Protein 9IOL (pdb70)

Foldseek 3Di:
DAEEEEEEEEQAVQQVDDDVVDHGVLVLSLVLVLLVLLQQVPDPDQHWYWYKYAFAPAADAPVDDPPPRGRIDRPGATHGDDVVVSVCSVPVDDGHHGGGEVLSVVVSVVVSCVPVPVVHDHPAYEYEDRDQQPDDDDCPCVVVSLVSCVVVVYYYAYEHQDDPVPRDPSNVVVVVVQQVSLCSVPNVVSVVSYDHSVVSCVVSVFHDFDDDDWDKQWDWEDEPPPDIFTKIKGWDDFPDDDPDDDADADPPPRDRPPDDDDDWDFDPDPPGHGDDPVPDFDWDDDDPDIGTDHPVRCVVPPDWDPWFDKYWPDKDAPVVCDCVQFDDGTKMWMGGPPPDPVNNVVQVVVLVVCVVVRMWIKIKGDRTRVGDIFIWIWHWDDDPPDITIMITTGDDPVPDDDDPDDDPPPDPPRDDDPLLVVLVVLQVVLLDQWDAPPVVRDIDGQQPPVPDHDVVVRQVSQQVVVCVVPVPDDGDDDDPVNVVNVDGDVSSVVSNPPSVVVNVVPDDDDDD/DAEEEEEAEQAPQQCDAVFHRVRLLVLVLVLVVLVVCVLVVDFYWYWYKYALWQAEDADVPFPRIHTPGATGRRDLVVSVVSCCLHDPNSVVVCCVVINGRHDGQVLVVVVRLVVSVVPDPDDHPAAEYEYDDQDFPPVPVPVPSVVSSLVSLVVVVVVVYFYDYQHADDVVAGDPVRDPVSRGDDDPCVDDFGHHRDSVVSSLRCVLVPDDDDFPDWAWEDADPPDIFIKTKAAVDDDRDDDDDFDADDPPRHGDDDDDFDADPPPRDTADLVNDWDWDADDHDIDTHHPVRVLVVLFDDFAHKYWPFKDAPVPPDPPQADDGKMFMGGDCPPPHPRNVVQVVVLVVCVVVRMKIKIWHDHHGRHHIFIKIWAFDDWDADPRRRTPDDGGTIIGTGDDPVVDDDDDDDDDDDDDVVLVVLVVVLVVLVDDDDDPVQADDQVSVVVVQCVSCVSVVVRDGDRDDHPVDDPPVVSCVSCDCSVVVSCPPPPDPPD/DVDDPPDDDDVRD

Organism: Homo sapiens (NCBI:txid9606)

B-factor: mean 216.8, std 56.07, range [16.84, 500.65]

Solvent-accessible surface area: 51551 Å² total; per-residue (Å²): 145,88,17,1,16,3,2,0,19,5,10,0,90,42,8,23,94,61,113,133,75,90,63,7,17,28,61,18,5,41,97,16,8,18,48,7,5,21,25,21,17,14,23,127,57,137,32,25,4,2,16,4,12,6,0,11,94,42,42,81,18,76,55,35,24,75,113,105,56,66,32,0,28,21,41,40,88,12,62,63,16,28,1,70,5,4,72,44,13,87,72,119,29,121,65,16,59,74,46,23,29,24,11,41,0,12,45,0,0,17,20,6,10,81,120,43,19,147,75,95,182,34,108,72,33,19,1,2,2,5,14,16,14,41,35,167,7,38,85,102,35,25,101,96,10,29,108,20,8,117,130,36,60,10,15,24,1,22,13,14,22,73,85,90,109,130,49,60,134,49,14,88,52,2,26,91,32,14,50,77,19,10,86,38,34,74,26,124,97,2,39,98,19,24,31,9,11,66,52,8,54,190,105,12,58,41,24,69,100,31,117,84,164,25,152,100,29,64,17,125,2,39,8,14,68,82,5,21,5,93,1,5,2,22,78,1,5,38,89,18,172,31,139,77,101,75,54,60,4,19,27,192,74,65,127,114,108,41,38,88,151,54,70,5,38,0,28,78,78,131,147,72,76,107,18,104,154,112,29,22,47,17,1,4,113,3,26,69,49,70,8,77,17,51,149,119,67,30,95,120,65,79,53,127,20,181,11,109,24,3,19,4,27,1,2,2,113,30,91,76,14,80,60,35,32,3,7,12,107,24,1,10,28,1,10,21,13,111,131,40,131,15,4,21,21,0,5,1,0,10,1,48,0,0,82,92,69,92,7,6,2,1,1,15,15,0,124,42,145,189,36,91,6,42,3,0,3,0,10,27,31,80,77,71,70,43,20,0,2,0,1,0,15,4,3,9,47,32,6,28,106,59,19,85,4,65,22,23,131,97,17,178,155,62,62,24,75,124,51,22,34,78,9,2,46,44,5,8,87,21,8,46,0,17,123,133,83,61,183,91,111,66,36,91,45,82,16,60,8,40,150,17,24,11,1,84,16,10,21,26,15,28,0,0,20,47,28,19,41,81,70,193,76,109,28,20,110,44,64,128,66,8,58,100,58,1,69,28,44,76,136,15,69,96,144,11,105,115,18,19,60,101,2,114,110,71,9,104,52,121,131,102,131,31,1,14,1,2,4,2,1,0,31,117,48,1,27,110,118,192,73,66,25,15,1,14,6,5,4,43,2,8,26,33,15,3,73,43,22,14,58,64,91,69,41,20,6,4,2,1,8,2,13,1,0,104,141,57,145,16,68,56,127,38,153,31,2,30,20,30,8,120,24,64,37,3,10,3,173,45,25,88,89,3,47,78,15,85,26,137,130,0,28,122,116,2,33,96,90,6,8,44,30,36,96,28,12,19,12,59,8,25,134,4,4,16,31,13,11,90,96,37,63,128,92,8,76,62,71,28,5,1,35,7,0,12,71,20,50,27,11,56,138,39,92,50,39,14,58,123,7,85,103,54,2,20,75,8,91,124,90,47,8,93,16,16,8,9,10,2,114,56,110,88,36,23,58,70,70,96,4,15,142,58,14,37,27,146,84,156,81,112,104,54,9,88,47,6,37,118,49,128,24,1,52,73,3,3,67,9,57,29,58,106,98,176,16,102,35,110,11,104,13,56,12,39,165,81,11,32,2,2,0,0,1,15,21,26,13,80,98,21,130,76,42,95,59,71,76,4,26,102,124,83,99,47,40,13,100,67,79,88,86,41,35,23,74,96,107,32,38,115,42,114,94,87,56,15,61,44,0,7,102,6,48,80,73,73,6,42,2,56,94,123,43,14,67,94,16,73,136,5,41,92,54,2,0,59,28,10,0,10,11,29,45,120,55,37,109,86,26,12,2,7,94,31,14,16,7,0,30,16,28,39,70,73,15,85,13,0,13,22,0,3,4,0,18,5,49,40,3,57,126,81,118,20,1,8,1,0,11,12,3,44,172,173,45,52,6,3,40,3,0,0,6,28,14,24,118,48,93,74,37,122,36,95,12,30,68,6,12,5,0,15,18,0,5,12,16,2,4,16,8,6,89,30,186,26,62,190,55,140,95,54,88,10,55,108,110,20,15,33,71,6,63,42,5,0,85,109,5,92,69,104,11,122,24,66,51,22,68,16,10,19,12,39,15,16,23,60,9,1,37,6,63,32,64,127,109,149,126,8,108,123,29,123,17,113,2,90,38,149,44,130,52,15,39,169,120,6,54,64,28,11,81,53,0,71,140,72,17,48,65,152,102,188,143,122,133,122,113,154,165,75,76,20,20,22,70

GO terms:
  GO:0002218 activation of innate immune response (P, IDA)
  GO:0003723 RNA binding (F, IDA)
  GO:0043564 Ku70:Ku80 complex (C, IDA)
  GO:0070419 nonhomologous end joining complex (C, IDA)
  GO:1990904 ribonucleoprotein complex (C, IDA)
  GO:0006303 double-strand break repair via nonhomologous end joining (P, IDA)
  GO:0071480 cellular response to gamma radiation (P, IDA)
  GO:0005634 nucleus (C, EXP)
  GO:0005694 chromosome (C, EXP)
  GO:0016887 ATP hydrolysis activity (F, EXP)
  GO:0140078 class I DNA-(apurinic or apyrimidinic site) endonuclease activity (F, EXP)
  GO:0051575 5'-deoxyribose-5-phosphate lyase activity (F, IMP)
  GO:0045892 negative regulation of DNA-templated transcription (P, IMP)
  GO:0048660 regulation of smooth muscle cell proliferation (P, IMP)
  GO:0006303 double-strand break repair via nonhomologous end joining (P, IMP)
  GO:0005515 protein binding (F, IPI)
  GO:0031625 ubiquitin protein ligase binding (F, IPI)
  GO:0005634 nucleus (C, TAS)
  GO:0003678 DNA helicase activity (F, TAS)
  GO:0003690 double-stranded DNA binding (F, TAS)

Nearest PDB structures (foldseek):
  7z6o-assembly1_A  TM=9.869E-01  e=6.931E-90  Homo sapiens
  6erh-assembly1_A  TM=9.895E-01  e=7.151E-88  Homo sapiens
  8asc-assembly1_A  TM=9.825E-01  e=2.378E-88  Homo sapiens
  8asc-assembly1_K  TM=9.819E-01  e=1.137E-87  Homo sapiens
  7axz-assembly1_A  TM=9.777E-01  e=4.995E-85  Homo sapiens

Sequence (1019 aa):
NKAAVVLCMDVGFTMSNSIPGIESPFEQAKKVITMFVQRQVFAENKDEIALVLFGTDGTDNPLSGGDQYQNITVHRHLMLPDFDLLEDIESKIQPGSQQADFLDALIVSMDVIQHETIGKKFEKRHIEIFTDLSSRFSKSQLDIIIHSLKKCDISLQFFLPFSLGGITEQQKEGLEIVKMVMISLEGEDGLDEIYSFSESLRKLCVFKKIERHSIHWPCRLTIGSNLSIRIAAYKSILQERVKKTWTVVDAKTLKKEDIQKETVYCLNDDDETEVLKEDIIQGFRYGSDIVPFSKVDEEQMKYKSEGKCFSVLGFCKSSQVQRRFFMGNQVLKVFAARDDEAAAVALSSLIHALDDLDMVAIVRYAYDKRANPQVGVAFPHIKHNYECLVYVQLPFMEDLRQYMFSSLKNSKKYAPTEAQLNAVDALIDSMSLAKKDEKTDTLEDLFPTTKIPNPRFQRLFQCLLHRALHPREPLPPIQQHIWNMLNPPAEVTTKSQIPLSKIKTLFPLIEARDSLIFLVDASKAMFESDELTPFDMSIQCIQSVYISKIISSDRDLLAVVFYGTEKDKNSVNFKNIYVLQELDNPGAKRILELDQFKGQQGQKRFQDMMGHGSDYSLSEVLWVCANLFSDVQFKMSHKRIMLFTNEDNPHGNDSAKASRARTKAGDLRDTGIFLDLMHLKKPGGFDISLFYRDIISIAEDRVHFEESSKLEDLLRKVRAKETRKRALSRLKLKLNKDIVISVGIYNLVQKALKPPPIKLYRETNEPVKTKTRTFNTSTGGLLLPSDTKRSQIYGSRQIILEKEETEELKRFDDPGLMLMGFKPLVLLKKHHYLRPSLFVYPEESLVIGSSTLFSALLIKCLEKEVAALCRYTPRRNIPPYFVALVPQEEELDDQKIQVTPPGFQLVFLPFADDKRKMPFTEKIMATPEQVGKMKAIVEKLRFTYRSDSFENPVLQQHFRNLEALALDLMEPEQAVDLTLPKVEAMNKRLGSLVDEFKELVYPPDYSKVKRKKPRGLFS

Structure (mmCIF, N/CA/C/O backbone):
data_9IOL
#
_entry.id   9IOL
#
loop_
_entity.id
_entity.type
_entity.pdbx_description
1 polymer 'X-ray repair cross-complementing protein 5'
2 polymer 'X-ray repair cross-complementing protein 6'
3 polymer "DNA (5'-D(P*CP*GP*CP*TP*GP*CP*CP*GP*AP*TP*TP*CP*GP*TP*CP*GP*AP*CP*CP*T)-3')"
4 polymer "DNA (5'-D(P*AP*GP*GP*TP*CP*GP*AP*CP*GP*AP*AP*TP*CP*GP*GP*CP*AP*GP*CP*G)-3')"
5 polymer 'Peptide from Non-homologous end-joining factor 1'
6 non-polymer 'INOSITOL HEXAKISPHOSPHATE'
7 non-polymer '(2S)-2-HYDROXYPROPANOIC ACID'
#
loop_
_atom_site.group_PDB
_atom_site.id
_atom_site.type_symbol
_atom_site.label_atom_id
_atom_site.label_alt_id
_atom_site.label_comp_id
_atom_site.label_asym_id
_atom_site.label_entity_id
_atom_site.label_seq_id
_atom_site.pdbx_PDB_ins_code
_atom_site.Cartn_x
_atom_site.Cartn_y
_atom_site.Cartn_z
_atom_site.occupancy
_atom_site.B_iso_or_equiv
_atom_site.auth_seq_id
_atom_site.auth_comp_id
_atom_site.auth_asym_id
_atom_site.auth_atom_id
_atom_site.pdbx_PDB_model_num
ATOM 1 N N . ASN A 1 6 ? 110.338 102.774 84.764 1.00 273.45 6 ASN A N 1
ATOM 2 C CA . ASN A 1 6 ? 110.047 104.001 84.034 1.00 273.45 6 ASN A CA 1
ATOM 3 C C . ASN A 1 6 ? 111.214 104.420 83.150 1.00 273.45 6 ASN A C 1
ATOM 4 O O . ASN A 1 6 ? 111.573 105.596 83.101 1.00 273.45 6 ASN A O 1
ATOM 9 N N . LYS A 1 7 ? 111.931 103.495 82.494 1.00 264.17 7 LYS A N 1
ATOM 10 C CA . LYS A 1 7 ? 113.110 103.888 81.705 1.00 264.17 7 LYS A CA 1
ATOM 11 C C . LYS A 1 7 ? 112.658 104.700 80.489 1.00 264.17 7 LYS A C 1
ATOM 12 O O . LYS A 1 7 ? 111.792 104.236 79.747 1.00 264.17 7 LYS A O 1
ATOM 18 N N . ALA A 1 8 ? 113.260 105.865 80.260 1.00 261.14 8 ALA A N 1
ATOM 19 C CA . ALA A 1 8 ? 113.038 106.656 79.059 1.00 261.14 8 ALA A CA 1
ATOM 20 C C . ALA A 1 8 ? 114.268 106.586 78.151 1.00 261.14 8 ALA A C 1
ATOM 21 O O . ALA A 1 8 ? 115.374 106.917 78.572 1.00 261.14 8 ALA A O 1
ATOM 23 N N . ALA A 1 9 ? 114.076 106.163 76.903 1.00 259.55 9 ALA A N 1
ATOM 24 C CA . ALA A 1 9 ? 115.094 106.305 75.876 1.00 259.55 9 ALA A CA 1
ATOM 25 C C . ALA A 1 9 ? 114.908 107.684 75.246 1.00 259.55 9 ALA A C 1
ATOM 26 O O . ALA A 1 9 ? 113.833 107.966 74.707 1.00 259.55 9 ALA A O 1
ATOM 28 N N . VAL A 1 10 ? 115.915 108.557 75.316 1.00 244.89 10 VAL A N 1
ATOM 29 C CA . VAL A 1 10 ? 115.776 109.916 74.780 1.00 244.89 10 VAL A CA 1
ATOM 30 C C . VAL A 1 10 ? 116.939 110.328 73.899 1.00 244.89 10 VAL A C 1
ATOM 31 O O . VAL A 1 10 ? 118.101 110.053 74.196 1.00 244.89 10 VAL A O 1
ATOM 35 N N . VAL A 1 11 ? 116.605 110.969 72.781 1.00 253.98 11 VAL A N 1
ATOM 36 C CA . VAL A 1 11 ? 117.564 111.303 71.729 1.00 253.98 11 VAL A CA 1
ATOM 37 C C . VAL A 1 11 ? 117.696 112.804 71.579 1.00 253.98 11 VAL A C 1
ATOM 38 O O . VAL A 1 11 ? 116.712 113.489 71.305 1.00 253.98 11 VAL A O 1
ATOM 42 N N . LEU A 1 12 ? 118.919 113.311 71.699 1.00 250.76 12 LEU A N 1
ATOM 43 C CA . LEU A 1 12 ? 119.218 114.707 71.413 1.00 250.76 12 LEU A CA 1
ATOM 44 C C . LEU A 1 12 ? 119.536 114.843 69.927 1.00 250.76 12 LEU A C 1
ATOM 45 O O . LEU A 1 12 ? 120.450 114.185 69.429 1.00 250.76 12 LEU A O 1
ATOM 50 N N . CYS A 1 13 ? 118.765 115.644 69.201 1.00 268.36 13 CYS A N 1
ATOM 51 C CA . CYS A 1 13 ? 118.891 115.764 67.758 1.00 268.36 13 CYS A CA 1
ATOM 52 C C . CYS A 1 13 ? 119.322 117.180 67.377 1.00 268.36 13 CYS A C 1
ATOM 53 O O . CYS A 1 13 ? 118.589 118.149 67.580 1.00 268.36 13 CYS A O 1
ATOM 56 N N . MET A 1 14 ? 120.517 117.296 66.806 1.00 275.08 14 MET A N 1
ATOM 57 C CA . MET A 1 14 ? 121.207 118.566 66.693 1.00 275.08 14 MET A CA 1
ATOM 58 C C . MET A 1 14 ? 121.403 119.031 65.262 1.00 275.08 14 MET A C 1
ATOM 59 O O . MET A 1 14 ? 122.122 118.408 64.483 1.00 275.08 14 MET A O 1
ATOM 64 N N . ASP A 1 15 ? 120.855 120.197 64.968 1.00 280.49 15 ASP A N 1
ATOM 65 C CA . ASP A 1 15 ? 121.282 120.975 63.824 1.00 280.49 15 ASP A CA 1
ATOM 66 C C . ASP A 1 15 ? 122.725 121.452 64.051 1.00 280.49 15 ASP A C 1
ATOM 67 O O . ASP A 1 15 ? 123.003 122.140 65.026 1.00 280.49 15 ASP A O 1
ATOM 72 N N . VAL A 1 16 ? 123.637 121.050 63.170 1.00 289.55 16 VAL A N 1
ATOM 73 C CA . VAL A 1 16 ? 125.054 121.376 63.146 1.00 289.55 16 VAL A CA 1
ATOM 74 C C . VAL A 1 16 ? 125.405 122.203 61.913 1.00 289.55 16 VAL A C 1
ATOM 75 O O . VAL A 1 16 ? 126.545 122.208 61.469 1.00 289.55 16 VAL A O 1
ATOM 79 N N . GLY A 1 17 ? 124.429 122.914 61.364 1.00 291.25 17 GLY A N 1
ATOM 80 C CA . GLY A 1 17 ? 124.656 123.700 60.177 1.00 291.25 17 GLY A CA 1
ATOM 81 C C . GLY A 1 17 ? 125.447 124.959 60.476 1.00 291.25 17 GLY A C 1
ATOM 82 O O . GLY A 1 17 ? 126.133 125.096 61.490 1.00 291.25 17 GLY A O 1
ATOM 83 N N . PHE A 1 18 ? 125.358 125.893 59.536 1.00 288.00 18 PHE A N 1
ATOM 84 C CA . PHE A 1 18 ? 125.982 127.193 59.727 1.00 288.00 18 PHE A CA 1
ATOM 85 C C . PHE A 1 18 ? 125.051 128.169 60.430 1.00 288.00 18 PHE A C 1
ATOM 86 O O . PHE A 1 18 ? 125.523 129.082 61.111 1.00 288.00 18 PHE A O 1
ATOM 94 N N . THR A 1 19 ? 123.724 128.094 60.265 1.00 291.34 19 THR A N 1
ATOM 95 C CA . THR A 1 19 ? 122.863 129.208 60.708 1.00 291.34 19 THR A CA 1
ATOM 96 C C . THR A 1 19 ? 122.773 129.302 62.228 1.00 291.34 19 THR A C 1
ATOM 97 O O . THR A 1 19 ? 122.895 130.393 62.774 1.00 291.34 19 THR A O 1
ATOM 101 N N . MET A 1 20 ? 122.659 128.170 62.926 1.00 287.74 20 MET A N 1
ATOM 102 C CA . MET A 1 20 ? 122.774 128.105 64.388 1.00 287.74 20 MET A CA 1
ATOM 103 C C . MET A 1 20 ? 124.226 128.191 64.882 1.00 287.74 20 MET A C 1
ATOM 104 O O . MET A 1 20 ? 124.451 128.607 66.013 1.00 287.74 20 MET A O 1
ATOM 109 N N . SER A 1 21 ? 125.222 127.845 64.063 1.00 288.09 21 SER A N 1
ATOM 110 C CA . SER A 1 21 ? 126.610 128.127 64.389 1.00 288.09 21 SER A CA 1
ATOM 111 C C . SER A 1 21 ? 126.869 129.623 64.450 1.00 288.09 21 SER A C 1
ATOM 112 O O . SER A 1 21 ? 127.641 130.082 65.300 1.00 288.09 21 SER A O 1
ATOM 115 N N . ASN A 1 22 ? 126.236 130.388 63.566 1.00 293.12 22 ASN A N 1
ATOM 116 C CA . ASN A 1 22 ? 126.402 131.834 63.552 1.00 293.12 22 ASN A CA 1
ATOM 117 C C . ASN A 1 22 ? 125.781 132.445 64.797 1.00 293.12 22 ASN A C 1
ATOM 118 O O . ASN A 1 22 ? 124.751 131.973 65.285 1.00 293.12 22 ASN A O 1
ATOM 123 N N . SER A 1 23 ? 126.406 133.501 65.308 1.00 308.99 23 SER A N 1
ATOM 124 C CA . SER A 1 23 ? 125.989 134.131 66.550 1.00 308.99 23 SER A CA 1
ATOM 125 C C . SER A 1 23 ? 125.619 135.585 66.308 1.00 308.99 23 SER A C 1
ATOM 126 O O . SER A 1 23 ? 126.317 136.300 65.584 1.00 308.99 23 SER A O 1
ATOM 129 N N . ILE A 1 24 ? 124.521 136.013 66.915 1.00 326.03 24 ILE A N 1
ATOM 130 C CA . ILE A 1 24 ? 124.287 137.451 67.084 1.00 326.03 24 ILE A CA 1
ATOM 131 C C . ILE A 1 24 ? 125.243 137.972 68.150 1.00 326.03 24 ILE A C 1
ATOM 132 O O . ILE A 1 24 ? 125.225 137.468 69.285 1.00 326.03 24 ILE A O 1
ATOM 137 N N . PRO A 1 25 ? 126.074 138.973 67.849 1.00 332.51 25 PRO A N 1
ATOM 138 C CA . PRO A 1 25 ? 127.203 139.292 68.744 1.00 332.51 25 PRO A CA 1
ATOM 139 C C . PRO A 1 25 ? 126.802 139.575 70.182 1.00 332.51 25 PRO A C 1
ATOM 140 O O . PRO A 1 25 ? 127.607 139.346 71.093 1.00 332.51 25 PRO A O 1
ATOM 144 N N . GLY A 1 26 ? 125.582 140.057 70.420 1.00 327.27 26 GLY A N 1
ATOM 145 C CA . GLY A 1 26 ? 125.140 140.289 71.783 1.00 327.27 26 GLY A CA 1
ATOM 146 C C . GLY A 1 26 ? 124.930 139.024 72.588 1.00 327.27 26 GLY A C 1
ATOM 147 O O . GLY A 1 26 ? 124.868 139.088 73.820 1.00 327.27 26 GLY A O 1
ATOM 148 N N . ILE A 1 27 ? 124.815 137.874 71.921 1.00 316.89 27 ILE A N 1
ATOM 149 C CA . ILE A 1 27 ? 124.537 136.608 72.581 1.00 316.89 27 ILE A CA 1
ATOM 150 C C . ILE A 1 27 ? 125.477 135.536 72.047 1.00 316.89 27 ILE A C 1
ATOM 151 O O . ILE A 1 27 ? 126.067 135.664 70.972 1.00 316.89 27 ILE A O 1
ATOM 156 N N . GLU A 1 28 ? 125.620 134.470 72.825 1.00 288.15 28 GLU A N 1
ATOM 157 C CA . GLU A 1 28 ? 126.324 133.299 72.334 1.00 288.15 28 GLU A CA 1
ATOM 158 C C . GLU A 1 28 ? 125.517 132.633 71.222 1.00 288.15 28 GLU A C 1
ATOM 159 O O . GLU A 1 28 ? 124.292 132.757 71.149 1.00 288.15 28 GLU A O 1
ATOM 165 N N . SER A 1 29 ? 126.228 131.933 70.343 1.00 280.30 29 SER A N 1
ATOM 166 C CA . SER A 1 29 ? 125.598 131.335 69.179 1.00 280.30 29 SER A CA 1
ATOM 167 C C . SER A 1 29 ? 124.528 130.340 69.605 1.00 280.30 29 SER A C 1
ATOM 168 O O . SER A 1 29 ? 124.608 129.766 70.690 1.00 280.30 29 SER A O 1
ATOM 171 N N . PRO A 1 30 ? 123.505 130.135 68.777 1.00 272.64 30 PRO A N 1
ATOM 172 C CA . PRO A 1 30 ? 122.559 129.047 69.055 1.00 272.64 30 PRO A CA 1
ATOM 173 C C . PRO A 1 30 ? 123.258 127.720 69.238 1.00 272.64 30 PRO A C 1
ATOM 174 O O . PRO A 1 30 ? 122.814 126.891 70.038 1.00 272.64 30 PRO A O 1
ATOM 178 N N . PHE A 1 31 ? 124.363 127.513 68.525 1.00 267.83 31 PHE A N 1
ATOM 179 C CA . PHE A 1 31 ? 125.213 126.359 68.774 1.00 267.83 31 PHE A CA 1
ATOM 180 C C . PHE A 1 31 ? 125.721 126.368 70.211 1.00 267.83 31 PHE A C 1
ATOM 181 O O . PHE A 1 31 ? 125.685 125.340 70.900 1.00 267.83 31 PHE A O 1
ATOM 189 N N . GLU A 1 32 ? 126.146 127.533 70.701 1.00 270.47 32 GLU A N 1
ATOM 190 C CA . GLU A 1 32 ? 126.638 127.621 72.072 1.00 270.47 32 GLU A CA 1
ATOM 191 C C . GLU A 1 32 ? 125.521 127.392 73.084 1.00 270.47 32 GLU A C 1
ATOM 192 O O . GLU A 1 32 ? 125.734 126.744 74.115 1.00 270.47 32 GLU A O 1
ATOM 198 N N . GLN A 1 33 ? 124.335 127.933 72.820 1.00 266.04 33 GLN A N 1
ATOM 199 C CA . GLN A 1 33 ? 123.211 127.738 73.726 1.00 266.04 33 GLN A CA 1
ATOM 200 C C . GLN A 1 33 ? 122.786 126.282 73.760 1.00 266.04 33 GLN A C 1
ATOM 201 O O . GLN A 1 33 ? 122.448 125.752 74.826 1.00 266.04 33 GLN A O 1
ATOM 207 N N . ALA A 1 34 ? 122.789 125.622 72.606 1.00 249.06 34 ALA A N 1
ATOM 208 C CA . ALA A 1 34 ? 122.548 124.201 72.536 1.00 249.06 34 ALA A CA 1
ATOM 209 C C . ALA A 1 34 ? 123.591 123.455 73.371 1.00 249.06 34 ALA A C 1
ATOM 210 O O . ALA A 1 34 ? 123.238 122.603 74.187 1.00 249.06 34 ALA A O 1
ATOM 212 N N . LYS A 1 35 ? 124.870 123.841 73.271 1.00 252.77 35 LYS A N 1
ATOM 213 C CA . LYS A 1 35 ? 125.911 123.233 74.090 1.00 252.77 35 LYS A CA 1
ATOM 214 C C . LYS A 1 35 ? 125.601 123.391 75.567 1.00 252.77 35 LYS A C 1
ATOM 215 O O . LYS A 1 35 ? 125.662 122.424 76.328 1.00 252.77 35 LYS A O 1
ATOM 221 N N . LYS A 1 36 ? 125.254 124.605 75.987 1.00 242.56 36 LYS A N 1
ATOM 222 C CA . LYS A 1 36 ? 125.034 124.858 77.405 1.00 242.56 36 LYS A CA 1
ATOM 223 C C . LYS A 1 36 ? 123.840 124.070 77.926 1.00 242.56 36 LYS A C 1
ATOM 224 O O . LYS A 1 36 ? 123.903 123.470 79.006 1.00 242.56 36 LYS A O 1
ATOM 230 N N . VAL A 1 37 ? 122.712 124.103 77.224 1.00 233.59 37 VAL A N 1
ATOM 231 C CA . VAL A 1 37 ? 121.506 123.463 77.760 1.00 233.59 37 VAL A CA 1
ATOM 232 C C . VAL A 1 37 ? 121.695 121.960 77.788 1.00 233.59 37 VAL A C 1
ATOM 233 O O . VAL A 1 37 ? 121.366 121.313 78.779 1.00 233.59 37 VAL A O 1
ATOM 237 N N . ILE A 1 38 ? 122.331 121.406 76.763 1.00 222.22 38 ILE A N 1
ATOM 238 C CA . ILE A 1 38 ? 122.657 119.993 76.760 1.00 222.22 38 ILE A CA 1
ATOM 239 C C . ILE A 1 38 ? 123.629 119.687 77.890 1.00 222.22 38 ILE A C 1
ATOM 240 O O . ILE A 1 38 ? 123.458 118.690 78.572 1.00 222.22 38 ILE A O 1
ATOM 245 N N . THR A 1 39 ? 124.586 120.565 78.166 1.00 222.91 39 THR A N 1
ATOM 246 C CA . THR A 1 39 ? 125.539 120.370 79.247 1.00 222.91 39 THR A CA 1
ATOM 247 C C . THR A 1 39 ? 124.824 120.277 80.584 1.00 222.91 39 THR A C 1
ATOM 248 O O . THR A 1 39 ? 125.113 119.393 81.398 1.00 222.91 39 THR A O 1
ATOM 252 N N . MET A 1 40 ? 123.876 121.182 80.826 1.00 219.69 40 MET A N 1
ATOM 253 C CA . MET A 1 40 ? 123.084 121.081 82.046 1.00 219.69 40 MET A CA 1
ATOM 254 C C . MET A 1 40 ? 122.330 119.763 82.082 1.00 219.69 40 MET A C 1
ATOM 255 O O . MET A 1 40 ? 122.269 119.099 83.125 1.00 219.69 40 MET A O 1
ATOM 260 N N . PHE A 1 41 ? 121.750 119.366 80.952 1.00 206.65 41 PHE A N 1
ATOM 261 C CA . PHE A 1 41 ? 121.001 118.132 80.894 1.00 206.65 41 PHE A CA 1
ATOM 262 C C . PHE A 1 41 ? 121.884 116.950 81.274 1.00 206.65 41 PHE A C 1
ATOM 263 O O . PHE A 1 41 ? 121.560 116.220 82.205 1.00 206.65 41 PHE A O 1
ATOM 271 N N . VAL A 1 42 ? 123.048 116.799 80.654 1.00 205.96 42 VAL A N 1
ATOM 272 C CA . VAL A 1 42 ? 123.896 115.646 80.916 1.00 205.96 42 VAL A CA 1
ATOM 273 C C . VAL A 1 42 ? 124.464 115.705 82.323 1.00 205.96 42 VAL A C 1
ATOM 274 O O . VAL A 1 42 ? 124.649 114.665 82.960 1.00 205.96 42 VAL A O 1
ATOM 278 N N . GLN A 1 43 ? 124.753 116.900 82.836 1.00 200.14 43 GLN A N 1
ATOM 279 C CA . GLN A 1 43 ? 125.191 117.009 84.220 1.00 200.14 43 GLN A CA 1
ATOM 280 C C . GLN A 1 43 ? 124.125 116.469 85.155 1.00 200.14 43 GLN A C 1
ATOM 281 O O . GLN A 1 43 ? 124.412 115.676 86.062 1.00 200.14 43 GLN A O 1
ATOM 287 N N . ARG A 1 44 ? 122.873 116.872 84.937 1.00 198.50 44 ARG A N 1
ATOM 288 C CA . ARG A 1 44 ? 121.759 116.347 85.712 1.00 198.50 44 ARG A CA 1
ATOM 289 C C . ARG A 1 44 ? 121.717 114.839 85.613 1.00 198.50 44 ARG A C 1
ATOM 290 O O . ARG A 1 44 ? 121.732 114.175 86.637 1.00 198.50 44 ARG A O 1
ATOM 298 N N . GLN A 1 45 ? 121.726 114.281 84.409 1.00 200.21 45 GLN A N 1
ATOM 299 C CA . GLN A 1 45 ? 121.596 112.838 84.282 1.00 200.21 45 GLN A CA 1
ATOM 300 C C . GLN A 1 45 ? 122.755 112.094 84.925 1.00 200.21 45 GLN A C 1
ATOM 301 O O . GLN A 1 45 ? 122.533 111.067 85.554 1.00 200.21 45 GLN A O 1
ATOM 307 N N . VAL A 1 46 ? 123.985 112.586 84.815 1.00 198.55 46 VAL A N 1
ATOM 308 C CA . VAL A 1 46 ? 125.118 111.844 85.350 1.00 198.55 46 VAL A CA 1
ATOM 309 C C . VAL A 1 46 ? 125.148 111.931 86.867 1.00 198.55 46 VAL A C 1
ATOM 310 O O . VAL A 1 46 ? 125.475 110.954 87.549 1.00 198.55 46 VAL A O 1
ATOM 314 N N . PHE A 1 47 ? 124.800 113.083 87.426 1.00 193.95 47 PHE A N 1
ATOM 315 C CA . PHE A 1 47 ? 124.753 113.157 88.874 1.00 193.95 47 PHE A CA 1
ATOM 316 C C . PHE A 1 47 ? 123.440 112.642 89.427 1.00 193.95 47 PHE A C 1
ATOM 317 O O . PHE A 1 47 ? 123.275 112.577 90.648 1.00 193.95 47 PHE A O 1
ATOM 325 N N . ALA A 1 48 ? 122.464 112.300 88.593 1.00 205.29 48 ALA A N 1
ATOM 326 C CA . ALA A 1 48 ? 121.285 111.575 89.032 1.00 205.29 48 ALA A CA 1
ATOM 327 C C . ALA A 1 48 ? 121.616 110.089 89.224 1.00 205.29 48 ALA A C 1
ATOM 328 O O . ALA A 1 48 ? 122.484 109.523 88.565 1.00 205.29 48 ALA A O 1
ATOM 330 N N . GLU A 1 49 ? 120.901 109.430 90.129 1.00 230.65 49 GLU A N 1
ATOM 331 C CA . GLU A 1 49 ? 121.059 107.994 90.366 1.00 230.65 49 GLU A CA 1
ATOM 332 C C . GLU A 1 49 ? 120.426 107.143 89.259 1.00 230.65 49 GLU A C 1
ATOM 333 O O . GLU A 1 49 ? 120.753 105.963 89.133 1.00 230.65 49 GLU A O 1
ATOM 339 N N . ASN A 1 50 ? 119.500 107.709 88.476 1.00 229.35 50 ASN A N 1
ATOM 340 C CA . ASN A 1 50 ? 118.773 106.961 87.458 1.00 229.35 50 ASN A CA 1
ATOM 341 C C . ASN A 1 50 ? 119.723 106.343 86.428 1.00 229.35 50 ASN A C 1
ATOM 342 O O . ASN A 1 50 ? 120.795 106.890 86.154 1.00 229.35 50 ASN A O 1
ATOM 347 N N . LYS A 1 51 ? 119.325 105.212 85.843 1.00 241.39 51 LYS A N 1
ATOM 348 C CA . LYS A 1 51 ? 120.136 104.524 84.854 1.00 241.39 51 LYS A CA 1
ATOM 349 C C . LYS A 1 51 ? 119.635 104.745 83.432 1.00 241.39 51 LYS A C 1
ATOM 350 O O . LYS A 1 51 ? 119.832 103.878 82.574 1.00 241.39 51 LYS A O 1
ATOM 356 N N . ASP A 1 52 ? 118.990 105.877 83.168 1.00 244.93 52 ASP A N 1
ATOM 357 C CA . ASP A 1 52 ? 118.501 106.166 81.828 1.00 244.93 52 ASP A CA 1
ATOM 358 C C . ASP A 1 52 ? 119.663 106.482 80.894 1.00 244.93 52 ASP A C 1
ATOM 359 O O . ASP A 1 52 ? 120.650 107.102 81.295 1.00 244.93 52 ASP A O 1
ATOM 364 N N . GLU A 1 53 ? 119.543 106.055 79.640 1.00 241.91 53 GLU A N 1
ATOM 365 C CA . GLU A 1 53 ? 120.610 106.198 78.662 1.00 241.91 53 GLU A CA 1
ATOM 366 C C . GLU A 1 53 ? 120.258 107.239 77.608 1.00 241.91 53 GLU A C 1
ATOM 367 O O . GLU A 1 53 ? 119.089 107.447 77.274 1.00 241.91 53 GLU A O 1
ATOM 373 N N . ILE A 1 54 ? 121.298 107.886 77.086 1.00 239.85 54 ILE A N 1
ATOM 374 C CA . ILE A 1 54 ? 121.172 109.029 76.195 1.00 239.85 54 ILE A CA 1
ATOM 375 C C . ILE A 1 54 ? 121.906 108.704 74.902 1.00 239.85 54 ILE A C 1
ATOM 376 O O . ILE A 1 54 ? 123.003 108.134 74.937 1.00 239.85 54 ILE A O 1
ATOM 381 N N . ALA A 1 55 ? 121.306 109.046 73.769 1.00 247.71 55 ALA A N 1
ATOM 382 C CA . ALA A 1 55 ? 121.948 108.972 72.466 1.00 247.71 55 ALA A CA 1
ATOM 383 C C . ALA A 1 55 ? 121.923 110.352 71.825 1.00 247.71 55 ALA A C 1
ATOM 384 O O . ALA A 1 55 ? 120.936 111.080 71.948 1.00 247.71 55 ALA A O 1
ATOM 386 N N . LEU A 1 56 ? 123.007 110.717 71.150 1.00 255.28 56 LEU A N 1
ATOM 387 C CA . LEU A 1 56 ? 123.120 112.026 70.523 1.00 255.28 56 LEU A CA 1
ATOM 388 C C . LEU A 1 56 ? 123.337 111.841 69.030 1.00 255.28 56 LEU A C 1
ATOM 389 O O . LEU A 1 56 ? 124.211 111.073 68.616 1.00 255.28 56 LEU A O 1
ATOM 394 N N . VAL A 1 57 ? 122.508 112.478 68.192 1.00 266.38 57 VAL A N 1
ATOM 395 C CA . VAL A 1 57 ? 122.603 112.486 66.725 1.00 266.38 57 VAL A CA 1
ATOM 396 C C . VAL A 1 57 ? 122.652 113.913 66.191 1.00 266.38 57 VAL A C 1
ATOM 397 O O . VAL A 1 57 ? 122.062 114.832 66.754 1.00 266.38 57 VAL A O 1
ATOM 401 N N . LEU A 1 58 ? 123.355 114.096 65.080 1.00 273.32 58 LEU A N 1
ATOM 402 C CA . LEU A 1 58 ? 123.546 115.389 64.446 1.00 273.32 58 LEU A CA 1
ATOM 403 C C . LEU A 1 58 ? 123.002 115.343 63.028 1.00 273.32 58 LEU A C 1
ATOM 404 O O . LEU A 1 58 ? 123.124 114.326 62.340 1.00 273.32 58 LEU A O 1
ATOM 409 N N . PHE A 1 59 ? 122.453 116.447 62.566 1.00 282.07 59 PHE A N 1
ATOM 410 C CA . PHE A 1 59 ? 121.936 116.577 61.221 1.00 282.07 59 PHE A CA 1
ATOM 411 C C . PHE A 1 59 ? 122.430 117.904 60.650 1.00 282.07 59 PHE A C 1
ATOM 412 O O . PHE A 1 59 ? 122.514 118.915 61.346 1.00 282.07 59 PHE A O 1
ATOM 420 N N . GLY A 1 60 ? 122.824 117.887 59.380 1.00 290.43 60 GLY A N 1
ATOM 421 C CA . GLY A 1 60 ? 123.546 118.981 58.777 1.00 290.43 60 GLY A CA 1
ATOM 422 C C . GLY A 1 60 ? 125.041 118.799 58.781 1.00 290.43 60 GLY A C 1
ATOM 423 O O . GLY A 1 60 ? 125.771 119.767 58.538 1.00 290.43 60 GLY A O 1
ATOM 424 N N . THR A 1 61 ? 125.521 117.594 59.070 1.00 294.32 61 THR A N 1
ATOM 425 C CA . THR A 1 61 ? 126.946 117.343 59.146 1.00 294.32 61 THR A CA 1
ATOM 426 C C . THR A 1 61 ? 127.579 117.416 57.762 1.00 294.32 61 THR A C 1
ATOM 427 O O . THR A 1 61 ? 126.935 117.172 56.739 1.00 294.32 61 THR A O 1
ATOM 431 N N . ASP A 1 62 ? 128.863 117.768 57.738 1.00 297.05 62 ASP A N 1
ATOM 432 C CA . ASP A 1 62 ? 129.613 117.677 56.492 1.00 297.05 62 ASP A CA 1
ATOM 433 C C . ASP A 1 62 ? 129.726 116.230 56.038 1.00 297.05 62 ASP A C 1
ATOM 434 O O . ASP A 1 62 ? 129.640 115.937 54.839 1.00 297.05 62 ASP A O 1
ATOM 439 N N . GLY A 1 63 ? 129.910 115.308 56.982 1.00 298.20 63 GLY A N 1
ATOM 440 C CA . GLY A 1 63 ? 129.856 113.895 56.684 1.00 298.20 63 GLY A CA 1
ATOM 441 C C . GLY A 1 63 ? 128.430 113.382 56.630 1.00 298.20 63 GLY A C 1
ATOM 442 O O . GLY A 1 63 ? 127.463 114.100 56.884 1.00 298.20 63 GLY A O 1
ATOM 443 N N . THR A 1 64 ? 128.307 112.105 56.283 1.00 297.80 64 THR A N 1
ATOM 444 C CA . THR A 1 64 ? 127.011 111.445 56.167 1.00 297.80 64 THR A CA 1
ATOM 445 C C . THR A 1 64 ? 127.174 109.990 56.575 1.00 297.80 64 THR A C 1
ATOM 446 O O . THR A 1 64 ? 127.724 109.187 55.814 1.00 297.80 64 THR A O 1
ATOM 450 N N . ASP A 1 65 ? 126.698 109.650 57.770 1.00 294.64 65 ASP A N 1
ATOM 451 C CA . ASP A 1 65 ? 126.831 108.286 58.271 1.00 294.64 65 ASP A CA 1
ATOM 452 C C . ASP A 1 65 ? 125.733 108.061 59.308 1.00 294.64 65 ASP A C 1
ATOM 453 O O . ASP A 1 65 ? 125.851 108.516 60.447 1.00 294.64 65 ASP A O 1
ATOM 458 N N . ASN A 1 66 ? 124.730 107.269 58.967 1.00 296.35 66 ASN A N 1
ATOM 459 C CA . ASN A 1 66 ? 123.682 106.878 59.896 1.00 296.35 66 ASN A CA 1
ATOM 460 C C . ASN A 1 66 ? 123.032 105.564 59.433 1.00 296.35 66 ASN A C 1
ATOM 461 O O . ASN A 1 66 ? 123.136 105.242 58.249 1.00 296.35 66 ASN A O 1
ATOM 466 N N . PRO A 1 67 ? 122.356 104.807 60.315 1.00 294.20 67 PRO A N 1
ATOM 467 C CA . PRO A 1 67 ? 121.779 103.502 59.989 1.00 294.20 67 PRO A CA 1
ATOM 468 C C . PRO A 1 67 ? 120.889 103.464 58.742 1.00 294.20 67 PRO A C 1
ATOM 469 O O . PRO A 1 67 ? 120.946 102.502 57.978 1.00 294.20 67 PRO A O 1
ATOM 473 N N . LEU A 1 68 ? 120.089 104.507 58.504 1.00 297.85 68 LEU A N 1
ATOM 474 C CA . LEU A 1 68 ? 119.238 104.598 57.314 1.00 297.85 68 LEU A CA 1
ATOM 475 C C . LEU A 1 68 ? 119.984 105.088 56.070 1.00 297.85 68 LEU A C 1
ATOM 476 O O . LEU A 1 68 ? 119.471 104.949 54.962 1.00 297.85 68 LEU A O 1
ATOM 481 N N . SER A 1 69 ? 121.167 105.684 56.228 1.00 306.34 69 SER A N 1
ATOM 482 C CA . SER A 1 69 ? 121.752 106.532 55.201 1.00 306.34 69 SER A CA 1
ATOM 483 C C . SER A 1 69 ? 121.980 105.825 53.892 1.00 306.34 69 SER A C 1
ATOM 484 O O . SER A 1 69 ? 122.573 104.746 53.848 1.00 306.34 69 SER A O 1
ATOM 487 N N . GLY A 1 70 ? 121.520 106.462 52.825 1.00 324.72 70 GLY A N 1
ATOM 488 C CA . GLY A 1 70 ? 121.773 105.987 51.486 1.00 324.72 70 GLY A CA 1
ATOM 489 C C . GLY A 1 70 ? 122.840 106.829 50.810 1.00 324.72 70 GLY A C 1
ATOM 490 O O . GLY A 1 70 ? 123.462 107.704 51.411 1.00 324.72 70 GLY A O 1
ATOM 491 N N . GLY A 1 71 ? 123.050 106.539 49.526 1.00 334.11 71 GLY A N 1
ATOM 492 C CA . GLY A 1 71 ? 123.996 107.328 48.755 1.00 334.11 71 GLY A CA 1
ATOM 493 C C . GLY A 1 71 ? 123.593 108.784 48.654 1.00 334.11 71 GLY A C 1
ATOM 494 O O . GLY A 1 71 ? 124.426 109.679 48.823 1.00 334.11 71 GLY A O 1
ATOM 495 N N . ASP A 1 72 ? 122.313 109.042 48.391 1.00 339.42 72 ASP A N 1
ATOM 496 C CA . ASP A 1 72 ? 121.764 110.387 48.384 1.00 339.42 72 ASP A CA 1
ATOM 497 C C . ASP A 1 72 ? 120.776 110.632 49.511 1.00 339.42 72 ASP A C 1
ATOM 498 O O . ASP A 1 72 ? 120.611 111.784 49.927 1.00 339.42 72 ASP A O 1
ATOM 503 N N . GLN A 1 73 ? 120.128 109.593 50.018 1.00 329.75 73 GLN A N 1
ATOM 504 C CA . GLN A 1 73 ? 119.134 109.745 51.065 1.00 329.75 73 GLN A CA 1
ATOM 505 C C . GLN A 1 73 ? 119.806 109.826 52.430 1.00 329.75 73 GLN A C 1
ATOM 506 O O . GLN A 1 73 ? 120.861 109.229 52.665 1.00 329.75 73 GLN A O 1
ATOM 512 N N . TYR A 1 74 ? 119.147 110.530 53.359 1.00 308.24 74 TYR A N 1
ATOM 513 C CA . TYR A 1 74 ? 119.601 110.807 54.730 1.00 308.24 74 TYR A CA 1
ATOM 514 C C . TYR A 1 74 ? 121.028 111.376 54.772 1.00 308.24 74 TYR A C 1
ATOM 515 O O . TYR A 1 74 ? 121.856 110.968 55.595 1.00 308.24 74 TYR A O 1
ATOM 524 N N . GLN A 1 75 ? 121.329 112.275 53.829 1.00 304.36 75 GLN A N 1
ATOM 525 C CA . GLN A 1 75 ? 122.647 112.877 53.751 1.00 304.36 75 GLN A CA 1
ATOM 526 C C . GLN A 1 75 ? 122.848 113.883 54.880 1.00 304.36 75 GLN A C 1
ATOM 527 O O . GLN A 1 75 ? 121.895 114.369 55.496 1.00 304.36 75 GLN A O 1
ATOM 533 N N . ASN A 1 76 ? 124.119 114.185 55.151 1.00 293.93 76 ASN A N 1
ATOM 534 C CA . ASN A 1 76 ? 124.508 115.165 56.166 1.00 293.93 76 ASN A CA 1
ATOM 535 C C . ASN A 1 76 ? 123.999 114.791 57.555 1.00 293.93 76 ASN A C 1
ATOM 536 O O . ASN A 1 76 ? 123.627 115.660 58.346 1.00 293.93 76 ASN A O 1
ATOM 541 N N . ILE A 1 77 ? 123.909 113.509 57.905 1.00 288.94 77 ILE A N 1
ATOM 542 C CA . ILE A 1 77 ? 123.495 113.092 59.244 1.00 288.94 77 ILE A CA 1
ATOM 543 C C . ILE A 1 77 ? 124.532 112.122 59.763 1.00 288.94 77 ILE A C 1
ATOM 544 O O . ILE A 1 77 ? 124.816 111.138 59.087 1.00 288.94 77 ILE A O 1
ATOM 549 N N . THR A 1 78 ? 124.979 112.354 60.994 1.00 278.95 78 THR A N 1
ATOM 550 C CA . THR A 1 78 ? 126.019 111.603 61.679 1.00 278.95 78 THR A CA 1
ATOM 551 C C . THR A 1 78 ? 125.512 111.158 63.037 1.00 278.95 78 THR A C 1
ATOM 552 O O . THR A 1 78 ? 124.950 111.962 63.786 1.00 278.95 78 THR A O 1
ATOM 556 N N . VAL A 1 79 ? 125.596 109.869 63.341 1.00 258.98 79 VAL A N 1
ATOM 557 C CA . VAL A 1 79 ? 125.298 109.388 64.691 1.00 258.98 79 VAL A CA 1
ATOM 558 C C . VAL A 1 79 ? 126.553 109.573 65.527 1.00 258.98 79 VAL A C 1
ATOM 559 O O . VAL A 1 79 ? 127.429 108.714 65.558 1.00 258.98 79 VAL A O 1
ATOM 563 N N . HIS A 1 80 ? 126.676 110.738 66.162 1.00 245.83 80 HIS A N 1
ATOM 564 C CA . HIS A 1 80 ? 127.825 111.058 66.998 1.00 245.83 80 HIS A CA 1
ATOM 565 C C . HIS A 1 80 ? 127.928 110.110 68.183 1.00 245.83 80 HIS A C 1
ATOM 566 O O . HIS A 1 80 ? 129.023 109.667 68.542 1.00 245.83 80 HIS A O 1
ATOM 573 N N . ARG A 1 81 ? 126.799 109.793 68.806 1.00 241.05 81 ARG A N 1
ATOM 574 C CA . ARG A 1 81 ? 126.785 108.949 69.989 1.00 241.05 81 ARG A CA 1
ATOM 575 C C . ARG A 1 81 ? 125.586 108.019 69.943 1.00 241.05 81 ARG A C 1
ATOM 576 O O . ARG A 1 81 ? 124.475 108.452 69.628 1.00 241.05 81 ARG A O 1
ATOM 584 N N . HIS A 1 82 ? 125.837 106.724 70.106 1.00 244.13 82 HIS A N 1
ATOM 585 C CA . HIS A 1 82 ? 124.809 105.688 70.235 1.00 244.13 82 HIS A CA 1
ATOM 586 C C . HIS A 1 82 ? 124.169 105.740 71.633 1.00 244.13 82 HIS A C 1
ATOM 587 O O . HIS A 1 82 ? 124.439 106.658 72.399 1.00 244.13 82 HIS A O 1
ATOM 594 N N . LEU A 1 83 ? 123.313 104.790 71.996 1.00 238.24 83 LEU A N 1
ATOM 595 C CA . LEU A 1 83 ? 122.654 104.763 73.300 1.00 238.24 83 LEU A CA 1
ATOM 596 C C . LEU A 1 83 ? 123.511 104.012 74.344 1.00 238.24 83 LEU A C 1
ATOM 597 O O . LEU A 1 83 ? 123.562 102.780 74.304 1.00 238.24 83 LEU A O 1
ATOM 602 N N . MET A 1 84 ? 124.231 104.718 75.236 1.00 235.30 84 MET A N 1
ATOM 603 C CA . MET A 1 84 ? 124.829 104.124 76.421 1.00 235.30 84 MET A CA 1
ATOM 604 C C . MET A 1 84 ? 124.629 105.091 77.579 1.00 235.30 84 MET A C 1
ATOM 605 O O . MET A 1 84 ? 124.109 106.196 77.409 1.00 235.30 84 MET A O 1
ATOM 610 N N . LEU A 1 85 ? 125.036 104.667 78.767 1.00 224.56 85 LEU A N 1
ATOM 611 C CA . LEU A 1 85 ? 124.928 105.538 79.922 1.00 224.56 85 LEU A CA 1
ATOM 612 C C . LEU A 1 85 ? 125.847 106.743 79.753 1.00 224.56 85 LEU A C 1
ATOM 613 O O . LEU A 1 85 ? 126.955 106.611 79.225 1.00 224.56 85 LEU A O 1
ATOM 618 N N . PRO A 1 86 ? 125.412 107.924 80.170 1.00 214.90 86 PRO A N 1
ATOM 619 C CA . PRO A 1 86 ? 126.261 109.110 80.034 1.00 214.90 86 PRO A CA 1
ATOM 620 C C . PRO A 1 86 ? 127.504 108.994 80.896 1.00 214.90 86 PRO A C 1
ATOM 621 O O . PRO A 1 86 ? 127.505 108.336 81.937 1.00 214.90 86 PRO A O 1
ATOM 625 N N . ASP A 1 87 ? 128.575 109.640 80.446 1.00 221.37 87 ASP A N 1
ATOM 626 C CA . ASP A 1 87 ? 129.822 109.611 81.192 1.00 221.37 87 ASP A CA 1
ATOM 627 C C . ASP A 1 87 ? 130.633 110.862 80.886 1.00 221.37 87 ASP A C 1
ATOM 628 O O . ASP A 1 87 ? 130.302 111.650 79.995 1.00 221.37 87 ASP A O 1
ATOM 633 N N . PHE A 1 88 ? 131.716 111.023 81.645 1.00 213.90 88 PHE A N 1
ATOM 634 C CA . PHE A 1 88 ? 132.546 112.212 81.516 1.00 213.90 88 PHE A CA 1
ATOM 635 C C . PHE A 1 88 ? 133.257 112.259 80.173 1.00 213.90 88 PHE A C 1
ATOM 636 O O . PHE A 1 88 ? 133.575 113.344 79.683 1.00 213.90 88 PHE A O 1
ATOM 644 N N . ASP A 1 89 ? 133.517 111.103 79.564 1.00 229.75 89 ASP A N 1
ATOM 645 C CA . ASP A 1 89 ? 134.109 111.101 78.232 1.00 229.75 89 ASP A CA 1
ATOM 646 C C . ASP A 1 89 ? 133.177 111.763 77.230 1.00 229.75 89 ASP A C 1
ATOM 647 O O . ASP A 1 89 ? 133.576 112.667 76.488 1.00 229.75 89 ASP A O 1
ATOM 652 N N . LEU A 1 90 ? 131.917 111.330 77.215 1.00 228.16 90 LEU A N 1
ATOM 653 C CA . LEU A 1 90 ? 130.923 111.974 76.370 1.00 228.16 90 LEU A CA 1
ATOM 654 C C . LEU A 1 90 ? 130.774 113.442 76.732 1.00 228.16 90 LEU A C 1
ATOM 655 O O . LEU A 1 90 ? 130.633 114.297 75.850 1.00 228.16 90 LEU A O 1
ATOM 660 N N . LEU A 1 91 ? 130.810 113.746 78.028 1.00 226.49 91 LEU A N 1
ATOM 661 C CA . LEU A 1 91 ? 130.664 115.128 78.468 1.00 226.49 91 LEU A CA 1
ATOM 662 C C . LEU A 1 91 ? 131.768 116.002 77.888 1.00 226.49 91 LEU A C 1
ATOM 663 O O . LEU A 1 91 ? 131.498 117.082 77.352 1.00 226.49 91 LEU A O 1
ATOM 668 N N . GLU A 1 92 ? 133.013 115.540 77.968 1.00 236.49 92 GLU A N 1
ATOM 669 C CA . GLU A 1 92 ? 134.123 116.278 77.381 1.00 236.49 92 GLU A CA 1
ATOM 670 C C . GLU A 1 92 ? 133.994 116.362 75.871 1.00 236.49 92 GLU A C 1
ATOM 671 O O . GLU A 1 92 ? 134.360 117.382 75.274 1.00 236.49 92 GLU A O 1
ATOM 677 N N . ASP A 1 93 ? 133.495 115.298 75.241 1.00 243.16 93 ASP A N 1
ATOM 678 C CA . ASP A 1 93 ? 133.262 115.337 73.804 1.00 243.16 93 ASP A CA 1
ATOM 679 C C . ASP A 1 93 ? 132.355 116.499 73.443 1.00 243.16 93 ASP A C 1
ATOM 680 O O . ASP A 1 93 ? 132.654 117.272 72.525 1.00 243.16 93 ASP A O 1
ATOM 685 N N . ILE A 1 94 ? 131.252 116.648 74.170 1.00 245.51 94 ILE A N 1
ATOM 686 C CA . ILE A 1 94 ? 130.362 117.774 73.912 1.00 245.51 94 ILE A CA 1
ATOM 687 C C . ILE A 1 94 ? 131.053 119.083 74.259 1.00 245.51 94 ILE A C 1
ATOM 688 O O . ILE A 1 94 ? 130.892 120.090 73.561 1.00 245.51 94 ILE A O 1
ATOM 693 N N . GLU A 1 95 ? 131.833 119.091 75.338 1.00 249.56 95 GLU A N 1
ATOM 694 C CA . GLU A 1 95 ? 132.408 120.337 75.825 1.00 249.56 95 GLU A CA 1
ATOM 695 C C . GLU A 1 95 ? 133.394 120.924 74.826 1.00 249.56 95 GLU A C 1
ATOM 696 O O . GLU A 1 95 ? 133.361 122.127 74.548 1.00 249.56 95 GLU A O 1
ATOM 702 N N . SER A 1 96 ? 134.255 120.102 74.271 1.00 251.15 96 SER A N 1
ATOM 703 C CA . SER A 1 96 ? 135.324 120.637 73.441 1.00 251.15 96 SER A CA 1
ATOM 704 C C . SER A 1 96 ? 135.442 119.965 72.086 1.00 251.15 96 SER A C 1
ATOM 705 O O . SER A 1 96 ? 135.776 120.635 71.106 1.00 251.15 96 SER A O 1
ATOM 708 N N . LYS A 1 97 ? 135.182 118.659 72.000 1.00 253.99 97 LYS A N 1
ATOM 709 C CA . LYS A 1 97 ? 135.434 117.941 70.756 1.00 253.99 97 LYS A CA 1
ATOM 710 C C . LYS A 1 97 ? 134.552 118.452 69.623 1.00 253.99 97 LYS A C 1
ATOM 711 O O . LYS A 1 97 ? 135.030 118.649 68.500 1.00 253.99 97 LYS A O 1
ATOM 717 N N . ILE A 1 98 ? 133.266 118.671 69.895 1.00 254.07 98 ILE A N 1
ATOM 718 C CA . ILE A 1 98 ? 132.342 119.018 68.825 1.00 254.07 98 ILE A CA 1
ATOM 719 C C . ILE A 1 98 ? 132.680 120.402 68.285 1.00 254.07 98 ILE A C 1
ATOM 720 O O . ILE A 1 98 ? 133.121 121.297 69.019 1.00 254.07 98 ILE A O 1
ATOM 725 N N . GLN A 1 99 ? 132.499 120.571 66.981 1.00 262.16 99 GLN A N 1
ATOM 726 C CA . GLN A 1 99 ? 132.765 121.832 66.315 1.00 262.16 99 GLN A CA 1
ATOM 727 C C . GLN A 1 99 ? 131.649 122.107 65.321 1.00 262.16 99 GLN A C 1
ATOM 728 O O . GLN A 1 99 ? 131.002 121.170 64.838 1.00 262.16 99 GLN A O 1
ATOM 734 N N . PRO A 1 100 ? 131.393 123.376 65.006 1.00 270.48 100 PRO A N 1
ATOM 735 C CA . PRO A 1 100 ? 130.312 123.692 64.068 1.00 270.48 100 PRO A CA 1
ATOM 736 C C . PRO A 1 100 ? 130.574 123.100 62.693 1.00 270.48 100 PRO A C 1
ATOM 737 O O . PRO A 1 100 ? 131.718 122.976 62.255 1.00 270.48 100 PRO A O 1
ATOM 741 N N . GLY A 1 101 ? 129.492 122.728 62.016 1.00 282.18 101 GLY A N 1
ATOM 742 C CA . GLY A 1 101 ? 129.553 122.193 60.677 1.00 282.18 101 GLY A CA 1
ATOM 743 C C . GLY A 1 101 ? 129.201 123.228 59.629 1.00 282.18 101 GLY A C 1
ATOM 744 O O . GLY A 1 101 ? 129.182 124.437 59.886 1.00 282.18 101 GLY A O 1
ATOM 745 N N . SER A 1 102 ? 128.921 122.744 58.418 1.00 284.66 102 SER A N 1
ATOM 746 C CA . SER A 1 102 ? 128.628 123.637 57.307 1.00 284.66 102 SER A CA 1
ATOM 747 C C . SER A 1 102 ? 127.550 123.133 56.357 1.00 284.66 102 SER A C 1
ATOM 748 O O . SER A 1 102 ? 127.420 123.691 55.263 1.00 284.66 102 SER A O 1
ATOM 751 N N . GLN A 1 103 ? 126.787 122.109 56.715 1.00 293.01 103 GLN A N 1
ATOM 752 C CA . GLN A 1 103 ? 125.801 121.534 55.809 1.00 293.01 103 GLN A CA 1
ATOM 753 C C . GLN A 1 103 ? 124.428 121.514 56.475 1.00 293.01 103 GLN A C 1
ATOM 754 O O . GLN A 1 103 ? 124.256 121.949 57.614 1.00 293.01 103 GLN A O 1
ATOM 760 N N . GLN A 1 104 ? 123.441 121.006 55.740 1.00 296.03 104 GLN A N 1
ATOM 761 C CA . GLN A 1 104 ? 122.068 120.958 56.218 1.00 296.03 104 GLN A CA 1
ATOM 762 C C . GLN A 1 104 ? 121.476 119.589 55.916 1.00 296.03 104 GLN A C 1
ATOM 763 O O . GLN A 1 104 ? 121.890 118.914 54.971 1.00 296.03 104 GLN A O 1
ATOM 769 N N . ALA A 1 105 ? 120.501 119.188 56.728 1.00 294.97 105 ALA A N 1
ATOM 770 C CA . ALA A 1 105 ? 119.831 117.906 56.559 1.00 294.97 105 ALA A CA 1
ATOM 771 C C . ALA A 1 105 ? 118.366 118.086 56.940 1.00 294.97 105 ALA A C 1
ATOM 772 O O . ALA A 1 105 ? 117.891 119.208 57.136 1.00 294.97 105 ALA A O 1
ATOM 774 N N . ASP A 1 106 ? 117.642 116.976 57.049 1.00 297.92 106 ASP A N 1
ATOM 775 C CA . ASP A 1 106 ? 116.219 117.016 57.352 1.00 297.92 106 ASP A CA 1
ATOM 776 C C . ASP A 1 106 ? 115.941 116.356 58.695 1.00 297.92 106 ASP A C 1
ATOM 777 O O . ASP A 1 106 ? 116.341 115.210 58.935 1.00 297.92 106 ASP A O 1
ATOM 782 N N . PHE A 1 107 ? 115.363 117.143 59.592 1.00 286.92 107 PHE A N 1
ATOM 783 C CA . PHE A 1 107 ? 115.106 116.758 60.968 1.00 286.92 107 PHE A CA 1
ATOM 784 C C . PHE A 1 107 ? 114.065 115.647 61.030 1.00 286.92 107 PHE A C 1
ATOM 785 O O . PHE A 1 107 ? 114.163 114.772 61.885 1.00 286.92 107 PHE A O 1
ATOM 793 N N . LEU A 1 108 ? 113.117 115.615 60.094 1.00 296.96 108 LEU A N 1
ATOM 794 C CA . LEU A 1 108 ? 112.183 114.501 60.021 1.00 296.96 108 LEU A CA 1
ATOM 795 C C . LEU A 1 108 ? 112.765 113.260 59.337 1.00 296.96 108 LEU A C 1
ATOM 796 O O . LEU A 1 108 ? 112.247 112.169 59.547 1.00 296.96 108 LEU A O 1
ATOM 801 N N . ASP A 1 109 ? 113.906 113.378 58.655 1.00 297.13 109 ASP A N 1
ATOM 802 C CA . ASP A 1 109 ? 114.767 112.220 58.419 1.00 297.13 109 ASP A CA 1
ATOM 803 C C . ASP A 1 109 ? 115.526 111.849 59.700 1.00 297.13 109 ASP A C 1
ATOM 804 O O . ASP A 1 109 ? 115.565 110.689 60.094 1.00 297.13 109 ASP A O 1
ATOM 809 N N . ALA A 1 110 ? 116.099 112.820 60.406 1.00 289.02 110 ALA A N 1
ATOM 810 C CA . ALA A 1 110 ? 116.899 112.555 61.595 1.00 289.02 110 ALA A CA 1
ATOM 811 C C . ALA A 1 110 ? 116.081 111.897 62.717 1.00 289.02 110 ALA A C 1
ATOM 812 O O . ALA A 1 110 ? 116.573 111.020 63.422 1.00 289.02 110 ALA A O 1
ATOM 814 N N . LEU A 1 111 ? 114.804 112.232 62.875 1.00 286.88 111 LEU A N 1
ATOM 815 C CA . LEU A 1 111 ? 113.972 111.557 63.863 1.00 286.88 111 LEU A CA 1
ATOM 816 C C . LEU A 1 111 ? 113.560 110.151 63.419 1.00 286.88 111 LEU A C 1
ATOM 817 O O . LEU A 1 111 ? 113.397 109.294 64.276 1.00 286.88 111 LEU A O 1
ATOM 822 N N . ILE A 1 112 ? 113.455 109.844 62.125 1.00 291.82 112 ILE A N 1
ATOM 823 C CA . ILE A 1 112 ? 113.265 108.443 61.716 1.00 291.82 112 ILE A CA 1
ATOM 824 C C . ILE A 1 112 ? 114.586 107.664 61.738 1.00 291.82 112 ILE A C 1
ATOM 825 O O . ILE A 1 112 ? 114.596 106.480 62.059 1.00 291.82 112 ILE A O 1
ATOM 830 N N . VAL A 1 113 ? 115.732 108.320 61.566 1.00 290.48 113 VAL A N 1
ATOM 831 C CA . VAL A 1 113 ? 117.023 107.749 61.972 1.00 290.48 113 VAL A CA 1
ATOM 832 C C . VAL A 1 113 ? 116.992 107.441 63.470 1.00 290.48 113 VAL A C 1
ATOM 833 O O . VAL A 1 113 ? 117.395 106.368 63.898 1.00 290.48 113 VAL A O 1
ATOM 837 N N . SER A 1 114 ? 116.435 108.344 64.274 1.00 276.33 114 SER A N 1
ATOM 838 C CA . SER A 1 114 ? 116.251 108.125 65.704 1.00 276.33 114 SER A CA 1
ATOM 839 C C . SER A 1 114 ? 115.249 107.008 65.990 1.00 276.33 114 SER A C 1
ATOM 840 O O . SER A 1 114 ? 115.443 106.262 66.936 1.00 276.33 114 SER A O 1
ATOM 843 N N . MET A 1 115 ? 114.211 106.830 65.171 1.00 285.98 115 MET A N 1
ATOM 844 C CA . MET A 1 115 ? 113.334 105.669 65.248 1.00 285.98 115 MET A CA 1
ATOM 845 C C . MET A 1 115 ? 114.136 104.398 65.004 1.00 285.98 115 MET A C 1
ATOM 846 O O . MET A 1 115 ? 113.995 103.441 65.749 1.00 285.98 115 MET A O 1
ATOM 851 N N . ASP A 1 116 ? 114.990 104.376 63.988 1.00 288.53 116 ASP A N 1
ATOM 852 C CA . ASP A 1 116 ? 115.819 103.210 63.723 1.00 288.53 116 ASP A CA 1
ATOM 853 C C . ASP A 1 116 ? 116.778 102.930 64.891 1.00 288.53 116 ASP A C 1
ATOM 854 O O . ASP A 1 116 ? 116.878 101.792 65.348 1.00 288.53 116 ASP A O 1
ATOM 859 N N . VAL A 1 117 ? 117.401 103.972 65.448 1.00 282.32 117 VAL A N 1
ATOM 860 C CA . VAL A 1 117 ? 118.195 103.878 66.680 1.00 282.32 117 VAL A CA 1
ATOM 861 C C . VAL A 1 117 ? 117.357 103.299 67.817 1.00 282.32 117 VAL A C 1
ATOM 862 O O . VAL A 1 117 ? 117.771 102.330 68.448 1.00 282.32 117 VAL A O 1
ATOM 866 N N . ILE A 1 118 ? 116.150 103.817 68.044 1.00 278.98 118 ILE A N 1
ATOM 867 C CA . ILE A 1 118 ? 115.233 103.285 69.048 1.00 278.98 118 ILE A CA 1
ATOM 868 C C . ILE A 1 118 ? 114.980 101.807 68.771 1.00 278.98 118 ILE A C 1
ATOM 869 O O . ILE A 1 118 ? 115.251 100.977 69.631 1.00 278.98 118 ILE A O 1
ATOM 874 N N . GLN A 1 119 ? 114.531 101.450 67.572 1.00 286.00 119 GLN A N 1
ATOM 875 C CA . GLN A 1 119 ? 114.221 100.078 67.209 1.00 286.00 119 GLN A CA 1
ATOM 876 C C . GLN A 1 119 ? 115.397 99.144 67.494 1.00 286.00 119 GLN A C 1
ATOM 877 O O . GLN A 1 119 ? 115.250 98.161 68.215 1.00 286.00 119 GLN A O 1
ATOM 883 N N . HIS A 1 120 ? 116.572 99.450 66.957 1.00 288.45 120 HIS A N 1
ATOM 884 C CA . HIS A 1 120 ? 117.685 98.510 66.963 1.00 288.45 120 HIS A CA 1
ATOM 885 C C . HIS A 1 120 ? 118.493 98.533 68.263 1.00 288.45 120 HIS A C 1
ATOM 886 O O . HIS A 1 120 ? 119.090 97.520 68.622 1.00 288.45 120 HIS A O 1
ATOM 893 N N . GLU A 1 121 ? 118.504 99.643 68.999 1.00 277.70 121 GLU A N 1
ATOM 894 C CA . GLU A 1 121 ? 119.286 99.760 70.234 1.00 277.70 121 GLU A CA 1
ATOM 895 C C . GLU A 1 121 ? 118.441 99.530 71.492 1.00 277.70 121 GLU A C 1
ATOM 896 O O . GLU A 1 121 ? 118.976 99.087 72.507 1.00 277.70 121 GLU A O 1
ATOM 902 N N . THR A 1 122 ? 117.120 99.759 71.456 1.00 273.55 122 THR A N 1
ATOM 903 C CA . THR A 1 122 ? 116.253 99.505 72.622 1.00 273.55 122 THR A CA 1
ATOM 904 C C . THR A 1 122 ? 115.671 98.097 72.672 1.00 273.55 122 THR A C 1
ATOM 905 O O . THR A 1 122 ? 115.234 97.677 73.737 1.00 273.55 122 THR A O 1
ATOM 909 N N . ILE A 1 123 ? 115.658 97.339 71.572 1.00 267.99 123 ILE A N 1
ATOM 910 C CA . ILE A 1 123 ? 115.053 95.995 71.552 1.00 267.99 123 ILE A CA 1
ATOM 911 C C . ILE A 1 123 ? 115.757 95.006 72.496 1.00 267.99 123 ILE A C 1
ATOM 912 O O . ILE A 1 123 ? 115.104 94.158 73.098 1.00 267.99 123 ILE A O 1
ATOM 917 N N . GLY A 1 124 ? 117.066 95.158 72.705 1.00 263.69 124 GLY A N 1
ATOM 918 C CA . GLY A 1 124 ? 117.832 94.407 73.711 1.00 263.69 124 GLY A CA 1
ATOM 919 C C . GLY A 1 124 ? 117.662 94.907 75.156 1.00 263.69 124 GLY A C 1
ATOM 920 O O . GLY A 1 124 ? 118.352 94.428 76.056 1.00 263.69 124 GLY A O 1
ATOM 921 N N . LYS A 1 125 ? 116.784 95.890 75.375 1.00 261.96 125 LYS A N 1
ATOM 922 C CA . LYS A 1 125 ? 116.563 96.636 76.624 1.00 261.96 125 LYS A CA 1
ATOM 923 C C . LYS A 1 125 ? 115.044 96.783 76.868 1.00 261.96 125 LYS A C 1
ATOM 924 O O . LYS A 1 125 ? 114.237 96.132 76.201 1.00 261.96 125 LYS A O 1
ATOM 930 N N . LYS A 1 126 ? 114.646 97.628 77.821 1.00 263.55 126 LYS A N 1
ATOM 931 C CA . LYS A 1 126 ? 113.243 97.914 78.170 1.00 263.55 126 LYS A CA 1
ATOM 932 C C . LYS A 1 126 ? 113.034 99.405 78.448 1.00 263.55 126 LYS A C 1
ATOM 933 O O . LYS A 1 126 ? 113.807 99.982 79.207 1.00 263.55 126 LYS A O 1
ATOM 939 N N . PHE A 1 127 ? 111.976 100.006 77.894 1.00 263.79 127 PHE A N 1
ATOM 940 C CA . PHE A 1 127 ? 111.646 101.423 78.088 1.00 263.79 127 PHE A CA 1
ATOM 941 C C . PHE A 1 127 ? 110.137 101.693 78.139 1.00 263.79 127 PHE A C 1
ATOM 942 O O . PHE A 1 127 ? 109.390 101.331 77.229 1.00 263.79 127 PHE A O 1
ATOM 950 N N . GLU A 1 128 ? 109.708 102.351 79.210 1.00 270.76 128 GLU A N 1
ATOM 951 C CA . GLU A 1 128 ? 108.328 102.791 79.383 1.00 270.76 128 GLU A CA 1
ATOM 952 C C . GLU A 1 128 ? 107.996 103.927 78.419 1.00 270.76 128 GLU A C 1
ATOM 953 O O . GLU A 1 128 ? 106.878 103.984 77.917 1.00 270.76 128 GLU A O 1
ATOM 959 N N . LYS A 1 129 ? 108.976 104.782 78.099 1.00 270.73 129 LYS A N 1
ATOM 960 C CA . LYS A 1 129 ? 108.775 106.004 77.314 1.00 270.73 129 LYS A CA 1
ATOM 961 C C . LYS A 1 129 ? 109.905 106.289 76.325 1.00 270.73 129 LYS A C 1
ATOM 962 O O . LYS A 1 129 ? 111.031 105.831 76.505 1.00 270.73 129 LYS A O 1
ATOM 968 N N . ARG A 1 130 ? 109.594 107.082 75.297 1.00 268.04 130 ARG A N 1
ATOM 969 C CA . ARG A 1 130 ? 110.543 107.614 74.313 1.00 268.04 130 ARG A CA 1
ATOM 970 C C . ARG A 1 130 ? 110.328 109.113 74.115 1.00 268.04 130 ARG A C 1
ATOM 971 O O . ARG A 1 130 ? 109.183 109.562 74.000 1.00 268.04 130 ARG A O 1
ATOM 979 N N . HIS A 1 131 ? 111.411 109.874 74.001 1.00 260.29 131 HIS A N 1
ATOM 980 C CA . HIS A 1 131 ? 111.371 111.319 73.760 1.00 260.29 131 HIS A CA 1
ATOM 981 C C . HIS A 1 131 ? 112.443 111.748 72.759 1.00 260.29 131 HIS A C 1
ATOM 982 O O . HIS A 1 131 ? 113.575 111.270 72.817 1.00 260.29 131 HIS A O 1
ATOM 989 N N . ILE A 1 132 ? 112.106 112.641 71.830 1.00 260.30 132 ILE A N 1
ATOM 990 C CA . ILE A 1 132 ? 113.076 113.277 70.935 1.00 260.30 132 ILE A CA 1
ATOM 991 C C . ILE A 1 132 ? 113.164 114.765 71.239 1.00 260.30 132 ILE A C 1
ATOM 992 O O . ILE A 1 132 ? 112.150 115.458 71.295 1.00 260.30 132 ILE A O 1
ATOM 997 N N . GLU A 1 133 ? 114.385 115.266 71.370 1.00 257.96 133 GLU A N 1
ATOM 998 C CA . GLU A 1 133 ? 114.664 116.665 71.646 1.00 257.96 133 GLU A CA 1
ATOM 999 C C . GLU A 1 133 ? 115.287 117.311 70.411 1.00 257.96 133 GLU A C 1
ATOM 1000 O O . GLU A 1 133 ? 116.375 116.925 69.988 1.00 257.96 133 GLU A O 1
ATOM 1006 N N . ILE A 1 134 ? 114.622 118.307 69.827 1.00 266.16 134 ILE A N 1
ATOM 1007 C CA . ILE A 1 134 ? 115.043 118.907 68.557 1.00 266.16 134 ILE A CA 1
ATOM 1008 C C . ILE A 1 134 ? 115.533 120.336 68.746 1.00 266.16 134 ILE A C 1
ATOM 1009 O O . ILE A 1 134 ? 114.813 121.179 69.280 1.00 266.16 134 ILE A O 1
ATOM 1014 N N . PHE A 1 135 ? 116.731 120.618 68.231 1.00 268.15 135 PHE A N 1
ATOM 1015 C CA . PHE A 1 135 ? 117.359 121.935 68.237 1.00 268.15 135 PHE A CA 1
ATOM 1016 C C . PHE A 1 135 ? 117.628 122.418 66.807 1.00 268.15 135 PHE A C 1
ATOM 1017 O O . PHE A 1 135 ? 118.397 121.786 66.086 1.00 268.15 135 PHE A O 1
ATOM 1025 N N . THR A 1 136 ? 117.036 123.544 66.397 1.00 288.11 136 THR A N 1
ATOM 1026 C CA . THR A 1 136 ? 117.292 124.212 65.106 1.00 288.11 136 THR A CA 1
ATOM 1027 C C . THR A 1 136 ? 116.695 125.623 65.085 1.00 288.11 136 THR A C 1
ATOM 1028 O O . THR A 1 136 ? 115.839 125.948 65.901 1.00 288.11 136 THR A O 1
ATOM 1032 N N . ASP A 1 137 ? 117.105 126.466 64.137 1.00 298.83 137 ASP A N 1
ATOM 1033 C CA . ASP A 1 137 ? 116.451 127.749 63.858 1.00 298.83 137 ASP A CA 1
ATOM 1034 C C . ASP A 1 137 ? 115.326 127.661 62.811 1.00 298.83 137 ASP A C 1
ATOM 1035 O O . ASP A 1 137 ? 114.677 128.673 62.559 1.00 298.83 137 ASP A O 1
ATOM 1040 N N . LEU A 1 138 ? 115.096 126.496 62.188 1.00 311.03 138 LEU A N 1
ATOM 1041 C CA . LEU A 1 138 ? 114.097 126.290 61.129 1.00 311.03 138 LEU A CA 1
ATOM 1042 C C . LEU A 1 138 ? 114.314 127.138 59.854 1.00 311.03 138 LEU A C 1
ATOM 1043 O O . LEU A 1 138 ? 113.364 127.508 59.166 1.00 311.03 138 LEU A O 1
ATOM 1048 N N . SER A 1 139 ? 115.556 127.462 59.504 1.00 308.44 139 SER A N 1
ATOM 1049 C CA . SER A 1 139 ? 115.882 128.245 58.300 1.00 308.44 139 SER A CA 1
ATOM 1050 C C . SER A 1 139 ? 116.022 127.456 56.975 1.00 308.44 139 SER A C 1
ATOM 1051 O O . SER A 1 139 ? 116.419 128.064 55.980 1.00 308.44 139 SER A O 1
ATOM 1054 N N . SER A 1 140 ? 115.696 126.153 56.902 1.00 309.09 140 SER A N 1
ATOM 1055 C CA . SER A 1 140 ? 115.958 125.319 55.740 1.00 309.09 140 SER A CA 1
ATOM 1056 C C . SER A 1 140 ? 114.657 124.786 55.153 1.00 309.09 140 SER A C 1
ATOM 1057 O O . SER A 1 140 ? 113.669 124.581 55.863 1.00 309.09 140 SER A O 1
ATOM 1060 N N . ARG A 1 141 ? 114.673 124.562 53.842 1.00 319.61 141 ARG A N 1
ATOM 1061 C CA . ARG A 1 141 ? 113.534 123.981 53.144 1.00 319.61 141 ARG A CA 1
ATOM 1062 C C . ARG A 1 141 ? 113.428 122.495 53.465 1.00 319.61 141 ARG A C 1
ATOM 1063 O O . ARG A 1 141 ? 114.414 121.756 53.371 1.00 319.61 141 ARG A O 1
ATOM 1071 N N . PHE A 1 142 ? 112.230 122.061 53.848 1.00 317.04 142 PHE A N 1
ATOM 1072 C CA . PHE A 1 142 ? 111.951 120.669 54.160 1.00 317.04 142 PHE A CA 1
ATOM 1073 C C . PHE A 1 142 ? 110.641 120.257 53.505 1.00 317.04 142 PHE A C 1
ATOM 1074 O O . PHE A 1 142 ? 109.814 121.096 53.139 1.00 317.04 142 PHE A O 1
ATOM 1082 N N . SER A 1 143 ? 110.457 118.948 53.363 1.00 318.58 143 SER A N 1
ATOM 1083 C CA . SER A 1 143 ? 109.272 118.386 52.733 1.00 318.58 143 SER A CA 1
ATOM 1084 C C . SER A 1 143 ? 108.289 117.885 53.782 1.00 318.58 143 SER A C 1
ATOM 1085 O O . SER A 1 143 ? 108.662 117.573 54.914 1.00 318.58 143 SER A O 1
ATOM 1088 N N . LYS A 1 144 ? 107.018 117.817 53.387 1.00 315.89 144 LYS A N 1
ATOM 1089 C CA . LYS A 1 144 ? 105.942 117.352 54.253 1.00 315.89 144 LYS A CA 1
ATOM 1090 C C . LYS A 1 144 ? 105.220 116.146 53.668 1.00 315.89 144 LYS A C 1
ATOM 1091 O O . LYS A 1 144 ? 104.137 115.789 54.142 1.00 315.89 144 LYS A O 1
ATOM 1097 N N . SER A 1 145 ? 105.803 115.513 52.648 1.00 324.28 145 SER A N 1
ATOM 1098 C CA . SER A 1 145 ? 105.103 114.458 51.923 1.00 324.28 145 SER A CA 1
ATOM 1099 C C . SER A 1 145 ? 104.750 113.293 52.836 1.00 324.28 145 SER A C 1
ATOM 1100 O O . SER A 1 145 ? 103.645 112.745 52.763 1.00 324.28 145 SER A O 1
ATOM 1103 N N . GLN A 1 146 ? 105.689 112.936 53.699 1.00 319.82 146 GLN A N 1
ATOM 1104 C CA . GLN A 1 146 ? 105.670 111.828 54.637 1.00 319.82 146 GLN A CA 1
ATOM 1105 C C . GLN A 1 146 ? 104.863 112.122 55.903 1.00 319.82 146 GLN A C 1
ATOM 1106 O O . GLN A 1 146 ? 104.915 111.316 56.828 1.00 319.82 146 GLN A O 1
ATOM 1112 N N . LEU A 1 147 ? 104.202 113.284 56.054 1.00 314.60 147 LEU A N 1
ATOM 1113 C CA . LEU A 1 147 ? 103.663 113.723 57.356 1.00 314.60 147 LEU A CA 1
ATOM 1114 C C . LEU A 1 147 ? 102.689 112.727 58.001 1.00 314.60 147 LEU A C 1
ATOM 1115 O O . LEU A 1 147 ? 102.674 112.565 59.217 1.00 314.60 147 LEU A O 1
ATOM 1120 N N . ASP A 1 148 ? 101.897 112.034 57.196 1.00 323.25 148 ASP A N 1
ATOM 1121 C CA . ASP A 1 148 ? 101.002 110.990 57.675 1.00 323.25 148 ASP A CA 1
ATOM 1122 C C . ASP A 1 148 ? 101.775 109.826 58.306 1.00 323.25 148 ASP A C 1
ATOM 1123 O O . ASP A 1 148 ? 101.499 109.446 59.445 1.00 323.25 148 ASP A O 1
ATOM 1128 N N . ILE A 1 149 ? 102.756 109.266 57.601 1.00 318.19 149 ILE A N 1
ATOM 1129 C CA . ILE A 1 149 ? 103.466 108.083 58.080 1.00 318.19 149 ILE A CA 1
ATOM 1130 C C . ILE A 1 149 ? 104.408 108.405 59.233 1.00 318.19 149 ILE A C 1
ATOM 1131 O O . ILE A 1 149 ? 104.608 107.541 60.085 1.00 318.19 149 ILE A O 1
ATOM 1136 N N . ILE A 1 150 ? 104.926 109.631 59.346 1.00 313.28 150 ILE A N 1
ATOM 1137 C CA . ILE A 1 150 ? 105.648 110.032 60.559 1.00 313.28 150 ILE A CA 1
ATOM 1138 C C . ILE A 1 150 ? 104.680 110.122 61.735 1.00 313.28 150 ILE A C 1
ATOM 1139 O O . ILE A 1 150 ? 104.942 109.490 62.752 1.00 313.28 150 ILE A O 1
ATOM 1144 N N . ILE A 1 151 ? 103.553 110.832 61.619 1.00 312.25 151 ILE A N 1
ATOM 1145 C CA . ILE A 1 151 ? 102.605 110.952 62.732 1.00 312.25 151 ILE A CA 1
ATOM 1146 C C . ILE A 1 151 ? 102.124 109.564 63.165 1.00 312.25 151 ILE A C 1
ATOM 1147 O O . ILE A 1 151 ? 102.146 109.248 64.355 1.00 312.25 151 ILE A O 1
ATOM 1152 N N . HIS A 1 152 ? 101.804 108.687 62.211 1.00 318.55 152 HIS A N 1
ATOM 1153 C CA . HIS A 1 152 ? 101.484 107.289 62.489 1.00 318.55 152 HIS A CA 1
ATOM 1154 C C . HIS A 1 152 ? 102.621 106.554 63.208 1.00 318.55 152 HIS A C 1
ATOM 1155 O O . HIS A 1 152 ? 102.381 105.891 64.211 1.00 318.55 152 HIS A O 1
ATOM 1162 N N . SER A 1 153 ? 103.867 106.707 62.754 1.00 311.48 153 SER A N 1
ATOM 1163 C CA . SER A 1 153 ? 105.034 106.107 63.415 1.00 311.48 153 SER A CA 1
ATOM 1164 C C . SER A 1 153 ? 105.183 106.588 64.860 1.00 311.48 153 SER A C 1
ATOM 1165 O O . SER A 1 153 ? 105.385 105.791 65.774 1.00 311.48 153 SER A O 1
ATOM 1168 N N . LEU A 1 154 ? 105.041 107.891 65.081 1.00 301.24 154 LEU A N 1
ATOM 1169 C CA . LEU A 1 154 ? 105.131 108.494 66.401 1.00 301.24 154 LEU A CA 1
ATOM 1170 C C . LEU A 1 154 ? 104.020 107.986 67.320 1.00 301.24 154 LEU A C 1
ATOM 1171 O O . LEU A 1 154 ? 104.285 107.625 68.467 1.00 301.24 154 LEU A O 1
ATOM 1176 N N . LYS A 1 155 ? 102.788 107.898 66.802 1.00 307.73 155 LYS A N 1
ATOM 1177 C CA . LYS A 1 155 ? 101.650 107.317 67.516 1.00 307.73 155 LYS A CA 1
ATOM 1178 C C . LYS A 1 155 ? 101.912 105.857 67.870 1.00 307.73 155 LYS A C 1
ATOM 1179 O O . LYS A 1 155 ? 101.866 105.500 69.045 1.00 307.73 155 LYS A O 1
ATOM 1185 N N . LYS A 1 156 ? 102.201 105.008 66.877 1.00 305.24 156 LYS A N 1
ATOM 1186 C CA . LYS A 1 156 ? 102.241 103.551 67.060 1.00 305.24 156 LYS A CA 1
ATOM 1187 C C . LYS A 1 156 ? 103.389 103.082 67.957 1.00 305.24 156 LYS A C 1
ATOM 1188 O O . LYS A 1 156 ? 103.215 102.140 68.726 1.00 305.24 156 LYS A O 1
ATOM 1194 N N . CYS A 1 157 ? 104.540 103.752 67.897 1.00 296.69 157 CYS A N 1
ATOM 1195 C CA . CYS A 1 157 ? 105.704 103.440 68.731 1.00 296.69 157 CYS A CA 1
ATOM 1196 C C . CYS A 1 157 ? 105.744 104.233 70.052 1.00 296.69 157 CYS A C 1
ATOM 1197 O O . CYS A 1 157 ? 106.699 104.097 70.814 1.00 296.69 157 CYS A O 1
ATOM 1200 N N . ASP A 1 158 ? 104.734 105.063 70.332 1.00 285.42 158 ASP A N 1
ATOM 1201 C CA . ASP A 1 158 ? 104.680 105.952 71.496 1.00 285.42 158 ASP A CA 1
ATOM 1202 C C . ASP A 1 158 ? 105.949 106.804 71.660 1.00 285.42 158 ASP A C 1
ATOM 1203 O O . ASP A 1 158 ? 106.695 106.682 72.634 1.00 285.42 158 ASP A O 1
ATOM 1208 N N . ILE A 1 159 ? 106.199 107.683 70.697 1.00 279.88 159 ILE A N 1
ATOM 1209 C CA . ILE A 1 159 ? 107.311 108.630 70.759 1.00 279.88 159 ILE A CA 1
ATOM 1210 C C . ILE A 1 159 ? 106.760 110.019 71.054 1.00 279.88 159 ILE A C 1
ATOM 1211 O O . ILE A 1 159 ? 105.913 110.529 70.325 1.00 279.88 159 ILE A O 1
ATOM 1216 N N . SER A 1 160 ? 107.241 110.628 72.129 1.00 263.98 160 SER A N 1
ATOM 1217 C CA . SER A 1 160 ? 106.936 112.017 72.468 1.00 263.98 160 SER A CA 1
ATOM 1218 C C . SER A 1 160 ? 107.992 112.963 71.895 1.00 263.98 160 SER A C 1
ATOM 1219 O O . SER A 1 160 ? 109.129 112.563 71.639 1.00 263.98 160 SER A O 1
ATOM 1222 N N . LEU A 1 161 ? 107.619 114.222 71.689 1.00 259.43 161 LEU A N 1
ATOM 1223 C CA . LEU A 1 161 ? 108.480 115.249 71.109 1.00 259.43 161 LEU A CA 1
ATOM 1224 C C . LEU A 1 161 ? 108.539 116.460 72.027 1.00 259.43 161 LEU A C 1
ATOM 1225 O O . LEU A 1 161 ? 107.536 116.828 72.633 1.00 259.43 161 LEU A O 1
ATOM 1230 N N . GLN A 1 162 ? 109.679 117.135 72.056 1.00 262.10 162 GLN A N 1
ATOM 1231 C CA . GLN A 1 162 ? 109.769 118.506 72.536 1.00 262.10 162 GLN A CA 1
ATOM 1232 C C . GLN A 1 162 ? 110.624 119.284 71.538 1.00 262.10 162 GLN A C 1
ATOM 1233 O O . GLN A 1 162 ? 111.694 118.828 71.133 1.00 262.10 162 GLN A O 1
ATOM 1239 N N . PHE A 1 163 ? 110.151 120.448 71.118 1.00 260.62 163 PHE A N 1
ATOM 1240 C CA . PHE A 1 163 ? 110.871 121.285 70.163 1.00 260.62 163 PHE A CA 1
ATOM 1241 C C . PHE A 1 163 ? 111.428 122.481 70.904 1.00 260.62 163 PHE A C 1
ATOM 1242 O O . PHE A 1 163 ? 110.692 123.204 71.569 1.00 260.62 163 PHE A O 1
ATOM 1250 N N . PHE A 1 164 ? 112.729 122.709 70.799 1.00 261.14 164 PHE A N 1
ATOM 1251 C CA . PHE A 1 164 ? 113.343 123.833 71.476 1.00 261.14 164 PHE A CA 1
ATOM 1252 C C . PHE A 1 164 ? 113.705 124.874 70.431 1.00 261.14 164 PHE A C 1
ATOM 1253 O O . PHE A 1 164 ? 114.441 124.593 69.487 1.00 261.14 164 PHE A O 1
ATOM 1261 N N . LEU A 1 165 ? 113.177 126.083 70.593 1.00 266.46 165 LEU A N 1
ATOM 1262 C CA . LEU A 1 165 ? 113.383 127.183 69.663 1.00 266.46 165 LEU A CA 1
ATOM 1263 C C . LEU A 1 165 ? 114.357 128.197 70.273 1.00 266.46 165 LEU A C 1
ATOM 1264 O O . LEU A 1 165 ? 114.184 128.588 71.430 1.00 266.46 165 LEU A O 1
ATOM 1269 N N . PRO A 1 166 ? 115.352 128.684 69.520 1.00 263.00 166 PRO A N 1
ATOM 1270 C CA . PRO A 1 166 ? 116.261 129.706 70.016 1.00 263.00 166 PRO A CA 1
ATOM 1271 C C . PRO A 1 166 ? 115.572 131.042 70.319 1.00 263.00 166 PRO A C 1
ATOM 1272 O O . PRO A 1 166 ? 116.222 131.909 70.900 1.00 263.00 166 PRO A O 1
ATOM 1276 N N . PHE A 1 167 ? 114.289 131.227 69.972 1.00 266.18 167 PHE A N 1
ATOM 1277 C CA . PHE A 1 167 ? 113.596 132.478 70.229 1.00 266.18 167 PHE A CA 1
ATOM 1278 C C . PHE A 1 167 ? 112.345 132.207 71.050 1.00 266.18 167 PHE A C 1
ATOM 1279 O O . PHE A 1 167 ? 111.834 131.088 71.097 1.00 266.18 167 PHE A O 1
ATOM 1287 N N . SER A 1 168 ? 111.873 133.252 71.721 1.00 267.21 168 SER A N 1
ATOM 1288 C CA . SER A 1 168 ? 110.650 133.145 72.499 1.00 267.21 168 SER A CA 1
ATOM 1289 C C . SER A 1 168 ? 109.456 132.879 71.589 1.00 267.21 168 SER A C 1
ATOM 1290 O O . SER A 1 168 ? 109.391 133.360 70.454 1.00 267.21 168 SER A O 1
ATOM 1293 N N . LEU A 1 169 ? 108.502 132.098 72.102 1.00 266.46 169 LEU A N 1
ATOM 1294 C CA . LEU A 1 169 ? 107.314 131.774 71.319 1.00 266.46 169 LEU A CA 1
ATOM 1295 C C . LEU A 1 169 ? 106.520 133.026 70.973 1.00 266.46 169 LEU A C 1
ATOM 1296 O O . LEU A 1 169 ? 106.038 133.173 69.845 1.00 266.46 169 LEU A O 1
ATOM 1301 N N . GLY A 1 170 ? 106.368 133.934 71.930 1.00 263.84 170 GLY A N 1
ATOM 1302 C CA . GLY A 1 170 ? 105.606 135.147 71.709 1.00 263.84 170 GLY A CA 1
ATOM 1303 C C . GLY A 1 170 ? 104.108 134.916 71.721 1.00 263.84 170 GLY A C 1
ATOM 1304 O O . GLY A 1 170 ? 103.621 133.889 71.246 1.00 263.84 170 GLY A O 1
ATOM 1305 N N . GLY A 1 196 ? 110.964 138.583 63.108 1.00 298.46 196 GLY A N 1
ATOM 1306 C CA . GLY A 1 196 ? 112.129 138.619 62.245 1.00 298.46 196 GLY A CA 1
ATOM 1307 C C . GLY A 1 196 ? 112.422 137.286 61.587 1.00 298.46 196 GLY A C 1
ATOM 1308 O O . GLY A 1 196 ? 113.337 137.171 60.772 1.00 298.46 196 GLY A O 1
ATOM 1309 N N . ILE A 1 197 ? 111.636 136.271 61.946 1.00 303.67 197 ILE A N 1
ATOM 1310 C CA . ILE A 1 197 ? 111.830 134.944 61.381 1.00 303.67 197 ILE A CA 1
ATOM 1311 C C . ILE A 1 197 ? 111.461 134.949 59.903 1.00 303.67 197 ILE A C 1
ATOM 1312 O O . ILE A 1 197 ? 110.569 135.683 59.459 1.00 303.67 197 ILE A O 1
ATOM 1317 N N . THR A 1 198 ? 112.161 134.123 59.129 1.00 311.63 198 THR A N 1
ATOM 1318 C CA . THR A 1 198 ? 111.900 134.049 57.703 1.00 311.63 198 THR A CA 1
ATOM 1319 C C . THR A 1 198 ? 110.548 133.394 57.444 1.00 311.63 198 THR A C 1
ATOM 1320 O O . THR A 1 198 ? 109.904 132.845 58.342 1.00 311.63 198 THR A O 1
ATOM 1324 N N . GLU A 1 199 ? 110.112 133.476 56.187 1.00 315.63 199 GLU A N 1
ATOM 1325 C CA . GLU A 1 199 ? 108.866 132.830 55.791 1.00 315.63 199 GLU A CA 1
ATOM 1326 C C . GLU A 1 199 ? 108.954 131.323 55.985 1.00 315.63 199 GLU A C 1
ATOM 1327 O O . GLU A 1 199 ? 108.017 130.698 56.499 1.00 315.63 199 GLU A O 1
ATOM 1333 N N . GLN A 1 200 ? 110.083 130.726 55.591 1.00 317.34 200 GLN A N 1
ATOM 1334 C CA . GLN A 1 200 ? 110.329 129.322 55.897 1.00 317.34 200 GLN A CA 1
ATOM 1335 C C . GLN A 1 200 ? 110.266 129.083 57.396 1.00 317.34 200 GLN A C 1
ATOM 1336 O O . GLN A 1 200 ? 109.733 128.065 57.850 1.00 317.34 200 GLN A O 1
ATOM 1342 N N . GLN A 1 201 ? 110.783 130.027 58.182 1.00 309.73 201 GLN A N 1
ATOM 1343 C CA . GLN A 1 201 ? 110.822 129.850 59.626 1.00 309.73 201 GLN A CA 1
ATOM 1344 C C . GLN A 1 201 ? 109.418 129.802 60.213 1.00 309.73 201 GLN A C 1
ATOM 1345 O O . GLN A 1 201 ? 109.082 128.886 60.969 1.00 309.73 201 GLN A O 1
ATOM 1351 N N . LYS A 1 202 ? 108.574 130.771 59.859 1.00 306.08 202 LYS A N 1
ATOM 1352 C CA . LYS A 1 202 ? 107.218 130.784 60.400 1.00 306.08 202 LYS A CA 1
ATOM 1353 C C . LYS A 1 202 ? 106.397 129.617 59.865 1.00 306.08 202 LYS A C 1
ATOM 1354 O O . LYS A 1 202 ? 105.574 129.045 60.591 1.00 306.08 202 LYS A O 1
ATOM 1360 N N . GLU A 1 203 ? 106.603 129.246 58.598 1.00 308.64 203 GLU A N 1
ATOM 1361 C CA . GLU A 1 203 ? 105.925 128.071 58.065 1.00 308.64 203 GLU A CA 1
ATOM 1362 C C . GLU A 1 203 ? 106.306 126.827 58.851 1.00 308.64 203 GLU A C 1
ATOM 1363 O O . GLU A 1 203 ? 105.444 126.008 59.188 1.00 308.64 203 GLU A O 1
ATOM 1369 N N . GLY A 1 204 ? 107.594 126.669 59.152 1.00 300.53 204 GLY A N 1
ATOM 1370 C CA . GLY A 1 204 ? 108.011 125.558 59.982 1.00 300.53 204 GLY A CA 1
ATOM 1371 C C . GLY A 1 204 ? 107.415 125.633 61.371 1.00 300.53 204 GLY A C 1
ATOM 1372 O O . GLY A 1 204 ? 107.056 124.614 61.956 1.00 300.53 204 GLY A O 1
ATOM 1373 N N . LEU A 1 205 ? 107.305 126.845 61.915 1.00 295.20 205 LEU A N 1
ATOM 1374 C CA . LEU A 1 205 ? 106.633 127.024 63.195 1.00 295.20 205 LEU A CA 1
ATOM 1375 C C . LEU A 1 205 ? 105.228 126.442 63.150 1.00 295.20 205 LEU A C 1
ATOM 1376 O O . LEU A 1 205 ? 104.833 125.666 64.025 1.00 295.20 205 LEU A O 1
ATOM 1381 N N . GLU A 1 206 ? 104.464 126.798 62.117 1.00 302.82 206 GLU A N 1
ATOM 1382 C CA . GLU A 1 206 ? 103.098 126.295 62.008 1.00 302.82 206 GLU A CA 1
ATOM 1383 C C . GLU A 1 206 ? 103.083 124.796 61.760 1.00 302.82 206 GLU A C 1
ATOM 1384 O O . GLU A 1 206 ? 102.157 124.096 62.196 1.00 302.82 206 GLU A O 1
ATOM 1390 N N . ILE A 1 207 ? 104.059 124.243 61.040 1.00 296.31 207 ILE A N 1
ATOM 1391 C CA . ILE A 1 207 ? 104.110 122.794 60.880 1.00 296.31 207 ILE A CA 1
ATOM 1392 C C . ILE A 1 207 ? 104.446 122.134 62.214 1.00 296.31 207 ILE A C 1
ATOM 1393 O O . ILE A 1 207 ? 103.848 121.120 62.558 1.00 296.31 207 ILE A O 1
ATOM 1398 N N . VAL A 1 208 ? 105.311 122.744 63.022 1.00 296.69 208 VAL A N 1
ATOM 1399 C CA . VAL A 1 208 ? 105.548 122.315 64.395 1.00 296.69 208 VAL A CA 1
ATOM 1400 C C . VAL A 1 208 ? 104.239 122.347 65.178 1.00 296.69 208 VAL A C 1
ATOM 1401 O O . VAL A 1 208 ? 103.877 121.326 65.765 1.00 296.69 208 VAL A O 1
ATOM 1405 N N . LYS A 1 209 ? 103.458 123.437 65.091 1.00 296.96 209 LYS A N 1
ATOM 1406 C CA . LYS A 1 209 ? 102.118 123.473 65.688 1.00 296.96 209 LYS A CA 1
ATOM 1407 C C . LYS A 1 209 ? 101.291 122.301 65.183 1.00 296.96 209 LYS A C 1
ATOM 1408 O O . LYS A 1 209 ? 100.740 121.558 65.982 1.00 296.96 209 LYS A O 1
ATOM 1414 N N . MET A 1 210 ? 101.189 122.113 63.869 1.00 301.33 210 MET A N 1
ATOM 1415 C CA . MET A 1 210 ? 100.266 121.135 63.317 1.00 301.33 210 MET A CA 1
ATOM 1416 C C . MET A 1 210 ? 100.649 119.720 63.729 1.00 301.33 210 MET A C 1
ATOM 1417 O O . MET A 1 210 ? 99.774 118.966 64.153 1.00 301.33 210 MET A O 1
ATOM 1422 N N . VAL A 1 211 ? 101.927 119.343 63.687 1.00 297.86 211 VAL A N 1
ATOM 1423 C CA . VAL A 1 211 ? 102.301 117.988 64.089 1.00 297.86 211 VAL A CA 1
ATOM 1424 C C . VAL A 1 211 ? 102.099 117.825 65.585 1.00 297.86 211 VAL A C 1
ATOM 1425 O O . VAL A 1 211 ? 101.508 116.840 66.011 1.00 297.86 211 VAL A O 1
ATOM 1429 N N . MET A 1 212 ? 102.490 118.795 66.405 1.00 304.62 212 MET A N 1
ATOM 1430 C CA . MET A 1 212 ? 102.355 118.632 67.848 1.00 304.62 212 MET A CA 1
ATOM 1431 C C . MET A 1 212 ? 100.890 118.704 68.296 1.00 304.62 212 MET A C 1
ATOM 1432 O O . MET A 1 212 ? 100.521 118.040 69.257 1.00 304.62 212 MET A O 1
ATOM 1437 N N . ILE A 1 213 ? 100.020 119.382 67.544 1.00 303.51 213 ILE A N 1
ATOM 1438 C CA . ILE A 1 213 ? 98.567 119.245 67.657 1.00 303.51 213 ILE A CA 1
ATOM 1439 C C . ILE A 1 213 ? 98.148 117.825 67.283 1.00 303.51 213 ILE A C 1
ATOM 1440 O O . ILE A 1 213 ? 97.396 117.187 68.013 1.00 303.51 213 ILE A O 1
ATOM 1445 N N . SER A 1 214 ? 98.646 117.304 66.162 1.00 303.25 214 SER A N 1
ATOM 1446 C CA . SER A 1 214 ? 98.293 115.972 65.668 1.00 303.25 214 SER A CA 1
ATOM 1447 C C . SER A 1 214 ? 98.679 114.849 66.629 1.00 303.25 214 SER A C 1
ATOM 1448 O O . SER A 1 214 ? 98.044 113.798 66.624 1.00 303.25 214 SER A O 1
ATOM 1451 N N . LEU A 1 215 ? 99.680 115.069 67.484 1.00 306.26 215 LEU A N 1
ATOM 1452 C CA . LEU A 1 215 ? 100.006 114.170 68.588 1.00 306.26 215 LEU A CA 1
ATOM 1453 C C . LEU A 1 215 ? 99.281 114.528 69.897 1.00 306.26 215 LEU A C 1
ATOM 1454 O O . LEU A 1 215 ? 98.801 113.626 70.578 1.00 306.26 215 LEU A O 1
ATOM 1459 N N . GLU A 1 216 ? 99.207 115.806 70.274 1.00 313.49 216 GLU A N 1
ATOM 1460 C CA . GLU A 1 216 ? 98.965 116.242 71.664 1.00 313.49 216 GLU A CA 1
ATOM 1461 C C . GLU A 1 216 ? 98.075 117.492 71.817 1.00 313.49 216 GLU A C 1
ATOM 1462 O O . GLU A 1 216 ? 97.884 117.991 72.927 1.00 313.49 216 GLU A O 1
ATOM 1468 N N . GLY A 1 217 ? 97.508 118.018 70.732 1.00 314.81 217 GLY A N 1
ATOM 1469 C CA . GLY A 1 217 ? 96.608 119.176 70.772 1.00 314.81 217 GLY A CA 1
ATOM 1470 C C . GLY A 1 217 ? 97.238 120.432 71.391 1.00 314.81 217 GLY A C 1
ATOM 1471 O O . GLY A 1 217 ? 98.420 120.727 71.205 1.00 314.81 217 GLY A O 1
ATOM 1472 N N . GLU A 1 218 ? 96.438 121.173 72.155 1.00 320.93 218 GLU A N 1
ATOM 1473 C CA . GLU A 1 218 ? 96.863 122.384 72.866 1.00 320.93 218 GLU A CA 1
ATOM 1474 C C . GLU A 1 218 ? 97.981 122.112 73.887 1.00 320.93 218 GLU A C 1
ATOM 1475 O O . GLU A 1 218 ? 98.898 122.915 74.039 1.00 320.93 218 GLU A O 1
ATOM 1481 N N . ASP A 1 219 ? 97.952 120.957 74.561 1.00 318.76 219 ASP A N 1
ATOM 1482 C CA . ASP A 1 219 ? 99.047 120.548 75.445 1.00 318.76 219 ASP A CA 1
ATOM 1483 C C . ASP A 1 219 ? 100.338 120.390 74.644 1.00 318.76 219 ASP A C 1
ATOM 1484 O O . ASP A 1 219 ? 101.404 120.808 75.086 1.00 318.76 219 ASP A O 1
ATOM 1489 N N . GLY A 1 220 ? 100.229 119.859 73.426 1.00 311.42 220 GLY A N 1
ATOM 1490 C CA . GLY A 1 220 ? 101.317 119.834 72.467 1.00 311.42 220 GLY A CA 1
ATOM 1491 C C . GLY A 1 220 ? 101.881 121.234 72.228 1.00 311.42 220 GLY A C 1
ATOM 1492 O O . GLY A 1 220 ? 103.094 121.415 72.289 1.00 311.42 220 GLY A O 1
ATOM 1493 N N . LEU A 1 221 ? 101.029 122.242 72.029 1.00 301.81 221 LEU A N 1
ATOM 1494 C CA . LEU A 1 221 ? 101.481 123.613 71.801 1.00 301.81 221 LEU A CA 1
ATOM 1495 C C . LEU A 1 221 ? 102.244 124.224 72.985 1.00 301.81 221 LEU A C 1
ATOM 1496 O O . LEU A 1 221 ? 102.943 125.219 72.811 1.00 301.81 221 LEU A O 1
ATOM 1501 N N . ASP A 1 222 ? 102.145 123.645 74.177 1.00 305.68 222 ASP A N 1
ATOM 1502 C CA . ASP A 1 222 ? 102.926 124.063 75.341 1.00 305.68 222 ASP A CA 1
ATOM 1503 C C . ASP A 1 222 ? 104.305 123.389 75.432 1.00 305.68 222 ASP A C 1
ATOM 1504 O O . ASP A 1 222 ? 105.142 123.828 76.219 1.00 305.68 222 ASP A O 1
ATOM 1509 N N . GLU A 1 223 ? 104.606 122.374 74.621 1.00 287.96 223 GLU A N 1
ATOM 1510 C CA . GLU A 1 223 ? 105.929 121.731 74.585 1.00 287.96 223 GLU A CA 1
ATOM 1511 C C . GLU A 1 223 ? 106.965 122.510 73.758 1.00 287.96 223 GLU A C 1
ATOM 1512 O O . GLU A 1 223 ? 107.715 121.935 72.968 1.00 287.96 223 GLU A O 1
ATOM 1518 N N . ILE A 1 224 ? 107.005 123.832 73.943 1.00 284.47 224 ILE A N 1
ATOM 1519 C CA . ILE A 1 224 ? 107.983 124.738 73.342 1.00 284.47 224 ILE A CA 1
ATOM 1520 C C . ILE A 1 224 ? 108.549 125.654 74.430 1.00 284.47 224 ILE A C 1
ATOM 1521 O O . ILE A 1 224 ? 107.812 126.232 75.226 1.00 284.47 224 ILE A O 1
ATOM 1526 N N . TYR A 1 225 ? 109.868 125.803 74.430 1.00 273.72 225 TYR A N 1
ATOM 1527 C CA . TYR A 1 225 ? 110.658 126.437 75.479 1.00 273.72 225 TYR A CA 1
ATOM 1528 C C . TYR A 1 225 ? 111.761 127.323 74.881 1.00 273.72 225 TYR A C 1
ATOM 1529 O O . TYR A 1 225 ? 112.452 126.902 73.949 1.00 273.72 225 TYR A O 1
ATOM 1538 N N . SER A 1 226 ? 111.971 128.529 75.414 1.00 261.71 226 SER A N 1
ATOM 1539 C CA . SER A 1 226 ? 113.106 129.353 75.033 1.00 261.71 226 SER A CA 1
ATOM 1540 C C . SER A 1 226 ? 114.327 128.947 75.845 1.00 261.71 226 SER A C 1
ATOM 1541 O O . SER A 1 226 ? 114.220 128.499 76.987 1.00 261.71 226 SER A O 1
ATOM 1544 N N . PHE A 1 227 ? 115.488 129.129 75.231 1.00 262.49 227 PHE A N 1
ATOM 1545 C CA . PHE A 1 227 ? 116.736 128.718 75.840 1.00 262.49 227 PHE A CA 1
ATOM 1546 C C . PHE A 1 227 ? 117.015 129.557 77.097 1.00 262.49 227 PHE A C 1
ATOM 1547 O O . PHE A 1 227 ? 117.539 129.027 78.068 1.00 262.49 227 PHE A O 1
ATOM 1555 N N . SER A 1 228 ? 116.525 130.804 77.162 1.00 255.44 228 SER A N 1
ATOM 1556 C CA . SER A 1 228 ? 116.680 131.631 78.355 1.00 255.44 228 SER A CA 1
ATOM 1557 C C . SER A 1 228 ? 115.925 131.031 79.533 1.00 255.44 228 SER A C 1
ATOM 1558 O O . SER A 1 228 ? 116.498 130.788 80.605 1.00 255.44 228 SER A O 1
ATOM 1561 N N . GLU A 1 229 ? 114.635 130.754 79.341 1.00 254.43 229 GLU A N 1
ATOM 1562 C CA . GLU A 1 229 ? 113.869 130.114 80.398 1.00 254.43 229 GLU A CA 1
ATOM 1563 C C . GLU A 1 229 ? 114.368 128.702 80.654 1.00 254.43 229 GLU A C 1
ATOM 1564 O O . GLU A 1 229 ? 114.259 128.203 81.776 1.00 254.43 229 GLU A O 1
ATOM 1570 N N . SER A 1 230 ? 114.928 128.050 79.635 1.00 248.08 230 SER A N 1
ATOM 1571 C CA . SER A 1 230 ? 115.494 126.724 79.839 1.00 248.08 230 SER A CA 1
ATOM 1572 C C . SER A 1 230 ? 116.669 126.779 80.802 1.00 248.08 230 SER A C 1
ATOM 1573 O O . SER A 1 230 ? 116.777 125.955 81.718 1.00 248.08 230 SER A O 1
ATOM 1576 N N . LEU A 1 231 ? 117.565 127.744 80.607 1.00 243.34 231 LEU A N 1
ATOM 1577 C CA . LEU A 1 231 ? 118.672 127.917 81.535 1.00 243.34 231 LEU A CA 1
ATOM 1578 C C . LEU A 1 231 ? 118.160 128.283 82.916 1.00 243.34 231 LEU A C 1
ATOM 1579 O O . LEU A 1 231 ? 118.669 127.789 83.927 1.00 243.34 231 LEU A O 1
ATOM 1584 N N . ARG A 1 232 ? 117.136 129.134 82.975 1.00 243.32 232 ARG A N 1
ATOM 1585 C CA . ARG A 1 232 ? 116.569 129.501 84.266 1.00 243.32 232 ARG A CA 1
ATOM 1586 C C . ARG A 1 232 ? 116.029 128.281 84.998 1.00 243.32 232 ARG A C 1
ATOM 1587 O O . ARG A 1 232 ? 116.193 128.154 86.216 1.00 243.32 232 ARG A O 1
ATOM 1595 N N . LYS A 1 233 ? 115.361 127.387 84.260 1.00 238.96 233 LYS A N 1
ATOM 1596 C CA . LYS A 1 233 ? 114.671 126.194 84.771 1.00 238.96 233 LYS A CA 1
ATOM 1597 C C . LYS A 1 233 ? 115.630 125.082 85.190 1.00 238.96 233 LYS A C 1
ATOM 1598 O O . LYS A 1 233 ? 115.413 124.487 86.240 1.00 238.96 233 LYS A O 1
ATOM 1604 N N . LEU A 1 234 ? 116.685 124.811 84.414 1.00 227.33 234 LEU A N 1
ATOM 1605 C CA . LEU A 1 234 ? 117.643 123.755 84.702 1.00 227.33 234 LEU A CA 1
ATOM 1606 C C . LEU A 1 234 ? 119.047 124.284 84.959 1.00 227.33 234 LEU A C 1
ATOM 1607 O O . LEU A 1 234 ? 120.027 123.627 84.601 1.00 227.33 234 LEU A O 1
ATOM 1612 N N . CYS A 1 235 ? 119.162 125.462 85.569 1.00 211.04 235 CYS A N 1
ATOM 1613 C CA . CYS A 1 235 ? 120.452 125.875 86.101 1.00 211.04 235 CYS A CA 1
ATOM 1614 C C . CYS A 1 235 ? 120.804 125.091 87.358 1.00 211.04 235 CYS A C 1
ATOM 1615 O O . CYS A 1 235 ? 121.986 124.903 87.661 1.00 211.04 235 CYS A O 1
ATOM 1618 N N . VAL A 1 236 ? 119.825 124.582 88.111 1.00 186.99 236 VAL A N 1
ATOM 1619 C CA . VAL A 1 236 ? 120.036 123.869 89.384 1.00 186.99 236 VAL A CA 1
ATOM 1620 C C . VAL A 1 236 ? 120.231 122.359 89.205 1.00 186.99 236 VAL A C 1
ATOM 1621 O O . VAL A 1 236 ? 119.567 121.744 88.367 1.00 186.99 236 VAL A O 1
ATOM 1625 N N . PHE A 1 237 ? 121.091 121.729 90.008 1.00 172.45 237 PHE A N 1
ATOM 1626 C CA . PHE A 1 237 ? 121.194 120.264 90.034 1.00 172.45 237 PHE A CA 1
ATOM 1627 C C . PHE A 1 237 ? 119.921 119.647 90.610 1.00 172.45 237 PHE A C 1
ATOM 1628 O O . PHE A 1 237 ? 119.258 120.231 91.463 1.00 172.45 237 PHE A O 1
ATOM 1636 N N . LYS A 1 238 ? 119.572 118.455 90.135 1.00 176.91 238 LYS A N 1
ATOM 1637 C CA . LYS A 1 238 ? 118.268 117.836 90.374 1.00 176.91 238 LYS A CA 1
ATOM 1638 C C . LYS A 1 238 ? 118.062 117.434 91.832 1.00 176.91 238 LYS A C 1
ATOM 1639 O O . LYS A 1 238 ? 118.959 116.899 92.479 1.00 176.91 238 LYS A O 1
ATOM 1645 N N . LYS A 1 239 ? 116.847 117.665 92.319 1.00 184.09 239 LYS A N 1
ATOM 1646 C CA . LYS A 1 239 ? 116.314 117.253 93.623 1.00 184.09 239 LYS A CA 1
ATOM 1647 C C . LYS A 1 239 ? 116.545 115.761 93.885 1.00 184.09 239 LYS A C 1
ATOM 1648 O O . LYS A 1 239 ? 116.488 114.967 92.951 1.00 184.09 239 LYS A O 1
ATOM 1654 N N . ILE A 1 240 ? 116.773 115.361 95.132 1.00 182.69 240 ILE A N 1
ATOM 1655 C CA . ILE A 1 240 ? 116.810 113.941 95.529 1.00 182.69 240 ILE A CA 1
ATOM 1656 C C . ILE A 1 240 ? 115.383 113.412 95.718 1.00 182.69 240 ILE A C 1
ATOM 1657 O O . ILE A 1 240 ? 114.531 114.110 96.250 1.00 182.69 240 ILE A O 1
ATOM 1662 N N . GLU A 1 241 ? 115.114 112.156 95.375 1.00 193.18 241 GLU A N 1
ATOM 1663 C CA . GLU A 1 241 ? 113.855 111.492 95.728 1.00 193.18 241 GLU A CA 1
ATOM 1664 C C . GLU A 1 241 ? 114.041 109.997 96.007 1.00 193.18 241 GLU A C 1
ATOM 1665 O O . GLU A 1 241 ? 115.030 109.402 95.585 1.00 193.18 241 GLU A O 1
ATOM 1671 N N . ARG A 1 242 ? 113.068 109.387 96.682 1.00 184.89 242 ARG A N 1
ATOM 1672 C CA . ARG A 1 242 ? 113.025 107.959 97.014 1.00 184.89 242 ARG A CA 1
ATOM 1673 C C . ARG A 1 242 ? 111.604 107.436 96.958 1.00 184.89 242 ARG A C 1
ATOM 1674 O O . ARG A 1 242 ? 110.659 108.204 97.098 1.00 184.89 242 ARG A O 1
ATOM 1682 N N . HIS A 1 243 ? 111.448 106.128 96.821 1.00 182.44 243 HIS A N 1
ATOM 1683 C CA . HIS A 1 243 ? 110.147 105.476 96.940 1.00 182.44 243 HIS A CA 1
ATOM 1684 C C . HIS A 1 243 ? 109.958 104.929 98.348 1.00 182.44 243 HIS A C 1
ATOM 1685 O O . HIS A 1 243 ? 110.467 103.864 98.684 1.00 182.44 243 HIS A O 1
ATOM 1692 N N . SER A 1 244 ? 109.221 105.653 99.191 1.00 164.82 244 SER A N 1
ATOM 1693 C CA . SER A 1 244 ? 108.903 105.205 100.546 1.00 164.82 244 SER A CA 1
ATOM 1694 C C . SER A 1 244 ? 108.165 103.867 100.508 1.00 164.82 244 SER A C 1
ATOM 1695 O O . SER A 1 244 ? 107.133 103.746 99.850 1.00 164.82 244 SER A O 1
ATOM 1698 N N . ILE A 1 245 ? 108.680 102.856 101.201 1.00 173.63 245 ILE A N 1
ATOM 1699 C CA . ILE A 1 245 ? 108.081 101.518 101.229 1.00 173.63 245 ILE A CA 1
ATOM 1700 C C . ILE A 1 245 ? 106.760 101.569 101.979 1.00 173.63 245 ILE A C 1
ATOM 1701 O O . ILE A 1 245 ? 106.703 102.111 103.080 1.00 173.63 245 ILE A O 1
ATOM 1706 N N . HIS A 1 246 ? 105.686 101.001 101.429 1.00 166.02 246 HIS A N 1
ATOM 1707 C CA . HIS A 1 246 ? 104.426 100.956 102.163 1.00 166.02 246 HIS A CA 1
ATOM 1708 C C . HIS A 1 246 ? 104.537 100.008 103.355 1.00 166.02 246 HIS A C 1
ATOM 1709 O O . HIS A 1 246 ? 105.079 98.912 103.252 1.00 166.02 246 HIS A O 1
ATOM 1716 N N . TRP A 1 247 ? 103.994 100.422 104.491 1.00 160.64 247 TRP A N 1
ATOM 1717 C CA . TRP A 1 247 ? 103.960 99.638 105.721 1.00 160.64 247 TRP A CA 1
ATOM 1718 C C . TRP A 1 247 ? 102.511 99.246 106.022 1.00 160.64 247 TRP A C 1
ATOM 1719 O O . TRP A 1 247 ? 101.744 100.091 106.480 1.00 160.64 247 TRP A O 1
ATOM 1730 N N . PRO A 1 248 ? 102.083 98.020 105.693 1.00 159.66 248 PRO A N 1
ATOM 1731 C CA . PRO A 1 248 ? 100.721 97.559 105.927 1.00 159.66 248 PRO A CA 1
ATOM 1732 C C . PRO A 1 248 ? 100.526 97.140 107.380 1.00 159.66 248 PRO A C 1
ATOM 1733 O O . PRO A 1 248 ? 101.402 96.507 107.968 1.00 159.66 248 PRO A O 1
ATOM 1737 N N . CYS A 1 249 ? 99.368 97.455 107.961 1.00 167.37 249 CYS A N 1
ATOM 1738 C CA . CYS A 1 249 ? 99.061 97.151 109.355 1.00 167.37 249 CYS A CA 1
ATOM 1739 C C . CYS A 1 249 ? 97.557 97.125 109.656 1.00 167.37 249 CYS A C 1
ATOM 1740 O O . CYS A 1 249 ? 96.730 97.579 108.868 1.00 167.37 249 CYS A O 1
ATOM 1743 N N . ARG A 1 250 ? 97.190 96.590 110.819 1.00 164.95 250 ARG A N 1
ATOM 1744 C CA . ARG A 1 250 ? 95.846 96.623 111.381 1.00 164.95 250 ARG A CA 1
ATOM 1745 C C . ARG A 1 250 ? 95.807 97.675 112.487 1.00 164.95 250 ARG A C 1
ATOM 1746 O O . ARG A 1 250 ? 96.447 97.510 113.519 1.00 164.95 250 ARG A O 1
ATOM 1754 N N . LEU A 1 251 ? 95.064 98.757 112.286 1.00 163.05 251 LEU A N 1
ATOM 1755 C CA . LEU A 1 251 ? 94.721 99.733 113.318 1.00 163.05 251 LEU A CA 1
ATOM 1756 C C . LEU A 1 251 ? 93.642 99.144 114.216 1.00 163.05 251 LEU A C 1
ATOM 1757 O O . LEU A 1 251 ? 92.600 98.733 113.732 1.00 163.05 251 LEU A O 1
ATOM 1762 N N . THR A 1 252 ? 93.862 99.114 115.518 1.00 171.12 252 THR A N 1
ATOM 1763 C CA . THR A 1 252 ? 93.030 98.411 116.483 1.00 171.12 252 THR A CA 1
ATOM 1764 C C . THR A 1 252 ? 92.388 99.390 117.454 1.00 171.12 252 THR A C 1
ATOM 1765 O O . THR A 1 252 ? 93.079 100.200 118.079 1.00 171.12 252 THR A O 1
ATOM 1769 N N . ILE A 1 253 ? 91.076 99.327 117.599 1.00 162.40 253 ILE A N 1
ATOM 1770 C CA . ILE A 1 253 ? 90.339 100.021 118.642 1.00 162.40 253 ILE A CA 1
ATOM 1771 C C . ILE A 1 253 ? 89.827 98.938 119.559 1.00 162.40 253 ILE A C 1
ATOM 1772 O O . ILE A 1 253 ? 89.104 98.036 119.135 1.00 162.40 253 ILE A O 1
ATOM 1777 N N . GLY A 1 254 ? 90.187 98.961 120.843 1.00 174.52 254 GLY A N 1
ATOM 1778 C CA . GLY A 1 254 ? 89.843 97.858 121.758 1.00 174.52 254 GLY A CA 1
ATOM 1779 C C . GLY A 1 254 ? 90.374 96.504 121.268 1.00 174.52 254 GLY A C 1
ATOM 1780 O O . GLY A 1 254 ? 91.337 96.468 120.499 1.00 174.52 254 GLY A O 1
ATOM 1781 N N . SER A 1 255 ? 89.770 95.382 121.678 1.00 176.23 255 SER A N 1
ATOM 1782 C CA . SER A 1 255 ? 90.133 94.070 121.107 1.00 176.23 255 SER A CA 1
ATOM 1783 C C . SER A 1 255 ? 89.359 93.711 119.847 1.00 176.23 255 SER A C 1
ATOM 1784 O O . SER A 1 255 ? 89.831 92.881 119.075 1.00 176.23 255 SER A O 1
ATOM 1787 N N . ASN A 1 256 ? 88.150 94.249 119.659 1.00 175.82 256 ASN A N 1
ATOM 1788 C CA . ASN A 1 256 ? 87.241 93.724 118.657 1.00 175.82 256 ASN A CA 1
ATOM 1789 C C . ASN A 1 256 ? 87.207 94.536 117.376 1.00 175.82 256 ASN A C 1
ATOM 1790 O O . ASN A 1 256 ? 86.969 93.960 116.312 1.00 175.82 256 ASN A O 1
ATOM 1795 N N . LEU A 1 257 ? 87.412 95.852 117.435 1.00 174.86 257 LEU A N 1
ATOM 1796 C CA . LEU A 1 257 ? 87.374 96.694 116.249 1.00 174.86 257 LEU A CA 1
ATOM 1797 C C . LEU A 1 257 ? 88.775 96.802 115.656 1.00 174.86 257 LEU A C 1
ATOM 1798 O O . LEU A 1 257 ? 89.724 97.193 116.330 1.00 174.86 257 LEU A O 1
ATOM 1803 N N . SER A 1 258 ? 88.907 96.454 114.383 1.00 169.86 258 SER A N 1
ATOM 1804 C CA . SER A 1 258 ? 90.175 96.514 113.673 1.00 169.86 258 SER A CA 1
ATOM 1805 C C . SER A 1 258 ? 89.964 97.120 112.296 1.00 169.86 258 SER A C 1
ATOM 1806 O O . SER A 1 258 ? 88.938 96.878 111.654 1.00 169.86 258 SER A O 1
ATOM 1809 N N . ILE A 1 259 ? 90.914 97.879 111.761 1.00 161.86 259 ILE A N 1
ATOM 1810 C CA . ILE A 1 259 ? 90.851 98.481 110.426 1.00 161.86 259 ILE A CA 1
ATOM 1811 C C . ILE A 1 259 ? 92.164 98.215 109.698 1.00 161.86 259 ILE A C 1
ATOM 1812 O O . ILE A 1 259 ? 93.228 98.451 110.259 1.00 161.86 259 ILE A O 1
ATOM 1817 N N . ARG A 1 260 ? 92.136 97.765 108.442 1.00 166.45 260 ARG A N 1
ATOM 1818 C CA . ARG A 1 260 ? 93.364 97.569 107.669 1.00 166.45 260 ARG A CA 1
ATOM 1819 C C . ARG A 1 260 ? 93.807 98.883 107.040 1.00 166.45 260 ARG A C 1
ATOM 1820 O O . ARG A 1 260 ? 93.019 99.579 106.407 1.00 166.45 260 ARG A O 1
ATOM 1828 N N . ILE A 1 261 ? 95.079 99.207 107.183 1.00 169.18 261 ILE A N 1
ATOM 1829 C CA . ILE A 1 261 ? 95.685 100.484 106.804 1.00 169.18 261 ILE A CA 1
ATOM 1830 C C . ILE A 1 261 ? 97.018 100.264 106.103 1.00 169.18 261 ILE A C 1
ATOM 1831 O O . ILE A 1 261 ? 97.617 99.193 106.196 1.00 169.18 261 ILE A O 1
ATOM 1836 N N . ALA A 1 262 ? 97.521 101.297 105.445 1.00 168.88 262 ALA A N 1
ATOM 1837 C CA . ALA A 1 262 ? 98.892 101.329 104.958 1.00 168.88 262 ALA A CA 1
ATOM 1838 C C . ALA A 1 262 ? 99.509 102.692 105.241 1.00 168.88 262 ALA A C 1
ATOM 1839 O O . ALA A 1 262 ? 98.842 103.711 105.119 1.00 168.88 262 ALA A O 1
ATOM 1841 N N . ALA A 1 263 ? 100.780 102.724 105.615 1.00 164.41 263 ALA A N 1
ATOM 1842 C CA . ALA A 1 263 ? 101.469 103.955 105.974 1.00 164.41 263 ALA A CA 1
ATOM 1843 C C . ALA A 1 263 ? 102.704 104.206 105.118 1.00 164.41 263 ALA A C 1
ATOM 1844 O O . ALA A 1 263 ? 103.345 103.271 104.644 1.00 164.41 263 ALA A O 1
ATOM 1846 N N . TYR A 1 264 ? 103.067 105.479 104.975 1.00 162.77 264 TYR A N 1
ATOM 1847 C CA . TYR A 1 264 ? 104.209 105.925 104.189 1.00 162.77 264 TYR A CA 1
ATOM 1848 C C . TYR A 1 264 ? 104.970 107.036 104.899 1.00 162.77 264 TYR A C 1
ATOM 1849 O O . TYR A 1 264 ? 104.358 107.961 105.436 1.00 162.77 264 TYR A O 1
ATOM 1858 N N . LYS A 1 265 ? 106.306 107.009 104.885 1.00 149.14 265 LYS A N 1
ATOM 1859 C CA . LYS A 1 265 ? 107.089 108.189 105.277 1.00 149.14 265 LYS A CA 1
ATOM 1860 C C . LYS A 1 265 ? 106.821 109.317 104.296 1.00 149.14 265 LYS A C 1
ATOM 1861 O O . LYS A 1 265 ? 106.832 109.092 103.090 1.00 149.14 265 LYS A O 1
ATOM 1867 N N . SER A 1 266 ? 106.650 110.528 104.810 1.00 154.81 266 SER A N 1
ATOM 1868 C CA . SER A 1 266 ? 106.281 111.715 104.042 1.00 154.81 266 SER A CA 1
ATOM 1869 C C . SER A 1 266 ? 107.292 112.852 104.148 1.00 154.81 266 SER A C 1
ATOM 1870 O O . SER A 1 266 ? 107.572 113.472 103.134 1.00 154.81 266 SER A O 1
ATOM 1873 N N . ILE A 1 267 ? 107.877 113.093 105.324 1.00 154.71 267 ILE A N 1
ATOM 1874 C CA . ILE A 1 267 ? 108.882 114.116 105.562 1.00 154.71 267 ILE A CA 1
ATOM 1875 C C . ILE A 1 267 ? 110.068 113.468 106.254 1.00 154.71 267 ILE A C 1
ATOM 1876 O O . ILE A 1 267 ? 109.899 112.768 107.258 1.00 154.71 267 ILE A O 1
ATOM 1881 N N . LEU A 1 268 ? 111.276 113.648 105.752 1.00 168.80 268 LEU A N 1
ATOM 1882 C CA . LEU A 1 268 ? 112.468 113.095 106.388 1.00 168.80 268 LEU A CA 1
ATOM 1883 C C . LEU A 1 268 ? 113.662 113.986 106.099 1.00 168.80 268 LEU A C 1
ATOM 1884 O O . LEU A 1 268 ? 113.704 114.616 105.053 1.00 168.80 268 LEU A O 1
ATOM 1889 N N . GLN A 1 269 ? 114.638 114.003 106.999 1.00 174.97 269 GLN A N 1
ATOM 1890 C CA . GLN A 1 269 ? 115.904 114.691 106.801 1.00 174.97 269 GLN A CA 1
ATOM 1891 C C . GLN A 1 269 ? 116.743 113.943 105.746 1.00 174.97 269 GLN A C 1
ATOM 1892 O O . GLN A 1 269 ? 117.522 113.049 106.066 1.00 174.97 269 GLN A O 1
ATOM 1898 N N . GLU A 1 270 ? 116.516 114.239 104.470 1.00 185.98 270 GLU A N 1
ATOM 1899 C CA . GLU A 1 270 ? 117.031 113.470 103.340 1.00 185.98 270 GLU A CA 1
ATOM 1900 C C . GLU A 1 270 ? 118.540 113.648 103.188 1.00 185.98 270 GLU A C 1
ATOM 1901 O O . GLU A 1 270 ? 119.067 114.729 103.444 1.00 185.98 270 GLU A O 1
ATOM 1907 N N . ARG A 1 271 ? 119.231 112.592 102.759 1.00 190.93 271 ARG A N 1
ATOM 1908 C CA . ARG A 1 271 ? 120.681 112.477 102.897 1.00 190.93 271 ARG A CA 1
ATOM 1909 C C . ARG A 1 271 ? 121.309 111.737 101.721 1.00 190.93 271 ARG A C 1
ATOM 1910 O O . ARG A 1 271 ? 120.831 110.671 101.344 1.00 190.93 271 ARG A O 1
ATOM 1918 N N . VAL A 1 272 ? 122.407 112.247 101.163 1.00 190.83 272 VAL A N 1
ATOM 1919 C CA . VAL A 1 272 ? 123.125 111.579 100.063 1.00 190.83 27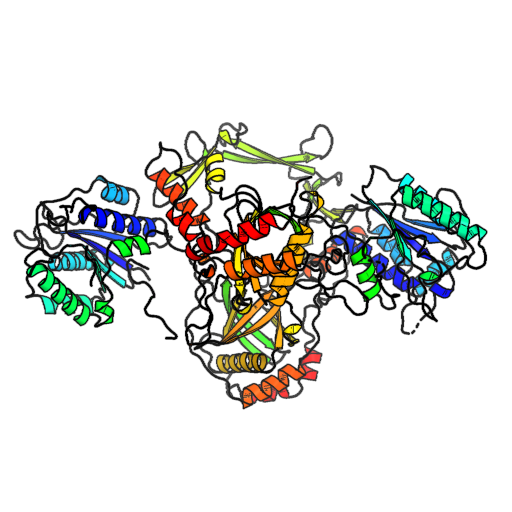2 VAL A CA 1
ATOM 1920 C C . VAL A 1 272 ? 123.734 110.266 100.549 1.00 190.83 272 VAL A C 1
ATOM 1921 O O . VAL A 1 272 ? 124.431 110.251 101.557 1.00 190.83 272 VAL A O 1
ATOM 1925 N N . LYS A 1 273 ? 123.476 109.158 99.847 1.00 196.92 273 LYS A N 1
ATOM 1926 C CA . LYS A 1 273 ? 123.910 107.825 100.294 1.00 196.92 273 LYS A CA 1
ATOM 1927 C C . LYS A 1 273 ? 125.387 107.547 100.026 1.00 196.92 273 LYS A C 1
ATOM 1928 O O . LYS A 1 273 ? 126.043 106.896 100.833 1.00 196.92 273 LYS A O 1
ATOM 1934 N N . LYS A 1 274 ? 125.922 108.031 98.906 1.00 195.32 274 LYS A N 1
ATOM 1935 C CA . LYS A 1 274 ? 127.327 107.889 98.550 1.00 195.32 274 LYS A CA 1
ATOM 1936 C C . LYS A 1 274 ? 128.179 108.743 99.474 1.00 195.32 274 LYS A C 1
ATOM 1937 O O . LYS A 1 274 ? 127.995 109.962 99.549 1.00 195.32 274 LYS A O 1
ATOM 1943 N N . THR A 1 275 ? 129.037 108.061 100.224 1.00 186.94 275 THR A N 1
ATOM 1944 C CA . THR A 1 275 ? 129.938 108.625 101.234 1.00 186.94 275 THR A CA 1
ATOM 1945 C C . THR A 1 275 ? 131.302 108.899 100.629 1.00 186.94 275 THR A C 1
ATOM 1946 O O . THR A 1 275 ? 131.633 108.400 99.552 1.00 186.94 275 THR A O 1
ATOM 1950 N N . TRP A 1 276 ? 132.145 109.627 101.346 1.00 180.27 276 TRP A N 1
ATOM 1951 C CA . TRP A 1 276 ? 133.566 109.636 101.039 1.00 180.27 276 TRP A CA 1
ATOM 1952 C C . TRP A 1 276 ? 134.212 108.276 101.306 1.00 180.27 276 TRP A C 1
ATOM 1953 O O . TRP A 1 276 ? 133.779 107.525 102.178 1.00 180.27 276 TRP A O 1
ATOM 1964 N N . THR A 1 277 ? 135.246 107.977 100.530 1.00 183.61 277 THR A N 1
ATOM 1965 C CA . THR A 1 277 ? 136.073 106.774 100.605 1.00 183.61 277 THR A CA 1
ATOM 1966 C C . THR A 1 277 ? 137.495 107.200 100.906 1.00 183.61 277 THR A C 1
ATOM 1967 O O . THR A 1 277 ? 137.939 108.232 100.411 1.00 183.61 277 THR A O 1
ATOM 1971 N N . VAL A 1 278 ? 138.224 106.439 101.706 1.00 193.73 278 VAL A N 1
ATOM 1972 C CA . VAL A 1 278 ? 139.570 106.804 102.150 1.00 193.73 278 VAL A CA 1
ATOM 1973 C C . VAL A 1 278 ? 140.602 106.017 101.361 1.00 193.73 278 VAL A C 1
ATOM 1974 O O . VAL A 1 278 ? 140.468 104.807 101.225 1.00 193.73 278 VAL A O 1
ATOM 1978 N N . VAL A 1 279 ? 141.622 106.684 100.821 1.00 208.24 279 VAL A N 1
ATOM 1979 C CA . VAL A 1 279 ? 142.621 106.064 99.933 1.00 208.24 279 VAL A CA 1
ATOM 1980 C C . VAL A 1 279 ? 144.038 106.552 100.208 1.00 208.24 279 VAL A C 1
ATOM 1981 O O . VAL A 1 279 ? 144.255 107.653 100.710 1.00 208.24 279 VAL A O 1
ATOM 1985 N N . ASP A 1 280 ? 145.023 105.743 99.848 1.00 216.66 280 ASP A N 1
ATOM 1986 C CA . ASP A 1 280 ? 146.433 106.116 99.903 1.00 216.66 280 ASP A CA 1
ATOM 1987 C C . ASP A 1 280 ? 146.718 107.344 99.038 1.00 216.66 280 ASP A C 1
ATOM 1988 O O . ASP A 1 280 ? 146.401 107.354 97.858 1.00 216.66 280 ASP A O 1
ATOM 1993 N N . ALA A 1 281 ? 147.386 108.350 99.596 1.00 212.48 281 ALA A N 1
ATOM 1994 C CA . ALA A 1 281 ? 147.756 109.552 98.869 1.00 212.48 281 ALA A CA 1
ATOM 1995 C C . ALA A 1 281 ? 148.667 109.313 97.649 1.00 212.48 281 ALA A C 1
ATOM 1996 O O . ALA A 1 281 ? 148.697 110.160 96.758 1.00 212.48 281 ALA A O 1
ATOM 1998 N N . LYS A 1 282 ? 149.415 108.204 97.584 1.00 209.91 282 LYS A N 1
ATOM 1999 C CA . LYS A 1 282 ? 150.346 107.932 96.476 1.00 209.91 282 LYS A CA 1
ATOM 2000 C C . LYS A 1 282 ? 149.724 107.114 95.350 1.00 209.91 282 LYS A C 1
ATOM 2001 O O . LYS A 1 282 ? 149.763 107.526 94.201 1.00 209.91 282 LYS A O 1
ATOM 2007 N N . THR A 1 283 ? 149.117 105.978 95.650 1.00 216.04 283 THR A N 1
ATOM 2008 C CA . THR A 1 283 ? 148.511 105.073 94.660 1.00 216.04 283 THR A CA 1
ATOM 2009 C C . THR A 1 283 ? 147.047 105.379 94.349 1.00 216.04 283 THR A C 1
ATOM 2010 O O . THR A 1 283 ? 146.537 104.906 93.342 1.00 216.04 283 THR A O 1
ATOM 2014 N N . LEU A 1 284 ? 146.350 106.128 95.203 1.00 206.70 284 LEU A N 1
ATOM 2015 C CA . LEU A 1 284 ? 144.899 106.332 95.136 1.00 206.70 284 LEU A CA 1
ATOM 2016 C C . LEU A 1 284 ? 144.079 105.039 95.326 1.00 206.70 284 LEU A C 1
ATOM 2017 O O . LEU A 1 284 ? 142.896 105.015 95.041 1.00 206.70 284 LEU A O 1
ATOM 2022 N N . LYS A 1 285 ? 144.678 103.964 95.821 1.00 218.26 285 LYS A N 1
ATOM 2023 C CA . LYS A 1 285 ? 144.001 102.697 96.139 1.00 218.26 285 LYS A CA 1
ATOM 2024 C C . LYS A 1 285 ? 143.438 102.697 97.557 1.00 218.26 285 LYS A C 1
ATOM 2025 O O . LYS A 1 285 ? 144.003 103.316 98.456 1.00 218.26 285 LYS A O 1
ATOM 2031 N N . LYS A 1 286 ? 142.351 101.960 97.773 1.00 220.15 286 LYS A N 1
ATOM 2032 C CA . LYS A 1 286 ? 141.715 101.783 99.089 1.00 220.15 286 LYS A CA 1
ATOM 2033 C C . LYS A 1 286 ? 142.448 100.764 99.958 1.00 220.15 286 LYS A C 1
ATOM 2034 O O . LYS A 1 286 ? 142.570 100.934 101.160 1.00 220.15 286 LYS A O 1
ATOM 2040 N N . GLU A 1 287 ? 142.946 99.694 99.358 1.00 225.84 287 GLU A N 1
ATOM 2041 C CA . GLU A 1 287 ? 143.431 98.500 100.057 1.00 225.84 287 GLU A CA 1
ATOM 2042 C C . GLU A 1 287 ? 144.759 98.695 100.807 1.00 225.84 287 GLU A C 1
ATOM 2043 O O . GLU A 1 287 ? 145.167 97.840 101.587 1.00 225.84 287 GLU A O 1
ATOM 2049 N N . ASP A 1 288 ? 145.438 99.819 100.604 1.00 238.31 288 ASP A N 1
ATOM 2050 C CA . ASP A 1 288 ? 146.735 100.109 101.218 1.00 238.31 288 ASP A CA 1
ATOM 2051 C C . ASP A 1 288 ? 146.665 100.551 102.687 1.00 238.31 288 ASP A C 1
ATOM 2052 O O . ASP A 1 288 ? 147.710 100.728 103.306 1.00 238.31 288 ASP A O 1
ATOM 2057 N N . ILE A 1 289 ? 145.479 100.735 103.270 1.00 236.01 289 ILE A N 1
ATOM 2058 C CA . ILE A 1 289 ? 145.322 101.277 104.627 1.00 236.01 289 ILE A CA 1
ATOM 2059 C C . ILE A 1 289 ? 144.487 100.359 105.528 1.00 236.01 289 ILE A C 1
ATOM 2060 O O . ILE A 1 289 ? 143.548 99.709 105.068 1.00 236.01 289 ILE A O 1
ATOM 2065 N N . GLN A 1 290 ? 144.819 100.323 106.821 1.00 251.83 290 GLN A N 1
ATOM 2066 C CA . GLN A 1 290 ? 144.190 99.434 107.783 1.00 251.83 290 GLN A CA 1
ATOM 2067 C C . GLN A 1 290 ? 144.062 100.157 109.114 1.00 251.83 290 GLN A C 1
ATOM 2068 O O . GLN A 1 290 ? 144.912 100.972 109.478 1.00 251.83 290 GLN A O 1
ATOM 2074 N N . LYS A 1 291 ? 142.944 99.928 109.819 1.00 247.98 291 LYS A N 1
ATOM 2075 C CA . LYS A 1 291 ? 142.649 100.478 111.154 1.00 247.98 291 LYS A CA 1
ATOM 2076 C C . LYS A 1 291 ? 142.813 99.405 112.221 1.00 247.98 291 LYS A C 1
ATOM 2077 O O . LYS A 1 291 ? 142.389 98.268 112.023 1.00 247.98 291 LYS A O 1
ATOM 2083 N N . GLU A 1 292 ? 143.409 99.764 113.348 1.00 254.46 292 GLU A N 1
ATOM 2084 C CA . GLU A 1 292 ? 143.638 98.858 114.464 1.00 254.46 292 GLU A CA 1
ATOM 2085 C C . GLU A 1 292 ? 143.107 99.482 115.745 1.00 254.46 292 GLU A C 1
ATOM 2086 O O . GLU A 1 292 ? 143.285 100.682 115.977 1.00 254.46 292 GLU A O 1
ATOM 2092 N N . THR A 1 293 ? 142.456 98.668 116.571 1.00 258.65 293 THR A N 1
ATOM 2093 C CA . THR A 1 293 ? 141.943 99.104 117.861 1.00 258.65 293 THR A CA 1
ATOM 2094 C C . THR A 1 293 ? 142.832 98.535 118.961 1.00 258.65 293 THR A C 1
ATOM 2095 O O . THR A 1 293 ? 143.112 97.333 118.978 1.00 258.65 293 THR A O 1
ATOM 2099 N N . VAL A 1 294 ? 143.388 99.391 119.790 1.00 263.15 294 VAL A N 1
ATOM 2100 C CA . VAL A 1 294 ? 144.229 99.081 120.931 1.00 263.15 294 VAL A CA 1
ATOM 2101 C C . VAL A 1 294 ? 143.350 98.848 122.149 1.00 263.15 294 VAL A C 1
ATOM 2102 O O . VAL A 1 294 ? 142.321 99.512 122.321 1.00 263.15 294 VAL A O 1
ATOM 2106 N N . TYR A 1 295 ? 143.815 97.993 123.048 1.00 264.78 295 TYR A N 1
ATOM 2107 C CA . TYR A 1 295 ? 143.308 97.923 124.407 1.00 264.78 295 TYR A CA 1
ATOM 2108 C C . TYR A 1 295 ? 144.456 97.934 125.406 1.00 264.78 295 TYR A C 1
ATOM 2109 O O . TYR A 1 295 ? 145.442 97.221 125.255 1.00 264.78 295 TYR A O 1
ATOM 2118 N N . CYS A 1 296 ? 144.304 98.709 126.467 1.00 267.93 296 CYS A N 1
ATOM 2119 C CA . CYS A 1 296 ? 145.267 98.820 127.551 1.00 267.93 296 CYS A CA 1
ATOM 2120 C C . CYS A 1 296 ? 144.528 99.179 128.843 1.00 267.93 296 CYS A C 1
ATOM 2121 O O . CYS A 1 296 ? 143.413 99.690 128.802 1.00 267.93 296 CYS A O 1
ATOM 2124 N N . LEU A 1 297 ? 145.104 98.920 130.009 1.00 270.52 297 LEU A N 1
ATOM 2125 C CA . LEU A 1 297 ? 144.481 99.312 131.277 1.00 270.52 297 LEU A CA 1
ATOM 2126 C C . LEU A 1 297 ? 144.400 100.848 131.405 1.00 270.52 297 LEU A C 1
ATOM 2127 O O . LEU A 1 297 ? 145.232 101.554 130.832 1.00 270.52 297 LEU A O 1
ATOM 2132 N N . ASN A 1 298 ? 143.415 101.389 132.147 1.00 273.98 298 ASN A N 1
ATOM 2133 C CA . ASN A 1 298 ? 143.373 102.820 132.433 1.00 273.98 298 ASN A CA 1
ATOM 2134 C C . ASN A 1 298 ? 144.578 103.290 133.229 1.00 273.98 298 ASN A C 1
ATOM 2135 O O . ASN A 1 298 ? 144.855 104.493 133.259 1.00 273.98 298 ASN A O 1
ATOM 2140 N N . ASP A 1 299 ? 145.305 102.427 133.943 1.00 284.76 299 ASP A N 1
ATOM 2141 C CA . ASP A 1 299 ? 146.390 102.854 134.843 1.00 284.76 299 ASP A CA 1
ATOM 2142 C C . ASP A 1 299 ? 147.686 103.327 134.134 1.00 284.76 299 ASP A C 1
ATOM 2143 O O . ASP A 1 299 ? 147.809 103.347 132.906 1.00 284.76 299 ASP A O 1
ATOM 2148 N N . ASP A 1 300 ? 148.652 103.778 134.941 1.00 288.61 300 ASP A N 1
ATOM 2149 C CA . ASP A 1 300 ? 149.934 104.333 134.489 1.00 288.61 300 ASP A CA 1
ATOM 2150 C C . ASP A 1 300 ? 150.783 103.337 133.687 1.00 288.61 300 ASP A C 1
ATOM 2151 O O . ASP A 1 300 ? 150.716 102.125 133.881 1.00 288.61 300 ASP A O 1
ATOM 2156 N N . ASP A 1 301 ? 151.619 103.868 132.791 1.00 286.95 301 ASP A N 1
ATOM 2157 C CA . ASP A 1 301 ? 152.426 103.124 131.811 1.00 286.95 301 ASP A CA 1
ATOM 2158 C C . ASP A 1 301 ? 151.612 102.311 130.786 1.00 286.95 301 ASP A C 1
ATOM 2159 O O . ASP A 1 301 ? 152.188 101.670 129.910 1.00 286.95 301 ASP A O 1
ATOM 2164 N N . GLU A 1 302 ? 150.280 102.404 130.821 1.00 278.87 302 GLU A N 1
ATOM 2165 C CA . GLU A 1 302 ? 149.387 102.012 129.730 1.00 278.87 302 GLU A CA 1
ATOM 2166 C C . GLU A 1 302 ? 149.570 100.548 129.283 1.00 278.87 302 GLU A C 1
ATOM 2167 O O . GLU A 1 302 ? 149.712 100.241 128.101 1.00 278.87 302 GLU A O 1
ATOM 2173 N N . THR A 1 303 ? 149.613 99.628 130.250 1.00 276.11 303 THR A N 1
ATOM 2174 C CA . THR A 1 303 ? 149.844 98.197 130.013 1.00 276.11 303 THR A CA 1
ATOM 2175 C C . THR A 1 303 ? 148.864 97.633 128.983 1.00 276.11 303 THR A C 1
ATOM 2176 O O . THR A 1 303 ? 147.650 97.709 129.166 1.00 276.11 303 THR A O 1
ATOM 2180 N N . GLU A 1 304 ? 149.402 97.072 127.901 1.00 273.98 304 GLU A N 1
ATOM 2181 C CA . GLU A 1 304 ? 148.642 96.484 126.792 1.00 273.98 304 GLU A CA 1
ATOM 2182 C C . GLU A 1 304 ? 147.832 95.257 127.226 1.00 273.98 304 GLU A C 1
ATOM 2183 O O . GLU A 1 304 ? 148.262 94.476 128.077 1.00 273.98 304 GLU A O 1
ATOM 2189 N N . VAL A 1 305 ? 146.673 95.063 126.597 1.00 265.72 305 VAL A N 1
ATOM 2190 C CA . VAL A 1 305 ? 145.714 94.003 126.918 1.00 265.72 305 VAL A CA 1
ATOM 2191 C C . VAL A 1 305 ? 145.275 93.262 125.654 1.00 265.72 305 VAL A C 1
ATOM 2192 O O . VAL A 1 305 ? 144.915 93.867 124.646 1.00 265.72 305 VAL A O 1
ATOM 2196 N N . LEU A 1 306 ? 145.276 91.931 125.717 1.00 260.35 306 LEU A N 1
ATOM 2197 C CA . LEU A 1 306 ? 144.702 91.061 124.692 1.00 260.35 306 LEU A CA 1
ATOM 2198 C C . LEU A 1 306 ? 143.173 91.126 124.692 1.00 260.35 306 LEU A C 1
ATOM 2199 O O . LEU A 1 306 ? 142.544 91.066 125.747 1.00 260.35 306 LEU A O 1
ATOM 2204 N N . LYS A 1 307 ? 142.569 91.163 123.501 1.00 255.45 307 LYS A N 1
ATOM 2205 C CA . LYS A 1 307 ? 141.113 91.260 123.323 1.00 255.45 307 LYS A CA 1
ATOM 2206 C C . LYS A 1 307 ? 140.347 90.139 124.034 1.00 255.45 307 LYS A C 1
ATOM 2207 O O . LYS A 1 307 ? 139.234 90.352 124.500 1.00 255.45 307 LYS A O 1
ATOM 2213 N N . GLU A 1 308 ? 140.949 88.955 124.145 1.00 265.78 308 GLU A N 1
ATOM 2214 C CA . GLU A 1 308 ? 140.329 87.805 124.802 1.00 265.78 308 GLU A CA 1
ATOM 2215 C C . GLU A 1 308 ? 139.900 88.107 126.247 1.00 265.78 308 GLU A C 1
ATOM 2216 O O . GLU A 1 308 ? 138.766 87.827 126.617 1.00 265.78 308 GLU A O 1
ATOM 2222 N N . ASP A 1 309 ? 140.773 88.698 127.062 1.00 262.32 309 ASP A N 1
ATOM 2223 C CA . ASP A 1 309 ? 140.499 88.949 128.485 1.00 262.32 309 ASP A CA 1
ATOM 2224 C C . ASP A 1 309 ? 139.744 90.265 128.744 1.00 262.32 309 ASP A C 1
ATOM 2225 O O . ASP A 1 309 ? 139.836 90.857 129.820 1.00 262.32 309 ASP A O 1
ATOM 2230 N N . ILE A 1 310 ? 138.952 90.723 127.776 1.00 251.90 310 ILE A N 1
ATOM 2231 C CA . ILE A 1 310 ? 138.076 91.886 127.909 1.00 251.90 310 ILE A CA 1
ATOM 2232 C C . ILE A 1 310 ? 136.624 91.420 127.990 1.00 251.90 310 ILE A C 1
ATOM 2233 O O . ILE A 1 310 ? 136.185 90.559 127.227 1.00 251.90 310 ILE A O 1
ATOM 2238 N N . ILE A 1 311 ? 135.877 92.010 128.911 1.00 232.51 311 ILE A N 1
ATOM 2239 C CA . ILE A 1 311 ? 134.477 91.717 129.167 1.00 232.51 311 ILE A CA 1
ATOM 2240 C C . ILE A 1 311 ? 133.672 93.006 129.114 1.00 232.51 311 ILE A C 1
ATOM 2241 O O . ILE A 1 311 ? 134.212 94.112 129.163 1.00 232.51 311 ILE A O 1
ATOM 2246 N N . GLN A 1 312 ? 132.359 92.844 129.005 1.00 215.05 312 GLN A N 1
ATOM 2247 C CA . GLN A 1 312 ? 131.440 93.964 128.879 1.00 215.05 312 GLN A CA 1
ATOM 2248 C C . GLN A 1 312 ? 130.751 94.232 130.209 1.00 215.05 312 GLN A C 1
ATOM 2249 O O . GLN A 1 312 ? 130.259 93.310 130.865 1.00 215.05 312 GLN A O 1
ATOM 2255 N N . GLY A 1 313 ? 130.716 95.503 130.605 1.00 206.89 313 GLY A N 1
ATOM 2256 C CA . GLY A 1 313 ? 130.102 95.878 131.862 1.00 206.89 313 GLY A CA 1
ATOM 2257 C C . GLY A 1 313 ? 129.403 97.214 131.753 1.00 206.89 313 GLY A C 1
ATOM 2258 O O . GLY A 1 313 ? 129.591 97.961 130.790 1.00 206.89 313 GLY A O 1
ATOM 2259 N N . PHE A 1 314 ? 128.590 97.616 132.733 1.00 195.94 314 PHE A N 1
ATOM 2260 C CA . PHE A 1 314 ? 127.810 98.869 132.724 1.00 195.94 314 PHE A CA 1
ATOM 2261 C C . PHE A 1 314 ? 128.019 99.733 133.969 1.00 195.94 314 PHE A C 1
ATOM 2262 O O . PHE A 1 314 ? 128.165 99.212 135.071 1.00 195.94 314 PHE A O 1
ATOM 2270 N N . ARG A 1 315 ? 127.936 101.057 133.822 1.00 203.28 315 ARG A N 1
ATOM 2271 C CA . ARG A 1 315 ? 127.781 101.989 134.947 1.00 203.28 315 ARG A CA 1
ATOM 2272 C C . ARG A 1 315 ? 126.419 101.830 135.619 1.00 203.28 315 ARG A C 1
ATOM 2273 O O . ARG A 1 315 ? 125.404 101.680 134.944 1.00 203.28 315 ARG A O 1
ATOM 2281 N N . TYR A 1 316 ? 126.387 102.001 136.931 1.00 205.08 316 TYR A N 1
ATOM 2282 C CA . TYR A 1 316 ? 125.200 102.293 137.725 1.00 205.08 316 TYR A CA 1
ATOM 2283 C C . TYR A 1 316 ? 125.635 103.214 138.868 1.00 205.08 316 TYR A C 1
ATOM 2284 O O . TYR A 1 316 ? 126.014 102.782 139.953 1.00 205.08 316 TYR A O 1
ATOM 2293 N N . GLY A 1 317 ? 125.694 104.514 138.592 1.00 206.28 317 GLY A N 1
ATOM 2294 C CA . GLY A 1 317 ? 126.262 105.478 139.516 1.00 206.28 317 GLY A CA 1
ATOM 2295 C C . GLY A 1 317 ? 127.733 105.186 139.717 1.00 206.28 317 GLY A C 1
ATOM 2296 O O . GLY A 1 317 ? 128.491 105.014 138.758 1.00 206.28 317 GLY A O 1
ATOM 2297 N N . SER A 1 318 ? 128.152 105.112 140.978 1.00 207.45 318 SER A N 1
ATOM 2298 C CA . SER A 1 318 ? 129.520 104.716 141.274 1.00 207.45 318 SER A CA 1
ATOM 2299 C C . SER A 1 318 ? 129.740 103.224 141.105 1.00 207.45 318 SER A C 1
ATOM 2300 O O . SER A 1 318 ? 130.888 102.774 141.149 1.00 207.45 318 SER A O 1
ATOM 2303 N N . ASP A 1 319 ? 128.686 102.419 141.007 1.00 209.63 319 ASP A N 1
ATOM 2304 C CA . ASP A 1 319 ? 128.806 100.983 140.807 1.00 209.63 319 ASP A CA 1
ATOM 2305 C C . ASP A 1 319 ? 129.093 100.673 139.337 1.00 209.63 319 ASP A C 1
ATOM 2306 O O . ASP A 1 319 ? 128.645 101.367 138.427 1.00 209.63 319 ASP A O 1
ATOM 2311 N N . ILE A 1 320 ? 129.841 99.600 139.102 1.00 197.81 320 ILE A N 1
ATOM 2312 C CA . ILE A 1 320 ? 130.108 99.057 137.778 1.00 197.81 320 ILE A CA 1
ATOM 2313 C C . ILE A 1 320 ? 129.668 97.603 137.778 1.00 197.81 320 ILE A C 1
ATOM 2314 O O . ILE A 1 320 ? 130.158 96.801 138.583 1.00 197.81 320 ILE A O 1
ATOM 2319 N N . VAL A 1 321 ? 128.764 97.213 136.886 1.00 196.14 321 VAL A N 1
ATOM 2320 C CA . VAL A 1 321 ? 128.143 95.886 136.862 1.00 196.14 321 VAL A CA 1
ATOM 2321 C C . VAL A 1 321 ? 128.610 95.098 135.637 1.00 196.14 321 VAL A C 1
ATOM 2322 O O . VAL A 1 321 ? 128.359 95.541 134.522 1.00 196.14 321 VAL A O 1
ATOM 2326 N N . PRO A 1 322 ? 129.235 93.921 135.770 1.00 197.88 322 PRO A N 1
ATOM 2327 C CA . PRO A 1 322 ? 129.593 93.101 134.620 1.00 197.88 322 PRO A CA 1
ATOM 2328 C C . PRO A 1 322 ? 128.344 92.453 134.021 1.00 197.88 322 PRO A C 1
ATOM 2329 O O . PRO A 1 322 ? 127.523 91.910 134.759 1.00 197.88 322 PRO A O 1
ATOM 2333 N N . PHE A 1 323 ? 128.189 92.476 132.699 1.00 209.98 323 PHE A N 1
ATOM 2334 C CA . PHE A 1 323 ? 127.012 91.918 132.034 1.00 209.98 323 PHE A CA 1
ATOM 2335 C C . PHE A 1 323 ? 127.327 91.503 130.589 1.00 209.98 323 PHE A C 1
ATOM 2336 O O . PHE A 1 323 ? 127.598 92.330 129.716 1.00 209.98 323 PHE A O 1
ATOM 2344 N N . SER A 1 324 ? 127.306 90.193 130.339 1.00 217.83 324 SER A N 1
ATOM 2345 C CA . SER A 1 324 ? 127.640 89.618 129.046 1.00 217.83 324 SER A CA 1
ATOM 2346 C C . SER A 1 324 ? 126.565 89.958 128.020 1.00 217.83 324 SER A C 1
ATOM 2347 O O . SER A 1 324 ? 125.388 90.134 128.350 1.00 217.83 324 SER A O 1
ATOM 2350 N N . LYS A 1 325 ? 126.966 90.083 126.744 1.00 213.68 325 LYS A N 1
ATOM 2351 C CA . LYS A 1 325 ? 126.036 90.394 125.645 1.00 213.68 325 LYS A CA 1
ATOM 2352 C C . LYS A 1 325 ? 124.966 89.331 125.489 1.00 213.68 325 LYS A C 1
ATOM 2353 O O . LYS A 1 325 ? 123.829 89.657 125.167 1.00 213.68 325 LYS A O 1
ATOM 2359 N N . VAL A 1 326 ? 125.308 88.066 125.721 1.00 214.10 326 VAL A N 1
ATOM 2360 C CA . VAL A 1 326 ? 124.312 87.006 125.606 1.00 214.10 326 VAL A CA 1
ATOM 2361 C C . VAL A 1 326 ? 123.231 87.179 126.663 1.00 214.10 326 VAL A C 1
ATOM 2362 O O . VAL A 1 326 ? 122.030 87.108 126.371 1.00 214.10 326 VAL A O 1
ATOM 2366 N N . ASP A 1 327 ? 123.644 87.411 127.909 1.00 220.96 327 ASP A N 1
ATOM 2367 C CA . ASP A 1 327 ? 122.674 87.619 128.974 1.00 220.96 327 ASP A CA 1
ATOM 2368 C C . ASP A 1 327 ? 121.845 88.868 128.722 1.00 220.96 327 ASP A C 1
ATOM 2369 O O . ASP A 1 327 ? 120.632 88.875 128.963 1.00 220.96 327 ASP A O 1
ATOM 2374 N N . GLU A 1 328 ? 122.484 89.942 128.262 1.00 222.09 328 GLU A N 1
ATOM 2375 C CA . GLU A 1 328 ? 121.807 91.193 127.945 1.00 222.09 328 GLU A CA 1
ATOM 2376 C C . GLU A 1 328 ? 120.740 90.983 126.874 1.00 222.09 328 GLU A C 1
ATOM 2377 O O . GLU A 1 328 ? 119.614 91.441 127.035 1.00 222.09 328 GLU A O 1
ATOM 2383 N N . GLU A 1 329 ? 121.036 90.198 125.841 1.00 223.52 329 GLU A N 1
ATOM 2384 C CA . GLU A 1 329 ? 120.062 89.906 124.800 1.00 223.52 329 GLU A CA 1
ATOM 2385 C C . GLU A 1 329 ? 118.936 89.037 125.333 1.00 223.52 329 GLU A C 1
ATOM 2386 O O . GLU A 1 329 ? 117.761 89.269 125.023 1.00 223.52 329 GLU A O 1
ATOM 2392 N N . GLN A 1 330 ? 119.269 88.037 126.148 1.00 220.54 330 GLN A N 1
ATOM 2393 C CA . GLN A 1 330 ? 118.244 87.111 126.609 1.00 220.54 330 GLN A CA 1
ATOM 2394 C C . GLN A 1 330 ? 117.285 87.787 127.585 1.00 220.54 330 GLN A C 1
ATOM 2395 O O . GLN A 1 330 ? 116.089 87.478 127.598 1.00 220.54 330 GLN A O 1
ATOM 2401 N N . MET A 1 331 ? 117.784 88.742 128.379 1.00 218.72 331 MET A N 1
ATOM 2402 C CA . MET A 1 331 ? 117.030 89.536 129.360 1.00 218.72 331 MET A CA 1
ATOM 2403 C C . MET A 1 331 ? 116.401 90.824 128.814 1.00 218.72 331 MET A C 1
ATOM 2404 O O . MET A 1 331 ? 115.529 91.387 129.476 1.00 218.72 331 MET A O 1
ATOM 2409 N N . LYS A 1 332 ? 116.827 91.332 127.651 1.00 209.87 332 LYS A N 1
ATOM 2410 C CA . LYS A 1 332 ? 116.266 92.536 127.008 1.00 209.87 332 LYS A CA 1
ATOM 2411 C C . LYS A 1 332 ? 114.742 92.452 126.905 1.00 209.87 332 LYS A C 1
ATOM 2412 O O . LYS A 1 332 ? 114.214 91.363 126.710 1.00 209.87 332 LYS A O 1
ATOM 2418 N N . TYR A 1 333 ? 114.040 93.580 126.992 1.00 188.95 333 TYR A N 1
ATOM 2419 C CA . TYR A 1 333 ? 112.588 93.681 126.774 1.00 188.95 333 TYR A CA 1
ATOM 2420 C C . TYR A 1 333 ? 112.198 93.188 125.373 1.00 188.95 333 TYR A C 1
ATOM 2421 O O . TYR A 1 333 ? 112.802 93.614 124.391 1.00 188.95 333 TYR A O 1
ATOM 2430 N N . LYS A 1 334 ? 111.190 92.314 125.262 1.00 193.95 334 LYS A N 1
ATOM 2431 C CA . LYS A 1 334 ? 110.706 91.795 123.991 1.00 193.95 334 LYS A CA 1
ATOM 2432 C C . LYS A 1 334 ? 109.346 92.402 123.687 1.00 193.95 334 LYS A C 1
ATOM 2433 O O . LYS A 1 334 ? 108.426 92.308 124.505 1.00 193.95 334 LYS A O 1
ATOM 2439 N N . SER A 1 335 ? 109.220 93.012 122.516 1.00 188.92 335 SER A N 1
ATOM 2440 C CA . SER A 1 335 ? 107.941 93.525 122.064 1.00 188.92 335 SER A CA 1
ATOM 2441 C C . SER A 1 335 ? 107.184 92.450 121.295 1.00 188.92 335 SER A C 1
ATOM 2442 O O . SER A 1 335 ? 107.769 91.503 120.765 1.00 188.92 335 SER A O 1
ATOM 2445 N N . GLU A 1 336 ? 105.863 92.590 121.250 1.00 191.40 336 GLU A N 1
ATOM 2446 C CA . GLU A 1 336 ? 105.005 91.626 120.568 1.00 191.40 336 GLU A CA 1
ATOM 2447 C C . GLU A 1 336 ? 105.196 91.651 119.051 1.00 191.40 336 GLU A C 1
ATOM 2448 O O . GLU A 1 336 ? 105.106 90.600 118.419 1.00 191.40 336 GLU A O 1
ATOM 2454 N N . GLY A 1 337 ? 105.489 92.818 118.463 1.00 173.98 337 GLY A N 1
ATOM 2455 C CA . GLY A 1 337 ? 105.747 92.932 117.040 1.00 173.98 337 GLY A CA 1
ATOM 2456 C C . GLY A 1 337 ? 105.043 94.154 116.477 1.00 173.98 337 GLY A C 1
ATOM 2457 O O . GLY A 1 337 ? 104.890 95.162 117.164 1.00 173.98 337 GLY A O 1
ATOM 2458 N N . LYS A 1 338 ? 104.618 94.106 115.212 1.00 162.17 338 LYS A N 1
ATOM 2459 C CA . LYS A 1 338 ? 103.873 95.210 114.594 1.00 162.17 338 LYS A CA 1
ATOM 2460 C C . LYS A 1 338 ? 102.669 95.610 115.439 1.00 162.17 338 LYS A C 1
ATOM 2461 O O . LYS A 1 338 ? 101.860 94.746 115.782 1.00 162.17 338 LYS A O 1
ATOM 2467 N N . CYS A 1 339 ? 102.487 96.905 115.690 1.00 163.86 339 CYS A N 1
ATOM 2468 C CA . CYS A 1 339 ? 101.235 97.402 116.247 1.00 163.86 339 CYS A CA 1
ATOM 2469 C C . CYS A 1 339 ? 100.917 98.825 115.810 1.00 163.86 339 CYS A C 1
ATOM 2470 O O . CYS A 1 339 ? 101.802 99.658 115.611 1.00 163.86 339 CYS A O 1
ATOM 2473 N N . PHE A 1 340 ? 99.622 99.107 115.785 1.00 158.08 340 PHE A N 1
ATOM 2474 C CA . PHE A 1 340 ? 99.082 100.452 115.761 1.00 158.08 340 PHE A CA 1
ATOM 2475 C C . PHE A 1 340 ? 97.770 100.426 116.548 1.00 158.08 340 PHE A C 1
ATOM 2476 O O . PHE A 1 340 ? 96.693 100.126 116.023 1.00 158.08 340 PHE A O 1
ATOM 2484 N N . SER A 1 341 ? 97.870 100.682 117.844 1.00 162.63 341 SER A N 1
ATOM 2485 C CA . SER A 1 341 ? 96.750 100.570 118.774 1.00 162.63 341 SER A CA 1
ATOM 2486 C C . SER A 1 341 ? 96.470 101.911 119.413 1.00 162.63 341 SER A C 1
ATOM 2487 O O . SER A 1 341 ? 97.387 102.683 119.670 1.00 162.63 341 SER A O 1
ATOM 2490 N N . VAL A 1 342 ? 95.199 102.193 119.653 1.00 160.37 342 VAL A N 1
ATOM 2491 C CA . VAL A 1 342 ? 94.741 103.510 120.089 1.00 160.37 342 VAL A CA 1
ATOM 2492 C C . VAL A 1 342 ? 94.519 103.486 121.587 1.00 160.37 342 VAL A C 1
ATOM 2493 O O . VAL A 1 342 ? 93.765 102.655 122.075 1.00 160.37 342 VAL A O 1
ATOM 2497 N N . LEU A 1 343 ? 95.156 104.381 122.332 1.00 147.31 343 LEU A N 1
ATOM 2498 C CA . LEU A 1 343 ? 95.017 104.432 123.787 1.00 147.31 343 LEU A CA 1
ATOM 2499 C C . LEU A 1 343 ? 93.774 105.194 124.222 1.00 147.31 343 LEU A C 1
ATOM 2500 O O . LEU A 1 343 ? 93.188 104.875 125.251 1.00 147.31 343 LEU A O 1
ATOM 2505 N N . GLY A 1 344 ? 93.359 106.187 123.448 1.00 153.23 344 GLY A N 1
ATOM 2506 C CA . GLY A 1 344 ? 92.181 107.000 123.720 1.00 153.23 344 GLY A CA 1
ATOM 2507 C C . GLY A 1 344 ? 92.216 108.317 122.958 1.00 153.23 344 GLY A C 1
ATOM 2508 O O . GLY A 1 344 ? 93.157 108.592 122.211 1.00 153.23 344 GLY A O 1
ATOM 2509 N N . PHE A 1 345 ? 91.196 109.139 123.160 1.00 157.88 345 PHE A N 1
ATOM 2510 C CA . PHE A 1 345 ? 91.043 110.407 122.454 1.00 157.88 345 PHE A CA 1
ATOM 2511 C C . PHE A 1 345 ? 91.018 111.591 123.405 1.00 157.88 345 PHE A C 1
ATOM 2512 O O . PHE A 1 345 ? 90.509 111.478 124.519 1.00 157.88 345 PHE A O 1
ATOM 2520 N N . CYS A 1 346 ? 91.501 112.743 122.952 1.00 155.81 346 CYS A N 1
ATOM 2521 C CA . CYS A 1 346 ? 91.471 113.982 123.722 1.00 155.81 346 CYS A CA 1
ATOM 2522 C C . CYS A 1 346 ? 91.279 115.204 122.829 1.00 155.81 346 CYS A C 1
ATOM 2523 O O . CYS A 1 346 ? 91.413 115.131 121.609 1.00 155.81 346 CYS A O 1
ATOM 2526 N N . LYS A 1 347 ? 90.994 116.357 123.437 1.00 152.48 347 LYS A N 1
ATOM 2527 C CA . LYS A 1 347 ? 90.998 117.632 122.721 1.00 152.48 347 LYS A CA 1
ATOM 2528 C C . LYS A 1 347 ? 92.354 117.911 122.100 1.00 152.48 347 LYS A C 1
ATOM 2529 O O . LYS A 1 347 ? 93.386 117.710 122.732 1.00 152.48 347 LYS A O 1
ATOM 2535 N N . SER A 1 348 ? 92.339 118.436 120.884 1.00 153.43 348 SER A N 1
ATOM 2536 C CA . SER A 1 348 ? 93.545 118.833 120.158 1.00 153.43 348 SER A CA 1
ATOM 2537 C C . SER A 1 348 ? 94.381 119.846 120.936 1.00 153.43 348 SER A C 1
ATOM 2538 O O . SER A 1 348 ? 95.607 119.783 120.941 1.00 153.43 348 SER A O 1
ATOM 2541 N N . SER A 1 349 ? 93.731 120.732 121.678 1.00 152.76 349 SER A N 1
ATOM 2542 C CA . SER A 1 349 ? 94.375 121.756 122.497 1.00 152.76 349 SER A CA 1
ATOM 2543 C C . SER A 1 349 ? 95.193 121.211 123.672 1.00 152.76 349 SER A C 1
ATOM 2544 O O . SER A 1 349 ? 95.991 121.954 124.242 1.00 152.76 349 SER A O 1
ATOM 2547 N N . GLN A 1 350 ? 95.074 119.931 124.031 1.00 156.36 350 GLN A N 1
ATOM 2548 C CA . GLN A 1 350 ? 95.974 119.329 125.019 1.00 156.36 350 GLN A CA 1
ATOM 2549 C C . GLN A 1 350 ? 97.421 119.239 124.515 1.00 156.36 350 GLN A C 1
ATOM 2550 O O . GLN A 1 350 ? 98.350 119.219 125.320 1.00 156.36 350 GLN A O 1
ATOM 2556 N N . VAL A 1 351 ? 97.635 119.149 123.200 1.00 158.90 351 VAL A N 1
ATOM 2557 C CA . VAL A 1 351 ? 98.908 118.711 122.611 1.00 158.90 351 VAL A CA 1
ATOM 2558 C C . VAL A 1 351 ? 99.598 119.862 121.893 1.00 158.90 351 VAL A C 1
ATOM 2559 O O . VAL A 1 351 ? 99.517 119.993 120.677 1.00 158.90 351 VAL A O 1
ATOM 2563 N N . GLN A 1 352 ? 100.271 120.730 122.639 1.00 161.02 352 GLN A N 1
ATOM 2564 C CA . GLN A 1 352 ? 101.049 121.821 122.044 1.00 161.02 352 GLN A CA 1
ATOM 2565 C C . GLN A 1 352 ? 102.158 121.264 121.153 1.00 161.02 352 GLN A C 1
ATOM 2566 O O . GLN A 1 352 ? 102.918 120.394 121.580 1.00 161.02 352 GLN A O 1
ATOM 2572 N N . ARG A 1 353 ? 102.303 121.762 119.926 1.00 150.77 353 ARG A N 1
ATOM 2573 C CA . ARG A 1 353 ? 103.194 121.117 118.956 1.00 150.77 353 ARG A CA 1
ATOM 2574 C C . ARG A 1 353 ? 104.673 121.161 119.316 1.00 150.77 353 ARG A C 1
ATOM 2575 O O . ARG A 1 353 ? 105.445 120.389 118.767 1.00 150.77 353 ARG A O 1
ATOM 2583 N N . ARG A 1 354 ? 105.095 122.019 120.247 1.00 147.21 354 ARG A N 1
ATOM 2584 C CA . ARG A 1 354 ? 106.495 122.067 120.713 1.00 147.21 354 ARG A CA 1
ATOM 2585 C C . ARG A 1 354 ? 106.970 120.757 121.335 1.00 147.21 354 ARG A C 1
ATOM 2586 O O . ARG A 1 354 ? 108.163 120.500 121.350 1.00 147.21 354 ARG A O 1
ATOM 2594 N N . PHE A 1 355 ? 106.063 119.916 121.817 1.00 145.01 355 PHE A N 1
ATOM 2595 C CA . PHE A 1 355 ? 106.420 118.591 122.307 1.00 145.01 355 PHE A CA 1
ATOM 2596 C C . PHE A 1 355 ? 106.721 117.576 121.204 1.00 145.01 355 PHE A C 1
ATOM 2597 O O . PHE A 1 355 ? 107.230 116.509 121.531 1.00 145.01 355 PHE A O 1
ATOM 2605 N N . PHE A 1 356 ? 106.405 117.830 119.929 1.00 139.97 356 PHE A N 1
ATOM 2606 C CA . PHE A 1 356 ? 106.552 116.820 118.881 1.00 139.97 356 PHE A CA 1
ATOM 2607 C C . PHE A 1 356 ? 107.976 116.284 118.843 1.00 139.97 356 PHE A C 1
ATOM 2608 O O . PHE A 1 356 ? 108.932 117.051 118.772 1.00 139.97 356 PHE A O 1
ATOM 2616 N N . MET A 1 357 ? 108.091 114.977 118.883 1.00 147.87 357 MET A N 1
ATOM 2617 C CA . MET A 1 357 ? 109.327 114.244 118.998 1.00 147.87 357 MET A CA 1
ATOM 2618 C C . MET A 1 357 ? 109.491 113.351 117.778 1.00 147.87 357 MET A C 1
ATOM 2619 O O . MET A 1 357 ? 108.583 113.193 116.962 1.00 147.87 357 MET A O 1
ATOM 2624 N N . GLY A 1 358 ? 110.660 112.756 117.621 1.00 146.12 358 GLY A N 1
ATOM 2625 C CA . GLY A 1 358 ? 110.916 111.840 116.532 1.00 146.12 358 GLY A CA 1
ATOM 2626 C C . GLY A 1 358 ? 111.612 112.521 115.373 1.00 146.12 358 GLY A C 1
ATOM 2627 O O . GLY A 1 358 ? 111.877 113.726 115.371 1.00 146.12 358 GLY A O 1
ATOM 2628 N N . ASN A 1 359 ? 111.917 111.708 114.364 1.00 152.89 359 ASN A N 1
ATOM 2629 C CA . ASN A 1 359 ? 112.663 112.157 113.196 1.00 152.89 359 ASN A CA 1
ATOM 2630 C C . ASN A 1 359 ? 111.932 111.851 111.898 1.00 152.89 359 ASN A C 1
ATOM 2631 O O . ASN A 1 359 ? 112.537 111.912 110.827 1.00 152.89 359 ASN A O 1
ATOM 2636 N N . GLN A 1 360 ? 110.656 111.505 111.950 1.00 144.75 360 GLN A N 1
ATOM 2637 C CA . GLN A 1 360 ? 109.879 111.132 110.786 1.00 144.75 360 GLN A CA 1
ATOM 2638 C C . GLN A 1 360 ? 108.467 111.656 110.927 1.00 144.75 360 GLN A C 1
ATOM 2639 O O . GLN A 1 360 ? 108.007 111.953 112.023 1.00 144.75 360 GLN A O 1
ATOM 2645 N N . VAL A 1 361 ? 107.759 111.701 109.814 1.00 145.04 361 VAL A N 1
ATOM 2646 C CA . VAL A 1 361 ? 106.318 111.957 109.779 1.00 145.04 361 VAL A CA 1
ATOM 2647 C C . VAL A 1 361 ? 105.667 110.928 108.887 1.00 145.04 361 VAL A C 1
ATOM 2648 O O . VAL A 1 361 ? 106.038 110.805 107.716 1.00 145.04 361 VAL A O 1
ATOM 2652 N N . LEU A 1 362 ? 104.671 110.219 109.399 1.00 146.12 362 LEU A N 1
ATOM 2653 C CA . LEU A 1 362 ? 103.930 109.227 108.632 1.00 146.12 362 LEU A CA 1
ATOM 2654 C C . LEU A 1 362 ? 102.577 109.784 108.230 1.00 146.12 362 LEU A C 1
ATOM 2655 O O . LEU A 1 362 ? 101.893 110.396 109.047 1.00 146.12 362 LEU A O 1
ATOM 2660 N N . LYS A 1 363 ? 102.159 109.493 107.005 1.00 155.17 363 LYS A N 1
ATOM 2661 C CA . LYS A 1 363 ? 100.766 109.616 106.582 1.00 155.17 363 LYS A CA 1
ATOM 2662 C C . LYS A 1 363 ? 100.195 108.219 106.481 1.00 155.17 363 LYS A C 1
ATOM 2663 O O . LYS A 1 363 ? 100.853 107.325 105.950 1.00 155.17 363 LYS A O 1
ATOM 2669 N N . VAL A 1 364 ? 99.008 108.016 107.021 1.00 160.56 364 VAL A N 1
ATOM 2670 C CA . VAL A 1 364 ? 98.352 106.713 107.044 1.00 160.56 364 VAL A CA 1
ATOM 2671 C C . VAL A 1 364 ? 97.106 106.765 106.189 1.00 160.56 364 VAL A C 1
ATOM 2672 O O . VAL A 1 364 ? 96.185 107.532 106.461 1.00 160.56 364 VAL A O 1
ATOM 2676 N N . PHE A 1 365 ? 97.078 105.925 105.171 1.00 159.23 365 PHE A N 1
ATOM 2677 C CA . PHE A 1 365 ? 95.962 105.725 104.268 1.00 159.23 365 PHE A CA 1
ATOM 2678 C C . PHE A 1 365 ? 95.298 104.386 104.562 1.00 159.23 365 PHE A C 1
ATOM 2679 O O . PHE A 1 365 ? 95.790 103.565 105.339 1.00 159.23 365 PHE A O 1
ATOM 2687 N N . ALA A 1 366 ? 94.166 104.139 103.923 1.00 172.24 366 ALA A N 1
ATOM 2688 C CA . ALA A 1 366 ? 93.501 102.858 104.061 1.00 172.24 366 ALA A CA 1
ATOM 2689 C C . ALA A 1 366 ? 94.325 101.766 103.386 1.00 172.24 366 ALA A C 1
ATOM 2690 O O . ALA A 1 366 ? 95.245 102.033 102.611 1.00 172.24 366 ALA A O 1
ATOM 2692 N N . ALA A 1 367 ? 94.078 100.504 103.742 1.00 181.80 367 ALA A N 1
ATOM 2693 C CA . ALA A 1 367 ? 94.703 99.394 103.033 1.00 181.80 367 ALA A CA 1
ATOM 2694 C C . ALA A 1 367 ? 94.306 99.434 101.554 1.00 181.80 367 ALA A C 1
ATOM 2695 O O . ALA A 1 367 ? 93.211 99.865 101.191 1.00 181.80 367 ALA A O 1
ATOM 2697 N N . ARG A 1 368 ? 95.213 98.998 100.687 1.00 193.80 368 ARG A N 1
ATOM 2698 C CA . ARG A 1 368 ? 95.047 99.092 99.242 1.00 193.80 368 ARG A CA 1
ATOM 2699 C C . ARG A 1 368 ? 93.802 98.318 98.785 1.00 193.80 368 ARG A C 1
ATOM 2700 O O . ARG A 1 368 ? 93.700 97.124 99.052 1.00 193.80 368 ARG A O 1
ATOM 2708 N N . ASP A 1 369 ? 92.879 98.989 98.086 1.00 199.48 369 ASP A N 1
ATOM 2709 C CA . ASP A 1 369 ? 91.713 98.380 97.445 1.00 199.48 369 ASP A CA 1
ATOM 2710 C C . ASP A 1 369 ? 90.810 97.677 98.457 1.00 199.48 369 ASP A C 1
ATOM 2711 O O . ASP A 1 369 ? 90.563 96.473 98.378 1.00 199.48 369 ASP A O 1
ATOM 2716 N N . ASP A 1 370 ? 90.329 98.416 99.447 1.00 194.00 370 ASP A N 1
ATOM 2717 C CA . ASP A 1 370 ? 89.331 97.921 100.382 1.00 194.00 370 ASP A CA 1
ATOM 2718 C C . ASP A 1 370 ? 88.299 99.009 100.626 1.00 194.00 370 ASP A C 1
ATOM 2719 O O . ASP A 1 370 ? 88.483 99.914 101.437 1.00 194.00 370 ASP A O 1
ATOM 2724 N N . GLU A 1 371 ? 87.218 98.929 99.857 1.00 191.70 371 GLU A N 1
ATOM 2725 C CA . GLU A 1 371 ? 86.108 99.868 99.893 1.00 191.70 371 GLU A CA 1
ATOM 2726 C C . GLU A 1 371 ? 85.625 100.087 101.325 1.00 191.70 371 GLU A C 1
ATOM 2727 O O . GLU A 1 371 ? 85.523 101.220 101.792 1.00 191.70 371 GLU A O 1
ATOM 2733 N N . ALA A 1 372 ? 85.395 98.997 102.053 1.00 190.84 372 ALA A N 1
ATOM 2734 C CA . ALA A 1 372 ? 84.939 99.096 103.431 1.00 190.84 372 ALA A CA 1
ATOM 2735 C C . ALA A 1 372 ? 85.959 99.818 104.294 1.00 190.84 372 ALA A C 1
ATOM 2736 O O . ALA A 1 372 ? 85.597 100.657 105.128 1.00 190.84 372 ALA A O 1
ATOM 2738 N N . ALA A 1 373 ? 87.243 99.504 104.115 1.00 186.93 373 ALA A N 1
ATOM 2739 C CA . ALA A 1 373 ? 88.271 100.150 104.918 1.00 186.93 373 ALA A CA 1
ATOM 2740 C C . ALA A 1 373 ? 88.330 101.643 104.638 1.00 186.93 373 ALA A C 1
ATOM 2741 O O . ALA A 1 373 ? 88.476 102.452 105.563 1.00 186.93 373 ALA A O 1
ATOM 2743 N N . ALA A 1 374 ? 88.215 102.051 103.380 1.00 180.25 374 ALA A N 1
ATOM 2744 C CA . ALA A 1 374 ? 88.225 103.464 103.040 1.00 180.25 374 ALA A CA 1
ATOM 2745 C C . ALA A 1 374 ? 87.030 104.177 103.675 1.00 180.25 374 ALA A C 1
ATOM 2746 O O . ALA A 1 374 ? 87.192 105.247 104.260 1.00 180.25 374 ALA A O 1
ATOM 2748 N N . VAL A 1 375 ? 85.848 103.555 103.652 1.00 175.62 375 VAL A N 1
ATOM 2749 C CA . VAL A 1 375 ? 84.672 104.084 104.346 1.00 175.62 375 VAL A CA 1
ATOM 2750 C C . VAL A 1 375 ? 84.955 104.236 105.835 1.00 175.62 375 VAL A C 1
ATOM 2751 O O . VAL A 1 375 ? 84.680 105.285 106.420 1.00 175.62 375 VAL A O 1
ATOM 2755 N N . ALA A 1 376 ? 85.526 103.221 106.470 1.00 175.49 376 ALA A N 1
ATOM 2756 C CA . ALA A 1 376 ? 85.794 103.279 107.892 1.00 175.49 376 ALA A CA 1
ATOM 2757 C C . ALA A 1 376 ? 86.747 104.431 108.232 1.00 175.49 376 ALA A C 1
ATOM 2758 O O . ALA A 1 376 ? 86.452 105.262 109.088 1.00 175.49 376 ALA A O 1
ATOM 2760 N N . LEU A 1 377 ? 87.869 104.542 107.527 1.00 175.54 377 LEU A N 1
ATOM 2761 C CA . LEU A 1 377 ? 88.869 105.529 107.880 1.00 175.54 377 LEU A CA 1
ATOM 2762 C C . LEU A 1 377 ? 88.362 106.934 107.557 1.00 175.54 377 LEU A C 1
ATOM 2763 O O . LEU A 1 377 ? 88.583 107.864 108.324 1.00 175.54 377 LEU A O 1
ATOM 2768 N N . SER A 1 378 ? 87.584 107.082 106.487 1.00 176.06 378 SER A N 1
ATOM 2769 C CA . SER A 1 378 ? 86.875 108.320 106.212 1.00 176.06 378 SER A CA 1
ATOM 2770 C C . SER A 1 378 ? 86.001 108.713 107.399 1.00 176.06 378 SER A C 1
ATOM 2771 O O . SER A 1 378 ? 86.086 109.834 107.894 1.00 176.06 378 SER A O 1
ATOM 2774 N N . SER A 1 379 ? 85.249 107.757 107.944 1.00 172.84 379 SER A N 1
ATOM 2775 C CA . SER A 1 379 ? 84.406 107.993 109.109 1.00 172.84 379 SER A CA 1
ATOM 2776 C C . SER A 1 379 ? 85.211 108.514 110.281 1.00 172.84 379 SER A C 1
ATOM 2777 O O . SER A 1 379 ? 84.773 109.435 110.963 1.00 172.84 379 SER A O 1
ATOM 2780 N N . LEU A 1 380 ? 86.392 107.951 110.500 1.00 170.38 380 LEU A N 1
ATOM 2781 C CA . LEU A 1 380 ? 87.226 108.326 111.628 1.00 170.38 380 LEU A CA 1
ATOM 2782 C C . LEU A 1 380 ? 87.804 109.713 111.450 1.00 170.38 380 LEU A C 1
ATOM 2783 O O . LEU A 1 380 ? 87.736 110.522 112.370 1.00 170.38 380 LEU A O 1
ATOM 2788 N N . ILE A 1 381 ? 88.308 110.027 110.259 1.00 171.25 381 ILE A N 1
ATOM 2789 C CA . ILE A 1 381 ? 88.862 111.340 110.030 1.00 171.25 381 ILE A CA 1
ATOM 2790 C C . ILE A 1 381 ? 87.759 112.376 110.175 1.00 171.25 381 ILE A C 1
ATOM 2791 O O . ILE A 1 381 ? 87.944 113.393 110.834 1.00 171.25 381 ILE A O 1
ATOM 2796 N N . HIS A 1 382 ? 86.576 112.100 109.640 1.00 175.13 382 HIS A N 1
ATOM 2797 C CA . HIS A 1 382 ? 85.443 112.996 109.778 1.00 175.13 382 HIS A CA 1
ATOM 2798 C C . HIS A 1 382 ? 85.032 113.197 111.229 1.00 175.13 382 HIS A C 1
ATOM 2799 O O . HIS A 1 382 ? 84.967 114.332 111.691 1.00 175.13 382 HIS A O 1
ATOM 2806 N N . ALA A 1 383 ? 84.774 112.115 111.953 1.00 165.97 383 ALA A N 1
ATOM 2807 C CA . ALA A 1 383 ? 84.330 112.225 113.326 1.00 165.97 383 ALA A CA 1
ATOM 2808 C C . ALA A 1 383 ? 85.344 113.024 114.144 1.00 165.97 383 ALA A C 1
ATOM 2809 O O . ALA A 1 383 ? 84.963 113.907 114.909 1.00 165.97 383 ALA A O 1
ATOM 2811 N N . LEU A 1 384 ? 86.632 112.775 113.931 1.00 164.88 384 LEU A N 1
ATOM 2812 C CA . LEU A 1 384 ? 87.662 113.439 114.717 1.00 164.88 384 LEU A CA 1
ATOM 2813 C C . LEU A 1 384 ? 87.714 114.919 114.400 1.00 164.88 384 LEU A C 1
ATOM 2814 O O . LEU A 1 384 ? 87.809 115.735 115.311 1.00 164.88 384 LEU A O 1
ATOM 2819 N N . ASP A 1 385 ? 87.656 115.286 113.125 1.00 170.10 385 ASP A N 1
ATOM 2820 C CA . ASP A 1 385 ? 87.751 116.692 112.775 1.00 170.10 385 ASP A CA 1
ATOM 2821 C C . ASP A 1 385 ? 86.513 117.455 113.238 1.00 170.10 385 ASP A C 1
ATOM 2822 O O . ASP A 1 385 ? 86.617 118.577 113.728 1.00 170.10 385 ASP A O 1
ATOM 2827 N N . ASP A 1 386 ? 85.333 116.835 113.177 1.00 176.12 386 ASP A N 1
ATOM 2828 C CA . ASP A 1 386 ? 84.106 117.449 113.682 1.00 176.12 386 ASP A CA 1
ATOM 2829 C C . ASP A 1 386 ? 84.169 117.734 115.180 1.00 176.12 386 ASP A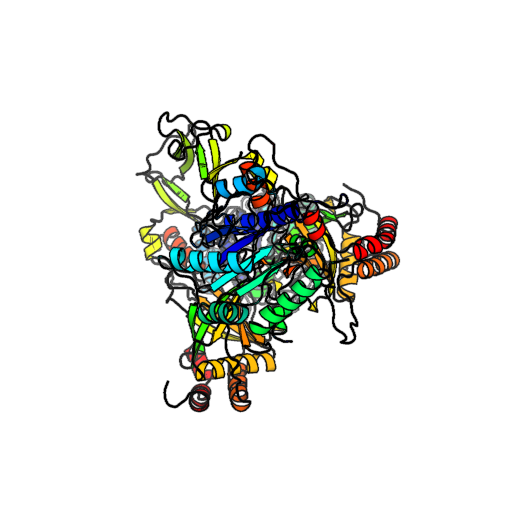 C 1
ATOM 2830 O O . ASP A 1 386 ? 83.792 118.824 115.607 1.00 176.12 386 ASP A O 1
ATOM 2835 N N . LEU A 1 387 ? 84.627 116.783 115.990 1.00 168.79 387 LEU A N 1
ATOM 2836 C CA . LEU A 1 387 ? 84.726 116.990 117.434 1.00 168.79 387 LEU A CA 1
ATOM 2837 C C . LEU A 1 387 ? 85.941 117.833 117.832 1.00 168.79 387 LEU A C 1
ATOM 2838 O O . LEU A 1 387 ? 86.040 118.233 118.988 1.00 168.79 387 LEU A O 1
ATOM 2843 N N . ASP A 1 388 ? 86.847 118.136 116.905 1.00 171.93 388 ASP A N 1
ATOM 2844 C CA . ASP A 1 388 ? 88.113 118.817 117.194 1.00 171.93 388 ASP A CA 1
ATOM 2845 C C . ASP A 1 388 ? 88.940 118.084 118.258 1.00 171.93 388 ASP A C 1
ATOM 2846 O O . ASP A 1 388 ? 89.276 118.590 119.329 1.00 171.93 388 ASP A O 1
ATOM 2851 N N . MET A 1 389 ? 89.239 116.834 117.945 1.00 165.56 389 MET A N 1
ATOM 2852 C CA . MET A 1 389 ? 89.937 115.908 118.814 1.00 165.56 389 MET A CA 1
ATOM 2853 C C . MET A 1 389 ? 91.027 115.175 118.047 1.00 165.56 389 MET A C 1
ATOM 2854 O O . MET A 1 389 ? 91.039 115.139 116.821 1.00 165.56 389 MET A O 1
ATOM 2859 N N . VAL A 1 390 ? 91.955 114.577 118.777 1.00 147.86 390 VAL A N 1
ATOM 2860 C CA . VAL A 1 390 ? 93.067 113.812 118.232 1.00 147.86 390 VAL A CA 1
ATOM 2861 C C . VAL A 1 390 ? 93.164 112.478 118.942 1.00 147.86 390 VAL A C 1
ATOM 2862 O O . VAL A 1 390 ? 92.623 112.291 120.030 1.00 147.86 390 VAL A O 1
ATOM 2866 N N . ALA A 1 391 ? 93.846 111.539 118.309 1.00 146.89 391 ALA A N 1
ATOM 2867 C CA . ALA A 1 391 ? 94.018 110.181 118.793 1.00 146.89 391 ALA A CA 1
ATOM 2868 C C . ALA A 1 391 ? 95.455 109.940 119.258 1.00 146.89 391 ALA A C 1
ATOM 2869 O O . ALA A 1 391 ? 96.411 110.320 118.598 1.00 146.89 391 ALA A O 1
ATOM 2871 N N . ILE A 1 392 ? 95.601 109.272 120.398 1.00 144.68 392 ILE A N 1
ATOM 2872 C CA . ILE A 1 392 ? 96.899 108.851 120.916 1.00 144.68 392 ILE A CA 1
ATOM 2873 C C . ILE A 1 392 ? 97.090 107.387 120.579 1.00 144.68 392 ILE A C 1
ATOM 2874 O O . ILE A 1 392 ? 96.209 106.570 120.841 1.00 144.68 392 ILE A O 1
ATOM 2879 N N . VAL A 1 393 ? 98.237 107.046 120.006 1.00 153.31 393 VAL A N 1
ATOM 2880 C CA . VAL A 1 393 ? 98.504 105.718 119.477 1.00 153.31 393 VAL A CA 1
ATOM 2881 C C . VAL A 1 393 ? 99.859 105.208 119.895 1.00 153.31 393 VAL A C 1
ATOM 2882 O O . VAL A 1 393 ? 100.786 105.968 120.175 1.00 153.31 393 VAL A O 1
ATOM 2886 N N . ARG A 1 394 ? 99.990 103.880 119.958 1.00 162.17 394 ARG A N 1
ATOM 2887 C CA . ARG A 1 394 ? 101.240 103.144 120.204 1.00 162.17 394 ARG A CA 1
ATOM 2888 C C . ARG A 1 394 ? 101.712 102.509 118.903 1.00 162.17 394 ARG A C 1
ATOM 2889 O O . ARG A 1 394 ? 100.955 101.768 118.281 1.00 162.17 394 ARG A O 1
ATOM 2897 N N . TYR A 1 395 ? 102.954 102.758 118.536 1.00 151.30 395 TYR A N 1
ATOM 2898 C CA . TYR A 1 395 ? 103.513 102.363 117.253 1.00 151.30 395 TYR A CA 1
ATOM 2899 C C . TYR A 1 395 ? 104.738 101.481 117.445 1.00 151.30 395 TYR A C 1
ATOM 2900 O O . TYR A 1 395 ? 105.573 101.766 118.302 1.00 151.30 395 TYR A O 1
ATOM 2909 N N . ALA A 1 396 ? 104.861 100.440 116.628 1.00 155.47 396 ALA A N 1
ATOM 2910 C CA . ALA A 1 396 ? 106.036 99.587 116.607 1.00 155.47 396 ALA A CA 1
ATOM 2911 C C . ALA A 1 396 ? 106.304 99.081 115.189 1.00 155.47 396 ALA A C 1
ATOM 2912 O O . ALA A 1 396 ? 105.483 98.379 114.609 1.00 155.47 396 ALA A O 1
ATOM 2914 N N . TYR A 1 397 ? 107.463 99.445 114.639 1.00 153.46 397 TYR A N 1
ATOM 2915 C CA . TYR A 1 397 ? 107.818 99.175 113.250 1.00 153.46 397 TYR A CA 1
ATOM 2916 C C . TYR A 1 397 ? 107.867 97.683 112.918 1.00 153.46 397 TYR A C 1
ATOM 2917 O O . TYR A 1 397 ? 107.330 97.258 111.899 1.00 153.46 397 TYR A O 1
ATOM 2926 N N . ASP A 1 398 ? 108.495 96.892 113.783 1.00 167.38 398 ASP A N 1
ATOM 2927 C CA . ASP A 1 398 ? 108.592 95.435 113.709 1.00 167.38 398 ASP A CA 1
ATOM 2928 C C . ASP A 1 398 ? 108.980 94.863 115.083 1.00 167.38 398 ASP A C 1
ATOM 2929 O O . ASP A 1 398 ? 109.222 95.605 116.033 1.00 167.38 398 ASP A O 1
ATOM 2934 N N . LYS A 1 399 ? 109.062 93.535 115.211 1.00 171.57 399 LYS A N 1
ATOM 2935 C CA . LYS A 1 399 ? 109.424 92.872 116.474 1.00 171.57 399 LYS A CA 1
ATOM 2936 C C . LYS A 1 399 ? 110.849 93.122 116.971 1.00 171.57 399 LYS A C 1
ATOM 2937 O O . LYS A 1 399 ? 111.192 92.647 118.051 1.00 171.57 399 LYS A O 1
ATOM 2943 N N . ARG A 1 400 ? 111.691 93.816 116.209 1.00 173.94 400 ARG A N 1
ATOM 2944 C CA . ARG A 1 400 ? 113.068 94.142 116.589 1.00 173.94 400 ARG A CA 1
ATOM 2945 C C . ARG A 1 400 ? 113.173 95.569 117.126 1.00 173.94 400 ARG A C 1
ATOM 2946 O O . ARG A 1 400 ? 113.943 95.810 118.048 1.00 173.94 400 ARG A O 1
ATOM 2954 N N . ALA A 1 401 ? 112.421 96.505 116.564 1.00 160.29 401 ALA A N 1
ATOM 2955 C CA . ALA A 1 401 ? 112.457 97.921 116.925 1.00 160.29 401 ALA A CA 1
ATOM 2956 C C . ALA A 1 401 ? 111.896 98.217 118.329 1.00 160.29 401 ALA A C 1
ATOM 2957 O O . ALA A 1 401 ? 111.127 97.433 118.883 1.00 160.29 401 ALA A O 1
ATOM 2959 N N . ASN A 1 402 ? 112.239 99.370 118.906 1.00 157.12 402 ASN A N 1
ATOM 2960 C CA . ASN A 1 402 ? 111.674 99.831 120.176 1.00 157.12 402 ASN A CA 1
ATOM 2961 C C . ASN A 1 402 ? 110.301 100.493 119.978 1.00 157.12 402 ASN A C 1
ATOM 2962 O O . ASN A 1 402 ? 110.146 101.283 119.051 1.00 157.12 402 ASN A O 1
ATOM 2967 N N . PRO A 1 403 ? 109.304 100.242 120.838 1.00 143.91 403 PRO A N 1
ATOM 2968 C CA . PRO A 1 403 ? 107.979 100.824 120.697 1.00 143.91 403 PRO A CA 1
ATOM 2969 C C . PRO A 1 403 ? 108.012 102.319 120.994 1.00 143.91 403 PRO A C 1
ATOM 2970 O O . PRO A 1 403 ? 108.892 102.796 121.703 1.00 143.91 403 PRO A O 1
ATOM 2974 N N . GLN A 1 404 ? 107.020 103.039 120.490 1.00 144.07 404 GLN A N 1
ATOM 2975 C CA . GLN A 1 404 ? 106.872 104.476 120.674 1.00 144.07 404 GLN A CA 1
ATOM 2976 C C . GLN A 1 404 ? 105.441 104.837 121.045 1.00 144.07 404 GLN A C 1
ATOM 2977 O O . GLN A 1 404 ? 104.502 104.112 120.711 1.00 144.07 404 GLN A O 1
ATOM 2983 N N . VAL A 1 405 ? 105.277 106.007 121.658 1.00 139.32 405 VAL A N 1
ATOM 2984 C CA . VAL A 1 405 ? 103.968 106.603 121.903 1.00 139.32 405 VAL A CA 1
ATOM 2985 C C . VAL A 1 405 ? 103.888 107.853 121.057 1.00 139.32 405 VAL A C 1
ATOM 2986 O O . VAL A 1 405 ? 104.830 108.641 121.050 1.00 139.32 405 VAL A O 1
ATOM 2990 N N . GLY A 1 406 ? 102.805 108.048 120.325 1.00 146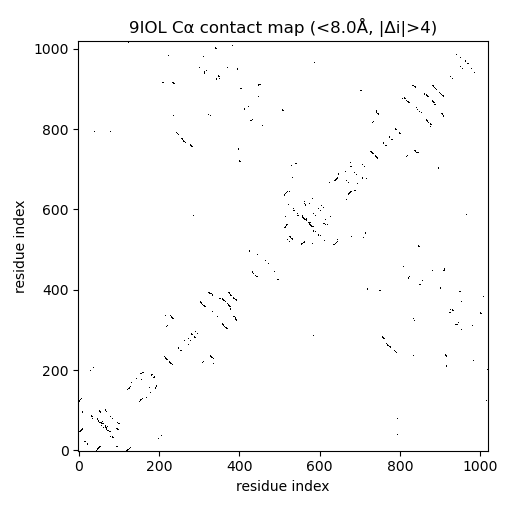.21 406 GLY A N 1
ATOM 2991 C CA . GLY A 1 406 ? 102.673 109.199 119.458 1.00 146.21 406 GLY A CA 1
ATOM 2992 C C . GLY A 1 406 ? 101.232 109.588 119.207 1.00 146.21 406 GLY A C 1
ATOM 2993 O O . GLY A 1 406 ? 100.296 108.863 119.550 1.00 146.21 406 GLY A O 1
ATOM 2994 N N . VAL A 1 407 ? 101.054 110.799 118.700 1.00 136.77 407 VAL A N 1
ATOM 2995 C CA . VAL A 1 407 ? 99.755 111.351 118.349 1.00 136.77 407 VAL A CA 1
ATOM 2996 C C . VAL A 1 407 ? 99.462 111.023 116.907 1.00 136.77 407 VAL A C 1
ATOM 2997 O O . VAL A 1 407 ? 100.372 110.970 116.086 1.00 136.77 407 VAL A O 1
ATOM 3001 N N . ALA A 1 408 ? 98.193 110.872 116.585 1.00 140.26 408 ALA A N 1
ATOM 3002 C CA . ALA A 1 408 ? 97.693 110.955 115.241 1.00 140.26 408 ALA A CA 1
ATOM 3003 C C . ALA A 1 408 ? 96.552 111.953 115.172 1.00 140.26 408 ALA A C 1
ATOM 3004 O O . ALA A 1 408 ? 95.776 112.094 116.113 1.00 140.26 408 ALA A O 1
ATOM 3006 N N . PHE A 1 409 ? 96.426 112.648 114.051 1.00 148.27 409 PHE A N 1
ATOM 3007 C CA . PHE A 1 409 ? 95.416 113.683 113.880 1.00 148.27 409 PHE A CA 1
ATOM 3008 C C . PHE A 1 409 ? 94.903 113.764 112.442 1.00 148.27 409 PHE A C 1
ATOM 3009 O O . PHE A 1 409 ? 95.621 113.374 111.522 1.00 148.27 409 PHE A O 1
ATOM 3017 N N . PRO A 1 410 ? 93.660 114.217 112.227 1.00 150.58 410 PRO A N 1
ATOM 3018 C CA . PRO A 1 410 ? 93.021 114.160 110.925 1.00 150.58 410 PRO A CA 1
ATOM 3019 C C . PRO A 1 410 ? 93.613 115.181 109.963 1.00 150.58 410 PRO A C 1
ATOM 3020 O O . PRO A 1 410 ? 93.987 116.279 110.367 1.00 150.58 410 PRO A O 1
ATOM 3024 N N . HIS A 1 411 ? 93.644 114.840 108.678 1.00 156.28 411 HIS A N 1
ATOM 3025 C CA . HIS A 1 411 ? 93.995 115.743 107.590 1.00 156.28 411 HIS A CA 1
ATOM 3026 C C . HIS A 1 411 ? 93.026 115.549 106.427 1.00 156.28 411 HIS A C 1
ATOM 3027 O O . HIS A 1 411 ? 92.680 114.423 106.070 1.00 156.28 411 HIS A O 1
ATOM 3034 N N . ILE A 1 412 ? 92.569 116.651 105.845 1.00 162.58 412 ILE A N 1
ATOM 3035 C CA . ILE A 1 412 ? 91.524 116.686 104.823 1.00 162.58 412 ILE A CA 1
ATOM 3036 C C . ILE A 1 412 ? 91.990 117.532 103.646 1.00 162.58 412 ILE A C 1
ATOM 3037 O O . ILE A 1 412 ? 92.570 118.603 103.817 1.00 162.58 412 ILE A O 1
ATOM 3042 N N . LYS A 1 413 ? 91.700 117.055 102.441 1.00 185.04 413 LYS A N 1
ATOM 3043 C CA . LYS A 1 413 ? 92.104 117.639 101.164 1.00 185.04 413 LYS A CA 1
ATOM 3044 C C . LYS A 1 413 ? 90.975 117.475 100.150 1.00 185.04 413 LYS A C 1
ATOM 3045 O O . LYS A 1 413 ? 90.034 116.712 100.368 1.00 185.04 413 LYS A O 1
ATOM 3051 N N . HIS A 1 414 ? 91.070 118.148 99.008 1.00 184.24 414 HIS A N 1
ATOM 3052 C CA . HIS A 1 414 ? 90.442 117.605 97.802 1.00 184.24 414 HIS A CA 1
ATOM 3053 C C . HIS A 1 414 ? 90.999 116.196 97.555 1.00 184.24 414 HIS A C 1
ATOM 3054 O O . HIS A 1 414 ? 92.121 115.890 97.953 1.00 184.24 414 HIS A O 1
ATOM 3061 N N . ASN A 1 415 ? 90.230 115.308 96.938 1.00 182.81 415 ASN A N 1
ATOM 3062 C CA . ASN A 1 415 ? 90.585 113.886 96.883 1.00 182.81 415 ASN A CA 1
ATOM 3063 C C . ASN A 1 415 ? 90.747 113.281 98.298 1.00 182.81 415 ASN A C 1
ATOM 3064 O O . ASN A 1 415 ? 89.800 113.304 99.078 1.00 182.81 415 ASN A O 1
ATOM 3069 N N . TYR A 1 416 ? 91.886 112.673 98.620 1.00 177.71 416 TYR A N 1
ATOM 3070 C CA . TYR A 1 416 ? 92.059 111.783 99.775 1.00 177.71 416 TYR A CA 1
ATOM 3071 C C . TYR A 1 416 ? 91.917 112.444 101.157 1.00 177.71 416 TYR A C 1
ATOM 3072 O O . TYR A 1 416 ? 92.170 113.630 101.348 1.00 177.71 416 TYR A O 1
ATOM 3081 N N . GLU A 1 417 ? 91.637 111.619 102.163 1.00 173.39 417 GLU A N 1
ATOM 3082 C CA . GLU A 1 417 ? 91.762 111.941 103.581 1.00 173.39 417 GLU A CA 1
ATOM 3083 C C . GLU A 1 417 ? 92.700 110.936 104.247 1.00 173.39 417 GLU A C 1
ATOM 3084 O O . GLU A 1 417 ? 92.727 109.775 103.856 1.00 173.39 417 GLU A O 1
ATOM 3090 N N . CYS A 1 418 ? 93.443 111.338 105.272 1.00 161.66 418 CYS A N 1
ATOM 3091 C CA . CYS A 1 418 ? 94.364 110.452 105.985 1.00 161.66 418 CYS A CA 1
ATOM 3092 C C . CYS A 1 418 ? 94.552 110.886 107.434 1.00 161.66 418 CYS A C 1
ATOM 3093 O O . CYS A 1 418 ? 94.324 112.048 107.765 1.00 161.66 418 CYS A O 1
ATOM 3096 N N . LEU A 1 419 ? 95.051 109.999 108.290 1.00 140.42 419 LEU A N 1
ATOM 3097 C CA . LEU A 1 419 ? 95.684 110.443 109.530 1.00 140.42 419 LEU A CA 1
ATOM 3098 C C . LEU A 1 419 ? 97.134 110.828 109.269 1.00 140.42 419 LEU A C 1
ATOM 3099 O O . LEU A 1 419 ? 97.839 110.170 108.508 1.00 140.42 419 LEU A O 1
ATOM 3104 N N . VAL A 1 420 ? 97.597 111.858 109.956 1.00 141.38 420 VAL A N 1
ATOM 3105 C CA . VAL A 1 420 ? 99.012 112.136 110.192 1.00 141.38 420 VAL A CA 1
ATOM 3106 C C . VAL A 1 420 ? 99.420 111.465 111.495 1.00 141.38 420 VAL A C 1
ATOM 3107 O O . VAL A 1 420 ? 98.585 111.393 112.385 1.00 141.38 420 VAL A O 1
ATOM 3111 N N . TYR A 1 421 ? 100.668 111.027 111.649 1.00 141.34 421 TYR A N 1
ATOM 3112 C CA . TYR A 1 421 ? 101.232 110.534 112.911 1.00 141.34 421 TYR A CA 1
ATOM 3113 C C . TYR A 1 421 ? 102.607 111.139 113.207 1.00 141.34 421 TYR A C 1
ATOM 3114 O O . TYR A 1 421 ? 103.406 111.297 112.285 1.00 141.34 421 TYR A O 1
ATOM 3123 N N . VAL A 1 422 ? 102.908 111.412 114.483 1.00 139.42 422 VAL A N 1
ATOM 3124 C CA . VAL A 1 422 ? 104.197 111.934 114.981 1.00 139.42 422 VAL A CA 1
ATOM 3125 C C . VAL A 1 422 ? 104.502 111.378 116.376 1.00 139.42 422 VAL A C 1
ATOM 3126 O O . VAL A 1 422 ? 103.588 111.129 117.156 1.00 139.42 422 VAL A O 1
ATOM 3130 N N . GLN A 1 423 ? 105.779 111.200 116.729 1.00 141.53 423 GLN A N 1
ATOM 3131 C CA . GLN A 1 423 ? 106.144 110.626 118.019 1.00 141.53 423 GLN A CA 1
ATOM 3132 C C . GLN A 1 423 ? 106.041 111.651 119.143 1.00 141.53 423 GLN A C 1
ATOM 3133 O O . GLN A 1 423 ? 106.380 112.823 118.968 1.00 141.53 423 GLN A O 1
ATOM 3139 N N . LEU A 1 424 ? 105.622 111.236 120.342 1.00 143.92 424 LEU A N 1
ATOM 3140 C CA . LEU A 1 424 ? 105.527 112.045 121.568 1.00 143.92 424 LEU A CA 1
ATOM 3141 C C . LEU A 1 424 ? 106.606 111.654 122.602 1.00 143.92 424 LEU A C 1
ATOM 3142 O O . LEU A 1 424 ? 107.174 110.569 122.509 1.00 143.92 424 LEU A O 1
ATOM 3147 N N . PRO A 1 425 ? 106.921 112.518 123.584 1.00 151.06 425 PRO A N 1
ATOM 3148 C CA . PRO A 1 425 ? 107.998 112.305 124.544 1.00 151.06 425 PRO A CA 1
ATOM 3149 C C . PRO A 1 425 ? 107.619 111.297 125.627 1.00 151.06 425 PRO A C 1
ATOM 3150 O O . PRO A 1 425 ? 106.471 111.255 126.064 1.00 151.06 425 PRO A O 1
ATOM 3154 N N . PHE A 1 426 ? 108.586 110.520 126.109 1.00 167.20 426 PHE A N 1
ATOM 3155 C CA . PHE A 1 426 ? 108.469 109.790 127.366 1.00 167.20 426 PHE A CA 1
ATOM 3156 C C . PHE A 1 426 ? 108.888 110.670 128.539 1.00 167.20 426 PHE A C 1
ATOM 3157 O O . PHE A 1 426 ? 109.724 111.555 128.410 1.00 167.20 426 PHE A O 1
ATOM 3165 N N . MET A 1 427 ? 108.330 110.398 129.714 1.00 181.47 427 MET A N 1
ATOM 3166 C CA . MET A 1 427 ? 108.520 111.193 130.920 1.00 181.47 427 MET A CA 1
ATOM 3167 C C . MET A 1 427 ? 109.999 111.425 131.259 1.00 181.47 427 MET A C 1
ATOM 3168 O O . MET A 1 427 ? 110.374 112.492 131.735 1.00 181.47 427 MET A O 1
ATOM 3173 N N . GLU A 1 428 ? 110.859 110.465 130.955 1.00 176.35 428 GLU A N 1
ATOM 3174 C CA . GLU A 1 428 ? 112.300 110.511 131.165 1.00 176.35 428 GLU A CA 1
ATOM 3175 C C . GLU A 1 428 ? 113.051 111.483 130.243 1.00 176.35 428 GLU A C 1
ATOM 3176 O O . GLU A 1 428 ? 114.241 111.706 130.456 1.00 176.35 428 GLU A O 1
ATOM 3182 N N . ASP A 1 429 ? 112.418 112.061 129.221 1.00 177.56 429 ASP A N 1
ATOM 3183 C CA . ASP A 1 429 ? 113.104 112.850 128.184 1.00 177.56 429 ASP A CA 1
ATOM 3184 C C . ASP A 1 429 ? 112.728 114.350 128.154 1.00 177.56 429 ASP A C 1
ATOM 3185 O O . ASP A 1 429 ? 113.352 115.141 127.441 1.00 177.56 429 ASP A O 1
ATOM 3190 N N . LEU A 1 430 ? 111.798 114.776 129.011 1.00 179.25 430 LEU A N 1
ATOM 3191 C CA . LEU A 1 430 ? 111.583 116.190 129.324 1.00 179.25 430 LEU A CA 1
ATOM 3192 C C . LEU A 1 430 ? 112.731 116.757 130.168 1.00 179.25 430 LEU A C 1
ATOM 3193 O O . LEU A 1 430 ? 113.404 116.032 130.900 1.00 179.25 430 LEU A O 1
ATOM 3198 N N . ARG A 1 431 ? 112.883 118.084 130.153 1.00 189.80 431 ARG A N 1
ATOM 3199 C CA . ARG A 1 431 ? 113.679 118.875 131.107 1.00 189.80 431 ARG A CA 1
ATOM 3200 C C . ARG A 1 431 ? 112.888 120.126 131.519 1.00 189.80 431 ARG A C 1
ATOM 3201 O O . ARG A 1 431 ? 111.897 120.471 130.879 1.00 189.80 431 ARG A O 1
ATOM 3209 N N . GLN A 1 432 ? 113.293 120.803 132.591 1.00 199.87 432 GLN A N 1
ATOM 3210 C CA . GLN A 1 432 ? 112.689 122.065 133.036 1.00 199.87 432 GLN A CA 1
ATOM 3211 C C . GLN A 1 432 ? 113.741 123.006 133.623 1.00 199.87 432 GLN A C 1
ATOM 3212 O O . GLN A 1 432 ? 114.760 122.549 134.138 1.00 199.87 432 GLN A O 1
ATOM 3218 N N . TYR A 1 433 ? 113.496 124.313 133.530 1.00 197.35 433 TYR A N 1
ATOM 3219 C CA . TYR A 1 433 ? 114.567 125.305 133.651 1.00 197.35 433 TYR A CA 1
ATOM 3220 C C . TYR A 1 433 ? 114.216 126.609 134.372 1.00 197.35 433 TYR A C 1
ATOM 3221 O O . TYR A 1 433 ? 115.134 127.357 134.697 1.00 197.35 433 TYR A O 1
ATOM 3230 N N . MET A 1 434 ? 112.949 126.892 134.687 1.00 194.79 434 MET A N 1
ATOM 3231 C CA . MET A 1 434 ? 112.601 127.991 135.599 1.00 194.79 434 MET A CA 1
ATOM 3232 C C . MET A 1 434 ? 113.186 129.356 135.165 1.00 194.79 434 MET A C 1
ATOM 3233 O O . MET A 1 434 ? 113.853 130.044 135.935 1.00 194.79 434 MET A O 1
ATOM 3238 N N . PHE A 1 435 ? 113.008 129.741 133.903 1.00 169.14 435 PHE A N 1
ATOM 3239 C CA . PHE A 1 435 ? 113.523 131.008 133.376 1.00 169.14 435 PHE A CA 1
ATOM 3240 C C . PHE A 1 435 ? 112.897 132.226 134.060 1.00 169.14 435 PHE A C 1
ATOM 3241 O O . PHE A 1 435 ? 111.700 132.249 134.350 1.00 169.14 435 PHE A O 1
ATOM 3249 N N . SER A 1 436 ? 113.687 133.276 134.280 1.00 172.71 436 SER A N 1
ATOM 3250 C CA . SER A 1 436 ? 113.193 134.510 134.889 1.00 172.71 436 SER A CA 1
ATOM 3251 C C . SER A 1 436 ? 112.131 135.178 134.014 1.00 172.71 436 SER A C 1
ATOM 3252 O O . SER A 1 436 ? 112.304 135.286 132.801 1.00 172.71 436 SER A O 1
ATOM 3255 N N . SER A 1 437 ? 111.020 135.614 134.610 1.00 177.67 437 SER A N 1
ATOM 3256 C CA . SER A 1 437 ? 109.936 136.271 133.878 1.00 177.67 437 SER A CA 1
ATOM 3257 C C . SER A 1 437 ? 110.321 137.678 133.453 1.00 177.67 437 SER A C 1
ATOM 3258 O O . SER A 1 437 ? 110.618 138.534 134.282 1.00 177.67 437 SER A O 1
ATOM 3261 N N . LEU A 1 438 ? 110.272 137.940 132.150 1.00 183.49 438 LEU A N 1
ATOM 3262 C CA . LEU A 1 438 ? 110.627 139.245 131.606 1.00 183.49 438 LEU A CA 1
ATOM 3263 C C . LEU A 1 438 ? 109.527 140.301 131.786 1.00 183.49 438 LEU A C 1
ATOM 3264 O O . LEU A 1 438 ? 109.849 141.480 131.917 1.00 183.49 438 LEU A O 1
ATOM 3269 N N . LYS A 1 439 ? 108.238 139.930 131.824 1.00 182.20 439 LYS A N 1
ATOM 3270 C CA . LYS A 1 439 ? 107.170 140.920 131.746 1.00 182.20 439 LYS A CA 1
ATOM 3271 C C . LYS A 1 439 ? 107.127 141.779 132.998 1.00 182.20 439 LYS A C 1
ATOM 3272 O O . LYS A 1 439 ? 106.896 142.991 132.925 1.00 182.20 439 LYS A O 1
ATOM 3278 N N . ASN A 1 440 ? 107.342 141.166 134.155 1.00 197.24 440 ASN A N 1
ATOM 3279 C CA . ASN A 1 440 ? 107.264 141.870 135.424 1.00 197.24 440 ASN A CA 1
ATOM 3280 C C . ASN A 1 440 ? 108.528 142.646 135.752 1.00 197.24 440 ASN A C 1
ATOM 3281 O O . ASN A 1 440 ? 108.527 143.408 136.723 1.00 197.24 440 ASN A O 1
ATOM 3286 N N . SER A 1 441 ? 109.614 142.513 134.981 1.00 189.92 441 SER A N 1
ATOM 3287 C CA . SER A 1 441 ? 110.891 143.185 135.257 1.00 189.92 441 SER A CA 1
ATOM 3288 C C . SER A 1 441 ? 110.785 144.705 135.172 1.00 189.92 441 SER A C 1
ATOM 3289 O O . SER A 1 441 ? 110.112 145.250 134.299 1.00 189.92 441 SER A O 1
ATOM 3292 N N . LYS A 1 442 ? 111.496 145.404 136.060 1.00 190.08 442 LYS A N 1
ATOM 3293 C CA . LYS A 1 442 ? 111.578 146.871 136.063 1.00 190.08 442 LYS A CA 1
ATOM 3294 C C . LYS A 1 442 ? 112.698 147.404 135.170 1.00 190.08 442 LYS A C 1
ATOM 3295 O O . LYS A 1 442 ? 112.550 148.469 134.577 1.00 190.08 442 LYS A O 1
ATOM 3301 N N . LYS A 1 443 ? 113.799 146.663 135.022 1.00 182.96 443 LYS A N 1
ATOM 3302 C CA . LYS A 1 443 ? 114.948 147.077 134.205 1.00 182.96 443 LYS A CA 1
ATOM 3303 C C . LYS A 1 443 ? 114.673 146.993 132.711 1.00 182.96 443 LYS A C 1
ATOM 3304 O O . LYS A 1 443 ? 115.041 147.897 131.968 1.00 182.96 443 LYS A O 1
ATOM 3310 N N . TYR A 1 444 ? 114.048 145.908 132.265 1.00 179.59 444 TYR A N 1
ATOM 3311 C CA . TYR A 1 444 ? 113.992 145.559 130.842 1.00 179.59 444 TYR A CA 1
ATOM 3312 C C . TYR A 1 444 ? 112.693 145.934 130.131 1.00 179.59 444 TYR A C 1
ATOM 3313 O O . TYR A 1 444 ? 112.561 145.681 128.936 1.00 179.59 444 TYR A O 1
ATOM 3322 N N . ALA A 1 445 ? 111.738 146.560 130.820 1.00 191.82 445 ALA A N 1
ATOM 3323 C CA . ALA A 1 445 ? 110.518 147.046 130.189 1.00 191.82 445 ALA A CA 1
ATOM 3324 C C . ALA A 1 445 ? 110.839 148.091 129.100 1.00 191.82 445 ALA A C 1
ATOM 3325 O O . ALA A 1 445 ? 111.510 149.084 129.390 1.00 191.82 445 ALA A O 1
ATOM 3327 N N . PRO A 1 446 ? 110.388 147.906 127.853 1.00 191.14 446 PRO A N 1
ATOM 3328 C CA . PRO A 1 446 ? 110.668 148.836 126.771 1.00 191.14 446 PRO A CA 1
ATOM 3329 C C . PRO A 1 446 ? 109.812 150.099 126.867 1.00 191.14 446 PRO A C 1
ATOM 3330 O O . PRO A 1 446 ? 108.728 150.079 127.449 1.00 191.14 446 PRO A O 1
ATOM 3334 N N . THR A 1 447 ? 110.268 151.196 126.266 1.00 192.81 447 THR A N 1
ATOM 3335 C CA . THR A 1 447 ? 109.468 152.423 126.153 1.00 192.81 447 THR A CA 1
ATOM 3336 C C . THR A 1 447 ? 108.415 152.315 125.059 1.00 192.81 447 THR A C 1
ATOM 3337 O O . THR A 1 447 ? 108.525 151.530 124.117 1.00 192.81 447 THR A O 1
ATOM 3341 N N . GLU A 1 448 ? 107.388 153.154 125.134 1.00 201.92 448 GLU A N 1
ATOM 3342 C CA . GLU A 1 448 ? 106.374 153.222 124.086 1.00 201.92 448 GLU A CA 1
ATOM 3343 C C . GLU A 1 448 ? 106.977 153.645 122.733 1.00 201.92 448 GLU A C 1
ATOM 3344 O O . GLU A 1 448 ? 106.638 153.073 121.697 1.00 201.92 448 GLU A O 1
ATOM 3350 N N . ALA A 1 449 ? 107.954 154.555 122.739 1.00 191.09 449 ALA A N 1
ATOM 3351 C CA . ALA A 1 449 ? 108.653 154.953 121.523 1.00 191.09 449 ALA A CA 1
ATOM 3352 C C . ALA A 1 449 ? 109.399 153.769 120.896 1.00 191.09 449 ALA A C 1
ATOM 3353 O O . ALA A 1 449 ? 109.294 153.521 119.694 1.00 191.09 449 ALA A O 1
ATOM 3355 N N . GLN A 1 450 ? 110.100 152.993 121.723 1.00 188.45 450 GLN A N 1
ATOM 3356 C CA . GLN A 1 450 ? 110.770 151.774 121.287 1.00 188.45 450 GLN A CA 1
ATOM 3357 C C . GLN A 1 450 ? 109.776 150.799 120.655 1.00 188.45 450 GLN A C 1
ATOM 3358 O O . GLN A 1 450 ? 110.002 150.310 119.547 1.00 188.45 450 GLN A O 1
ATOM 3364 N N . LEU A 1 451 ? 108.636 150.568 121.302 1.00 181.54 451 LEU A N 1
ATOM 3365 C CA . LEU A 1 451 ? 107.592 149.706 120.759 1.00 181.54 451 LEU A CA 1
ATOM 3366 C C . LEU A 1 451 ? 107.066 150.228 119.413 1.00 181.54 451 LEU A C 1
ATOM 3367 O O . LEU A 1 451 ? 106.832 149.433 118.510 1.00 181.54 451 LEU A O 1
ATOM 3372 N N . ASN A 1 452 ? 106.960 151.539 119.208 1.00 184.26 452 ASN A N 1
ATOM 3373 C CA . ASN A 1 452 ? 106.565 152.072 117.906 1.00 184.26 452 ASN A CA 1
ATOM 3374 C C . ASN A 1 452 ? 107.599 151.781 116.817 1.00 184.26 452 ASN A C 1
ATOM 3375 O O . ASN A 1 452 ? 107.247 151.489 115.679 1.00 184.26 452 ASN A O 1
ATOM 3380 N N . ALA A 1 453 ? 108.886 151.863 117.135 1.00 180.70 453 ALA A N 1
ATOM 3381 C CA . ALA A 1 453 ? 109.905 151.550 116.144 1.00 180.70 453 ALA A CA 1
ATOM 3382 C C . ALA A 1 453 ? 109.854 150.062 115.780 1.00 180.70 453 ALA A C 1
ATOM 3383 O O . ALA A 1 453 ? 109.877 149.713 114.602 1.00 180.70 453 ALA A O 1
ATOM 3385 N N . VAL A 1 454 ? 109.684 149.190 116.773 1.00 176.37 454 VAL A N 1
ATOM 3386 C CA . VAL A 1 454 ? 109.466 147.767 116.519 1.00 176.37 454 VAL A CA 1
ATOM 3387 C C . VAL A 1 454 ? 108.232 147.555 115.658 1.00 176.37 454 VAL A C 1
ATOM 3388 O O . VAL A 1 454 ? 108.273 146.785 114.706 1.00 176.37 454 VAL A O 1
ATOM 3392 N N . ASP A 1 455 ? 107.147 148.265 115.927 1.00 184.72 455 ASP A N 1
ATOM 3393 C CA . ASP A 1 455 ? 105.920 148.116 115.156 1.00 184.72 455 ASP A CA 1
ATOM 3394 C C . ASP A 1 455 ? 106.087 148.520 113.686 1.00 184.72 455 ASP A C 1
ATOM 3395 O O . ASP A 1 455 ? 105.525 147.899 112.789 1.00 184.72 455 ASP A O 1
ATOM 3400 N N . ALA A 1 456 ? 106.889 149.547 113.410 1.00 178.32 456 ALA A N 1
ATOM 3401 C CA . ALA A 1 456 ? 107.227 149.890 112.038 1.00 178.32 456 ALA A CA 1
ATOM 3402 C C . ALA A 1 456 ? 108.031 148.761 111.382 1.00 178.32 456 ALA A C 1
ATOM 3403 O O . ALA A 1 456 ? 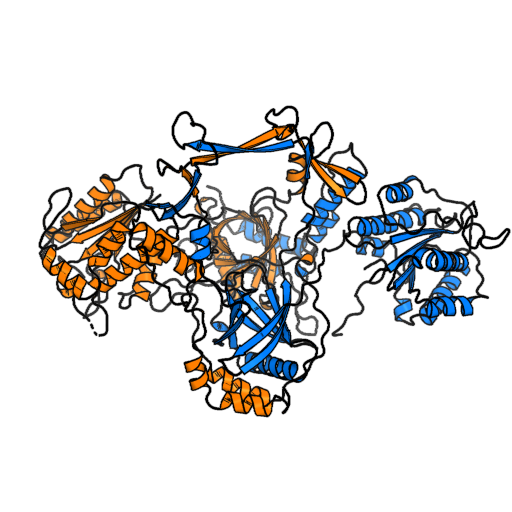107.759 148.346 110.252 1.00 178.32 456 ALA A O 1
ATOM 3405 N N . LEU A 1 457 ? 109.016 148.234 112.109 1.00 173.98 457 LEU A N 1
ATOM 3406 C CA . LEU A 1 457 ? 109.910 147.217 111.593 1.00 173.98 457 LEU A CA 1
ATOM 3407 C C . LEU A 1 457 ? 109.157 145.939 111.231 1.00 173.98 457 LEU A C 1
ATOM 3408 O O . LEU A 1 457 ? 109.308 145.461 110.111 1.00 173.98 457 LEU A O 1
ATOM 3413 N N . ILE A 1 458 ? 108.314 145.412 112.115 1.00 170.26 458 ILE A N 1
ATOM 3414 C CA . ILE A 1 458 ? 107.615 144.147 111.861 1.00 170.26 458 ILE A CA 1
ATOM 3415 C C . ILE A 1 458 ? 106.697 144.218 110.634 1.00 170.26 458 ILE A C 1
ATOM 3416 O O . ILE A 1 458 ? 106.569 143.232 109.917 1.00 170.26 458 ILE A O 1
ATOM 3421 N N . ASP A 1 459 ? 106.117 145.375 110.317 1.00 180.02 459 ASP A N 1
ATOM 3422 C CA . ASP A 1 459 ? 105.376 145.532 109.064 1.00 180.02 459 ASP A CA 1
ATOM 3423 C C . ASP A 1 459 ? 106.309 145.512 107.857 1.00 180.02 459 ASP A C 1
ATOM 3424 O O . ASP A 1 459 ? 106.031 144.843 106.864 1.00 180.02 459 ASP A O 1
ATOM 3429 N N . SER A 1 460 ? 107.432 146.224 107.931 1.00 180.44 460 SER A N 1
ATOM 3430 C CA . SER A 1 460 ? 108.332 146.335 106.784 1.00 180.44 460 SER A CA 1
ATOM 3431 C C . SER A 1 460 ? 108.897 144.983 106.354 1.00 180.44 460 SER A C 1
ATOM 3432 O O . SER A 1 460 ? 108.975 144.704 105.165 1.00 180.44 460 SER A O 1
ATOM 3435 N N . MET A 1 461 ? 109.218 144.108 107.304 1.00 172.14 461 MET A N 1
ATOM 3436 C CA . MET A 1 461 ? 109.730 142.766 107.037 1.00 172.14 461 MET A CA 1
ATOM 3437 C C . MET A 1 461 ? 108.641 141.720 106.770 1.00 172.14 461 MET A C 1
ATOM 3438 O O . MET A 1 461 ? 108.942 140.530 106.785 1.00 172.14 461 MET A O 1
ATOM 3443 N N . SER A 1 462 ? 107.390 142.099 106.511 1.00 176.85 462 SER A N 1
ATOM 3444 C CA . SER A 1 462 ? 106.349 141.119 106.185 1.00 176.85 462 SER A CA 1
ATOM 3445 C C . SER A 1 462 ? 106.675 140.320 104.922 1.00 176.85 462 SER A C 1
ATOM 3446 O O . SER A 1 462 ? 106.887 140.886 103.852 1.00 176.85 462 SER A O 1
ATOM 3449 N N . LEU A 1 463 ? 106.669 138.998 105.034 1.00 167.51 463 LEU A N 1
ATOM 3450 C CA . LEU A 1 463 ? 106.922 138.051 103.955 1.00 167.51 463 LEU A CA 1
ATOM 3451 C C . LEU A 1 463 ? 105.648 137.586 103.242 1.00 167.51 463 LEU A C 1
ATOM 3452 O O . LEU A 1 463 ? 105.701 136.651 102.449 1.00 167.51 463 LEU A O 1
ATOM 3457 N N . ALA A 1 464 ? 104.494 138.196 103.502 1.00 182.32 464 ALA A N 1
ATOM 3458 C CA . ALA A 1 464 ? 103.239 137.789 102.881 1.00 182.32 464 ALA A CA 1
ATOM 3459 C C . ALA A 1 464 ? 102.398 138.981 102.421 1.00 182.32 464 ALA A C 1
ATOM 3460 O O . ALA A 1 464 ? 102.396 140.039 103.050 1.00 182.32 464 ALA A O 1
ATOM 3462 N N . LYS A 1 465 ? 101.654 138.792 101.332 1.00 197.38 465 LYS A N 1
ATOM 3463 C CA . LYS A 1 465 ? 100.745 139.783 100.756 1.00 197.38 465 LYS A CA 1
ATOM 3464 C C . LYS A 1 465 ? 99.307 139.378 101.041 1.00 197.38 465 LYS A C 1
ATOM 3465 O O . LYS A 1 465 ? 98.907 138.274 100.703 1.00 197.38 465 LYS A O 1
ATOM 3471 N N . LYS A 1 466 ? 98.538 140.278 101.645 1.00 223.34 466 LYS A N 1
ATOM 3472 C CA . LYS A 1 466 ? 97.103 140.122 101.922 1.00 223.34 466 LYS A CA 1
ATOM 3473 C C . LYS A 1 466 ? 96.256 140.736 100.802 1.00 223.34 466 LYS A C 1
ATOM 3474 O O . LYS A 1 466 ? 96.737 141.523 99.994 1.00 223.34 466 LYS A O 1
ATOM 3480 N N . ASP A 1 467 ? 94.975 140.385 100.808 1.00 242.82 467 ASP A N 1
ATOM 3481 C CA . ASP A 1 467 ? 93.905 140.887 99.951 1.00 242.82 467 ASP A CA 1
ATOM 3482 C C . ASP A 1 467 ? 94.251 140.701 98.475 1.00 242.82 467 ASP A C 1
ATOM 3483 O O . ASP A 1 467 ? 94.377 141.653 97.703 1.00 242.82 467 ASP A O 1
ATOM 3488 N N . GLU A 1 468 ? 94.391 139.435 98.095 1.00 250.66 468 GLU A N 1
ATOM 3489 C CA . GLU A 1 468 ? 94.551 139.045 96.702 1.00 250.66 468 GLU A CA 1
ATOM 3490 C C . GLU A 1 468 ? 93.211 138.877 96.003 1.00 250.66 468 GLU A C 1
ATOM 3491 O O . GLU A 1 468 ? 93.093 138.067 95.075 1.00 250.66 468 GLU A O 1
ATOM 3497 N N . LYS A 1 469 ? 92.197 139.618 96.452 1.00 253.84 469 LYS A N 1
ATOM 3498 C CA . LYS A 1 469 ? 90.802 139.570 96.025 1.00 253.84 469 LYS A CA 1
ATOM 3499 C C . LYS A 1 469 ? 90.099 138.314 96.512 1.00 253.84 469 LYS A C 1
ATOM 3500 O O . LYS A 1 469 ? 88.877 138.209 96.365 1.00 253.84 469 LYS A O 1
ATOM 3506 N N . THR A 1 470 ? 90.822 137.364 97.097 1.00 253.18 470 THR A N 1
ATOM 3507 C CA . THR A 1 470 ? 90.224 136.231 97.784 1.00 253.18 470 THR A CA 1
ATOM 3508 C C . THR A 1 470 ? 90.420 136.328 99.287 1.00 253.18 470 THR A C 1
ATOM 3509 O O . THR A 1 470 ? 90.118 135.370 100.008 1.00 253.18 470 THR A O 1
ATOM 3513 N N . ASP A 1 471 ? 90.927 137.463 99.771 1.00 250.29 471 ASP A N 1
ATOM 3514 C CA . ASP A 1 471 ? 91.245 137.658 101.184 1.00 250.29 471 ASP A CA 1
ATOM 3515 C C . ASP A 1 471 ? 92.174 136.559 101.690 1.00 250.29 471 ASP A C 1
ATOM 3516 O O . ASP A 1 471 ? 92.021 136.046 102.800 1.00 250.29 471 ASP A O 1
ATOM 3521 N N . THR A 1 472 ? 93.150 136.204 100.866 1.00 236.20 472 THR A N 1
ATOM 3522 C CA . THR A 1 472 ? 94.084 135.132 101.163 1.00 236.20 472 THR A CA 1
ATOM 3523 C C . THR A 1 472 ? 95.502 135.678 101.155 1.00 236.20 472 THR A C 1
ATOM 3524 O O . THR A 1 472 ? 95.815 136.630 100.434 1.00 236.20 472 THR A O 1
ATOM 3528 N N . LEU A 1 473 ? 96.367 135.073 101.956 1.00 211.23 473 LEU A N 1
ATOM 3529 C CA . LEU A 1 473 ? 97.788 135.347 101.935 1.00 211.23 473 LEU A CA 1
ATOM 3530 C C . LEU A 1 473 ? 98.474 134.735 100.710 1.00 211.23 473 LEU A C 1
ATOM 3531 O O . LEU A 1 473 ? 98.337 133.543 100.443 1.00 211.23 473 LEU A O 1
ATOM 3536 N N . GLU A 1 474 ? 99.303 135.526 100.040 1.00 208.04 474 GLU A N 1
ATOM 3537 C CA . GLU A 1 474 ? 100.327 135.056 99.109 1.00 208.04 474 GLU A CA 1
ATOM 3538 C C . GLU A 1 474 ? 101.695 135.116 99.781 1.00 208.04 474 GLU A C 1
ATOM 3539 O O . GLU A 1 474 ? 102.089 136.148 100.321 1.00 208.04 474 GLU A O 1
ATOM 3545 N N . ASP A 1 475 ? 102.427 134.006 99.769 1.00 182.12 475 ASP A N 1
ATOM 3546 C CA . ASP A 1 475 ? 103.743 133.897 100.387 1.00 182.12 475 ASP A CA 1
ATOM 3547 C C . ASP A 1 475 ? 104.831 134.392 99.430 1.00 182.12 475 ASP A C 1
ATOM 3548 O O . ASP A 1 475 ? 105.006 133.828 98.353 1.00 182.12 475 ASP A O 1
ATOM 3553 N N . LEU A 1 476 ? 105.567 135.442 99.793 1.00 176.87 476 LEU A N 1
ATOM 3554 C CA . LEU A 1 476 ? 106.661 135.982 98.980 1.00 176.87 476 LEU A CA 1
ATOM 3555 C C . LEU A 1 476 ? 107.967 135.185 99.133 1.00 176.87 476 LEU A C 1
ATOM 3556 O O . LEU A 1 476 ? 108.920 135.428 98.398 1.00 176.87 476 LEU A O 1
ATOM 3561 N N . PHE A 1 477 ? 108.044 134.248 100.071 1.00 170.96 477 PHE A N 1
ATOM 3562 C CA . PHE A 1 477 ? 109.247 133.474 100.344 1.00 170.96 477 PHE A CA 1
ATOM 3563 C C . PHE A 1 477 ? 108.885 132.065 100.851 1.00 170.96 477 PHE A C 1
ATOM 3564 O O . PHE A 1 477 ? 109.122 131.729 102.015 1.00 170.96 477 PHE A O 1
ATOM 3572 N N . PRO A 1 478 ? 108.261 131.226 100.011 1.00 170.96 478 PRO A N 1
ATOM 3573 C CA . PRO A 1 478 ? 107.808 129.893 100.379 1.00 170.96 478 PRO A CA 1
ATOM 3574 C C . PRO A 1 478 ? 108.983 128.922 100.418 1.00 170.96 478 PRO A C 1
ATOM 3575 O O . PRO A 1 478 ? 109.242 128.176 99.474 1.00 170.96 478 PRO A O 1
ATOM 3579 N N . THR A 1 479 ? 109.725 128.916 101.516 1.00 163.88 479 THR A N 1
ATOM 3580 C CA . THR A 1 479 ? 110.951 128.127 101.658 1.00 163.88 479 THR A CA 1
ATOM 3581 C C . THR A 1 479 ? 110.743 126.620 101.599 1.00 163.88 479 THR A C 1
ATOM 3582 O O . THR A 1 479 ? 111.726 125.894 101.580 1.00 163.88 479 THR A O 1
ATOM 3586 N N . THR A 1 480 ? 109.524 126.085 101.513 1.00 168.25 480 THR A N 1
ATOM 3587 C CA . THR A 1 480 ? 109.395 124.642 101.393 1.00 168.25 480 THR A CA 1
ATOM 3588 C C . THR A 1 480 ? 109.756 124.138 100.007 1.00 168.25 480 THR A C 1
ATOM 3589 O O . THR A 1 480 ? 109.897 122.926 99.826 1.00 168.25 480 THR A O 1
ATOM 3593 N N . LYS A 1 481 ? 109.884 125.043 99.028 1.00 179.08 481 LYS A N 1
ATOM 3594 C CA . LYS A 1 481 ? 110.140 124.755 97.612 1.00 179.08 481 LYS A CA 1
ATOM 3595 C C . LYS A 1 481 ? 111.591 124.994 97.197 1.00 179.08 481 LYS A C 1
ATOM 3596 O O . LYS A 1 481 ? 111.914 124.865 96.021 1.00 179.08 481 LYS A O 1
ATOM 3602 N N . ILE A 1 482 ? 112.481 125.331 98.132 1.00 160.60 482 ILE A N 1
ATOM 3603 C CA . ILE A 1 482 ? 113.876 125.616 97.814 1.00 160.60 482 ILE A CA 1
ATOM 3604 C C . ILE A 1 482 ? 114.685 124.337 97.990 1.00 160.60 482 ILE A C 1
ATOM 3605 O O . ILE A 1 482 ? 114.534 123.642 99.004 1.00 160.60 482 ILE A O 1
ATOM 3610 N N . PRO A 1 483 ? 115.509 123.926 97.019 1.00 152.52 483 PRO A N 1
ATOM 3611 C CA . PRO A 1 483 ? 116.304 122.720 97.152 1.00 152.52 483 PRO A CA 1
ATOM 3612 C C . PRO A 1 483 ? 117.452 122.947 98.122 1.00 152.52 483 PRO A C 1
ATOM 3613 O O . PRO A 1 483 ? 117.971 124.054 98.236 1.00 152.52 483 PRO A O 1
ATOM 3617 N N . ASN A 1 484 ? 117.875 121.893 98.807 1.00 158.88 484 ASN A N 1
ATOM 3618 C CA . ASN A 1 484 ? 118.909 121.972 99.829 1.00 158.88 484 ASN A CA 1
ATOM 3619 C C . ASN A 1 484 ? 120.209 122.451 99.203 1.00 158.88 484 ASN A C 1
ATOM 3620 O O . ASN A 1 484 ? 120.697 121.825 98.256 1.00 158.88 484 ASN A O 1
ATOM 3625 N N . PRO A 1 485 ? 120.795 123.543 99.684 1.00 159.63 485 PRO A N 1
ATOM 3626 C CA . PRO A 1 485 ? 122.000 124.067 99.033 1.00 159.63 485 PRO A CA 1
ATOM 3627 C C . PRO A 1 485 ? 123.256 123.261 99.302 1.00 159.63 485 PRO A C 1
ATOM 3628 O O . PRO A 1 485 ? 124.229 123.410 98.550 1.00 159.63 485 PRO A O 1
ATOM 3632 N N . ARG A 1 486 ? 123.293 122.418 100.344 1.00 159.28 486 ARG A N 1
ATOM 3633 C CA . ARG A 1 486 ? 124.509 121.637 100.625 1.00 159.28 486 ARG A CA 1
ATOM 3634 C C . ARG A 1 486 ? 124.816 120.680 99.488 1.00 159.28 486 ARG A C 1
ATOM 3635 O O . ARG A 1 486 ? 125.963 120.549 99.076 1.00 159.28 486 ARG A O 1
ATOM 3643 N N . PHE A 1 487 ? 123.784 120.063 98.921 1.00 157.93 487 PHE A N 1
ATOM 3644 C CA . PHE A 1 487 ? 123.963 119.152 97.798 1.00 157.93 487 PHE A CA 1
ATOM 3645 C C . PHE A 1 487 ? 124.355 119.910 96.539 1.00 157.93 487 PHE A C 1
ATOM 3646 O O . PHE A 1 487 ? 125.269 119.488 95.839 1.00 157.93 487 PHE A O 1
ATOM 3654 N N . GLN A 1 488 ? 123.749 121.073 96.300 1.00 155.65 488 GLN A N 1
ATOM 3655 C CA . GLN A 1 488 ? 124.153 121.933 95.191 1.00 155.65 488 GLN A CA 1
ATOM 3656 C C . GLN A 1 488 ? 125.642 122.260 95.291 1.00 155.65 488 GLN A C 1
ATOM 3657 O O . GLN A 1 488 ? 126.372 122.086 94.319 1.00 155.65 488 GLN A O 1
ATOM 3663 N N . ARG A 1 489 ? 126.139 122.639 96.473 1.00 157.32 489 ARG A N 1
ATOM 3664 C CA . ARG A 1 489 ? 127.550 122.972 96.615 1.00 157.32 489 ARG A CA 1
ATOM 3665 C C . ARG A 1 489 ? 128.421 121.749 96.386 1.00 157.32 489 ARG A C 1
ATOM 3666 O O . ARG A 1 489 ? 129.445 121.823 95.693 1.00 157.32 489 ARG A O 1
ATOM 3674 N N . LEU A 1 490 ? 128.021 120.610 96.953 1.00 157.21 490 LEU A N 1
ATOM 3675 C CA . LEU A 1 490 ? 128.807 119.393 96.804 1.00 157.21 490 LEU A CA 1
ATOM 3676 C C . LEU A 1 490 ? 128.953 119.008 95.343 1.00 157.21 490 LEU A C 1
ATOM 3677 O O . LEU A 1 490 ? 130.068 118.783 94.852 1.00 157.21 490 LEU A O 1
ATOM 3682 N N . PHE A 1 491 ? 127.846 118.908 94.614 1.00 157.12 491 PHE A N 1
ATOM 3683 C CA . PHE A 1 491 ? 127.915 118.472 93.232 1.00 157.12 491 PHE A CA 1
ATOM 3684 C C . PHE A 1 491 ? 128.636 119.498 92.378 1.00 157.12 491 PHE A C 1
ATOM 3685 O O . PHE A 1 491 ? 129.408 119.123 91.502 1.00 157.12 491 PHE A O 1
ATOM 3693 N N . GLN A 1 492 ? 128.473 120.790 92.656 1.00 160.16 492 GLN A N 1
ATOM 3694 C CA . GLN A 1 492 ? 129.192 121.786 91.878 1.00 160.16 492 GLN A CA 1
ATOM 3695 C C . GLN A 1 492 ? 130.693 121.630 92.048 1.00 160.16 492 GLN A C 1
ATOM 3696 O O . GLN A 1 492 ? 131.444 121.626 91.063 1.00 160.16 492 GLN A O 1
ATOM 3702 N N . CYS A 1 493 ? 131.152 121.472 93.289 1.00 159.83 493 CYS A N 1
ATOM 3703 C CA . CYS A 1 493 ? 132.585 121.313 93.502 1.00 159.83 493 CYS A CA 1
ATOM 3704 C C . CYS A 1 493 ? 133.095 120.030 92.864 1.00 159.83 493 CYS A C 1
ATOM 3705 O O . CYS A 1 493 ? 134.178 120.014 92.266 1.00 159.83 493 CYS A O 1
ATOM 3708 N N . LEU A 1 494 ? 132.330 118.941 92.975 1.00 156.91 494 LEU A N 1
ATOM 3709 C CA . LEU A 1 494 ? 132.766 117.691 92.366 1.00 156.91 494 LEU A CA 1
ATOM 3710 C C . LEU A 1 494 ? 132.928 117.844 90.865 1.00 156.91 494 LEU A C 1
ATOM 3711 O O . LEU A 1 494 ? 133.939 117.420 90.292 1.00 156.91 494 LEU A O 1
ATOM 3716 N N . LEU A 1 495 ? 131.945 118.461 90.213 1.00 164.49 495 LEU A N 1
ATOM 3717 C CA . LEU A 1 495 ? 132.035 118.655 88.774 1.00 164.49 495 LEU A CA 1
ATOM 3718 C C . LEU A 1 495 ? 133.242 119.501 88.419 1.00 164.49 495 LEU A C 1
ATOM 3719 O O . LEU A 1 495 ? 133.965 119.196 87.461 1.00 164.49 495 LEU A O 1
ATOM 3724 N N . HIS A 1 496 ? 133.473 120.573 89.176 1.00 169.14 496 HIS A N 1
ATOM 3725 C CA . HIS A 1 496 ? 134.597 121.441 88.859 1.00 169.14 496 HIS A CA 1
ATOM 3726 C C . HIS A 1 496 ? 135.912 120.693 88.980 1.00 169.14 496 HIS A C 1
ATOM 3727 O O . HIS A 1 496 ? 136.789 120.825 88.118 1.00 169.14 496 HIS A O 1
ATOM 3734 N N . ARG A 1 497 ? 136.069 119.896 90.033 1.00 171.12 497 ARG A N 1
ATOM 3735 C CA . ARG A 1 497 ? 137.311 119.148 90.165 1.00 171.12 497 ARG A CA 1
ATOM 3736 C C . ARG A 1 497 ? 137.468 118.155 89.026 1.00 171.12 497 ARG A C 1
ATOM 3737 O O . ARG A 1 497 ? 138.558 118.020 88.459 1.00 171.12 497 ARG A O 1
ATOM 3745 N N . ALA A 1 498 ? 136.388 117.459 88.669 1.00 170.76 498 ALA A N 1
ATOM 3746 C CA . ALA A 1 498 ? 136.496 116.440 87.631 1.00 170.76 498 ALA A CA 1
ATOM 3747 C C . ALA A 1 498 ? 136.884 117.058 86.299 1.00 170.76 498 ALA A C 1
ATOM 3748 O O . ALA A 1 498 ? 137.741 116.527 85.585 1.00 170.76 498 ALA A O 1
ATOM 3750 N N . LEU A 1 499 ? 136.275 118.184 85.950 1.00 171.22 499 LEU A N 1
ATOM 3751 C CA . LEU A 1 499 ? 136.601 118.808 84.678 1.00 171.22 499 LEU A CA 1
ATOM 3752 C C . LEU A 1 499 ? 137.941 119.523 84.705 1.00 171.22 499 LEU A C 1
ATOM 3753 O O . LEU A 1 499 ? 138.535 119.732 83.645 1.00 171.22 499 LEU A O 1
ATOM 3758 N N . HIS A 1 500 ? 138.420 119.917 85.881 1.00 180.13 500 HIS A N 1
ATOM 3759 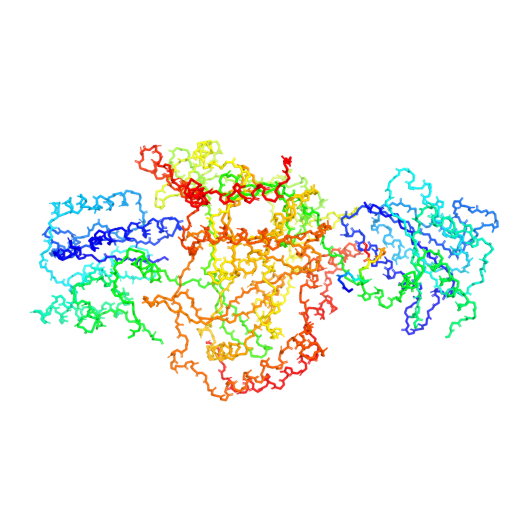C CA . HIS A 1 500 ? 139.662 120.676 85.995 1.00 180.13 500 HIS A CA 1
ATOM 3760 C C . HIS A 1 500 ? 140.368 120.260 87.275 1.00 180.13 500 HIS A C 1
ATOM 3761 O O . HIS A 1 500 ? 140.009 120.726 88.368 1.00 180.13 500 HIS A O 1
ATOM 3768 N N . PRO A 1 501 ? 141.364 119.405 87.188 1.00 183.43 501 PRO A N 1
ATOM 3769 C CA . PRO A 1 501 ? 142.018 118.917 88.406 1.00 183.43 501 PRO A CA 1
ATOM 3770 C C . PRO A 1 501 ? 142.968 119.931 89.020 1.00 183.43 501 PRO A C 1
ATOM 3771 O O . PRO A 1 501 ? 143.179 119.935 90.236 1.00 183.43 501 PRO A O 1
ATOM 3775 N N . ARG A 1 502 ? 143.553 120.791 88.187 1.00 192.82 502 ARG A N 1
ATOM 3776 C CA . ARG A 1 502 ? 144.613 121.672 88.666 1.00 192.82 502 ARG A CA 1
ATOM 3777 C C . ARG A 1 502 ? 144.061 122.848 89.462 1.00 192.82 502 ARG A C 1
ATOM 3778 O O . ARG A 1 502 ? 144.597 123.192 90.522 1.00 192.82 502 ARG A O 1
ATOM 3786 N N . GLU A 1 503 ? 142.997 123.470 88.974 1.00 191.70 503 GLU A N 1
ATOM 3787 C CA . GLU A 1 503 ? 142.483 124.674 89.602 1.00 191.70 503 GLU A CA 1
ATOM 3788 C C . GLU A 1 503 ? 141.887 124.363 90.972 1.00 191.70 503 GLU A C 1
ATOM 3789 O O . GLU A 1 503 ? 141.407 123.252 91.213 1.00 191.70 503 GLU A O 1
ATOM 3795 N N . PRO A 1 504 ? 141.917 125.324 91.892 1.00 180.40 504 PRO A N 1
ATOM 3796 C CA . PRO A 1 504 ? 141.295 125.108 93.203 1.00 180.40 504 PRO A CA 1
ATOM 3797 C C . PRO A 1 504 ? 139.780 125.176 93.134 1.00 180.40 504 PRO A C 1
ATOM 3798 O O . PRO A 1 504 ? 139.210 125.407 92.067 1.00 180.40 504 PRO A O 1
ATOM 3802 N N . LEU A 1 505 ? 139.123 124.979 94.270 1.00 172.43 505 LEU A N 1
ATOM 3803 C CA . LEU A 1 505 ? 137.672 124.945 94.286 1.00 172.43 505 LEU A CA 1
ATOM 3804 C C . LEU A 1 505 ? 137.101 126.317 93.940 1.00 172.43 505 LEU A C 1
ATOM 3805 O O . LEU A 1 505 ? 137.610 127.339 94.406 1.00 172.43 505 LEU A O 1
ATOM 3810 N N . PRO A 1 506 ? 136.055 126.372 93.129 1.00 162.93 506 PRO A N 1
ATOM 3811 C CA . PRO A 1 506 ? 135.440 127.649 92.797 1.00 162.93 506 PRO A CA 1
ATOM 3812 C C . PRO A 1 506 ? 134.601 128.158 93.953 1.00 162.93 506 PRO A C 1
ATOM 3813 O O . PRO A 1 506 ? 134.166 127.375 94.809 1.00 162.93 506 PRO A O 1
ATOM 3817 N N . PRO A 1 507 ? 134.346 129.457 94.011 1.00 159.20 507 PRO A N 1
ATOM 3818 C CA . PRO A 1 507 ? 133.473 129.997 95.054 1.00 159.20 507 PRO A CA 1
ATOM 3819 C C . PRO A 1 507 ? 132.018 129.652 94.774 1.00 159.20 507 PRO A C 1
ATOM 3820 O O . PRO A 1 507 ? 131.663 129.128 93.720 1.00 159.20 507 PRO A O 1
ATOM 3824 N N . ILE A 1 508 ? 131.169 129.964 95.752 1.00 157.61 508 ILE A N 1
ATOM 3825 C CA . ILE A 1 508 ? 129.751 129.653 95.640 1.00 157.61 508 ILE A CA 1
ATOM 3826 C C . ILE A 1 508 ? 129.116 130.505 94.546 1.00 157.61 508 ILE A C 1
ATOM 3827 O O . ILE A 1 508 ? 129.612 131.581 94.194 1.00 157.61 508 ILE A O 1
ATOM 3832 N N . GLN A 1 509 ? 128.011 130.014 93.993 1.00 162.65 509 GLN A N 1
ATOM 3833 C CA . GLN A 1 509 ? 127.384 130.666 92.853 1.00 162.65 509 GLN A CA 1
ATOM 3834 C C . GLN A 1 509 ? 126.441 131.784 93.280 1.00 162.65 509 GLN A C 1
ATOM 3835 O O . GLN A 1 509 ? 125.646 131.644 94.217 1.00 162.65 509 GLN A O 1
ATOM 3841 N N . GLN A 1 510 ? 126.529 132.899 92.554 1.00 169.75 510 GLN A N 1
ATOM 3842 C CA . GLN A 1 510 ? 125.723 134.069 92.867 1.00 169.75 510 GLN A CA 1
ATOM 3843 C C . GLN A 1 510 ? 124.239 133.794 92.729 1.00 169.75 510 GLN A C 1
ATOM 3844 O O . GLN A 1 510 ? 123.441 134.341 93.494 1.00 169.75 510 GLN A O 1
ATOM 3850 N N . HIS A 1 511 ? 123.840 132.980 91.756 1.00 169.09 511 HIS A N 1
ATOM 3851 C CA . HIS A 1 511 ? 122.426 132.653 91.655 1.00 169.09 511 HIS A CA 1
ATOM 3852 C C . HIS A 1 511 ? 121.980 131.828 92.853 1.00 169.09 511 HIS A C 1
ATOM 3853 O O . HIS A 1 511 ? 120.847 131.972 93.328 1.00 169.09 511 HIS A O 1
ATOM 3860 N N . ILE A 1 512 ? 122.864 130.978 93.373 1.00 162.67 512 ILE A N 1
ATOM 3861 C CA . ILE A 1 512 ? 122.555 130.265 94.604 1.00 162.67 512 ILE A CA 1
ATOM 3862 C C . ILE A 1 512 ? 122.320 131.253 95.736 1.00 162.67 512 ILE A C 1
ATOM 3863 O O . ILE A 1 512 ? 121.345 131.147 96.491 1.00 162.67 512 ILE A O 1
ATOM 3868 N N . TRP A 1 513 ? 123.208 132.244 95.860 1.00 156.21 513 TRP A N 1
ATOM 3869 C CA . TRP A 1 513 ? 123.019 133.242 96.907 1.00 156.21 513 TRP A CA 1
ATOM 3870 C C . TRP A 1 513 ? 121.699 133.975 96.728 1.00 156.21 513 TRP A C 1
ATOM 3871 O O . TRP A 1 513 ? 120.968 134.204 97.698 1.00 156.21 513 TRP A O 1
ATOM 3882 N N . ASN A 1 514 ? 121.381 134.354 95.494 1.00 165.31 514 ASN A N 1
ATOM 3883 C CA . ASN A 1 514 ? 120.156 135.100 95.249 1.00 165.31 514 ASN A CA 1
ATOM 3884 C C . ASN A 1 514 ? 118.938 134.277 95.624 1.00 165.31 514 ASN A C 1
ATOM 3885 O O . ASN A 1 514 ? 117.979 134.801 96.197 1.00 165.31 514 ASN A O 1
ATOM 3890 N N . MET A 1 515 ? 118.956 132.983 95.313 1.00 168.36 515 MET A N 1
ATOM 3891 C CA . MET A 1 515 ? 117.811 132.156 95.662 1.00 168.36 515 MET A CA 1
ATOM 3892 C C . MET A 1 515 ? 117.701 131.983 97.171 1.00 168.36 515 MET A C 1
ATOM 3893 O O . MET A 1 515 ? 116.590 131.911 97.705 1.00 168.36 515 MET A O 1
ATOM 3898 N N . LEU A 1 516 ? 118.808 131.982 97.924 1.00 159.69 516 LEU A N 1
ATOM 3899 C CA . LEU A 1 516 ? 118.782 131.891 99.394 1.00 159.69 516 LEU A CA 1
ATOM 3900 C C . LEU A 1 516 ? 118.437 133.201 100.119 1.00 159.69 516 LEU A C 1
ATOM 3901 O O . LEU A 1 516 ? 117.982 133.157 101.258 1.00 159.69 516 LEU A O 1
ATOM 3906 N N . ASN A 1 517 ? 118.656 134.365 99.518 1.00 170.79 517 ASN A N 1
ATOM 3907 C CA . ASN A 1 517 ? 118.203 135.647 100.067 1.00 170.79 517 ASN A CA 1
ATOM 3908 C C . ASN A 1 517 ? 116.703 135.893 99.801 1.00 170.79 517 ASN A C 1
ATOM 3909 O O . ASN A 1 517 ? 116.145 135.339 98.857 1.00 170.79 517 ASN A O 1
ATOM 3914 N N . PRO A 1 518 ? 116.027 136.740 100.591 1.00 167.12 518 PRO A N 1
ATOM 3915 C CA . PRO A 1 518 ? 114.634 137.096 100.355 1.00 167.12 518 PRO A CA 1
ATOM 3916 C C . PRO A 1 518 ? 114.510 138.092 99.194 1.00 167.12 518 PRO A C 1
ATOM 3917 O O . PRO A 1 518 ? 115.518 138.643 98.748 1.00 167.12 518 PRO A O 1
ATOM 3921 N N . PRO A 1 519 ? 113.292 138.377 98.703 1.00 172.03 519 PRO A N 1
ATOM 3922 C CA . PRO A 1 519 ? 113.055 139.361 97.651 1.00 172.03 519 PRO A CA 1
ATOM 3923 C C . PRO A 1 519 ? 113.657 140.746 97.910 1.00 172.03 519 PRO A C 1
ATOM 3924 O O . PRO A 1 519 ? 113.622 141.299 99.013 1.00 172.03 519 PRO A O 1
ATOM 3928 N N . ALA A 1 520 ? 114.155 141.376 96.853 1.00 185.63 520 ALA A N 1
ATOM 3929 C CA . ALA A 1 520 ? 114.819 142.670 96.918 1.00 185.63 520 ALA A CA 1
ATOM 3930 C C . ALA A 1 520 ? 113.865 143.772 97.343 1.00 185.63 520 ALA A C 1
ATOM 3931 O O . ALA A 1 520 ? 114.299 144.781 97.905 1.00 185.63 520 ALA A O 1
ATOM 3933 N N . GLU A 1 521 ? 112.567 143.610 97.081 1.00 189.21 521 GLU A N 1
ATOM 3934 C CA . GLU A 1 521 ? 111.609 144.618 97.519 1.00 189.21 521 GLU A CA 1
ATOM 3935 C C . GLU A 1 521 ? 111.621 144.747 99.033 1.00 189.21 521 GLU A C 1
ATOM 3936 O O . GLU A 1 521 ? 111.694 145.856 99.576 1.00 189.21 521 GLU A O 1
ATOM 3942 N N . VAL A 1 522 ? 111.555 143.612 99.733 1.00 190.48 522 VAL A N 1
ATOM 3943 C CA . VAL A 1 522 ? 111.623 143.569 101.196 1.00 190.48 522 VAL A CA 1
ATOM 3944 C C . VAL A 1 522 ? 112.972 144.097 101.650 1.00 190.48 522 VAL A C 1
ATOM 3945 O O . VAL A 1 522 ? 113.045 144.907 102.570 1.00 190.48 522 VAL A O 1
ATOM 3949 N N . THR A 1 523 ? 114.047 143.728 100.948 1.00 190.04 523 THR A N 1
ATOM 3950 C CA . THR A 1 523 ? 115.372 144.223 101.309 1.00 190.04 523 THR A CA 1
ATOM 3951 C C . THR A 1 523 ? 115.420 145.745 101.262 1.00 190.04 523 THR A C 1
ATOM 3952 O O . THR A 1 523 ? 116.002 146.385 102.145 1.00 190.04 523 THR A O 1
ATOM 3956 N N . THR A 1 524 ? 114.803 146.340 100.243 1.00 192.58 524 THR A N 1
ATOM 3957 C CA . THR A 1 524 ? 114.808 147.792 100.117 1.00 192.58 524 THR A CA 1
ATOM 3958 C C . THR A 1 524 ? 113.912 148.443 101.158 1.00 192.58 524 THR A C 1
ATOM 3959 O O . THR A 1 524 ? 114.274 149.470 101.742 1.00 192.58 524 THR A O 1
ATOM 3963 N N . LYS A 1 525 ? 112.723 147.884 101.428 1.00 193.09 525 LYS A N 1
ATOM 3964 C CA . LYS A 1 525 ? 111.783 148.441 102.421 1.00 193.09 525 LYS A CA 1
ATOM 3965 C C . LYS A 1 525 ? 112.298 148.352 103.850 1.00 193.09 525 LYS A C 1
ATOM 3966 O O . LYS A 1 525 ? 111.946 149.186 104.678 1.00 193.09 525 LYS A O 1
ATOM 3972 N N . SER A 1 526 ? 113.169 147.390 104.144 1.00 194.89 526 SER A N 1
ATOM 3973 C CA . SER A 1 526 ? 113.790 147.253 105.464 1.00 194.89 526 SER A CA 1
ATOM 3974 C C . SER A 1 526 ? 114.610 148.471 105.896 1.00 194.89 526 SER A C 1
ATOM 3975 O O . SER A 1 526 ? 114.868 148.620 107.088 1.00 194.89 526 SER A O 1
ATOM 3978 N N . GLN A 1 527 ? 115.034 149.338 104.960 1.00 203.47 527 GLN A N 1
ATOM 3979 C CA . GLN A 1 527 ? 116.139 150.254 105.231 1.00 203.47 527 GLN A CA 1
ATOM 3980 C C . GLN A 1 527 ? 115.798 151.246 106.339 1.00 203.47 527 GLN A C 1
ATOM 3981 O O . GLN A 1 527 ? 116.454 151.278 107.385 1.00 203.47 527 GLN A O 1
ATOM 3987 N N . ILE A 1 528 ? 114.776 152.076 106.115 1.00 200.26 528 ILE A N 1
ATOM 3988 C CA . ILE A 1 528 ? 114.497 153.165 107.053 1.00 200.26 528 ILE A CA 1
ATOM 3989 C C . ILE A 1 528 ? 114.160 152.672 108.449 1.00 200.26 528 ILE A C 1
ATOM 3990 O O . ILE A 1 528 ? 114.712 153.219 109.422 1.00 200.26 528 ILE A O 1
ATOM 3995 N N . PRO A 1 529 ? 113.288 151.659 108.649 1.00 192.62 529 PRO A N 1
ATOM 3996 C CA . PRO A 1 529 ? 113.012 151.123 109.980 1.00 192.62 529 PRO A CA 1
ATOM 3997 C C . PRO A 1 529 ? 114.266 150.632 110.696 1.00 192.62 529 PRO A C 1
ATOM 3998 O O . PRO A 1 529 ? 114.408 150.865 111.891 1.00 192.62 529 PRO A O 1
ATOM 4002 N N . LEU A 1 530 ? 115.217 150.028 109.981 1.00 199.26 530 LEU A N 1
ATOM 4003 C CA . LEU A 1 530 ? 116.485 149.635 110.586 1.00 199.26 530 LEU A CA 1
ATOM 4004 C C . LEU A 1 530 ? 117.272 150.843 111.094 1.00 199.26 530 LEU A C 1
ATOM 4005 O O . LEU A 1 530 ? 117.793 150.815 112.204 1.00 199.26 530 LEU A O 1
ATOM 4010 N N . SER A 1 531 ? 117.311 151.944 110.345 1.00 201.33 531 SER A N 1
ATOM 4011 C CA . SER A 1 531 ? 117.955 153.151 110.842 1.00 201.33 531 SER A CA 1
ATOM 4012 C C . SER A 1 531 ? 117.251 153.656 112.089 1.00 201.33 531 SER A C 1
ATOM 4013 O O . SER A 1 531 ? 117.900 154.023 113.079 1.00 201.33 531 SER A O 1
ATOM 4016 N N . LYS A 1 532 ? 115.919 153.656 112.064 1.00 203.74 532 LYS A N 1
ATOM 4017 C CA . LYS A 1 532 ? 115.154 154.147 113.203 1.00 203.74 532 LYS A CA 1
ATOM 4018 C C . LYS A 1 532 ? 115.453 153.332 114.453 1.00 203.74 532 LYS A C 1
ATOM 4019 O O . LYS A 1 532 ? 115.698 153.887 115.530 1.00 203.74 532 LYS A O 1
ATOM 4025 N N . ILE A 1 533 ? 115.397 152.001 114.352 1.00 197.06 533 ILE A N 1
ATOM 4026 C CA . ILE A 1 533 ? 115.592 151.128 115.513 1.00 197.06 533 ILE A CA 1
ATOM 4027 C C . ILE A 1 533 ? 117.034 151.217 116.009 1.00 197.06 533 ILE A C 1
ATOM 4028 O O . ILE A 1 533 ? 117.237 151.265 117.223 1.00 197.06 533 ILE A O 1
ATOM 4033 N N . LYS A 1 534 ? 118.027 151.348 115.108 1.00 193.90 534 LYS A N 1
ATOM 4034 C CA . LYS A 1 534 ? 119.404 151.533 115.547 1.00 193.90 534 LYS A CA 1
ATOM 4035 C C . LYS A 1 534 ? 119.556 152.828 116.321 1.00 193.90 534 LYS A C 1
ATOM 4036 O O . LYS A 1 534 ? 120.240 152.870 117.349 1.00 193.90 534 LYS A O 1
ATOM 4042 N N . THR A 1 535 ? 118.932 153.902 115.837 1.00 204.73 535 THR A N 1
ATOM 4043 C CA . THR A 1 535 ? 119.004 155.163 116.561 1.00 204.73 535 THR A CA 1
ATOM 4044 C C . THR A 1 535 ? 118.343 155.053 117.927 1.00 204.73 535 THR A C 1
ATOM 4045 O O . THR A 1 535 ? 118.885 155.539 118.927 1.00 204.73 535 THR A O 1
ATOM 4049 N N . LEU A 1 536 ? 117.187 154.383 118.046 1.00 199.40 536 LEU A N 1
ATOM 4050 C CA . LEU A 1 536 ? 116.454 154.328 119.320 1.00 199.40 536 LEU A CA 1
ATOM 4051 C C . LEU A 1 536 ? 117.132 153.465 120.393 1.00 199.40 536 LEU A C 1
ATOM 4052 O O . LEU A 1 536 ? 117.356 153.947 121.497 1.00 199.40 536 LEU A O 1
ATOM 4057 N N . PHE A 1 537 ? 117.437 152.198 120.118 1.00 182.98 537 PHE A N 1
ATOM 4058 C CA . PHE A 1 537 ? 117.937 151.277 121.148 1.00 182.98 537 PHE A CA 1
ATOM 4059 C C . PHE A 1 537 ? 119.451 151.401 121.394 1.00 182.98 537 PHE A C 1
ATOM 4060 O O . PHE A 1 537 ? 120.229 151.251 120.455 1.00 182.98 537 PHE A O 1
ATOM 4068 N N . PRO A 1 538 ? 119.914 151.606 122.638 1.00 188.19 538 PRO A N 1
ATOM 4069 C CA . PRO A 1 538 ? 121.332 151.577 122.972 1.00 188.19 538 PRO A CA 1
ATOM 4070 C C . PRO A 1 538 ? 121.809 150.135 123.166 1.00 188.19 538 PRO A C 1
ATOM 4071 O O . PRO A 1 538 ? 121.260 149.408 123.990 1.00 188.19 538 PRO A O 1
ATOM 4075 N N . LEU A 1 539 ? 122.843 149.728 122.437 1.00 192.24 539 LEU A N 1
ATOM 4076 C CA . LEU A 1 539 ? 123.495 148.420 122.551 1.00 192.24 539 LEU A CA 1
ATOM 4077 C C . LEU A 1 539 ? 124.993 148.605 122.766 1.00 192.24 539 LEU A C 1
ATOM 4078 O O . LEU A 1 539 ? 125.613 149.457 122.133 1.00 192.24 539 LEU A O 1
ATOM 4083 N N . ILE A 1 540 ? 125.590 147.793 123.632 1.00 195.52 540 ILE A N 1
ATOM 4084 C CA . ILE A 1 540 ? 127.030 147.812 123.900 1.00 195.52 540 ILE A CA 1
ATOM 4085 C C . ILE A 1 540 ? 127.514 146.442 124.380 1.00 195.52 540 ILE A C 1
ATOM 4086 O O . ILE A 1 540 ? 126.781 145.708 125.039 1.00 195.52 540 ILE A O 1
ATOM 4091 N N . GLU A 1 541 ? 128.742 146.072 124.045 1.00 211.17 541 GLU A N 1
ATOM 4092 C CA . GLU A 1 541 ? 129.331 144.785 124.428 1.00 211.17 541 GLU A CA 1
ATOM 4093 C C . GLU A 1 541 ? 129.976 144.804 125.815 1.00 211.17 541 GLU A C 1
ATOM 4094 O O . GLU A 1 541 ? 130.401 145.844 126.315 1.00 211.17 541 GLU A O 1
ATOM 4100 N N . ALA A 1 542 ? 130.100 143.633 126.436 1.00 209.08 542 ALA A N 1
ATOM 4101 C CA . ALA A 1 542 ? 130.752 143.458 127.731 1.00 209.08 542 ALA A CA 1
ATOM 4102 C C . ALA A 1 542 ? 132.223 143.901 127.727 1.00 209.08 542 ALA A C 1
ATOM 4103 O O . ALA A 1 542 ? 133.040 143.423 126.940 1.00 209.08 542 ALA A O 1
ATOM 4105 N N . ARG B 2 35 ? 130.967 120.115 138.281 1.00 227.66 35 ARG B N 1
ATOM 4106 C CA . ARG B 2 35 ? 130.029 119.305 139.102 1.00 227.66 35 ARG B CA 1
ATOM 4107 C C . ARG B 2 35 ? 129.635 120.043 140.377 1.00 227.66 35 ARG B C 1
ATOM 4108 O O . ARG B 2 35 ? 130.463 120.743 140.949 1.00 227.66 35 ARG B O 1
ATOM 4116 N N . ASP B 2 36 ? 128.396 119.897 140.829 1.00 238.85 36 ASP B N 1
ATOM 4117 C CA . ASP B 2 36 ? 127.837 120.594 141.999 1.00 238.85 36 ASP B CA 1
ATOM 4118 C C . ASP B 2 36 ? 127.713 119.687 143.233 1.00 238.85 36 ASP B C 1
ATOM 4119 O O . ASP B 2 36 ? 128.245 118.571 143.266 1.00 238.85 36 ASP B O 1
ATOM 4124 N N . SER B 2 37 ? 127.056 120.175 144.287 1.00 234.30 37 SER B N 1
ATOM 4125 C CA . SER B 2 37 ? 126.692 119.382 145.458 1.00 234.30 37 SER B CA 1
ATOM 4126 C C . SER B 2 37 ? 125.452 119.927 146.172 1.00 234.30 37 SER B C 1
ATOM 4127 O O . SER B 2 37 ? 125.260 121.143 146.253 1.00 234.30 37 SER B O 1
ATOM 4130 N N . LEU B 2 38 ? 124.598 119.035 146.692 1.00 232.63 38 LEU B N 1
ATOM 4131 C CA . LEU B 2 38 ? 123.281 119.364 147.266 1.00 232.63 38 LEU B CA 1
ATOM 4132 C C . LEU B 2 38 ? 122.990 118.602 148.568 1.00 232.63 38 LEU B C 1
ATOM 4133 O O . LEU B 2 38 ? 123.272 117.409 148.668 1.00 232.63 38 LEU B O 1
ATOM 4138 N N . ILE B 2 39 ? 122.368 119.269 149.546 1.00 228.90 39 ILE B N 1
ATOM 4139 C CA . ILE B 2 39 ? 122.069 118.700 150.867 1.00 228.90 39 ILE B CA 1
ATOM 4140 C C . ILE B 2 39 ? 120.588 118.858 151.217 1.00 228.90 39 ILE B C 1
ATOM 4141 O O . ILE B 2 39 ? 120.010 119.929 151.051 1.00 228.90 39 ILE B O 1
ATOM 4146 N N . PHE B 2 40 ? 119.970 117.777 151.713 1.00 227.25 40 PHE B N 1
ATOM 4147 C CA . PHE B 2 40 ? 118.557 117.721 152.107 1.00 227.25 40 PHE B CA 1
ATOM 4148 C C . PHE B 2 40 ? 118.364 117.729 153.630 1.00 227.25 40 PHE B C 1
ATOM 4149 O O . PHE B 2 40 ? 119.011 116.958 154.337 1.00 227.25 40 PHE B O 1
ATOM 4157 N N . LEU B 2 41 ? 117.443 118.561 154.125 1.00 224.86 41 LEU B N 1
ATOM 4158 C CA . LEU B 2 41 ? 117.158 118.748 155.550 1.00 224.86 41 LEU B CA 1
ATOM 4159 C C . LEU B 2 41 ? 115.757 118.262 155.869 1.00 224.86 41 LEU B C 1
ATOM 4160 O O . LEU B 2 41 ? 114.795 118.759 155.294 1.00 224.86 41 LEU B O 1
ATOM 4165 N N . VAL B 2 42 ? 115.621 117.353 156.831 1.00 233.56 42 VAL B N 1
ATOM 4166 C CA . VAL B 2 42 ? 114.339 116.723 157.145 1.00 233.56 42 VAL B CA 1
ATOM 4167 C C . VAL B 2 42 ? 113.992 116.802 158.629 1.00 233.56 42 VAL B C 1
ATOM 4168 O O . VAL B 2 42 ? 114.803 116.524 159.505 1.00 233.56 42 VAL B O 1
ATOM 4172 N N . ASP B 2 43 ? 112.758 117.192 158.901 1.00 252.47 43 ASP B N 1
ATOM 4173 C CA . ASP B 2 43 ? 112.227 117.486 160.222 1.00 252.47 43 ASP B CA 1
ATOM 4174 C C . ASP B 2 43 ? 111.807 116.240 161.003 1.00 252.47 43 ASP B C 1
ATOM 4175 O O . ASP B 2 43 ? 111.055 115.444 160.522 1.00 252.47 43 ASP B O 1
ATOM 4180 N N . ALA B 2 44 ? 112.219 116.055 162.215 1.00 253.09 44 ALA B N 1
ATOM 4181 C CA . ALA B 2 44 ? 111.813 114.969 163.091 1.00 253.09 44 ALA B CA 1
ATOM 4182 C C . ALA B 2 44 ? 110.609 115.286 163.992 1.00 253.09 44 ALA B C 1
ATOM 4183 O O . ALA B 2 44 ? 110.269 114.483 164.837 1.00 253.09 44 ALA B O 1
ATOM 4185 N N . SER B 2 45 ? 109.979 116.448 163.878 1.00 254.20 45 SER B N 1
ATOM 4186 C CA . SER B 2 45 ? 108.868 116.886 164.731 1.00 254.20 45 SER B CA 1
ATOM 4187 C C . SER B 2 45 ? 107.644 115.987 164.638 1.00 254.20 45 SER B C 1
ATOM 4188 O O . SER B 2 45 ? 107.345 115.464 163.593 1.00 254.20 45 SER B O 1
ATOM 4191 N N . LYS B 2 46 ? 106.889 115.843 165.723 1.00 248.40 46 LYS B N 1
ATOM 4192 C CA . LYS B 2 46 ? 105.760 114.899 165.833 1.00 248.40 46 LYS B CA 1
ATOM 4193 C C . LYS B 2 46 ? 104.719 115.047 164.718 1.00 248.40 46 LYS B C 1
ATOM 4194 O O . LYS B 2 46 ? 104.237 114.059 164.177 1.00 248.40 46 LYS B O 1
ATOM 4200 N N . ALA B 2 47 ? 104.416 116.280 164.328 1.00 245.38 47 ALA B N 1
ATOM 4201 C CA . ALA B 2 47 ? 103.458 116.606 163.279 1.00 245.38 47 ALA B CA 1
ATOM 4202 C C . ALA B 2 47 ? 103.798 116.020 161.902 1.00 245.38 47 ALA B C 1
ATOM 4203 O O . ALA B 2 47 ? 102.915 115.843 161.070 1.00 245.38 47 ALA B O 1
ATOM 4205 N N . MET B 2 48 ? 105.062 115.683 161.648 1.00 247.36 48 MET B N 1
ATOM 4206 C CA . MET B 2 48 ? 105.492 115.123 160.369 1.00 247.36 48 MET B CA 1
ATOM 4207 C C . MET B 2 48 ? 104.911 113.737 160.082 1.00 247.36 48 MET B C 1
ATOM 4208 O O . MET B 2 48 ? 104.933 113.275 158.944 1.00 247.36 48 MET B O 1
ATOM 4213 N N . PHE B 2 49 ? 104.369 113.082 161.096 1.00 244.94 49 PHE B N 1
ATOM 4214 C CA . PHE B 2 49 ? 103.823 111.738 161.036 1.00 244.94 49 PHE B CA 1
ATOM 4215 C C . PHE B 2 49 ? 102.286 111.714 161.066 1.00 244.94 49 PHE B C 1
ATOM 4216 O O . PHE B 2 49 ? 101.690 110.732 161.468 1.00 244.94 49 PHE B O 1
ATOM 4224 N N . GLU B 2 50 ? 101.621 112.787 160.664 1.00 242.96 50 GLU B N 1
ATOM 4225 C CA . GLU B 2 50 ? 100.163 112.961 160.706 1.00 242.96 50 GLU B CA 1
ATOM 4226 C C . GLU B 2 50 ? 99.560 113.219 159.318 1.00 242.96 50 GLU B C 1
ATOM 4227 O O . GLU B 2 50 ? 100.194 113.835 158.465 1.00 242.96 50 GLU B O 1
ATOM 4233 N N . SER B 2 51 ? 98.336 112.756 159.071 1.00 231.09 51 SER B N 1
ATOM 4234 C CA . SER B 2 51 ? 97.615 112.997 157.811 1.00 231.09 51 SER B CA 1
ATOM 4235 C C . SER B 2 51 ? 97.088 114.426 157.682 1.00 231.09 51 SER B C 1
ATOM 4236 O O . SER B 2 51 ? 97.023 115.205 158.605 1.00 231.09 51 SER B O 1
ATOM 4239 N N . ASP B 2 55 ? 93.526 110.333 154.344 1.00 262.66 55 ASP B N 1
ATOM 4240 C CA . ASP B 2 55 ? 93.652 109.777 153.001 1.00 262.66 55 ASP B CA 1
ATOM 4241 C C . ASP B 2 55 ? 94.985 110.155 152.380 1.00 262.66 55 ASP B C 1
ATOM 4242 O O . ASP B 2 55 ? 95.492 109.468 151.492 1.00 262.66 55 ASP B O 1
ATOM 4247 N N . GLU B 2 56 ? 95.562 111.278 152.801 1.00 260.56 56 GLU B N 1
ATOM 4248 C CA . GLU B 2 56 ? 96.849 111.746 152.308 1.00 260.56 56 GLU B CA 1
ATOM 4249 C C . GLU B 2 56 ? 98.009 111.075 153.051 1.00 260.56 56 GLU B C 1
ATOM 4250 O O . GLU B 2 56 ? 97.903 110.774 154.243 1.00 260.56 56 GLU B O 1
ATOM 4256 N N . LEU B 2 57 ? 99.135 110.861 152.372 1.00 252.42 57 LEU B N 1
ATOM 4257 C CA . LEU B 2 57 ? 100.345 110.308 152.981 1.00 252.42 57 LEU B CA 1
ATOM 4258 C C . LEU B 2 57 ? 100.846 111.213 154.109 1.00 252.42 57 LEU B C 1
ATOM 4259 O O . LEU B 2 57 ? 100.710 112.436 154.023 1.00 252.42 57 LEU B O 1
ATOM 4264 N N . THR B 2 58 ? 101.491 110.658 155.137 1.00 244.84 58 THR B N 1
ATOM 4265 C CA . THR B 2 58 ? 102.220 111.527 156.074 1.00 244.84 58 THR B CA 1
ATOM 4266 C C . THR B 2 58 ? 103.292 112.331 155.340 1.00 244.84 58 THR B C 1
ATOM 4267 O O . THR B 2 58 ? 103.953 111.802 154.443 1.00 244.84 58 THR B O 1
ATOM 4271 N N . PRO B 2 59 ? 103.528 113.597 155.709 1.00 239.84 59 PRO B N 1
ATOM 4272 C CA . PRO B 2 59 ? 104.527 114.405 155.035 1.00 239.84 59 PRO B CA 1
ATOM 4273 C C . PRO B 2 59 ? 105.940 113.835 155.192 1.00 239.84 59 PRO B C 1
ATOM 4274 O O . PRO B 2 59 ? 106.774 114.016 154.309 1.00 239.84 59 PRO B O 1
ATOM 4278 N N . PHE B 2 60 ? 106.221 113.088 156.259 1.00 234.66 60 PHE B N 1
ATOM 4279 C CA . PHE B 2 60 ? 107.466 112.344 156.363 1.00 234.66 60 PHE B CA 1
ATOM 4280 C C . PHE B 2 60 ? 107.612 111.326 155.229 1.00 234.66 60 PHE B C 1
ATOM 4281 O O . PHE B 2 60 ? 108.544 111.409 154.433 1.00 234.66 60 PHE B O 1
ATOM 4289 N N . ASP B 2 61 ? 106.672 110.390 155.095 1.00 240.24 61 ASP B N 1
ATOM 4290 C CA . ASP B 2 61 ? 106.761 109.377 154.041 1.00 240.24 61 ASP B CA 1
ATOM 4291 C C . ASP B 2 61 ? 106.712 110.012 152.653 1.00 240.24 61 ASP B C 1
ATOM 4292 O O . ASP B 2 61 ? 107.423 109.596 151.743 1.00 240.24 61 ASP B O 1
ATOM 4297 N N . MET B 2 62 ? 105.932 111.081 152.493 1.00 235.61 62 MET B N 1
ATOM 4298 C CA . MET B 2 62 ? 105.923 111.873 151.270 1.00 235.61 62 MET B CA 1
ATOM 4299 C C . MET B 2 62 ? 107.341 112.335 150.940 1.00 2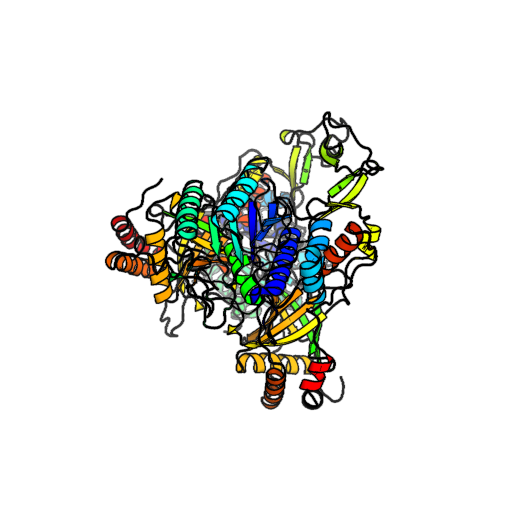35.61 62 MET B C 1
ATOM 4300 O O . MET B 2 62 ? 107.813 112.171 149.815 1.00 235.61 62 MET B O 1
ATOM 4305 N N . SER B 2 63 ? 108.053 112.857 151.934 1.00 226.62 63 SER B N 1
ATOM 4306 C CA . SER B 2 63 ? 109.418 113.313 151.739 1.00 226.62 63 SER B CA 1
ATOM 4307 C C . SER B 2 63 ? 110.310 112.159 151.322 1.00 226.62 63 SER B C 1
ATOM 4308 O O . SER B 2 63 ? 111.085 112.287 150.377 1.00 226.62 63 SER B O 1
ATOM 4311 N N . ILE B 2 64 ? 110.170 111.007 151.972 1.00 223.54 64 ILE B N 1
ATOM 4312 C CA . ILE B 2 64 ? 111.009 109.858 151.660 1.00 223.54 64 ILE B CA 1
ATOM 4313 C C . ILE B 2 64 ? 110.787 109.412 150.220 1.00 223.54 64 ILE B C 1
ATOM 4314 O O . ILE B 2 64 ? 111.743 109.116 149.492 1.00 223.54 64 ILE B O 1
ATOM 4319 N N . GLN B 2 65 ? 109.531 109.356 149.781 1.00 228.55 65 GLN B N 1
ATOM 4320 C CA . GLN B 2 65 ? 109.202 108.933 148.426 1.00 228.55 65 GLN B CA 1
ATOM 4321 C C . GLN B 2 65 ? 109.739 109.925 147.407 1.00 228.55 65 GLN B C 1
ATOM 4322 O O . GLN B 2 65 ? 110.336 109.532 146.402 1.00 228.55 65 GLN B O 1
ATOM 4328 N N . CYS B 2 66 ? 109.625 111.216 147.695 1.00 218.30 66 CYS B N 1
ATOM 4329 C CA . CYS B 2 66 ? 110.185 112.235 146.832 1.00 218.30 66 CYS B CA 1
ATOM 4330 C C . CYS B 2 66 ? 111.702 112.066 146.701 1.00 218.30 66 CYS B C 1
ATOM 4331 O O . CYS B 2 66 ? 112.242 112.057 145.597 1.00 218.30 66 CYS B O 1
ATOM 4334 N N . ILE B 2 67 ? 112.395 111.816 147.804 1.00 213.10 67 ILE B N 1
ATOM 4335 C CA . ILE B 2 67 ? 113.843 111.673 147.792 1.00 213.10 67 ILE B CA 1
ATOM 4336 C C . ILE B 2 67 ? 114.249 110.420 147.018 1.00 213.10 67 ILE B C 1
ATOM 4337 O O . ILE B 2 67 ? 115.243 110.418 146.280 1.00 213.10 67 ILE B O 1
ATOM 4342 N N . GLN B 2 68 ? 113.469 109.344 147.148 1.00 215.86 68 GLN B N 1
ATOM 4343 C CA . GLN B 2 68 ? 113.745 108.140 146.374 1.00 215.86 68 GLN B CA 1
ATOM 4344 C C . GLN B 2 68 ? 113.656 108.435 144.888 1.00 215.86 68 GLN B C 1
ATOM 4345 O O . GLN B 2 68 ? 114.531 108.043 144.103 1.00 215.86 68 GLN B O 1
ATOM 4351 N N . SER B 2 69 ? 112.607 109.153 144.504 1.00 216.23 69 SER B N 1
ATOM 4352 C CA . SER B 2 69 ? 112.347 109.425 143.109 1.00 216.23 69 SER B CA 1
ATOM 4353 C C . SER B 2 69 ? 113.437 110.307 142.517 1.00 216.23 69 SER B C 1
ATOM 4354 O O . SER B 2 69 ? 113.895 110.039 141.409 1.00 216.23 69 SER B O 1
ATOM 4357 N N . VAL B 2 70 ? 113.933 111.303 143.258 1.00 205.05 70 VAL B N 1
ATOM 4358 C CA . VAL B 2 70 ? 115.021 112.127 142.736 1.00 205.05 70 VAL B CA 1
ATOM 4359 C C . VAL B 2 70 ? 116.322 111.350 142.696 1.00 205.05 70 VAL B C 1
ATOM 4360 O O . VAL B 2 70 ? 117.003 111.443 141.684 1.00 205.05 70 VAL B O 1
ATOM 4364 N N . TYR B 2 71 ? 116.650 110.500 143.675 1.00 205.20 71 TYR B N 1
ATOM 4365 C CA . TYR B 2 71 ? 117.841 109.663 143.548 1.00 205.20 71 TYR B CA 1
ATOM 4366 C C . TYR B 2 71 ? 117.785 108.828 142.277 1.00 205.20 71 TYR B C 1
ATOM 4367 O O . TYR B 2 71 ? 118.769 108.735 141.530 1.00 205.20 71 TYR B O 1
ATOM 4376 N N . ILE B 2 72 ? 116.657 108.165 142.009 1.00 200.79 72 ILE B N 1
ATOM 4377 C CA . ILE B 2 72 ? 116.523 107.327 140.814 1.00 200.79 72 ILE B CA 1
ATOM 4378 C C . ILE B 2 72 ? 116.718 108.173 139.569 1.00 200.79 72 ILE B C 1
ATOM 4379 O O . ILE B 2 72 ? 117.452 107.790 138.665 1.00 200.79 72 ILE B O 1
ATOM 4384 N N . SER B 2 73 ? 116.108 109.359 139.588 1.00 209.78 73 SER B N 1
ATOM 4385 C CA . SER B 2 73 ? 116.196 110.349 138.524 1.00 209.78 73 SER B CA 1
ATOM 4386 C C . SER B 2 73 ? 117.644 110.752 138.257 1.00 209.78 73 SER B C 1
ATOM 4387 O O . SER B 2 73 ? 118.083 110.757 137.113 1.00 209.78 73 SER B O 1
ATOM 4390 N N . LYS B 2 74 ? 118.442 111.012 139.296 1.00 208.71 74 LYS B N 1
ATOM 4391 C CA . LYS B 2 74 ? 119.866 111.310 139.117 1.00 208.71 74 LYS B CA 1
ATOM 4392 C C . LYS B 2 74 ? 120.604 110.108 138.535 1.00 208.71 74 LYS B C 1
ATOM 4393 O O . LYS B 2 74 ? 121.432 110.290 137.639 1.00 208.71 74 LYS B O 1
ATOM 4399 N N . ILE B 2 75 ? 120.278 108.886 138.974 1.00 203.66 75 ILE B N 1
ATOM 4400 C CA . ILE B 2 75 ? 120.964 107.713 138.439 1.00 203.66 75 ILE B CA 1
ATOM 4401 C C . ILE B 2 75 ? 120.671 107.558 136.955 1.00 203.66 75 ILE B C 1
ATOM 4402 O O . ILE B 2 75 ? 121.577 107.316 136.149 1.00 203.66 75 ILE B O 1
ATOM 4407 N N . ILE B 2 76 ? 119.405 107.710 136.571 1.00 210.49 76 ILE B N 1
ATOM 4408 C CA . ILE B 2 76 ? 119.014 107.482 135.183 1.00 210.49 76 ILE B CA 1
ATOM 4409 C C . ILE B 2 76 ? 119.644 108.531 134.277 1.00 210.49 76 ILE B C 1
ATOM 4410 O O . ILE B 2 76 ? 119.944 108.267 133.107 1.00 210.49 76 ILE B O 1
ATOM 4415 N N . SER B 2 77 ? 120.022 109.705 134.786 1.00 219.37 77 SER B N 1
ATOM 4416 C CA . SER B 2 77 ? 120.681 110.737 133.981 1.00 219.37 77 SER B CA 1
ATOM 4417 C C . SER B 2 77 ? 122.182 110.507 133.810 1.00 219.37 77 SER B C 1
ATOM 4418 O O . SER B 2 77 ? 122.812 111.182 133.003 1.00 219.37 77 SER B O 1
ATOM 4421 N N . SER B 2 78 ? 122.773 109.594 134.590 1.00 225.39 78 SER B N 1
ATOM 4422 C CA . SER B 2 78 ? 124.223 109.419 134.768 1.00 225.39 78 SER B CA 1
ATOM 4423 C C . SER B 2 78 ? 124.979 110.652 135.296 1.00 225.39 78 SER B C 1
ATOM 4424 O O . SER B 2 78 ? 126.206 110.705 135.245 1.00 225.39 78 SER B O 1
ATOM 4427 N N . ASP B 2 79 ? 124.272 111.643 135.841 1.00 234.85 79 ASP B N 1
ATOM 4428 C CA . ASP B 2 79 ? 124.855 112.863 136.401 1.00 234.85 79 ASP B CA 1
ATOM 4429 C C . ASP B 2 79 ? 125.798 112.589 137.602 1.00 234.85 79 ASP B C 1
ATOM 4430 O O . ASP B 2 79 ? 125.704 111.569 138.283 1.00 234.85 79 ASP B O 1
ATOM 4435 N N . ARG B 2 80 ? 126.733 113.499 137.843 1.00 238.27 80 ARG B N 1
ATOM 4436 C CA . ARG B 2 80 ? 127.898 113.354 138.708 1.00 238.27 80 ARG B CA 1
ATOM 4437 C C . ARG B 2 80 ? 127.779 114.115 140.021 1.00 238.27 80 ARG B C 1
ATOM 4438 O O . ARG B 2 80 ? 128.773 114.224 140.745 1.00 238.27 80 ARG B O 1
ATOM 4440 N N . ASP B 2 81 ? 126.604 114.646 140.342 1.00 240.20 81 ASP B N 1
ATOM 4441 C CA . ASP B 2 81 ? 126.447 115.450 141.544 1.00 240.20 81 ASP B CA 1
ATOM 4442 C C . ASP B 2 81 ? 126.450 114.574 142.792 1.00 240.20 81 ASP B C 1
ATOM 4443 O O . ASP B 2 81 ? 126.184 113.372 142.737 1.00 240.20 81 ASP B O 1
ATOM 4448 N N . LEU B 2 82 ? 126.804 115.163 143.942 1.00 229.14 82 LEU B N 1
ATOM 4449 C CA . LEU B 2 82 ? 126.907 114.519 145.247 1.00 229.14 82 LEU B CA 1
ATOM 4450 C C . LEU B 2 82 ? 125.705 114.864 146.146 1.00 229.14 82 LEU B C 1
ATOM 4451 O O . LEU B 2 82 ? 125.455 116.038 146.431 1.00 229.14 82 LEU B O 1
ATOM 4456 N N . LEU B 2 83 ? 125.001 113.847 146.653 1.00 223.31 83 LEU B N 1
ATOM 4457 C CA . LEU B 2 83 ? 123.809 114.018 147.468 1.00 223.31 83 LEU B CA 1
ATOM 4458 C C . LEU B 2 83 ? 124.094 113.621 148.910 1.00 223.31 83 LEU B C 1
ATOM 4459 O O . LEU B 2 83 ? 125.068 112.927 149.204 1.00 223.31 83 LEU B O 1
ATOM 4464 N N . ALA B 2 84 ? 123.304 114.151 149.838 1.00 221.91 84 ALA B N 1
ATOM 4465 C CA . ALA B 2 84 ? 123.435 113.906 151.269 1.00 221.91 84 ALA B CA 1
ATOM 4466 C C . ALA B 2 84 ? 122.086 114.081 151.970 1.00 221.91 84 ALA B C 1
ATOM 4467 O O . ALA B 2 84 ? 121.267 114.912 151.565 1.00 221.91 84 ALA B O 1
ATOM 4469 N N . VAL B 2 85 ? 121.877 113.338 153.055 1.00 220.97 85 VAL B N 1
ATOM 4470 C CA . VAL B 2 85 ? 120.615 113.340 153.798 1.00 220.97 85 VAL B CA 1
ATOM 4471 C C . VAL B 2 85 ? 120.885 113.425 155.288 1.00 220.97 85 VAL B C 1
ATOM 4472 O O . VAL B 2 85 ? 121.663 112.637 155.832 1.00 220.97 85 VAL B O 1
ATOM 4476 N N . VAL B 2 86 ? 120.220 114.359 155.960 1.00 231.02 86 VAL B N 1
ATOM 4477 C CA . VAL B 2 86 ? 120.389 114.614 157.389 1.00 231.02 86 VAL B CA 1
ATOM 4478 C C . VAL B 2 86 ? 119.075 115.065 158.026 1.00 231.02 86 VAL B C 1
ATOM 4479 O O . VAL B 2 86 ? 118.268 115.773 157.426 1.00 231.02 86 VAL B O 1
ATOM 4483 N N . PHE B 2 87 ? 118.867 114.667 159.278 1.00 233.98 87 PHE B N 1
ATOM 4484 C CA . PHE B 2 87 ? 117.655 114.932 160.048 1.00 233.98 87 PHE B CA 1
ATOM 4485 C C . PHE B 2 87 ? 117.947 115.834 161.249 1.00 233.98 87 PHE B C 1
ATOM 4486 O O . PHE B 2 87 ? 119.049 115.797 161.796 1.00 233.98 87 PHE B O 1
ATOM 4494 N N . TYR B 2 88 ? 116.960 116.619 161.681 1.00 247.93 88 TYR B N 1
ATOM 4495 C CA . TYR B 2 88 ? 117.068 117.547 162.814 1.00 247.93 88 TYR B CA 1
ATOM 4496 C C . TYR B 2 88 ? 115.906 117.404 163.801 1.00 247.93 88 TYR B C 1
ATOM 4497 O O . TYR B 2 88 ? 114.812 116.998 163.424 1.00 247.93 88 TYR B O 1
ATOM 4506 N N . GLY B 2 89 ? 116.137 117.726 165.075 1.00 252.91 89 GLY B N 1
ATOM 4507 C CA . GLY B 2 89 ? 115.210 117.424 166.174 1.00 252.91 89 GLY B CA 1
ATOM 4508 C C . GLY B 2 89 ? 115.238 115.951 166.575 1.00 252.91 89 GLY B C 1
ATOM 4509 O O . GLY B 2 89 ? 114.250 115.395 167.055 1.00 252.91 89 GLY B O 1
ATOM 4510 N N . THR B 2 90 ? 116.354 115.280 166.307 1.00 257.99 90 THR B N 1
ATOM 4511 C CA . THR B 2 90 ? 116.494 113.827 166.414 1.00 257.99 90 THR B CA 1
ATOM 4512 C C . THR B 2 90 ? 116.643 113.401 167.879 1.00 257.99 90 THR B C 1
ATOM 4513 O O . THR B 2 90 ? 117.225 114.121 168.683 1.00 257.99 90 THR B O 1
ATOM 4517 N N . GLU B 2 91 ? 116.076 112.266 168.270 1.00 260.13 91 GLU B N 1
ATOM 4518 C CA . GLU B 2 91 ? 116.120 111.812 169.666 1.00 260.13 91 GLU B CA 1
ATOM 4519 C C . GLU B 2 91 ? 117.463 111.151 170.001 1.00 260.13 91 GLU B C 1
ATOM 4520 O O . GLU B 2 91 ? 118.195 111.641 170.857 1.00 260.13 91 GLU B O 1
ATOM 4526 N N . LYS B 2 92 ? 117.843 110.100 169.270 1.00 259.10 92 LYS B N 1
ATOM 4527 C CA . LYS B 2 92 ? 119.249 109.712 169.075 1.00 259.10 92 LYS B CA 1
ATOM 4528 C C . LYS B 2 92 ? 119.914 110.702 168.106 1.00 259.10 92 LYS B C 1
ATOM 4529 O O . LYS B 2 92 ? 119.221 111.376 167.349 1.00 259.10 92 LYS B O 1
ATOM 4535 N N . ASP B 2 93 ? 121.238 110.839 168.096 1.00 261.00 93 ASP B N 1
ATOM 4536 C CA . ASP B 2 93 ? 121.939 111.768 167.188 1.00 261.00 93 ASP B CA 1
ATOM 4537 C C . ASP B 2 93 ? 123.325 111.250 166.764 1.00 261.00 93 ASP B C 1
ATOM 4538 O O . ASP B 2 93 ? 123.910 110.388 167.424 1.00 261.00 93 ASP B O 1
ATOM 4543 N N . LYS B 2 94 ? 123.820 111.739 165.618 1.00 242.87 94 LYS B N 1
ATOM 4544 C CA . LYS B 2 94 ? 125.095 111.338 165.001 1.00 242.87 94 LYS B CA 1
ATOM 4545 C C . LYS B 2 94 ? 125.508 112.339 163.923 1.00 242.87 94 LYS B C 1
ATOM 4546 O O . LYS B 2 94 ? 124.800 112.508 162.934 1.00 242.87 94 LYS B O 1
ATOM 4552 N N . ASN B 2 95 ? 126.642 113.003 164.108 1.00 249.76 95 ASN B N 1
ATOM 4553 C CA . ASN B 2 95 ? 127.205 113.979 163.168 1.00 249.76 95 ASN B CA 1
ATOM 4554 C C . ASN B 2 95 ? 128.671 114.294 163.510 1.00 249.76 95 ASN B C 1
ATOM 4555 O O . ASN B 2 95 ? 129.141 114.012 164.611 1.00 249.76 95 ASN B O 1
ATOM 4560 N N . SER B 2 96 ? 129.388 114.909 162.570 1.00 247.93 96 SER B N 1
ATOM 4561 C CA . SER B 2 96 ? 130.839 115.134 162.630 1.00 247.93 96 SER B CA 1
ATOM 4562 C C . SER B 2 96 ? 131.315 115.881 163.881 1.00 247.93 96 SER B C 1
ATOM 4563 O O . SER B 2 96 ? 132.325 115.514 164.477 1.00 247.93 96 SER B O 1
ATOM 4566 N N . VAL B 2 97 ? 130.594 116.922 164.294 1.00 250.43 97 VAL B N 1
ATOM 4567 C CA . VAL B 2 97 ? 130.926 117.807 165.423 1.00 250.43 97 VAL B CA 1
ATOM 4568 C C . VAL B 2 97 ? 130.273 117.394 166.745 1.00 250.43 97 VAL B C 1
ATOM 4569 O O . VAL B 2 97 ? 130.481 118.042 167.767 1.00 250.43 97 VAL B O 1
ATOM 4573 N N . ASN B 2 98 ? 129.506 116.304 166.756 1.00 249.21 98 ASN B N 1
ATOM 4574 C CA . ASN B 2 98 ? 128.794 115.789 167.927 1.00 249.21 98 ASN B CA 1
ATOM 4575 C C . ASN B 2 98 ? 127.771 116.772 168.534 1.00 249.21 98 ASN B C 1
ATOM 4576 O O . ASN B 2 98 ? 127.471 116.703 169.725 1.00 249.21 98 ASN B O 1
ATOM 4581 N N . PHE B 2 99 ? 127.207 117.683 167.740 1.00 247.78 99 PHE B N 1
ATOM 4582 C CA . PHE B 2 99 ? 126.087 118.521 168.179 1.00 247.78 99 PHE B CA 1
ATOM 4583 C C . PHE B 2 99 ? 124.837 117.659 168.404 1.00 247.78 99 PHE B C 1
ATOM 4584 O O . PHE B 2 99 ? 124.629 116.647 167.733 1.00 247.78 99 PHE B O 1
ATOM 4592 N N . LYS B 2 100 ? 123.988 118.029 169.358 1.00 245.46 100 LYS B N 1
ATOM 4593 C CA . LYS B 2 100 ? 122.841 117.199 169.741 1.00 245.46 100 LYS B CA 1
ATOM 4594 C C . LYS B 2 100 ? 121.679 117.296 168.751 1.00 245.46 100 LYS B C 1
ATOM 4595 O O . LYS B 2 100 ? 121.516 118.286 168.044 1.00 245.46 100 LYS B O 1
ATOM 4601 N N . ASN B 2 101 ? 120.838 116.269 168.727 1.00 246.89 101 ASN B N 1
ATOM 4602 C CA . ASN B 2 101 ? 119.569 116.217 167.999 1.00 246.89 101 ASN B CA 1
ATOM 4603 C C . ASN B 2 101 ? 119.668 116.413 166.479 1.00 246.89 101 ASN B C 1
ATOM 4604 O O . ASN B 2 101 ? 118.735 116.914 165.845 1.00 246.89 101 ASN B O 1
ATOM 4609 N N . ILE B 2 102 ? 120.803 116.021 165.895 1.00 243.89 102 ILE B N 1
ATOM 4610 C CA . ILE B 2 102 ? 121.076 116.063 164.465 1.00 243.89 102 ILE B CA 1
ATOM 4611 C C . ILE B 2 102 ? 121.670 114.722 164.036 1.00 243.89 102 ILE B C 1
ATOM 4612 O O . ILE B 2 102 ? 122.589 114.209 164.677 1.00 243.89 102 ILE B O 1
ATOM 4617 N N . TYR B 2 103 ? 121.193 114.164 162.927 1.00 236.42 103 TYR B N 1
ATOM 4618 C CA . TYR B 2 103 ? 121.581 112.837 162.458 1.00 236.42 103 TYR B CA 1
ATOM 4619 C C . TYR B 2 103 ? 121.863 112.836 160.961 1.00 236.42 103 TYR B C 1
ATOM 4620 O O . TYR B 2 103 ? 120.943 112.859 160.146 1.00 236.42 103 TYR B O 1
ATOM 4629 N N . VAL B 2 104 ? 123.138 112.805 160.586 1.00 226.84 104 VAL B N 1
ATOM 4630 C CA . VAL B 2 104 ? 123.533 112.569 159.199 1.00 226.84 104 VAL B CA 1
ATOM 4631 C C . VAL B 2 104 ? 123.319 111.101 158.873 1.00 226.84 104 VAL B C 1
ATOM 4632 O O . VAL B 2 104 ? 123.971 110.235 159.450 1.00 226.84 104 VAL B O 1
ATOM 4636 N N . LEU B 2 105 ? 122.434 110.812 157.926 1.00 225.72 105 LEU B N 1
ATOM 4637 C CA . LEU B 2 105 ? 122.234 109.461 157.416 1.00 225.72 105 LEU B CA 1
ATOM 4638 C C . LEU B 2 105 ? 123.221 109.138 156.294 1.00 225.72 105 LEU B C 1
ATOM 4639 O O . LEU B 2 105 ? 123.783 108.047 156.264 1.00 225.72 105 LEU B O 1
ATOM 4644 N N . GLN B 2 106 ? 123.439 110.082 155.380 1.00 224.37 106 GLN B N 1
ATOM 4645 C CA . GLN B 2 106 ? 124.383 109.945 154.271 1.00 224.37 106 GLN B CA 1
ATOM 4646 C C . GLN B 2 106 ? 125.242 111.197 154.119 1.00 224.37 106 GLN B C 1
ATOM 4647 O O . GLN B 2 106 ? 124.716 112.301 154.005 1.00 224.37 106 GLN B O 1
ATOM 4653 N N . GLU B 2 107 ? 126.556 111.001 154.039 1.00 223.31 107 GLU B N 1
ATOM 4654 C CA . GLU B 2 107 ? 127.504 112.040 153.637 1.00 223.31 107 GLU B CA 1
ATOM 4655 C C . GLU B 2 107 ? 127.417 112.351 152.142 1.00 223.31 107 GLU B C 1
ATOM 4656 O O . GLU B 2 107 ? 126.745 111.664 151.378 1.00 223.31 107 GLU B O 1
ATOM 4662 N N . LEU B 2 108 ? 128.133 113.386 151.733 1.00 220.68 108 LEU B N 1
ATOM 4663 C CA . LEU B 2 108 ? 128.023 114.015 150.430 1.00 220.68 108 LEU B CA 1
ATOM 4664 C C . LEU B 2 108 ? 128.731 113.177 149.358 1.00 220.68 108 LEU B C 1
ATOM 4665 O O . LEU B 2 108 ? 129.956 113.208 149.270 1.00 220.68 108 LEU B O 1
ATOM 4670 N N . ASP B 2 109 ? 127.994 112.397 148.568 1.00 216.74 109 ASP B N 1
ATOM 4671 C CA . ASP B 2 109 ? 128.578 111.446 147.610 1.00 216.74 109 ASP B CA 1
ATOM 4672 C C . ASP B 2 109 ? 127.654 111.112 146.427 1.00 216.74 109 ASP B C 1
ATOM 4673 O O . ASP B 2 109 ? 126.457 111.383 146.477 1.00 216.74 109 ASP B O 1
ATOM 4678 N N . ASN B 2 110 ? 128.210 110.544 145.366 1.00 211.57 110 ASN B N 1
ATOM 4679 C CA . ASN B 2 110 ? 127.481 110.061 144.205 1.00 211.57 110 ASN B CA 1
ATOM 4680 C C . ASN B 2 110 ? 126.390 109.068 144.630 1.00 211.57 110 ASN B C 1
ATOM 4681 O O . ASN B 2 110 ? 126.573 108.362 145.629 1.00 211.57 110 ASN B O 1
ATOM 4686 N N . PRO B 2 111 ? 125.279 108.947 143.891 1.00 199.23 111 PRO B N 1
ATOM 4687 C CA . PRO B 2 111 ? 124.258 107.961 144.254 1.00 199.23 111 PRO B CA 1
ATOM 4688 C C . PRO B 2 111 ? 124.773 106.539 144.133 1.00 199.23 111 PRO B C 1
ATOM 4689 O O . PRO B 2 111 ? 125.596 106.219 143.274 1.00 199.23 111 PRO B O 1
ATOM 4693 N N . GLY B 2 112 ? 124.268 105.681 145.013 1.00 202.38 112 GLY B N 1
ATOM 4694 C CA . GLY B 2 112 ? 124.619 104.276 144.990 1.00 202.38 112 GLY B CA 1
ATOM 4695 C C . GLY B 2 112 ? 123.405 103.426 145.292 1.00 202.38 112 GLY B C 1
ATOM 4696 O O . GLY B 2 112 ? 122.483 103.843 145.998 1.00 202.38 112 GLY B O 1
ATOM 4697 N N . ALA B 2 113 ? 123.450 102.194 144.776 1.00 201.97 113 ALA B N 1
ATOM 4698 C CA . ALA B 2 113 ? 122.423 101.173 144.946 1.00 201.97 113 ALA B CA 1
ATOM 4699 C C . ALA B 2 113 ? 122.218 100.815 146.419 1.00 201.97 113 ALA B C 1
ATOM 4700 O O . ALA B 2 113 ? 121.100 100.853 146.930 1.00 201.97 113 ALA B O 1
ATOM 4702 N N . LYS B 2 114 ? 123.311 100.551 147.139 1.00 207.73 114 LYS B N 1
ATOM 4703 C CA . LYS B 2 114 ? 123.277 100.313 148.585 1.00 207.73 114 LYS B CA 1
ATOM 4704 C C . LYS B 2 114 ? 122.641 101.486 149.313 1.00 207.73 114 LYS B C 1
ATOM 4705 O O . LYS B 2 114 ? 121.812 101.277 150.197 1.00 207.73 114 LYS B O 1
ATOM 4711 N N . ARG B 2 115 ? 122.969 102.722 148.908 1.00 219.23 115 ARG B N 1
ATOM 4712 C CA . ARG B 2 115 ? 122.392 103.896 149.544 1.00 219.23 115 ARG B CA 1
ATOM 4713 C C . ARG B 2 115 ? 120.891 103.963 149.316 1.00 219.23 115 ARG B C 1
ATOM 4714 O O . ARG B 2 115 ? 120.123 104.223 150.250 1.00 219.23 115 ARG B O 1
ATOM 4722 N N . ILE B 2 116 ? 120.415 103.782 148.086 1.00 210.16 116 ILE B N 1
ATOM 4723 C CA . ILE B 2 116 ? 118.969 103.871 147.861 1.00 210.16 116 ILE B CA 1
ATOM 4724 C C . ILE B 2 116 ? 118.232 102.730 148.566 1.00 210.16 116 ILE B C 1
ATOM 4725 O O . ILE B 2 116 ? 117.169 102.961 149.127 1.00 210.16 116 ILE B O 1
ATOM 4730 N N . LEU B 2 117 ? 118.818 101.535 148.653 1.00 215.34 117 LEU B N 1
ATOM 4731 C CA . LEU B 2 117 ? 118.232 100.449 149.430 1.00 215.34 117 LEU B CA 1
ATOM 4732 C C . LEU B 2 117 ? 118.109 100.812 150.919 1.00 215.34 117 LEU B C 1
ATOM 4733 O O . LEU B 2 117 ? 117.043 100.650 151.500 1.00 215.34 117 LEU B O 1
ATOM 4738 N N . GLU B 2 118 ? 119.195 101.315 151.502 1.00 223.39 118 GLU B N 1
ATOM 4739 C CA . GLU B 2 118 ? 119.231 101.765 152.889 1.00 223.39 118 GLU B CA 1
ATOM 4740 C C . GLU B 2 118 ? 118.246 102.902 153.131 1.00 223.39 118 GLU B C 1
ATOM 4741 O O . GLU B 2 118 ? 117.586 102.940 154.161 1.00 223.39 118 GLU B O 1
ATOM 4747 N N . LEU B 2 119 ? 118.101 103.831 152.198 1.00 225.93 119 LEU B N 1
ATOM 4748 C CA . LEU B 2 119 ? 117.120 104.895 152.326 1.00 225.93 119 LEU B CA 1
ATOM 4749 C C . LEU B 2 119 ? 115.697 104.336 152.249 1.00 225.93 119 LEU B C 1
ATOM 4750 O O . LEU B 2 119 ? 114.822 104.723 153.022 1.00 225.93 119 LEU B O 1
ATOM 4755 N N . ASP B 2 120 ? 115.463 103.381 151.355 1.00 225.84 120 ASP B N 1
ATOM 4756 C CA . ASP B 2 120 ? 114.146 102.782 151.209 1.00 225.84 120 ASP B CA 1
ATOM 4757 C C . ASP B 2 120 ? 113.749 101.971 152.431 1.00 225.84 120 ASP B C 1
ATOM 4758 O O . ASP B 2 120 ? 112.573 101.624 152.575 1.00 225.84 120 ASP B O 1
ATOM 4763 N N . GLN B 2 121 ? 114.695 101.683 153.325 1.00 230.85 121 GLN B N 1
ATOM 4764 C CA . GLN B 2 121 ? 114.355 100.935 154.531 1.00 230.85 121 GLN B CA 1
ATOM 4765 C C . GLN B 2 121 ? 113.315 101.636 155.395 1.00 230.85 121 GLN B C 1
ATOM 4766 O O . GLN B 2 121 ? 112.707 100.984 156.250 1.00 230.85 121 GLN B O 1
ATOM 4772 N N . PHE B 2 122 ? 113.098 102.946 155.231 1.00 230.07 122 PHE B N 1
ATOM 4773 C CA . PHE B 2 122 ? 112.171 103.748 156.034 1.00 230.07 122 PHE B CA 1
ATOM 4774 C C . PHE B 2 122 ? 110.880 104.129 155.294 1.00 230.07 122 PHE B C 1
ATOM 4775 O O . PHE B 2 122 ? 110.303 105.182 155.561 1.00 230.07 122 PHE B O 1
ATOM 4783 N N . LYS B 2 123 ? 110.402 103.285 154.372 1.00 229.58 123 LYS B N 1
ATOM 4784 C CA . LYS B 2 123 ? 109.267 103.621 153.531 1.00 229.58 123 LYS B CA 1
ATOM 4785 C C . LYS B 2 123 ? 107.972 103.119 154.155 1.00 229.58 123 LYS B C 1
ATOM 4786 O O . LYS B 2 123 ? 107.947 102.099 154.849 1.00 229.58 123 LYS B O 1
ATOM 4792 N N . GLY B 2 124 ? 106.900 103.866 153.929 1.00 240.89 124 GLY B N 1
ATOM 4793 C CA . GLY B 2 124 ? 105.605 103.441 154.409 1.00 240.89 124 GLY B CA 1
ATOM 4794 C C . GLY B 2 124 ? 105.509 103.469 155.925 1.00 240.89 124 GLY B C 1
ATOM 4795 O O . GLY B 2 124 ? 106.401 103.931 156.639 1.00 240.89 124 GLY B O 1
ATOM 4796 N N . GLN B 2 125 ? 104.386 102.941 156.410 1.00 244.33 125 GLN B N 1
ATOM 4797 C CA . GLN B 2 125 ? 104.151 102.910 157.849 1.00 244.33 125 GLN B CA 1
ATOM 4798 C C . GLN B 2 125 ? 105.158 102.016 158.558 1.00 244.33 125 GLN B C 1
ATOM 4799 O O . GLN B 2 125 ? 105.626 102.347 159.654 1.00 244.33 125 GLN B O 1
ATOM 4805 N N . GLN B 2 126 ? 105.492 100.871 157.958 1.00 247.53 126 GLN B N 1
ATOM 4806 C CA . GLN B 2 126 ? 106.455 99.970 158.578 1.00 247.53 126 GLN B CA 1
ATOM 4807 C C . GLN B 2 126 ? 107.827 100.621 158.682 1.00 247.53 126 GLN B C 1
ATOM 4808 O O . GLN B 2 126 ? 108.496 100.517 159.717 1.00 247.53 126 GLN B O 1
ATOM 4814 N N . GLY B 2 127 ? 108.262 101.305 157.622 1.00 242.43 127 GLY B N 1
ATOM 4815 C CA . GLY B 2 127 ? 109.514 102.030 157.692 1.00 242.43 127 GLY B CA 1
ATOM 4816 C C . GLY B 2 127 ? 109.477 103.170 158.686 1.00 242.43 127 GLY B C 1
ATOM 4817 O O . GLY B 2 127 ? 110.476 103.444 159.352 1.00 242.43 127 GLY B O 1
ATOM 4818 N N . GLN B 2 128 ? 108.347 103.869 158.780 1.00 246.24 128 GLN B N 1
ATOM 4819 C CA . GLN B 2 128 ? 108.164 104.946 159.744 1.00 246.24 128 GLN B CA 1
ATOM 4820 C C . GLN B 2 128 ? 108.345 104.407 161.161 1.00 246.24 128 GLN B C 1
ATOM 4821 O O . GLN B 2 128 ? 109.128 104.944 161.939 1.00 246.24 128 GLN B O 1
ATOM 4827 N N . LYS B 2 129 ? 107.671 103.302 161.478 1.00 250.05 129 LYS B N 1
ATOM 4828 C CA . LYS B 2 129 ? 107.813 102.634 162.765 1.00 250.05 129 LYS B CA 1
ATOM 4829 C C . LYS B 2 129 ? 109.265 102.219 162.996 1.00 250.05 129 LYS B C 1
ATOM 4830 O O . LYS B 2 129 ? 109.838 102.549 164.024 1.00 250.05 129 LYS B O 1
ATOM 4836 N N . ARG B 2 130 ? 109.905 101.600 162.003 1.00 247.56 130 ARG B N 1
ATOM 4837 C CA . ARG B 2 130 ? 111.321 101.213 162.052 1.00 247.56 130 ARG B CA 1
ATOM 4838 C C . ARG B 2 130 ? 112.234 102.403 162.350 1.00 247.56 130 ARG B C 1
ATOM 4839 O O . ARG B 2 130 ? 113.091 102.315 163.222 1.00 247.56 130 ARG B O 1
ATOM 4847 N N . PHE B 2 131 ? 112.024 103.529 161.677 1.00 242.10 131 PHE B N 1
ATOM 4848 C CA . PHE B 2 131 ? 112.763 104.768 161.894 1.00 242.10 131 PHE B CA 1
ATOM 4849 C C . PHE B 2 131 ? 112.576 105.285 163.322 1.00 242.10 131 PHE B C 1
ATOM 4850 O O . PHE B 2 131 ? 113.538 105.506 164.049 1.00 242.10 131 PHE B O 1
ATOM 4858 N N . GLN B 2 132 ? 111.328 105.420 163.755 1.00 250.70 132 GLN B N 1
ATOM 4859 C CA . GLN B 2 132 ? 110.994 105.883 165.098 1.00 250.70 132 GLN B CA 1
ATOM 4860 C C . GLN B 2 132 ? 111.506 104.926 166.181 1.00 250.70 132 GLN B C 1
ATOM 4861 O O . GLN B 2 132 ? 111.872 105.369 167.262 1.00 250.70 132 GLN B O 1
ATOM 4867 N N . ASP B 2 133 ? 111.591 103.625 165.919 1.00 257.39 133 ASP B N 1
ATOM 4868 C CA . ASP B 2 133 ? 112.185 102.669 166.848 1.00 257.39 133 ASP B CA 1
ATOM 4869 C C . ASP B 2 133 ? 113.705 102.795 166.908 1.00 257.39 133 ASP B C 1
ATOM 4870 O O . ASP B 2 133 ? 114.277 102.847 167.993 1.00 257.39 133 ASP B O 1
ATOM 4875 N N . MET B 2 134 ? 114.379 102.853 165.761 1.00 254.20 134 MET B N 1
ATOM 4876 C CA . MET B 2 134 ? 115.841 102.863 165.710 1.00 254.20 134 MET B CA 1
ATOM 4877 C C . MET B 2 134 ? 116.453 104.228 166.065 1.00 254.20 134 MET B C 1
ATOM 4878 O O . MET B 2 134 ? 117.611 104.285 166.466 1.00 254.20 134 MET B O 1
ATOM 4883 N N . MET B 2 135 ? 115.691 105.319 165.967 1.00 256.75 135 MET B N 1
ATOM 4884 C CA . MET B 2 135 ? 116.165 106.679 166.259 1.00 256.75 135 MET B CA 1
ATOM 4885 C C . MET B 2 135 ? 115.376 107.403 167.356 1.00 256.75 135 MET B C 1
ATOM 4886 O O . MET B 2 135 ? 115.959 108.169 168.120 1.00 256.75 135 MET B O 1
ATOM 4891 N N . GLY B 2 136 ? 114.070 107.174 167.452 1.00 256.46 136 GLY B N 1
ATOM 4892 C CA . GLY B 2 136 ? 113.140 108.060 168.162 1.00 256.46 136 GLY B CA 1
ATOM 4893 C C . GLY B 2 136 ? 112.704 109.250 167.297 1.00 256.46 136 GLY B C 1
ATOM 4894 O O . GLY B 2 136 ? 112.926 109.237 166.090 1.00 256.46 136 GLY B O 1
ATOM 4895 N N . HIS B 2 137 ? 112.050 110.267 167.874 1.00 250.44 137 HIS B N 1
ATOM 4896 C CA . HIS B 2 137 ? 111.615 111.476 167.145 1.00 250.44 137 HIS B CA 1
ATOM 4897 C C . HIS B 2 137 ? 111.156 112.610 168.075 1.00 250.44 137 HIS B C 1
ATOM 4898 O O . HIS B 2 137 ? 110.854 112.393 169.244 1.00 250.44 137 HIS B O 1
ATOM 4905 N N . GLY B 2 138 ? 111.035 113.823 167.541 1.00 248.96 138 GLY B N 1
ATOM 4906 C CA . GLY B 2 138 ? 110.378 114.958 168.199 1.00 248.96 138 GLY B CA 1
ATOM 4907 C C . GLY B 2 138 ? 111.134 115.601 169.365 1.00 248.96 138 GLY B C 1
ATOM 4908 O O . GLY B 2 138 ? 110.504 116.115 170.281 1.00 248.96 138 GLY B O 1
ATOM 4909 N N . SER B 2 139 ? 112.462 115.573 169.365 1.00 253.13 139 SER B N 1
ATOM 4910 C CA . SER B 2 139 ? 113.282 116.298 170.348 1.00 253.13 139 SER B CA 1
ATOM 4911 C C . SER B 2 139 ? 113.530 117.755 169.950 1.00 253.13 139 SER B C 1
ATOM 4912 O O . SER B 2 139 ? 113.430 118.122 168.783 1.00 253.13 139 SER B O 1
ATOM 4915 N N . ASP B 2 140 ? 113.893 118.588 170.925 1.00 248.62 140 ASP B N 1
ATOM 4916 C CA . ASP B 2 140 ? 114.352 119.965 170.703 1.00 248.62 140 ASP B CA 1
ATOM 4917 C C . ASP B 2 140 ? 115.656 120.015 169.879 1.00 248.62 140 ASP B C 1
ATOM 4918 O O . ASP B 2 140 ? 116.361 119.016 169.754 1.00 248.62 140 ASP B O 1
ATOM 4923 N N . TYR B 2 141 ? 115.985 121.175 169.314 1.00 244.95 141 TYR B N 1
ATOM 4924 C CA . TYR B 2 141 ? 117.177 121.428 168.501 1.00 244.95 141 TYR B CA 1
ATOM 4925 C C . TYR B 2 141 ? 117.432 122.936 168.386 1.00 244.95 141 TYR B C 1
ATOM 4926 O O . TYR B 2 141 ? 116.540 123.740 168.652 1.00 244.95 141 TYR B O 1
ATOM 4935 N N . SER B 2 142 ? 118.623 123.346 167.939 1.00 243.86 142 SER B N 1
ATOM 4936 C CA . SER B 2 142 ? 118.833 124.700 167.417 1.00 243.86 142 SER B CA 1
ATOM 4937 C C . SER B 2 142 ? 119.110 124.642 165.918 1.00 243.86 142 SER B C 1
ATOM 4938 O O . SER B 2 142 ? 120.019 123.960 165.446 1.00 243.86 142 SER B O 1
ATOM 4941 N N . LEU B 2 143 ? 118.321 125.370 165.135 1.00 240.93 143 LEU B N 1
ATOM 4942 C CA . LEU B 2 143 ? 118.546 125.441 163.692 1.00 240.93 143 LEU B CA 1
ATOM 4943 C C . LEU B 2 143 ? 119.854 126.155 163.336 1.00 240.93 143 LEU B C 1
ATOM 4944 O O . LEU B 2 143 ? 120.435 125.897 162.290 1.00 240.93 143 LEU B O 1
ATOM 4949 N N . SER B 2 144 ? 120.376 127.008 164.218 1.00 241.29 144 SER B N 1
ATOM 4950 C CA . SER B 2 144 ? 121.710 127.581 164.066 1.00 241.29 144 SER B CA 1
ATOM 4951 C C . SER B 2 144 ? 122.773 126.489 164.028 1.00 241.29 144 SER B C 1
ATOM 4952 O O . SER B 2 144 ? 123.601 126.461 163.122 1.00 241.29 144 SER B O 1
ATOM 4955 N N . GLU B 2 145 ? 122.721 125.535 164.956 1.00 245.19 145 GLU B N 1
ATOM 4956 C CA . GLU B 2 145 ? 123.615 124.375 164.903 1.00 245.19 145 GLU B CA 1
ATOM 4957 C C . GLU B 2 145 ? 123.374 123.521 163.669 1.00 245.19 145 GLU B C 1
ATOM 4958 O O . GLU B 2 145 ? 124.339 123.127 163.027 1.00 245.19 145 GLU B O 1
ATOM 4964 N N . VAL B 2 146 ? 122.117 123.262 163.295 1.00 237.90 146 VAL B N 1
ATOM 4965 C CA . VAL B 2 146 ? 121.803 122.530 162.060 1.00 237.90 146 VAL B CA 1
ATOM 4966 C C . VAL B 2 146 ? 122.521 123.173 160.891 1.00 237.90 146 VAL B C 1
ATOM 4967 O O . VAL B 2 146 ? 123.216 122.494 160.134 1.00 237.90 146 VAL B O 1
ATOM 4971 N N . LEU B 2 147 ? 122.400 124.490 160.751 1.00 234.00 147 LEU B N 1
ATOM 4972 C CA . LEU B 2 147 ? 122.999 125.134 159.592 1.00 234.00 147 LEU B CA 1
ATOM 4973 C C . LEU B 2 147 ? 124.516 125.108 159.679 1.00 234.00 147 LEU B C 1
ATOM 4974 O O . LEU B 2 147 ? 125.198 124.941 158.662 1.00 234.00 147 LEU B O 1
ATOM 4979 N N . TRP B 2 148 ? 125.083 125.185 160.880 1.00 238.79 148 TRP B N 1
ATOM 4980 C CA . TRP B 2 148 ? 126.525 125.071 161.081 1.00 238.79 148 TRP B CA 1
ATOM 4981 C C . TRP B 2 148 ? 127.050 123.673 160.712 1.00 238.79 148 TRP B C 1
ATOM 4982 O O . TRP B 2 148 ? 128.026 123.555 159.971 1.00 238.79 148 TRP B O 1
ATOM 4993 N N . VAL B 2 149 ? 126.363 122.608 161.131 1.00 235.79 149 VAL B N 1
ATOM 4994 C CA . VAL B 2 149 ? 126.688 121.232 160.722 1.00 235.79 149 VAL B CA 1
ATOM 4995 C C . VAL B 2 149 ? 126.640 121.118 159.210 1.00 235.79 149 VAL B C 1
ATOM 4996 O O . VAL B 2 149 ? 127.514 120.526 158.581 1.00 235.79 149 VAL B O 1
ATOM 5000 N N . CYS B 2 150 ? 125.631 121.719 158.602 1.00 237.26 150 CYS B N 1
ATOM 5001 C CA . CYS B 2 150 ? 125.459 121.620 157.167 1.00 237.26 150 CYS B CA 1
ATOM 5002 C C . CYS B 2 150 ? 126.621 122.276 156.411 1.00 237.26 150 CYS B C 1
ATOM 5003 O O . CYS B 2 150 ? 127.222 121.681 155.518 1.00 237.26 150 CYS B O 1
ATOM 5006 N N . ALA B 2 151 ? 127.036 123.461 156.849 1.00 237.18 151 ALA B N 1
ATOM 5007 C CA . ALA B 2 151 ? 128.227 124.101 156.321 1.00 237.18 151 ALA B CA 1
ATOM 5008 C C . ALA B 2 151 ? 129.473 123.234 156.517 1.00 237.18 151 ALA B C 1
ATOM 5009 O O . ALA B 2 151 ? 130.312 123.158 155.621 1.00 237.18 151 ALA B O 1
ATOM 5011 N N . ASN B 2 152 ? 129.600 122.539 157.646 1.00 239.80 152 ASN B N 1
ATOM 5012 C CA . ASN B 2 152 ? 130.692 121.599 157.825 1.00 239.80 152 ASN B CA 1
ATOM 5013 C C . ASN B 2 152 ? 130.673 120.514 156.730 1.00 239.80 152 ASN B C 1
ATOM 5014 O O . ASN B 2 152 ? 131.724 120.194 156.189 1.00 239.80 152 ASN B O 1
ATOM 5019 N N . LEU B 2 153 ? 129.508 119.984 156.354 1.00 233.14 153 LEU B N 1
ATOM 5020 C CA . LEU B 2 153 ? 129.425 118.978 155.296 1.00 233.14 153 LEU B CA 1
ATOM 5021 C C . LEU B 2 153 ? 129.947 119.513 153.961 1.00 233.14 153 LEU B C 1
ATOM 5022 O O . LEU B 2 153 ? 130.751 118.840 153.319 1.00 233.14 153 LEU B O 1
ATOM 5027 N N . PHE B 2 154 ? 129.591 120.736 153.567 1.00 236.16 154 PHE B N 1
ATOM 5028 C CA . PHE B 2 154 ? 130.215 121.348 152.397 1.00 236.16 154 PHE B CA 1
ATOM 5029 C C . PHE B 2 154 ? 131.713 121.567 152.587 1.00 236.16 154 PHE B C 1
ATOM 5030 O O . PHE B 2 154 ? 132.491 121.357 151.658 1.00 236.16 154 PHE B O 1
ATOM 5038 N N . SER B 2 155 ? 132.136 121.947 153.788 1.00 244.68 155 SER B N 1
ATOM 5039 C CA . SER B 2 155 ? 133.545 122.191 154.103 1.00 244.68 155 SER B CA 1
ATOM 5040 C C . SER B 2 155 ? 134.388 120.923 153.969 1.00 244.68 155 SER B C 1
ATOM 5041 O O . SER B 2 155 ? 135.551 120.990 153.579 1.00 244.68 155 SER B O 1
ATOM 5044 N N . ASP B 2 156 ? 133.795 119.769 154.264 1.00 243.63 156 ASP B N 1
ATOM 5045 C CA . ASP B 2 156 ? 134.428 118.450 154.214 1.00 243.63 156 ASP B CA 1
ATOM 5046 C C . ASP B 2 156 ? 134.527 117.845 152.800 1.00 243.63 156 ASP B C 1
ATOM 5047 O O . ASP B 2 156 ? 135.182 116.818 152.614 1.00 243.63 156 ASP B O 1
ATOM 5052 N N . VAL B 2 157 ? 133.891 118.446 151.793 1.00 30.00 157 VAL B N 1
ATOM 5053 C CA . VAL B 2 157 ? 133.923 117.958 150.414 1.00 30.00 157 VAL B CA 1
ATOM 5054 C C . VAL B 2 157 ? 135.326 118.001 149.786 1.00 30.00 157 VAL B C 1
ATOM 5055 O O . VAL B 2 157 ? 136.083 118.956 149.984 1.00 30.00 157 VAL B O 1
ATOM 5057 N N . GLN B 2 158 ? 135.669 116.990 148.987 1.00 30.00 158 GLN B N 1
ATOM 5058 C CA . GLN B 2 158 ? 136.857 116.981 148.128 1.00 30.00 158 GLN B CA 1
ATOM 5059 C C . GLN B 2 158 ? 136.599 117.611 146.747 1.00 30.00 158 GLN B C 1
ATOM 5060 O O . GLN B 2 158 ? 135.451 117.777 146.333 1.00 30.00 158 GLN B O 1
ATOM 5062 N N . PHE B 2 159 ? 137.674 117.938 146.019 1.00 30.00 159 PHE B N 1
ATOM 5063 C CA . PHE B 2 159 ? 137.687 118.320 144.593 1.00 30.00 159 PHE B CA 1
ATOM 5064 C C . PHE B 2 159 ? 136.748 119.467 144.150 1.00 30.00 159 PHE B C 1
ATOM 5065 O O . PHE B 2 159 ? 136.402 119.575 142.973 1.00 30.00 159 PHE B O 1
ATOM 5073 N N . LYS B 2 160 ? 136.393 120.371 145.064 1.00 30.00 160 LYS B N 1
ATOM 5074 C CA . LYS B 2 160 ? 135.807 121.683 144.773 1.00 30.00 160 LYS B CA 1
ATOM 5075 C C . LYS B 2 160 ? 134.592 121.693 143.825 1.00 30.00 160 LYS B C 1
ATOM 5076 O O . LYS B 2 160 ? 134.668 122.170 142.690 1.00 30.00 160 LYS B O 1
ATOM 5078 N N . MET B 2 161 ? 133.442 121.205 144.289 1.00 30.00 161 MET B N 1
ATOM 5079 C CA . MET B 2 161 ? 132.176 121.324 143.562 1.00 30.00 161 MET B CA 1
ATOM 5080 C C . MET B 2 161 ? 131.748 122.789 143.373 1.00 30.00 161 MET B C 1
ATOM 5081 O O . MET B 2 161 ? 131.925 123.615 144.272 1.00 30.00 161 MET B O 1
ATOM 5083 N N . SER B 2 162 ? 131.201 123.124 142.204 1.00 224.34 162 SER B N 1
ATOM 5084 C CA . SER B 2 162 ? 130.986 124.504 141.751 1.00 224.34 162 SER B CA 1
ATOM 5085 C C . SER B 2 162 ? 129.863 125.210 142.509 1.00 224.34 162 SER B C 1
ATOM 5086 O O . SER B 2 162 ? 130.120 126.234 143.141 1.00 224.34 162 SER B O 1
ATOM 5089 N N . HIS B 2 163 ? 128.644 124.666 142.508 1.00 227.49 163 HIS B N 1
ATOM 5090 C CA . HIS B 2 163 ? 127.520 125.224 143.272 1.00 227.49 163 HIS B CA 1
ATOM 5091 C C . HIS B 2 163 ? 127.143 124.348 144.460 1.00 227.49 163 HIS B C 1
ATOM 5092 O O . HIS B 2 163 ? 127.034 123.130 144.349 1.00 227.49 163 HIS B O 1
ATOM 5099 N N . LYS B 2 164 ? 126.944 125.004 145.604 1.00 227.41 164 LYS B N 1
ATOM 5100 C CA . LYS B 2 164 ? 126.631 124.396 146.898 1.00 227.41 164 LYS B CA 1
ATOM 5101 C C . LYS B 2 164 ? 125.222 124.810 147.284 1.00 227.41 164 LYS B C 1
ATOM 5102 O O . LYS B 2 164 ? 124.971 126.005 147.440 1.00 227.41 164 LYS B O 1
ATOM 5108 N N . ARG B 2 165 ? 124.291 123.866 147.438 1.00 228.64 165 ARG B N 1
ATOM 5109 C CA . ARG B 2 165 ? 122.899 124.203 147.775 1.00 228.64 165 ARG B CA 1
ATOM 5110 C C . ARG B 2 165 ? 122.277 123.312 148.844 1.00 228.64 165 ARG B C 1
ATOM 5111 O O . ARG B 2 165 ? 122.678 122.173 149.056 1.00 228.64 165 ARG B O 1
ATOM 5119 N N . ILE B 2 166 ? 121.259 123.850 149.498 1.00 229.71 166 ILE B N 1
ATOM 5120 C CA . ILE B 2 166 ? 120.581 123.282 150.655 1.00 229.71 166 ILE B CA 1
ATOM 5121 C C . ILE B 2 166 ? 119.072 123.310 150.410 1.00 229.71 166 ILE B C 1
ATOM 5122 O O . ILE B 2 166 ? 118.542 124.325 149.961 1.00 229.71 166 ILE B O 1
ATOM 5127 N N . MET B 2 167 ? 118.360 122.242 150.744 1.00 231.65 167 MET B N 1
ATOM 5128 C CA . MET B 2 167 ? 116.912 122.164 150.552 1.00 231.65 167 MET B CA 1
ATOM 5129 C C . MET B 2 167 ? 116.196 121.730 151.831 1.00 231.65 167 MET B C 1
ATOM 5130 O O . MET B 2 167 ? 116.559 120.717 152.430 1.00 231.65 167 MET B O 1
ATOM 5135 N N . LEU B 2 168 ? 115.169 122.471 152.249 1.00 228.36 168 LEU B N 1
ATOM 5136 C CA . LEU B 2 168 ? 114.517 122.250 153.540 1.00 228.36 168 LEU B CA 1
ATOM 5137 C C . LEU B 2 168 ? 113.119 121.663 153.394 1.00 228.36 168 LEU B C 1
ATOM 5138 O O . LEU B 2 168 ? 112.293 122.201 152.663 1.00 228.36 168 LEU B O 1
ATOM 5143 N N . PHE B 2 169 ? 112.856 120.604 154.156 1.00 224.58 169 PHE B N 1
ATOM 5144 C CA . PHE B 2 169 ? 111.553 119.975 154.303 1.00 224.58 169 PHE B CA 1
ATOM 5145 C C . PHE B 2 169 ? 111.039 120.159 155.739 1.00 224.58 169 PHE B C 1
ATOM 5146 O O . PHE B 2 169 ? 111.683 119.759 156.713 1.00 224.58 169 PHE B O 1
ATOM 5154 N N . THR B 2 170 ? 109.866 120.781 155.860 1.00 226.71 170 THR B N 1
ATOM 5155 C CA . THR B 2 170 ? 109.063 120.917 157.073 1.00 226.71 170 THR B CA 1
ATOM 5156 C C . THR B 2 170 ? 107.697 121.509 156.763 1.00 226.71 170 THR B C 1
ATOM 5157 O O . THR B 2 170 ? 107.521 122.124 155.725 1.00 226.71 170 THR B O 1
ATOM 5161 N N . ASN B 2 171 ? 106.732 121.399 157.661 1.00 230.41 171 ASN B N 1
ATOM 5162 C CA . ASN B 2 171 ? 105.545 122.242 157.670 1.00 230.41 171 ASN B CA 1
ATOM 5163 C C . ASN B 2 171 ? 105.446 123.151 158.913 1.00 230.41 171 ASN B C 1
ATOM 5164 O O . ASN B 2 171 ? 104.410 123.766 159.135 1.00 230.41 171 ASN B O 1
ATOM 5169 N N . GLU B 2 172 ? 106.490 123.269 159.734 1.00 237.73 172 GLU B N 1
ATOM 5170 C CA . GLU B 2 172 ? 106.497 124.147 160.902 1.00 237.73 172 GLU B CA 1
ATOM 5171 C C . GLU B 2 172 ? 106.944 125.565 160.532 1.00 237.73 172 GLU B C 1
ATOM 5172 O O . GLU B 2 172 ? 108.121 125.810 160.261 1.00 237.73 172 GLU B O 1
ATOM 5178 N N . ASP B 2 173 ? 106.019 126.518 160.550 1.00 241.00 173 ASP B N 1
ATOM 5179 C CA . ASP B 2 173 ? 106.325 127.949 160.473 1.00 241.00 173 ASP B CA 1
ATOM 5180 C C . ASP B 2 173 ? 106.746 128.518 161.840 1.00 241.00 173 ASP B C 1
ATOM 5181 O O . ASP B 2 173 ? 106.197 128.174 162.885 1.00 241.00 173 ASP B O 1
ATOM 5186 N N . ASN B 2 174 ? 107.750 129.401 161.818 1.00 242.12 174 ASN B N 1
ATOM 5187 C CA . ASN B 2 174 ? 108.389 129.997 162.996 1.00 242.12 174 ASN B CA 1
ATOM 5188 C C . ASN B 2 174 ? 108.683 129.004 164.145 1.00 242.12 174 ASN B C 1
ATOM 5189 O O . ASN B 2 174 ? 108.106 129.120 165.230 1.00 242.12 174 ASN B O 1
ATOM 5194 N N . PRO B 2 175 ? 109.574 128.016 163.939 1.00 238.76 175 PRO B N 1
ATOM 5195 C CA . PRO B 2 175 ? 109.826 126.983 164.938 1.00 238.76 175 PRO B CA 1
ATOM 5196 C C . PRO B 2 175 ? 110.332 127.530 166.278 1.00 238.76 175 PRO B C 1
ATOM 5197 O O . PRO B 2 175 ? 110.032 126.967 167.326 1.00 238.76 175 PRO B O 1
ATOM 5201 N N . HIS B 2 176 ? 111.067 128.645 166.256 1.00 249.69 176 HIS B N 1
ATOM 5202 C CA . HIS B 2 176 ? 111.628 129.290 167.449 1.00 249.69 176 HIS B CA 1
ATOM 5203 C C . HIS B 2 176 ? 110.898 130.582 167.823 1.00 249.69 176 HIS B C 1
ATOM 5204 O O . HIS B 2 176 ? 111.492 131.504 168.375 1.00 249.69 176 HIS B O 1
ATOM 5211 N N . GLY B 2 177 ? 109.583 130.647 167.585 1.00 257.84 177 GLY B N 1
ATOM 5212 C CA . GLY B 2 177 ? 108.751 131.761 168.055 1.00 257.84 177 GLY B CA 1
ATOM 5213 C C . GLY B 2 177 ? 108.745 131.940 169.581 1.00 257.84 177 GLY B C 1
ATOM 5214 O O . GLY B 2 177 ? 108.478 133.032 170.080 1.00 257.84 177 GLY B O 1
ATOM 5215 N N . ASN B 2 178 ? 109.095 130.892 170.330 1.00 265.26 178 ASN B N 1
ATOM 5216 C CA . ASN B 2 178 ? 109.317 130.910 171.776 1.00 265.26 178 ASN B CA 1
ATOM 5217 C C . ASN B 2 178 ? 110.732 131.364 172.197 1.00 265.26 178 ASN B C 1
ATOM 5218 O O . ASN B 2 178 ? 110.968 131.560 173.389 1.00 265.26 178 ASN B O 1
ATOM 5223 N N . ASP B 2 179 ? 111.690 131.502 171.274 1.00 269.24 179 ASP B N 1
ATOM 5224 C CA . ASP B 2 179 ? 113.093 131.781 171.603 1.00 269.24 179 ASP B CA 1
ATOM 5225 C C . ASP B 2 179 ? 113.772 132.706 170.578 1.00 269.24 179 ASP B C 1
ATOM 5226 O O . ASP B 2 179 ? 114.403 132.288 169.602 1.00 269.24 179 ASP B O 1
ATOM 5231 N N . SER B 2 180 ? 113.674 134.005 170.850 1.00 272.81 180 SER B N 1
ATOM 5232 C CA . SER B 2 180 ? 114.316 135.052 170.054 1.00 272.81 180 SER B CA 1
ATOM 5233 C C . SER B 2 180 ? 115.845 134.970 170.066 1.00 272.81 180 SER B C 1
ATOM 5234 O O . SER B 2 180 ? 116.483 135.416 169.112 1.00 272.81 180 SER B O 1
ATOM 5237 N N . ALA B 2 181 ? 116.472 134.381 171.085 1.00 269.17 181 ALA B N 1
ATOM 5238 C CA . ALA B 2 181 ? 117.917 134.209 171.104 1.00 269.17 181 ALA B CA 1
ATOM 5239 C C . ALA B 2 181 ? 118.346 133.138 170.092 1.00 269.17 181 ALA B C 1
ATOM 5240 O O . ALA B 2 181 ? 119.241 133.387 169.285 1.00 269.17 181 ALA B O 1
ATOM 5242 N N . LYS B 2 182 ? 117.656 131.991 170.051 1.00 262.57 182 LYS B N 1
ATOM 5243 C CA . LYS B 2 182 ? 117.839 130.979 168.994 1.00 262.57 182 LYS B CA 1
ATOM 5244 C C . LYS B 2 182 ? 117.534 131.563 167.619 1.00 262.57 182 LYS B C 1
ATOM 5245 O O . LYS B 2 182 ? 118.350 131.440 166.708 1.00 262.57 182 LYS B O 1
ATOM 5251 N N . ALA B 2 183 ? 116.414 132.266 167.471 1.00 261.72 183 ALA B N 1
ATOM 5252 C CA . ALA B 2 183 ? 116.056 132.875 166.194 1.00 261.72 183 ALA B CA 1
ATOM 5253 C C . ALA B 2 183 ? 117.120 133.876 165.713 1.00 261.72 183 ALA B C 1
ATOM 5254 O O . ALA B 2 183 ? 117.599 133.786 164.591 1.00 261.72 183 ALA B O 1
ATOM 5256 N N . SER B 2 184 ? 117.546 134.808 166.562 1.00 265.28 184 SER B N 1
ATOM 5257 C CA . SER B 2 184 ? 118.521 135.838 166.183 1.00 265.28 184 SER B CA 1
ATOM 5258 C C . SER B 2 184 ? 119.911 135.265 165.899 1.00 265.28 184 SER B C 1
ATOM 5259 O O . SER B 2 184 ? 120.533 135.655 164.905 1.00 265.28 184 SER B O 1
ATOM 5262 N N . ARG B 2 185 ? 120.400 134.293 166.680 1.00 261.11 185 ARG B N 1
ATOM 5263 C CA . ARG B 2 185 ? 121.692 133.656 166.367 1.00 261.11 185 ARG B CA 1
ATOM 5264 C C . ARG B 2 185 ? 121.611 132.852 165.070 1.00 261.11 185 ARG B C 1
ATOM 5265 O O . ARG B 2 185 ? 122.521 132.915 164.253 1.00 261.11 185 ARG B O 1
ATOM 5273 N N . ALA B 2 186 ? 120.484 132.190 164.808 1.00 251.29 186 ALA B N 1
ATOM 5274 C CA . ALA B 2 186 ? 120.246 131.488 163.552 1.00 251.29 186 ALA B CA 1
ATOM 5275 C C . ALA B 2 186 ? 120.184 132.443 162.360 1.00 251.29 186 ALA B C 1
ATOM 5276 O O . ALA B 2 186 ? 120.876 132.220 161.376 1.00 251.29 186 ALA B O 1
ATOM 5278 N N . ARG B 2 187 ? 119.452 133.552 162.467 1.00 253.73 187 ARG B N 1
ATOM 5279 C CA . ARG B 2 187 ? 119.414 134.619 161.455 1.00 253.73 187 ARG B CA 1
ATOM 5280 C C . ARG B 2 187 ? 120.815 135.146 161.156 1.00 253.73 187 ARG B C 1
ATOM 5281 O O . ARG B 2 187 ? 121.221 135.238 160.001 1.00 253.73 187 ARG B O 1
ATOM 5289 N N . THR B 2 188 ? 121.594 135.394 162.206 1.00 252.75 188 THR B N 1
ATOM 5290 C CA . THR B 2 188 ? 122.997 135.816 162.099 1.00 252.75 188 THR B CA 1
ATOM 5291 C C . THR B 2 188 ? 123.822 134.781 161.337 1.00 252.75 188 THR B C 1
ATOM 5292 O O . THR B 2 188 ? 124.489 135.113 160.359 1.00 252.75 188 THR B O 1
ATOM 5296 N N . LYS B 2 189 ? 123.731 133.505 161.728 1.00 247.31 189 LYS B N 1
ATOM 5297 C CA . LYS B 2 189 ? 124.457 132.414 161.075 1.00 247.31 189 LYS B CA 1
ATOM 5298 C C . LYS B 2 189 ? 124.042 132.265 159.619 1.00 247.31 189 LYS B C 1
ATOM 5299 O O . LYS B 2 189 ? 124.898 132.193 158.754 1.00 247.31 189 LYS B O 1
ATOM 5305 N N . ALA B 2 190 ? 122.748 132.288 159.328 1.00 247.78 190 ALA B N 1
ATOM 5306 C CA . ALA B 2 190 ? 122.231 132.214 157.973 1.00 247.78 190 ALA B CA 1
ATOM 5307 C C . ALA B 2 190 ? 122.760 133.357 157.105 1.00 247.78 190 ALA B C 1
ATOM 5308 O O . ALA B 2 190 ? 123.163 133.113 155.969 1.00 247.78 190 ALA B O 1
ATOM 5310 N N . GLY B 2 191 ? 122.850 134.579 157.643 1.00 251.63 191 GLY B N 1
ATOM 5311 C CA . GLY B 2 191 ? 123.477 135.655 156.902 1.00 251.63 191 GLY B CA 1
ATOM 5312 C C . GLY B 2 191 ? 124.921 135.349 156.574 1.00 251.63 191 GLY B C 1
ATOM 5313 O O . GLY B 2 191 ? 125.382 135.608 155.461 1.00 251.63 191 GLY B O 1
ATOM 5314 N N . ASP B 2 192 ? 125.654 134.780 157.535 1.00 253.48 192 ASP B N 1
ATOM 5315 C CA . ASP B 2 192 ? 127.040 134.410 157.276 1.00 253.48 192 ASP B CA 1
ATOM 5316 C C . ASP B 2 192 ? 127.133 133.374 156.163 1.00 253.48 192 ASP B C 1
ATOM 5317 O O . ASP B 2 192 ? 127.997 133.470 155.285 1.00 253.48 192 ASP B O 1
ATOM 5322 N N . LEU B 2 193 ? 126.246 132.379 156.180 1.00 246.90 193 LEU B N 1
ATOM 5323 C CA . LEU B 2 193 ? 126.250 131.371 155.123 1.00 246.90 193 LEU B CA 1
ATOM 5324 C C . LEU B 2 193 ? 125.921 131.995 153.776 1.00 246.90 193 LEU B C 1
ATOM 5325 O O . LEU B 2 193 ? 126.493 131.617 152.746 1.00 246.90 193 LEU B O 1
ATOM 5330 N N . ARG B 2 194 ? 124.978 132.936 153.733 1.00 247.54 194 ARG B N 1
ATOM 5331 C CA . ARG B 2 194 ? 124.641 133.602 152.477 1.00 247.54 194 ARG B CA 1
ATOM 5332 C C . ARG B 2 194 ? 125.788 134.483 151.997 1.00 247.54 194 ARG B C 1
ATOM 5333 O O . ARG B 2 194 ? 126.040 134.508 150.798 1.00 247.54 194 ARG B O 1
ATOM 5341 N N . ASP B 2 195 ? 126.577 135.080 152.889 1.00 252.00 195 ASP B N 1
ATOM 5342 C CA . ASP B 2 195 ? 127.808 135.744 152.474 1.00 252.00 195 ASP B CA 1
ATOM 5343 C C . ASP B 2 195 ? 128.801 134.733 151.926 1.00 252.00 195 ASP B C 1
ATOM 5344 O O . ASP B 2 195 ? 129.529 135.015 150.967 1.00 252.00 195 ASP B O 1
ATOM 5349 N N . THR B 2 196 ? 128.804 133.521 152.487 1.00 245.84 196 THR B N 1
ATOM 5350 C CA . THR B 2 196 ? 129.574 132.365 152.001 1.00 245.84 196 THR B CA 1
ATOM 5351 C C . THR B 2 196 ? 129.077 131.845 150.640 1.00 245.84 196 THR B C 1
ATOM 5352 O O . THR B 2 196 ? 129.744 131.045 149.996 1.00 245.84 196 THR B O 1
ATOM 5356 N N . GLY B 2 197 ? 127.927 132.313 150.160 1.00 238.19 197 GLY B N 1
ATOM 5357 C CA . GLY B 2 197 ? 127.384 132.030 148.832 1.00 238.19 197 GLY B CA 1
ATOM 5358 C C . GLY B 2 197 ? 126.666 130.686 148.699 1.00 238.19 197 GLY B C 1
ATOM 5359 O O . GLY B 2 197 ? 126.339 130.275 147.588 1.00 238.19 197 GLY B O 1
ATOM 5360 N N . ILE B 2 198 ? 126.419 129.982 149.801 1.00 236.72 198 ILE B N 1
ATOM 5361 C CA . ILE B 2 198 ? 125.676 128.717 149.789 1.00 236.72 198 ILE B CA 1
ATOM 5362 C C . ILE B 2 198 ? 124.181 129.017 149.647 1.00 236.72 198 ILE B C 1
ATOM 5363 O O . ILE B 2 198 ? 123.619 129.765 150.446 1.00 236.72 198 ILE B O 1
ATOM 5368 N N . PHE B 2 199 ? 123.513 128.448 148.649 1.00 232.32 199 PHE B N 1
ATOM 5369 C CA . PHE B 2 199 ? 122.071 128.646 148.475 1.00 232.32 199 PHE B CA 1
ATOM 5370 C C . PHE B 2 199 ? 121.280 127.791 149.458 1.00 232.32 199 PHE B C 1
ATOM 5371 O O . PHE B 2 199 ? 121.639 126.649 149.719 1.00 232.32 199 PHE B O 1
ATOM 5379 N N . LEU B 2 200 ? 120.154 128.308 149.934 1.00 238.70 200 LEU B N 1
ATOM 5380 C CA . LEU B 2 200 ? 119.186 127.569 150.738 1.00 238.70 200 LEU B CA 1
ATOM 5381 C C . LEU B 2 200 ? 117.744 127.986 150.438 1.00 238.70 200 LEU B C 1
ATOM 5382 O O . LEU B 2 200 ? 117.473 129.168 150.219 1.00 238.70 200 LEU B O 1
ATOM 5387 N N . ASP B 2 201 ? 116.837 127.014 150.427 1.00 237.55 201 ASP B N 1
ATOM 5388 C CA . ASP B 2 201 ? 115.430 127.182 150.046 1.00 237.55 201 ASP B CA 1
ATOM 5389 C C . ASP B 2 201 ? 114.504 126.193 150.786 1.00 237.55 201 ASP B C 1
ATOM 5390 O O . ASP B 2 201 ? 114.942 125.133 151.232 1.00 237.55 201 ASP B O 1
ATOM 5395 N N . LEU B 2 202 ? 113.220 126.532 150.920 1.00 231.89 202 LEU B N 1
ATOM 5396 C CA . LEU B 2 202 ? 112.238 125.806 151.722 1.00 231.89 202 LEU B CA 1
ATOM 5397 C C . LEU B 2 202 ? 111.075 125.284 150.885 1.00 231.89 202 LEU B C 1
ATOM 5398 O O . LEU B 2 202 ? 110.294 126.044 150.320 1.00 231.89 202 LEU B O 1
ATOM 5403 N N . MET B 2 203 ? 110.966 123.955 150.842 1.00 232.69 203 MET B N 1
ATOM 5404 C CA . MET B 2 203 ? 109.822 123.196 150.343 1.00 232.69 203 MET B CA 1
ATOM 5405 C C . MET B 2 203 ? 108.812 123.017 151.476 1.00 232.69 203 MET B C 1
ATOM 5406 O O . MET B 2 203 ? 108.687 121.949 152.069 1.00 232.69 203 MET B O 1
ATOM 5411 N N . HIS B 2 204 ? 108.115 124.086 151.832 1.00 230.53 204 HIS B N 1
ATOM 5412 C CA . HIS B 2 204 ? 107.103 124.041 152.880 1.00 230.53 204 HIS B CA 1
ATOM 5413 C C . HIS B 2 204 ? 105.970 123.084 152.493 1.00 230.53 204 HIS B C 1
ATOM 5414 O O . HIS B 2 204 ? 105.348 123.209 151.440 1.00 230.53 204 HIS B O 1
ATOM 5421 N N . LEU B 2 205 ? 105.726 122.080 153.330 1.00 231.91 205 LEU B N 1
ATOM 5422 C CA . LEU B 2 205 ? 104.654 121.100 153.136 1.00 231.91 205 LEU B CA 1
ATOM 5423 C C . LEU B 2 205 ? 103.339 121.597 153.741 1.00 231.91 205 LEU B C 1
ATOM 5424 O O . LEU B 2 205 ? 103.337 122.505 154.567 1.00 231.91 205 LEU B O 1
ATOM 5429 N N . LYS B 2 206 ? 102.212 120.998 153.345 1.00 232.79 206 LYS B N 1
ATOM 5430 C CA . LYS B 2 206 ? 100.880 121.335 153.863 1.00 232.79 206 LYS B CA 1
ATOM 5431 C C . LYS B 2 206 ? 100.859 121.374 155.391 1.00 232.79 206 LYS B C 1
ATOM 5432 O O . LYS B 2 206 ? 101.407 120.484 156.046 1.00 232.79 206 LYS B O 1
ATOM 5438 N N . LYS B 2 207 ? 100.184 122.373 155.957 1.00 239.27 207 LYS B N 1
ATOM 5439 C CA . LYS B 2 207 ? 100.017 122.562 157.402 1.00 239.27 207 LYS B CA 1
ATOM 5440 C C . LYS B 2 207 ? 98.538 122.776 157.744 1.00 239.27 207 LYS B C 1
ATOM 5441 O O . LYS B 2 207 ? 97.896 123.577 157.064 1.00 239.27 207 LYS B O 1
ATOM 5447 N N . PRO B 2 208 ? 97.989 122.183 158.818 1.00 245.06 208 PRO B N 1
ATOM 5448 C CA . PRO B 2 208 ? 96.670 122.610 159.300 1.00 245.06 208 PRO B CA 1
ATOM 5449 C C . PRO B 2 208 ? 96.703 124.077 159.694 1.00 245.06 208 PRO B C 1
ATOM 5450 O O . PRO B 2 208 ? 97.620 124.536 160.379 1.00 245.06 208 PRO B O 1
ATOM 5454 N N . GLY B 2 209 ? 95.694 124.817 159.246 1.00 248.52 209 GLY B N 1
ATOM 5455 C CA . GLY B 2 209 ? 95.667 126.246 159.449 1.00 248.52 209 GLY B CA 1
ATOM 5456 C C . GLY B 2 209 ? 96.481 127.040 158.455 1.00 248.52 209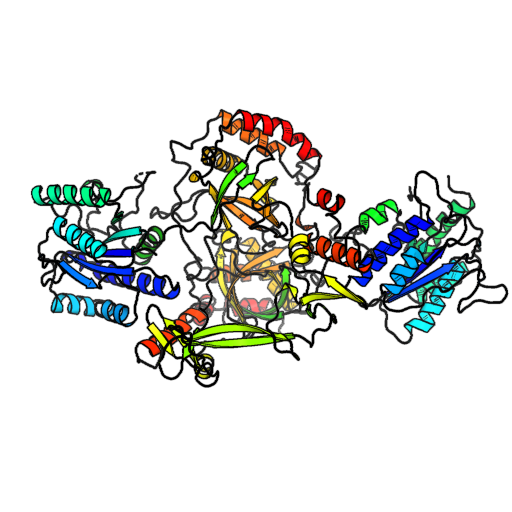 GLY B C 1
ATOM 5457 O O . GLY B 2 209 ? 96.495 128.275 158.540 1.00 248.52 209 GLY B O 1
ATOM 5458 N N . GLY B 2 210 ? 97.134 126.390 157.486 1.00 245.22 210 GLY B N 1
ATOM 5459 C CA . GLY B 2 210 ? 97.943 127.020 156.441 1.00 245.22 210 GLY B CA 1
ATOM 5460 C C . GLY B 2 210 ? 99.316 127.499 156.926 1.00 245.22 210 GLY B C 1
ATOM 5461 O O . GLY B 2 210 ? 99.453 128.053 158.016 1.00 245.22 210 GLY B O 1
ATOM 5462 N N . PHE B 2 211 ? 100.347 127.296 156.113 1.00 240.96 211 PHE B N 1
ATOM 5463 C CA . PHE B 2 211 ? 101.701 127.782 156.377 1.00 240.96 211 PHE B CA 1
ATOM 5464 C C . PHE B 2 211 ? 101.845 129.271 156.020 1.00 240.96 211 PHE B C 1
ATOM 5465 O O . PHE B 2 211 ? 101.365 129.701 154.972 1.00 240.96 211 PHE B O 1
ATOM 5473 N N . ASP B 2 212 ? 102.549 130.067 156.829 1.00 246.61 212 ASP B N 1
ATOM 5474 C CA . ASP B 2 212 ? 102.872 131.467 156.509 1.00 246.61 212 ASP B CA 1
ATOM 5475 C C . ASP B 2 212 ? 104.385 131.725 156.390 1.00 246.61 212 ASP B C 1
ATOM 5476 O O . ASP B 2 212 ? 105.170 131.490 157.305 1.00 246.61 212 ASP B O 1
ATOM 5481 N N . ILE B 2 213 ? 104.773 132.242 155.227 1.00 239.94 213 ILE B N 1
ATOM 5482 C CA . ILE B 2 213 ? 106.143 132.600 154.864 1.00 239.94 213 ILE B CA 1
ATOM 5483 C C . ILE B 2 213 ? 106.612 133.859 155.600 1.00 239.94 213 ILE B C 1
ATOM 5484 O O . ILE B 2 213 ? 107.784 133.986 155.927 1.00 239.94 213 ILE B O 1
ATOM 5489 N N . SER B 2 214 ? 105.729 134.813 155.886 1.00 248.27 214 SER B N 1
ATOM 5490 C CA . SER B 2 214 ? 106.122 136.080 156.486 1.00 248.27 214 SER B CA 1
ATOM 5491 C C . SER B 2 214 ? 106.600 135.897 157.918 1.00 248.27 214 SER B C 1
ATOM 5492 O O . SER B 2 214 ? 107.466 136.648 158.381 1.00 248.27 214 SER B O 1
ATOM 5495 N N . LEU B 2 215 ? 106.121 134.881 158.637 1.00 244.11 215 LEU B N 1
ATOM 5496 C CA . LEU B 2 215 ? 106.458 134.688 160.049 1.00 244.11 215 LEU B CA 1
ATOM 5497 C C . LEU B 2 215 ? 107.935 134.351 160.272 1.00 244.11 215 LEU B C 1
ATOM 5498 O O . LEU B 2 215 ? 108.541 134.838 161.225 1.00 244.11 215 LEU B O 1
ATOM 5503 N N . PHE B 2 216 ? 108.513 133.517 159.412 1.00 241.95 216 PHE B N 1
ATOM 5504 C CA . PHE B 2 216 ? 109.891 133.044 159.513 1.00 241.95 216 PHE B CA 1
ATOM 5505 C C . PHE B 2 216 ? 110.371 132.464 158.177 1.00 241.95 216 PHE B C 1
ATOM 5506 O O . PHE B 2 216 ? 109.589 132.300 157.251 1.00 241.95 216 PHE B O 1
ATOM 5514 N N . TYR B 2 217 ? 111.659 132.147 158.064 1.00 241.40 217 TYR B N 1
ATOM 5515 C CA . TYR B 2 217 ? 112.345 131.679 156.853 1.00 241.40 217 TYR B CA 1
ATOM 5516 C C . TYR B 2 217 ? 112.456 132.709 155.730 1.00 241.40 217 TYR B C 1
ATOM 5517 O O . TYR B 2 217 ? 113.501 132.766 155.089 1.00 241.40 217 TYR B O 1
ATOM 5526 N N . ARG B 2 218 ? 111.456 133.574 155.518 1.00 249.36 218 ARG B N 1
ATOM 5527 C CA . ARG B 2 218 ? 111.517 134.680 154.539 1.00 249.36 218 ARG B CA 1
ATOM 5528 C C . ARG B 2 218 ? 112.806 135.486 154.656 1.00 249.36 218 ARG B C 1
ATOM 5529 O O . ARG B 2 218 ? 113.451 135.797 153.662 1.00 249.36 218 ARG B O 1
ATOM 5537 N N . ASP B 2 219 ? 113.194 135.787 155.885 1.00 252.82 219 ASP B N 1
ATOM 5538 C CA . ASP B 2 219 ? 114.361 136.612 156.201 1.00 252.82 219 ASP B CA 1
ATOM 5539 C C . ASP B 2 219 ? 115.686 135.819 156.160 1.00 252.82 219 ASP B C 1
ATOM 5540 O O . ASP B 2 219 ? 116.746 136.347 156.483 1.00 252.82 219 ASP B O 1
ATOM 5545 N N . ILE B 2 220 ? 115.626 134.534 155.808 1.00 243.44 220 ILE B N 1
ATOM 5546 C CA . ILE B 2 220 ? 116.682 133.542 156.013 1.00 243.44 220 ILE B CA 1
ATOM 5547 C C . ILE B 2 220 ? 117.063 132.849 154.703 1.00 243.44 220 ILE B C 1
ATOM 5548 O O . ILE B 2 220 ? 118.255 132.668 154.451 1.00 243.44 220 ILE B O 1
ATOM 5553 N N . ILE B 2 221 ? 116.095 132.497 153.854 1.00 242.08 221 ILE B N 1
ATOM 5554 C CA . ILE B 2 221 ? 116.341 131.837 152.563 1.00 242.08 221 ILE B CA 1
ATOM 5555 C C . ILE B 2 221 ? 117.218 132.667 151.625 1.00 242.08 221 ILE B C 1
ATOM 5556 O O . ILE B 2 221 ? 117.260 133.894 151.686 1.00 242.08 221 ILE B O 1
ATOM 5561 N N . SER B 2 222 ? 117.884 131.987 150.695 1.00 247.95 222 SER B N 1
ATOM 5562 C CA . SER B 2 222 ? 118.512 132.646 149.555 1.00 247.95 222 SER B CA 1
ATOM 5563 C C . SER B 2 222 ? 117.419 133.127 148.601 1.00 247.95 222 SER B C 1
ATOM 5564 O O . SER B 2 222 ? 116.654 132.340 148.044 1.00 247.95 222 SER B O 1
ATOM 5567 N N . ILE B 2 223 ? 117.311 134.442 148.474 1.00 256.22 223 ILE B N 1
ATOM 5568 C CA . ILE B 2 223 ? 116.334 135.116 147.618 1.00 256.22 223 ILE B CA 1
ATOM 5569 C C . ILE B 2 223 ? 116.746 135.065 146.141 1.00 256.22 223 ILE B C 1
ATOM 5570 O O . ILE B 2 223 ? 117.859 134.664 145.798 1.00 256.22 223 ILE B O 1
ATOM 5575 N N . ALA B 2 224 ? 115.866 135.533 145.266 1.00 262.77 224 ALA B N 1
ATOM 5576 C CA . ALA B 2 224 ? 116.154 135.795 143.862 1.00 262.77 224 ALA B CA 1
ATOM 5577 C C . ALA B 2 224 ? 115.356 137.010 143.372 1.00 262.77 224 ALA B C 1
ATOM 5578 O O . ALA B 2 224 ? 114.302 137.334 143.924 1.00 262.77 224 ALA B O 1
ATOM 5580 N N . GLU B 2 225 ? 115.824 137.692 142.326 1.00 263.77 225 GLU B N 1
ATOM 5581 C CA . GLU B 2 225 ? 115.109 138.835 141.746 1.00 263.77 225 GLU B CA 1
ATOM 5582 C C . GLU B 2 225 ? 113.824 138.420 141.001 1.00 263.77 225 GLU B C 1
ATOM 5583 O O . GLU B 2 225 ? 113.774 137.385 140.335 1.00 263.77 225 GLU B O 1
ATOM 5589 N N . ASP B 2 226 ? 112.782 139.244 141.074 1.00 248.06 226 ASP B N 1
ATOM 5590 C CA . ASP B 2 226 ? 111.517 139.040 140.363 1.00 248.06 226 ASP B CA 1
ATOM 5591 C C . ASP B 2 226 ? 111.667 139.246 138.850 1.00 248.06 226 ASP B C 1
ATOM 5592 O O . ASP B 2 226 ? 111.877 140.365 138.368 1.00 248.06 226 ASP B O 1
ATOM 5597 N N . ARG B 2 230 ? 108.386 137.985 147.012 1.00 231.51 230 ARG B N 1
ATOM 5598 C CA . ARG B 2 230 ? 108.474 137.378 145.689 1.00 231.51 230 ARG B CA 1
ATOM 5599 C C . ARG B 2 230 ? 107.486 136.217 145.501 1.00 231.51 230 ARG B C 1
ATOM 5600 O O . ARG B 2 230 ? 106.980 135.640 146.466 1.00 231.51 230 ARG B O 1
ATOM 5602 N N . VAL B 2 231 ? 107.216 135.949 144.221 1.00 221.54 231 VAL B N 1
ATOM 5603 C CA . VAL B 2 231 ? 106.412 134.837 143.727 1.00 221.54 231 VAL B CA 1
ATOM 5604 C C . VAL B 2 231 ? 107.083 133.525 144.098 1.00 221.54 231 VAL B C 1
ATOM 5605 O O . VAL B 2 231 ? 108.281 133.328 143.899 1.00 221.54 231 VAL B O 1
ATOM 5609 N N . HIS B 2 232 ? 106.303 132.647 144.701 1.00 209.47 232 HIS B N 1
ATOM 5610 C CA . HIS B 2 232 ? 106.799 131.456 145.357 1.00 209.47 232 HIS B CA 1
ATOM 5611 C C . HIS B 2 232 ? 105.712 130.390 145.362 1.00 209.47 232 HIS B C 1
ATOM 5612 O O . HIS B 2 232 ? 104.522 130.700 145.311 1.00 209.47 232 HIS B O 1
ATOM 5619 N N . PHE B 2 233 ? 106.101 129.126 145.423 1.00 204.47 233 PHE B N 1
ATOM 5620 C CA . PHE B 2 233 ? 105.147 128.026 145.403 1.00 204.47 233 PHE B CA 1
ATOM 5621 C C . PHE B 2 233 ? 104.260 128.022 146.652 1.00 204.47 233 PHE B C 1
ATOM 5622 O O . PHE B 2 233 ? 104.725 128.313 147.752 1.00 204.47 233 PHE B O 1
ATOM 5630 N N . GLU B 2 234 ? 102.989 127.647 146.516 1.00 220.01 234 GLU B N 1
ATOM 5631 C CA . GLU B 2 234 ? 102.160 127.307 147.671 1.00 220.01 234 GLU B CA 1
ATOM 5632 C C . GLU B 2 234 ? 102.670 126.045 148.366 1.00 220.01 234 GLU B C 1
ATOM 5633 O O . GLU B 2 234 ? 103.444 125.268 147.808 1.00 220.01 234 GLU B O 1
ATOM 5639 N N . GLU B 2 235 ? 102.197 125.819 149.583 1.00 233.23 235 GLU B N 1
ATOM 5640 C CA . GLU B 2 235 ? 102.467 124.605 150.339 1.00 233.23 235 GLU B CA 1
ATOM 5641 C C . GLU B 2 235 ? 102.036 123.355 149.553 1.00 233.23 235 GLU B C 1
ATOM 5642 O O . GLU B 2 235 ? 101.031 123.359 148.852 1.00 233.23 235 GLU B O 1
ATOM 5648 N N . SER B 2 236 ? 102.799 122.278 149.638 1.00 224.30 236 SER B N 1
ATOM 5649 C CA . SER B 2 236 ? 102.549 121.066 148.851 1.00 224.30 236 SER B CA 1
ATOM 5650 C C . SER B 2 236 ? 101.740 120.036 149.622 1.00 224.30 236 SER B C 1
ATOM 5651 O O . SER B 2 236 ? 102.032 119.749 150.776 1.00 224.30 236 SER B O 1
ATOM 5654 N N . SER B 2 237 ? 100.747 119.447 148.968 1.00 224.29 237 SER B N 1
ATOM 5655 C CA . SER B 2 237 ? 99.833 118.458 149.545 1.00 224.29 237 SER B CA 1
ATOM 5656 C C . SER B 2 237 ? 99.809 117.118 148.803 1.00 224.29 237 SER B C 1
ATOM 5657 O O . SER B 2 237 ? 99.174 116.182 149.282 1.00 224.29 237 SER B O 1
ATOM 5660 N N . LYS B 2 238 ? 100.490 117.003 147.658 1.00 228.13 238 LYS B N 1
ATOM 5661 C CA . LYS B 2 238 ? 100.513 115.823 146.781 1.00 228.13 238 LYS B CA 1
ATOM 5662 C C . LYS B 2 238 ? 101.929 115.521 146.315 1.00 228.13 238 LYS B C 1
ATOM 5663 O O . LYS B 2 238 ? 102.679 116.446 145.998 1.00 228.13 238 LYS B O 1
ATOM 5669 N N . LEU B 2 239 ? 102.269 114.243 146.196 1.00 223.72 239 LEU B N 1
ATOM 5670 C CA . LEU B 2 239 ? 103.624 113.835 145.831 1.00 223.72 239 LEU B CA 1
ATOM 5671 C C . LEU B 2 239 ? 104.027 114.367 144.460 1.00 223.72 239 LEU B C 1
ATOM 5672 O O . LEU B 2 239 ? 105.146 114.829 144.286 1.00 223.72 239 LEU B O 1
ATOM 5677 N N . GLU B 2 240 ? 103.100 114.368 143.507 1.00 237.74 240 GLU B N 1
ATOM 5678 C CA . GLU B 2 240 ? 103.337 114.899 142.165 1.00 237.74 240 GLU B CA 1
ATOM 5679 C C . GLU B 2 240 ? 103.780 116.365 142.205 1.00 237.74 240 GLU B C 1
ATOM 5680 O O . GLU B 2 240 ? 104.773 116.740 141.588 1.00 237.74 240 GLU B O 1
ATOM 5686 N N . ASP B 2 241 ? 103.072 117.196 142.964 1.00 232.64 241 ASP B N 1
ATOM 5687 C CA . ASP B 2 241 ? 103.403 118.610 143.070 1.00 232.64 241 ASP B CA 1
ATOM 5688 C C . ASP B 2 241 ? 104.727 118.806 143.794 1.00 232.64 241 ASP B C 1
ATOM 5689 O O . ASP B 2 241 ? 105.547 119.612 143.358 1.00 232.64 241 ASP B O 1
ATOM 5694 N N . LEU B 2 242 ? 104.963 118.069 144.882 1.00 223.05 242 LEU B N 1
ATOM 5695 C CA . LEU B 2 242 ? 106.215 118.178 145.617 1.00 223.05 242 LEU B CA 1
ATOM 5696 C C . LEU B 2 242 ? 107.392 117.840 144.704 1.00 223.05 242 LEU B C 1
ATOM 5697 O O . LEU B 2 242 ? 108.348 118.609 144.622 1.00 223.05 242 LEU B O 1
ATOM 5702 N N . LEU B 2 243 ? 107.287 116.733 143.971 1.00 220.00 243 LEU B N 1
ATOM 5703 C CA . LEU B 2 243 ? 108.300 116.287 143.027 1.00 220.00 243 LEU B CA 1
ATOM 5704 C C . LEU B 2 243 ? 108.527 117.347 141.945 1.00 220.00 243 LEU B C 1
ATOM 5705 O O . LEU B 2 243 ? 109.665 117.737 141.697 1.00 220.00 243 LEU B O 1
ATOM 5710 N N . ARG B 2 244 ? 107.455 117.877 141.350 1.00 216.17 244 ARG B N 1
ATOM 5711 C CA . ARG B 2 244 ? 107.557 118.945 140.351 1.00 216.17 244 ARG B CA 1
ATOM 5712 C C . ARG B 2 244 ? 108.327 120.134 140.905 1.00 216.17 244 ARG B C 1
ATOM 5713 O O . ARG B 2 244 ? 109.265 120.597 140.264 1.00 216.17 244 ARG B O 1
ATOM 5721 N N . LYS B 2 245 ? 107.986 120.596 142.108 1.00 214.87 245 LYS B N 1
ATOM 5722 C CA . LYS B 2 245 ? 108.605 121.774 142.716 1.00 214.87 245 LYS B CA 1
ATOM 5723 C C . LYS B 2 245 ? 110.093 121.558 142.953 1.00 214.87 245 LYS B C 1
ATOM 5724 O O . LYS B 2 245 ? 110.893 122.365 142.483 1.00 214.87 245 LYS B O 1
ATOM 5730 N N . VAL B 2 246 ? 110.497 120.466 143.602 1.00 217.21 246 VAL B N 1
ATOM 5731 C CA . VAL B 2 246 ? 111.932 120.213 143.813 1.00 217.21 246 VAL B CA 1
ATOM 5732 C C . VAL B 2 246 ? 112.656 120.029 142.488 1.00 217.21 246 VAL B C 1
ATOM 5733 O O . VAL B 2 246 ? 113.699 120.640 142.290 1.00 217.21 246 VAL B O 1
ATOM 5737 N N . ARG B 2 247 ? 112.093 119.270 141.546 1.00 222.85 247 ARG B N 1
ATOM 5738 C CA . ARG B 2 247 ? 112.751 118.981 140.271 1.00 222.85 247 ARG B CA 1
ATOM 5739 C C . ARG B 2 247 ? 112.957 120.252 139.445 1.00 222.85 247 ARG B C 1
ATOM 5740 O O . ARG B 2 247 ? 114.027 120.444 138.882 1.00 222.85 247 ARG B O 1
ATOM 5748 N N . ALA B 2 248 ? 111.983 121.161 139.431 1.00 220.92 248 ALA B N 1
ATOM 5749 C CA . ALA B 2 248 ? 112.115 122.452 138.763 1.00 220.92 248 ALA B CA 1
ATOM 5750 C C . ALA B 2 248 ? 113.182 123.344 139.410 1.00 220.92 248 ALA B C 1
ATOM 5751 O O . ALA B 2 248 ? 113.901 124.052 138.707 1.00 220.92 248 ALA B O 1
ATOM 5753 N N . LYS B 2 249 ? 113.317 123.312 140.736 1.00 222.28 249 LYS B N 1
ATOM 5754 C CA . LYS B 2 249 ? 114.313 124.106 141.465 1.00 222.28 249 LYS B CA 1
ATOM 5755 C C . LYS B 2 249 ? 115.729 123.536 141.347 1.00 222.28 249 LYS B C 1
ATOM 5756 O O . LYS B 2 249 ? 116.700 124.284 141.348 1.00 222.28 249 LYS B O 1
ATOM 5762 N N . GLU B 2 250 ? 115.858 122.217 141.278 1.00 230.11 250 GLU B N 1
ATOM 5763 C CA . GLU B 2 250 ? 117.120 121.514 141.497 1.00 230.11 250 GLU B CA 1
ATOM 5764 C C . GLU B 2 250 ? 118.167 121.707 140.396 1.00 230.11 250 GLU B C 1
ATOM 5765 O O . GLU B 2 250 ? 119.320 121.996 140.701 1.00 230.11 250 GLU B O 1
ATOM 5771 N N . THR B 2 251 ? 117.798 121.540 139.130 1.00 231.07 251 THR B N 1
ATOM 5772 C CA . THR B 2 251 ? 118.752 121.570 138.015 1.00 231.07 251 THR B CA 1
ATOM 5773 C C . THR B 2 251 ? 119.110 123.004 137.628 1.00 231.07 251 THR B C 1
ATOM 5774 O O . THR B 2 251 ? 118.227 123.805 137.325 1.00 231.07 251 THR B O 1
ATOM 5778 N N . ARG B 2 252 ? 120.404 123.335 137.571 1.00 219.60 252 ARG B N 1
ATOM 5779 C CA . ARG B 2 252 ? 120.868 124.577 136.936 1.00 219.60 252 ARG B CA 1
ATOM 5780 C C . ARG B 2 252 ? 120.795 124.462 135.419 1.00 219.60 252 ARG B C 1
ATOM 5781 O O . ARG B 2 252 ? 121.055 123.401 134.851 1.00 219.60 252 ARG B O 1
ATOM 5789 N N . LYS B 2 253 ? 120.485 125.572 134.754 1.00 207.37 253 LYS B N 1
ATOM 5790 C CA . LYS B 2 253 ? 120.529 125.694 133.293 1.00 207.37 253 LYS B CA 1
ATOM 5791 C C . LYS B 2 253 ? 121.931 125.387 132.757 1.00 207.37 253 LYS B C 1
ATOM 5792 O O . LYS B 2 253 ? 122.928 125.629 133.433 1.00 207.37 253 LYS B O 1
ATOM 5798 N N . ARG B 2 254 ? 122.000 124.895 131.523 1.00 193.72 254 ARG B N 1
ATOM 5799 C CA . ARG B 2 254 ? 123.237 124.646 130.775 1.00 193.72 254 ARG B CA 1
ATOM 5800 C C . ARG B 2 254 ? 123.024 125.088 129.340 1.00 193.72 254 ARG B C 1
ATOM 5801 O O . ARG B 2 254 ? 122.465 124.358 128.532 1.00 193.72 254 ARG B O 1
ATOM 5809 N N . ALA B 2 255 ? 123.431 126.314 129.043 1.00 170.49 255 ALA B N 1
ATOM 5810 C CA . ALA B 2 255 ? 123.245 126.910 127.729 1.00 170.49 255 ALA B CA 1
ATOM 5811 C C . ALA B 2 255 ? 123.856 126.028 126.636 1.00 170.49 255 ALA B C 1
ATOM 5812 O O . ALA B 2 255 ? 125.005 125.608 126.768 1.00 170.49 255 ALA B O 1
ATOM 5814 N N . LEU B 2 256 ? 123.108 125.738 125.576 1.00 152.31 256 LEU B N 1
ATOM 5815 C CA . LEU B 2 256 ? 123.580 124.860 124.515 1.00 152.31 256 LEU B CA 1
ATOM 5816 C C . LEU B 2 256 ? 124.555 125.573 123.583 1.00 152.31 256 LEU B C 1
ATOM 5817 O O . LEU B 2 256 ? 125.492 124.954 123.095 1.00 152.31 256 LEU B O 1
ATOM 5822 N N . SER B 2 257 ? 124.375 126.870 123.357 1.00 149.35 257 SER B N 1
ATOM 5823 C CA . SER B 2 257 ? 125.284 127.726 122.584 1.00 149.35 257 SER B CA 1
ATOM 5824 C C . SER B 2 257 ? 124.950 129.211 122.778 1.00 149.35 257 SER B C 1
ATOM 5825 O O . SER B 2 257 ? 123.888 129.544 123.305 1.00 149.35 257 SER B O 1
ATOM 5828 N N . ARG B 2 258 ? 125.861 130.115 122.391 1.00 158.66 258 ARG B N 1
ATOM 5829 C CA . ARG B 2 258 ? 125.788 131.566 122.667 1.00 158.66 258 ARG B CA 1
ATOM 5830 C C . ARG B 2 258 ? 125.764 132.401 121.377 1.00 158.66 258 ARG B C 1
ATOM 5831 O O . ARG B 2 258 ? 126.653 133.210 121.118 1.00 158.66 258 ARG B O 1
ATOM 5839 N N . LEU B 2 259 ? 124.794 132.151 120.506 1.00 162.12 259 LEU B N 1
ATOM 5840 C CA . LEU B 2 259 ? 124.689 132.789 119.194 1.00 162.12 259 LEU B CA 1
ATOM 5841 C C . LEU B 2 259 ? 124.421 134.294 119.269 1.00 162.12 259 LEU B C 1
ATOM 5842 O O . LEU B 2 259 ? 123.953 134.820 120.277 1.00 162.12 259 LEU B O 1
ATOM 5847 N N . LYS B 2 260 ? 124.649 134.978 118.148 1.00 165.58 260 LYS B N 1
ATOM 5848 C CA . LYS B 2 260 ? 124.220 136.352 117.937 1.00 165.58 260 LYS B CA 1
ATOM 5849 C C . LYS B 2 260 ? 123.054 136.366 116.962 1.00 165.58 260 LYS B C 1
ATOM 5850 O O . LYS B 2 260 ? 123.155 135.763 115.896 1.00 165.58 260 LYS B O 1
ATOM 5856 N N . LEU B 2 261 ? 121.942 137.002 117.314 1.00 162.44 261 LEU B N 1
ATOM 5857 C CA . LEU B 2 261 ? 120.786 137.109 116.439 1.00 162.44 261 LEU B CA 1
ATOM 5858 C C . LEU B 2 261 ? 120.800 138.483 115.787 1.00 162.44 261 LEU B C 1
ATOM 5859 O O . LEU B 2 261 ? 120.779 139.510 116.459 1.00 162.44 261 LEU B O 1
ATOM 5864 N N . LYS B 2 262 ? 120.877 138.489 114.463 1.00 167.38 262 LYS B N 1
ATOM 5865 C CA . LYS B 2 262 ? 121.167 139.661 113.651 1.00 167.38 262 LYS B CA 1
ATOM 5866 C C . LYS B 2 262 ? 119.890 140.129 112.990 1.00 167.38 262 LYS B C 1
ATOM 5867 O O . LYS B 2 262 ? 119.336 139.433 112.141 1.00 167.38 262 LYS B O 1
ATOM 5873 N N . LEU B 2 263 ? 119.419 141.308 113.374 1.00 171.12 263 LEU B N 1
ATOM 5874 C CA . LEU B 2 263 ? 118.226 141.896 112.773 1.00 171.12 263 LEU B CA 1
ATOM 5875 C C . LEU B 2 263 ? 118.571 142.473 111.407 1.00 171.12 263 LEU B C 1
ATOM 5876 O O . LEU B 2 263 ? 117.822 142.304 110.452 1.00 171.12 263 LEU B O 1
ATOM 5881 N N . ASN B 2 264 ? 119.755 143.066 111.300 1.00 183.30 264 ASN B N 1
ATOM 5882 C CA . ASN B 2 264 ? 120.445 143.312 110.043 1.00 183.30 264 ASN B CA 1
ATOM 5883 C C . ASN B 2 264 ? 121.952 143.194 110.287 1.00 183.30 264 ASN B C 1
ATOM 5884 O O . ASN B 2 264 ? 122.379 142.636 111.294 1.00 183.30 264 ASN B O 1
ATOM 5889 N N . LYS B 2 265 ? 122.762 143.750 109.387 1.00 182.78 265 LYS B N 1
ATOM 5890 C CA . LYS B 2 265 ? 124.208 143.798 109.542 1.00 182.78 265 LYS B CA 1
ATOM 5891 C C . LYS B 2 265 ? 124.595 144.526 110.820 1.00 182.78 265 LYS B C 1
ATOM 5892 O O . LYS B 2 265 ? 125.508 144.101 111.535 1.00 182.78 265 LYS B O 1
ATOM 5898 N N . ASP B 2 266 ? 123.894 145.611 111.137 1.00 191.80 266 ASP B N 1
ATOM 5899 C CA . ASP B 2 266 ? 124.301 146.487 112.226 1.00 191.80 266 ASP B CA 1
ATOM 5900 C C . ASP B 2 266 ? 123.714 146.074 113.570 1.00 191.80 266 ASP B C 1
ATOM 5901 O O . ASP B 2 266 ? 124.458 145.874 114.534 1.00 191.80 266 ASP B O 1
ATOM 5906 N N . ILE B 2 267 ? 122.396 145.943 113.655 1.00 178.06 267 ILE B N 1
ATOM 5907 C CA . ILE B 2 267 ? 121.723 145.673 114.920 1.00 178.06 267 ILE B CA 1
ATOM 5908 C C . ILE B 2 267 ? 121.810 144.181 115.201 1.00 178.06 267 ILE B C 1
ATOM 5909 O O . ILE B 2 267 ? 121.236 143.366 114.476 1.00 178.06 267 ILE B O 1
ATOM 5914 N N . VAL B 2 268 ? 122.473 143.809 116.290 1.00 167.23 268 VAL B N 1
ATOM 5915 C CA . VAL B 2 268 ? 122.674 142.411 116.667 1.00 167.23 268 VAL B CA 1
ATOM 5916 C C . VAL B 2 268 ? 122.511 142.233 118.168 1.00 167.23 268 VAL B C 1
ATOM 5917 O O . VAL B 2 268 ? 123.055 143.026 118.924 1.00 167.23 268 VAL B O 1
ATOM 5921 N N . ILE B 2 269 ? 121.831 141.179 118.616 1.00 165.95 269 ILE B N 1
ATOM 5922 C CA . ILE B 2 269 ? 121.608 140.886 120.042 1.00 165.95 269 ILE B CA 1
ATOM 5923 C C . ILE B 2 269 ? 122.154 139.525 120.452 1.00 165.95 269 ILE B C 1
ATOM 5924 O O . ILE B 2 269 ? 122.183 138.582 119.676 1.00 165.95 269 ILE B O 1
ATOM 5929 N N . SER B 2 270 ? 122.571 139.423 121.705 1.00 168.14 270 SER B N 1
ATOM 5930 C CA . SER B 2 270 ? 123.061 138.182 122.294 1.00 168.14 270 SER B CA 1
ATOM 5931 C C . SER B 2 270 ? 121.905 137.313 122.784 1.00 168.14 270 SER B C 1
ATOM 5932 O O . SER B 2 270 ? 121.059 137.798 123.531 1.00 168.14 270 SER B O 1
ATOM 5935 N N . VAL B 2 271 ? 121.869 136.028 122.430 1.00 153.74 271 VAL B N 1
ATOM 5936 C CA . VAL B 2 271 ? 120.830 135.094 122.898 1.00 153.74 271 VAL B CA 1
ATOM 5937 C C . VAL B 2 271 ? 121.414 133.744 123.279 1.00 153.74 271 VAL B C 1
ATOM 5938 O O . VAL B 2 271 ? 122.423 133.308 122.738 1.00 153.74 271 VAL B O 1
ATOM 5942 N N . GLY B 2 272 ? 120.769 133.070 124.218 1.00 145.03 272 GLY B N 1
ATOM 5943 C CA . GLY B 2 272 ? 121.057 131.697 124.595 1.00 145.03 272 GLY B CA 1
ATOM 5944 C C . GLY B 2 272 ? 120.073 130.746 123.937 1.00 145.03 272 GLY B C 1
ATOM 5945 O O . GLY B 2 272 ? 118.888 131.053 123.830 1.00 145.03 272 GLY B O 1
ATOM 5946 N N . ILE B 2 273 ? 120.568 129.594 123.507 1.00 138.80 273 ILE B N 1
ATOM 5947 C CA . ILE B 2 273 ? 119.778 128.504 122.952 1.00 138.80 273 ILE B CA 1
ATOM 5948 C C . ILE B 2 273 ? 119.689 127.392 123.980 1.00 138.80 273 ILE B C 1
ATOM 5949 O O . ILE B 2 273 ? 120.690 127.030 124.596 1.00 138.80 273 ILE B O 1
ATOM 5954 N N . TYR B 2 274 ? 118.520 126.804 124.154 1.00 142.01 274 TYR B N 1
ATOM 5955 C CA . TYR B 2 274 ? 118.308 125.727 125.107 1.00 142.01 274 TYR B CA 1
ATOM 5956 C C . TYR B 2 274 ? 117.366 124.710 124.496 1.00 142.01 274 TYR B C 1
ATOM 5957 O O . TYR B 2 274 ? 116.478 125.086 123.736 1.00 142.01 274 TYR B O 1
ATOM 5966 N N . ASN B 2 275 ? 117.547 123.429 124.808 1.00 157.89 275 ASN B N 1
ATOM 5967 C CA . ASN B 2 275 ? 116.802 122.356 124.152 1.00 157.89 275 ASN B CA 1
ATOM 5968 C C . ASN B 2 275 ? 115.482 121.976 124.829 1.00 157.89 275 ASN B C 1
ATOM 5969 O O . ASN B 2 275 ? 114.528 121.691 124.118 1.00 157.89 275 ASN B O 1
ATOM 5974 N N . LEU B 2 276 ? 115.380 122.043 126.159 1.00 157.30 276 LEU B N 1
ATOM 5975 C CA . LEU B 2 276 ? 114.145 121.902 126.963 1.00 157.30 276 LEU B CA 1
ATOM 5976 C C . LEU B 2 276 ? 113.487 120.508 126.949 1.00 157.30 276 LEU B C 1
ATOM 5977 O O . LEU B 2 276 ? 112.981 120.040 127.962 1.00 157.30 276 LEU B O 1
ATOM 5982 N N . VAL B 2 277 ? 113.562 119.806 125.833 1.00 159.73 277 VAL B N 1
ATOM 5983 C CA . VAL B 2 277 ? 113.244 118.401 125.631 1.00 159.73 277 VAL B CA 1
ATOM 5984 C C . VAL B 2 277 ? 114.434 117.802 124.910 1.00 159.73 277 VAL B C 1
ATOM 5985 O O . VAL B 2 277 ? 114.915 118.404 123.954 1.00 159.73 277 VAL B O 1
ATOM 5989 N N . GLN B 2 278 ? 114.926 116.645 125.330 1.00 171.58 278 GLN B N 1
ATOM 5990 C CA . GLN B 2 278 ? 116.017 115.992 124.620 1.00 171.58 278 GLN B CA 1
ATOM 5991 C C . GLN B 2 278 ? 115.907 114.487 124.731 1.00 171.58 278 GLN B C 1
ATOM 5992 O O . GLN B 2 278 ? 115.732 113.954 125.820 1.00 171.58 278 GLN B O 1
ATOM 5998 N N . LYS B 2 279 ? 116.037 113.793 123.604 1.00 169.00 279 LYS B N 1
ATOM 5999 C CA . LYS B 2 279 ? 115.761 112.364 123.499 1.00 169.00 279 LYS B CA 1
ATOM 6000 C C . LYS B 2 279 ? 116.592 111.570 124.498 1.00 169.00 279 LYS B C 1
ATOM 6001 O O . LYS B 2 279 ? 117.818 111.555 124.424 1.00 169.00 279 LYS B O 1
ATOM 6007 N N . ALA B 2 280 ? 115.920 110.889 125.418 1.00 165.23 280 ALA B N 1
ATOM 6008 C CA . ALA B 2 280 ? 116.564 109.930 126.296 1.00 165.23 280 ALA B CA 1
ATOM 6009 C C . ALA B 2 280 ? 117.040 108.728 125.485 1.00 165.23 280 ALA B C 1
ATOM 6010 O O . ALA B 2 280 ? 116.342 108.272 124.577 1.00 165.23 280 ALA B O 1
ATOM 6012 N N . LEU B 2 281 ? 118.213 108.208 125.821 1.00 167.25 281 LEU B N 1
ATOM 6013 C CA . LEU B 2 281 ? 118.827 107.084 125.124 1.00 167.25 281 LEU B CA 1
ATOM 6014 C C . LEU B 2 281 ? 119.561 106.180 126.102 1.00 167.25 281 LEU B C 1
ATOM 6015 O O . LEU B 2 281 ? 120.078 106.627 127.126 1.00 167.25 281 LEU B O 1
ATOM 6020 N N . LYS B 2 282 ? 119.608 104.896 125.771 1.00 162.41 282 LYS B N 1
ATOM 6021 C CA . LYS B 2 282 ? 120.236 103.874 126.599 1.00 162.41 282 LYS B CA 1
ATOM 6022 C C . LYS B 2 282 ? 121.742 104.138 126.692 1.00 162.41 282 LYS B C 1
ATOM 6023 O O . LYS B 2 282 ? 122.376 104.288 125.649 1.00 162.41 282 LYS B O 1
ATOM 6029 N N . PRO B 2 283 ? 122.345 104.195 127.887 1.00 166.05 283 PRO B N 1
ATOM 6030 C CA . PRO B 2 283 ? 123.777 104.473 128.020 1.00 166.05 283 PRO B CA 1
ATOM 6031 C C . PRO B 2 283 ? 124.609 103.394 127.356 1.00 166.05 283 PRO B C 1
ATOM 6032 O O . PRO B 2 283 ? 124.260 102.207 127.410 1.00 166.05 283 PRO B O 1
ATOM 6036 N N . PRO B 2 284 ? 125.736 103.739 126.718 1.00 175.93 284 PRO B N 1
ATOM 6037 C CA . PRO B 2 284 ? 126.571 102.761 126.041 1.00 175.93 284 PRO B CA 1
ATOM 6038 C C . PRO B 2 284 ? 127.289 101.866 127.056 1.00 175.93 284 PRO B C 1
ATOM 6039 O O . PRO B 2 284 ? 127.727 102.362 128.096 1.00 175.93 284 PRO B O 1
ATOM 6043 N N . PRO B 2 285 ? 127.472 100.571 126.776 1.00 176.67 285 PRO B N 1
ATOM 6044 C CA . PRO B 2 285 ? 128.364 99.720 127.548 1.00 176.67 285 PRO B CA 1
ATOM 6045 C C . PRO B 2 285 ? 129.794 100.268 127.579 1.00 176.67 285 PRO B C 1
ATOM 6046 O O . PRO B 2 285 ? 130.220 100.969 126.662 1.00 176.67 285 PRO B O 1
ATOM 6050 N N . ILE B 2 286 ? 130.555 99.892 128.603 1.00 191.76 286 ILE B N 1
ATOM 6051 C CA . ILE B 2 286 ? 131.957 100.243 128.776 1.00 191.76 286 ILE B CA 1
ATOM 6052 C C . ILE B 2 286 ? 132.770 98.962 128.854 1.00 191.76 286 ILE B C 1
ATOM 6053 O O . ILE B 2 286 ? 132.418 98.042 129.601 1.00 191.76 286 ILE B O 1
ATOM 6058 N N . LYS B 2 287 ? 133.846 98.904 128.077 1.00 231.82 287 LYS B N 1
ATOM 6059 C CA . LYS B 2 287 ? 134.690 97.721 128.047 1.00 231.82 287 LYS B CA 1
ATOM 6060 C C . LYS B 2 287 ? 135.371 97.525 129.392 1.00 231.82 287 LYS B C 1
ATOM 6061 O O . LYS B 2 287 ? 135.791 98.486 130.041 1.00 231.82 287 LYS B O 1
ATOM 6067 N N . LEU B 2 288 ? 135.491 96.270 129.805 1.00 244.95 288 LEU B N 1
ATOM 6068 C CA . LEU B 2 288 ? 135.922 95.944 131.153 1.00 244.95 288 LEU B CA 1
ATOM 6069 C C . LEU B 2 288 ? 136.974 94.846 131.105 1.00 244.95 288 LEU B C 1
ATOM 6070 O O . LEU B 2 288 ? 136.883 93.913 130.304 1.00 244.95 288 LEU B O 1
ATOM 6075 N N . TYR B 2 289 ? 138.021 94.923 131.940 1.00 255.75 289 TYR B N 1
ATOM 6076 C CA . TYR B 2 289 ? 139.005 93.836 132.040 1.00 255.75 289 TYR B CA 1
ATOM 6077 C C . TYR B 2 289 ? 138.480 92.657 132.862 1.00 255.75 289 TYR B C 1
ATOM 6078 O O . TYR B 2 289 ? 137.936 92.842 133.952 1.00 255.75 289 TYR B O 1
ATOM 6087 N N . ARG B 2 290 ? 138.695 91.434 132.371 1.00 259.42 290 ARG B N 1
ATOM 6088 C CA . ARG B 2 290 ? 138.142 90.193 132.937 1.00 259.42 290 ARG B CA 1
ATOM 6089 C C . ARG B 2 290 ? 138.557 89.930 134.379 1.00 259.42 290 ARG B C 1
ATOM 6090 O O . ARG B 2 290 ? 137.730 89.509 135.181 1.00 259.42 290 ARG B O 1
ATOM 6098 N N . GLU B 2 291 ? 139.831 90.120 134.707 1.00 264.20 291 GLU B N 1
ATOM 6099 C CA . GLU B 2 291 ? 140.367 89.628 135.970 1.00 264.20 291 GLU B CA 1
ATOM 6100 C C . GLU B 2 291 ? 140.212 90.645 137.093 1.00 264.20 291 GLU B C 1
ATOM 6101 O O . GLU B 2 291 ? 139.795 90.288 138.201 1.00 264.20 291 GLU B O 1
ATOM 6107 N N . THR B 2 292 ? 140.528 91.911 136.831 1.00 258.05 292 THR B N 1
ATOM 6108 C CA . THR B 2 292 ? 140.585 92.917 137.879 1.00 258.05 292 THR B CA 1
ATOM 6109 C C . THR B 2 292 ? 139.310 93.730 138.021 1.00 258.05 292 THR B C 1
ATOM 6110 O O . THR B 2 292 ? 139.237 94.575 138.920 1.00 258.05 292 THR B O 1
ATOM 6114 N N . ASN B 2 293 ? 138.313 93.510 137.162 1.00 251.96 293 ASN B N 1
ATOM 6115 C CA . ASN B 2 293 ? 137.089 94.312 137.154 1.00 251.96 293 ASN B CA 1
ATOM 6116 C C . ASN B 2 293 ? 137.412 95.796 137.024 1.00 251.96 293 ASN B C 1
ATOM 6117 O O . ASN B 2 293 ? 136.694 96.658 137.534 1.00 251.96 293 ASN B O 1
ATOM 6122 N N . GLU B 2 294 ? 138.496 96.098 136.328 1.00 256.16 294 GLU B N 1
ATOM 6123 C CA . GLU B 2 294 ? 138.888 97.477 136.111 1.00 256.16 294 GLU B CA 1
ATOM 6124 C C . GLU B 2 294 ? 138.568 97.894 134.684 1.00 256.16 294 GLU B C 1
ATOM 6125 O O . GLU B 2 294 ? 138.802 97.123 133.749 1.00 256.16 294 GLU B O 1
ATOM 6131 N N . PRO B 2 295 ? 138.020 99.085 134.484 1.00 253.97 295 PRO B N 1
ATOM 6132 C CA . PRO B 2 295 ? 137.754 99.549 133.120 1.00 253.97 295 PRO B CA 1
ATOM 6133 C C . PRO B 2 295 ? 139.044 99.636 132.324 1.00 253.97 295 PRO B C 1
ATOM 6134 O O . PRO B 2 295 ? 140.137 99.793 132.869 1.00 253.97 295 PRO B O 1
ATOM 6138 N N . VAL B 2 296 ? 138.922 99.546 130.996 1.00 259.52 296 VAL B N 1
ATOM 6139 C CA . VAL B 2 296 ? 140.062 99.550 130.059 1.00 259.52 296 VAL B CA 1
ATOM 6140 C C . VAL B 2 296 ? 139.996 100.726 129.100 1.00 259.52 296 VAL B C 1
ATOM 6141 O O . VAL B 2 296 ? 138.926 101.225 128.768 1.00 259.52 296 VAL B O 1
ATOM 6145 N N . LYS B 2 297 ? 141.161 101.218 128.695 1.00 255.33 297 LYS B N 1
ATOM 6146 C CA . LYS B 2 297 ? 141.336 102.312 127.751 1.00 255.33 297 LYS B CA 1
ATOM 6147 C C . LYS B 2 297 ? 141.421 101.700 126.364 1.00 255.33 297 LYS B C 1
ATOM 6148 O O . LYS B 2 297 ? 142.257 100.833 126.111 1.00 255.33 297 LYS B O 1
ATOM 6154 N N . THR B 2 298 ? 140.545 102.083 125.452 1.00 256.32 298 THR B N 1
ATOM 6155 C CA . THR B 2 298 ? 140.645 101.620 124.066 1.00 256.32 298 THR B CA 1
ATOM 6156 C C . THR B 2 298 ? 141.186 102.732 123.196 1.00 256.32 298 THR B C 1
ATOM 6157 O O . THR B 2 298 ? 140.815 103.894 123.385 1.00 256.32 298 THR B O 1
ATOM 6161 N N . LYS B 2 299 ? 142.099 102.401 122.278 1.00 259.44 299 LYS B N 1
ATOM 6162 C CA . LYS B 2 299 ? 142.582 103.378 121.307 1.00 259.44 299 LYS B CA 1
ATOM 6163 C C . LYS B 2 299 ? 142.333 102.805 119.951 1.00 259.44 299 LYS B C 1
ATOM 6164 O O . LYS B 2 299 ? 141.999 101.648 119.783 1.00 259.44 299 LYS B O 1
ATOM 6170 N N . THR B 2 300 ? 142.533 103.639 118.932 1.00 251.70 300 THR B N 1
ATOM 6171 C CA . THR B 2 300 ? 142.298 103.301 117.520 1.00 251.70 300 THR B CA 1
ATOM 6172 C C . THR B 2 300 ? 143.448 103.795 116.642 1.00 251.70 300 THR B C 1
ATOM 6173 O O . THR B 2 300 ? 143.501 104.979 116.306 1.00 251.70 300 THR B O 1
ATOM 6177 N N . ARG B 2 301 ? 144.390 102.919 116.268 1.00 254.52 301 ARG B N 1
ATOM 6178 C CA . ARG B 2 301 ? 145.429 103.242 115.294 1.00 254.52 301 ARG B CA 1
ATOM 6179 C C . ARG B 2 301 ? 144.900 103.036 113.872 1.00 254.52 301 ARG B C 1
ATOM 6180 O O . ARG B 2 301 ? 143.881 102.412 113.630 1.00 254.52 301 ARG B O 1
ATOM 6188 N N . THR B 2 302 ? 145.637 103.562 112.920 1.00 248.36 302 THR B N 1
ATOM 6189 C CA . THR B 2 302 ? 145.528 103.351 111.485 1.00 248.36 302 THR B CA 1
ATOM 6190 C C . THR B 2 302 ? 146.925 103.288 110.891 1.00 248.36 302 THR B C 1
ATOM 6191 O O . THR B 2 302 ? 147.754 104.167 111.151 1.00 248.36 302 THR B O 1
ATOM 6195 N N . PHE B 2 303 ? 147.179 102.253 110.098 1.00 250.09 303 PHE B N 1
ATOM 6196 C CA . PHE B 2 303 ? 148.510 101.993 109.580 1.00 250.09 303 PHE B CA 1
ATOM 6197 C C . PHE B 2 303 ? 148.399 101.389 108.190 1.00 250.09 303 PHE B C 1
ATOM 6198 O O . PHE B 2 303 ? 147.355 100.861 107.800 1.00 250.09 303 PHE B O 1
ATOM 6206 N N . ASN B 2 304 ? 149.497 101.474 107.445 1.00 252.69 304 ASN B N 1
ATOM 6207 C CA . ASN B 2 304 ? 149.522 100.930 106.096 1.00 252.69 304 ASN B CA 1
ATOM 6208 C C . ASN B 2 304 ? 149.380 99.416 106.134 1.00 252.69 304 ASN B C 1
ATOM 6209 O O . ASN B 2 304 ? 149.897 98.750 107.034 1.00 252.69 304 ASN B O 1
ATOM 6214 N N . THR B 2 305 ? 148.621 98.851 105.203 1.00 253.67 305 THR B N 1
ATOM 6215 C CA . THR B 2 305 ? 148.481 97.408 105.012 1.00 253.67 305 THR B CA 1
ATOM 6216 C C . THR B 2 305 ? 149.837 96.727 104.836 1.00 253.67 305 THR B C 1
ATOM 6217 O O . THR B 2 305 ? 150.089 95.700 105.459 1.00 253.67 305 THR B O 1
ATOM 6221 N N . SER B 2 306 ? 150.726 97.287 104.009 1.00 258.81 306 SER B N 1
ATOM 6222 C CA . SER B 2 306 ? 152.022 96.675 103.743 1.00 258.81 306 SER B CA 1
ATOM 6223 C C . SER B 2 306 ? 153.062 97.102 104.770 1.00 258.81 306 SER B C 1
ATOM 6224 O O . SER B 2 306 ? 153.607 96.268 105.500 1.00 258.81 306 SER B O 1
ATOM 6227 N N . THR B 2 307 ? 153.346 98.403 104.840 1.00 259.81 307 THR B N 1
ATOM 6228 C CA . THR B 2 307 ? 154.413 98.880 105.714 1.00 259.81 307 THR B CA 1
ATOM 6229 C C . THR B 2 307 ? 154.047 98.717 107.181 1.00 259.81 307 THR B C 1
ATOM 6230 O O . THR B 2 307 ? 154.890 98.326 107.996 1.00 259.81 307 THR B O 1
ATOM 6234 N N . GLY B 2 308 ? 152.802 99.018 107.538 1.00 255.49 308 GLY B N 1
ATOM 6235 C CA . GLY B 2 308 ? 152.376 98.982 108.916 1.00 255.49 308 GLY B CA 1
ATOM 6236 C C . GLY B 2 308 ? 152.671 100.241 109.697 1.00 255.49 308 GLY B C 1
ATOM 6237 O O . GLY B 2 308 ? 152.318 100.312 110.881 1.00 255.49 308 GLY B O 1
ATOM 6238 N N . GLY B 2 309 ? 153.311 101.229 109.080 1.00 250.39 309 GLY B N 1
ATOM 6239 C CA . GLY B 2 309 ? 153.570 102.471 109.772 1.00 250.39 309 GLY B CA 1
ATOM 6240 C C . GLY B 2 309 ? 152.297 103.264 109.995 1.00 250.39 309 GLY B C 1
ATOM 6241 O O . GLY B 2 309 ? 151.374 103.254 109.181 1.00 250.39 309 GLY B O 1
ATOM 6242 N N . LEU B 2 310 ? 152.258 103.966 111.124 1.00 247.01 310 LEU B N 1
ATOM 6243 C CA . LEU B 2 310 ? 151.107 104.795 111.445 1.00 247.01 310 LEU B CA 1
ATOM 6244 C C . LEU B 2 310 ? 150.944 105.877 110.392 1.00 247.01 310 LEU B C 1
ATOM 6245 O O . LEU B 2 310 ? 151.923 106.479 109.942 1.00 247.01 310 LEU B O 1
ATOM 6250 N N . LEU B 2 311 ? 149.704 106.116 109.987 1.00 235.06 311 LEU B N 1
ATOM 6251 C CA . LEU B 2 311 ? 149.416 106.992 108.865 1.00 235.06 311 LEU B CA 1
ATOM 6252 C C . LEU B 2 311 ? 148.832 108.306 109.360 1.00 235.06 311 LEU B C 1
ATOM 6253 O O . LEU B 2 311 ? 147.784 108.320 110.014 1.00 235.06 311 LEU B O 1
ATOM 6258 N N . LEU B 2 312 ? 149.507 109.404 109.037 1.00 221.16 312 LEU B N 1
ATOM 6259 C CA . LEU B 2 312 ? 148.975 110.715 109.349 1.00 221.16 312 LEU B CA 1
ATOM 6260 C C . LEU B 2 312 ? 147.749 110.990 108.482 1.00 221.16 312 LEU B C 1
ATOM 6261 O O . LEU B 2 312 ? 147.601 110.411 107.403 1.00 221.16 312 LEU B O 1
ATOM 6266 N N . PRO B 2 313 ? 146.845 111.858 108.936 1.00 218.92 313 PRO B N 1
ATOM 6267 C CA . PRO B 2 313 ? 145.734 112.262 108.066 1.00 218.92 313 PRO B CA 1
ATOM 6268 C C . PRO B 2 313 ? 146.211 112.893 106.776 1.00 218.92 313 PRO B C 1
ATOM 6269 O O . PRO B 2 313 ? 145.556 112.735 105.741 1.00 218.92 313 PRO B O 1
ATOM 6273 N N . SER B 2 314 ? 147.407 113.486 106.751 1.00 221.44 314 SER B N 1
ATOM 6274 C CA . SER B 2 314 ? 148.074 113.932 105.524 1.00 221.44 314 SER B CA 1
ATOM 6275 C C . SER B 2 314 ? 148.527 112.801 104.590 1.00 221.44 314 SER B C 1
ATOM 6276 O O . SER B 2 314 ? 148.640 113.017 103.390 1.00 221.44 314 SER B O 1
ATOM 6279 N N . ASP B 2 315 ? 148.770 111.586 105.080 1.00 220.93 315 ASP B N 1
ATOM 6280 C CA . ASP B 2 315 ? 149.234 110.447 104.275 1.00 220.93 315 ASP B CA 1
ATOM 6281 C C . ASP B 2 315 ? 148.124 109.780 103.441 1.00 220.93 315 ASP B C 1
ATOM 6282 O O . ASP B 2 315 ? 148.349 108.791 102.743 1.00 220.93 315 ASP B O 1
ATOM 6287 N N . THR B 2 316 ? 146.905 110.311 103.479 1.00 212.76 316 THR B N 1
ATOM 6288 C CA . THR B 2 316 ? 145.742 109.756 102.793 1.00 212.76 316 THR B CA 1
ATOM 6289 C C . THR B 2 316 ? 144.869 110.862 102.213 1.00 212.76 316 THR B C 1
ATOM 6290 O O . THR B 2 316 ? 144.877 111.992 102.687 1.00 212.76 316 THR B O 1
ATOM 6294 N N . LYS B 2 317 ? 144.105 110.535 101.172 1.00 191.49 317 LYS B N 1
ATOM 6295 C CA . LYS B 2 317 ? 143.192 111.448 100.485 1.00 191.49 317 LYS B CA 1
ATOM 6296 C C . LYS B 2 317 ? 141.786 110.884 100.507 1.00 191.49 317 LYS B C 1
ATOM 6297 O O . LYS B 2 317 ? 141.594 109.699 100.762 1.00 191.49 317 LYS B O 1
ATOM 6303 N N . ARG B 2 318 ? 140.793 111.735 100.296 1.00 183.43 318 ARG B N 1
ATOM 6304 C CA . ARG B 2 318 ? 139.381 111.347 100.246 1.00 183.43 318 ARG B CA 1
ATOM 6305 C C . ARG B 2 318 ? 138.920 111.265 98.804 1.00 183.43 318 ARG B C 1
ATOM 6306 O O . ARG B 2 318 ? 139.295 112.090 97.984 1.00 183.43 318 ARG B O 1
ATOM 6314 N N . SER B 2 319 ? 138.142 110.249 98.465 1.00 179.22 319 SER B N 1
ATOM 6315 C CA . SER B 2 319 ? 137.709 110.021 97.096 1.00 179.22 319 SER B CA 1
ATOM 6316 C C . SER B 2 319 ? 136.267 109.564 96.988 1.00 179.22 319 SER B C 1
ATOM 6317 O O . SER B 2 319 ? 135.742 108.932 97.897 1.00 179.22 319 SER B O 1
ATOM 6320 N N . GLN B 2 320 ? 135.643 109.849 95.853 1.00 185.46 320 GLN B N 1
ATOM 6321 C CA . GLN B 2 320 ? 134.388 109.261 95.414 1.00 185.46 320 GLN B CA 1
ATOM 6322 C C . GLN B 2 320 ? 134.504 108.868 93.953 1.00 185.46 320 GLN B C 1
ATOM 6323 O O . GLN B 2 320 ? 135.214 109.519 93.191 1.00 185.46 320 GLN B O 1
ATOM 6329 N N . ILE B 2 321 ? 133.784 107.826 93.554 1.00 182.18 321 ILE B N 1
ATOM 6330 C CA . ILE B 2 321 ? 133.659 107.441 92.155 1.00 182.18 321 ILE B CA 1
ATOM 6331 C C . ILE B 2 321 ? 132.268 107.840 91.692 1.00 182.18 321 ILE B C 1
ATOM 6332 O O . ILE B 2 321 ? 131.279 107.361 92.246 1.00 182.18 321 ILE B O 1
ATOM 6337 N N . TYR B 2 322 ? 132.180 108.675 90.664 1.00 184.27 322 TYR B N 1
ATOM 6338 C CA . TYR B 2 322 ? 130.913 108.999 90.030 1.00 184.27 322 TYR B CA 1
ATOM 6339 C C . TYR B 2 322 ? 131.026 108.747 88.537 1.00 184.27 322 TYR B C 1
ATOM 6340 O O . TYR B 2 322 ? 132.125 108.747 87.978 1.00 184.27 322 TYR B O 1
ATOM 6349 N N . GLY B 2 323 ? 129.881 108.520 87.900 1.00 192.93 323 GLY B N 1
ATOM 6350 C CA . GLY B 2 323 ? 129.880 108.205 86.487 1.00 192.93 323 GLY B CA 1
ATOM 6351 C C . GLY B 2 323 ? 130.721 106.977 86.224 1.00 192.93 323 GLY B C 1
ATOM 6352 O O . GLY B 2 323 ? 130.317 105.854 86.531 1.00 192.93 323 GLY B O 1
ATOM 6353 N N . SER B 2 324 ? 131.905 107.186 85.656 1.00 191.02 324 SER B N 1
ATOM 6354 C CA . SER B 2 324 ? 132.886 106.116 85.544 1.00 191.02 324 SER B CA 1
ATOM 6355 C C . SER B 2 324 ? 134.284 106.626 85.861 1.00 191.02 324 SER B C 1
ATOM 6356 O O . SER B 2 324 ? 135.260 106.198 85.239 1.00 191.02 324 SER B O 1
ATOM 6359 N N . ARG B 2 325 ? 134.400 107.537 86.821 1.00 192.29 325 ARG B N 1
ATOM 6360 C CA . ARG B 2 325 ? 135.675 108.167 87.110 1.00 192.29 325 ARG B CA 1
ATOM 6361 C C . ARG B 2 325 ? 135.851 108.318 88.611 1.00 192.29 325 ARG B C 1
ATOM 6362 O O . ARG B 2 325 ? 134.885 108.347 89.374 1.00 192.29 325 ARG B O 1
ATOM 6370 N N . GLN B 2 326 ? 137.101 108.383 89.035 1.00 183.72 326 GLN B N 1
ATOM 6371 C CA . GLN B 2 326 ? 137.491 108.585 90.417 1.00 183.72 326 GLN B CA 1
ATOM 6372 C C . GLN B 2 326 ? 137.924 110.036 90.620 1.00 183.72 326 GLN B C 1
ATOM 6373 O O . GLN B 2 326 ? 138.743 110.544 89.857 1.00 183.72 326 GLN B O 1
ATOM 6379 N N . ILE B 2 327 ? 137.388 110.695 91.651 1.00 176.94 327 ILE B N 1
ATOM 6380 C CA . ILE B 2 327 ? 137.659 112.093 91.957 1.00 176.94 327 ILE B CA 1
ATOM 6381 C C . ILE B 2 327 ? 138.328 112.166 93.321 1.00 176.94 327 ILE B C 1
ATOM 6382 O O . ILE B 2 327 ? 137.895 111.499 94.267 1.00 176.94 327 ILE B O 1
ATOM 6387 N N . ILE B 2 328 ? 139.420 112.913 93.423 1.00 175.73 328 ILE B N 1
ATOM 6388 C CA . ILE B 2 328 ? 140.268 112.983 94.614 1.00 175.73 328 ILE B CA 1
ATOM 6389 C C . ILE B 2 328 ? 140.133 114.364 95.240 1.00 175.73 328 ILE B C 1
ATOM 6390 O O . ILE B 2 328 ? 140.271 115.337 94.509 1.00 175.73 328 ILE B O 1
ATOM 6395 N N . LEU B 2 329 ? 139.909 114.454 96.553 1.00 180.23 329 LEU B N 1
ATOM 6396 C CA . LEU B 2 329 ? 139.791 115.699 97.295 1.00 180.23 329 LEU B CA 1
ATOM 6397 C C . LEU B 2 329 ? 140.527 115.577 98.622 1.00 180.23 329 LEU B C 1
ATOM 6398 O O . LEU B 2 329 ? 140.830 114.477 99.090 1.00 180.23 329 LEU B O 1
ATOM 6403 N N . GLU B 2 330 ? 140.817 116.725 99.227 1.00 193.71 330 GLU B N 1
ATOM 6404 C CA . GLU B 2 330 ? 141.542 116.783 100.488 1.00 193.71 330 GLU B CA 1
ATOM 6405 C C . GLU B 2 330 ? 140.590 117.016 101.653 1.00 193.71 330 GLU B C 1
ATOM 6406 O O . GLU B 2 330 ? 139.472 117.505 101.485 1.00 193.71 330 GLU B O 1
ATOM 6412 N N . LYS B 2 331 ? 141.047 116.653 102.856 1.00 191.36 331 LYS B N 1
ATOM 6413 C CA . LYS B 2 331 ? 140.279 116.810 104.091 1.00 191.36 331 LYS B CA 1
ATOM 6414 C C . LYS B 2 331 ? 139.956 118.281 104.341 1.00 191.36 331 LYS B C 1
ATOM 6415 O O . LYS B 2 331 ? 138.866 118.675 104.685 1.00 191.36 331 LYS B O 1
ATOM 6421 N N . GLU B 2 332 ? 140.872 119.180 104.133 1.00 204.18 332 GLU B N 1
ATOM 6422 C CA . GLU B 2 332 ? 140.626 120.607 104.295 1.00 204.18 332 GLU B CA 1
ATOM 6423 C C . GLU B 2 332 ? 139.667 121.107 103.230 1.00 204.18 332 GLU B C 1
ATOM 6424 O O . GLU B 2 332 ? 138.819 121.965 103.496 1.00 204.18 332 GLU B O 1
ATOM 6430 N N . GLU B 2 333 ? 139.786 120.577 102.015 1.00 199.38 333 GLU B N 1
ATOM 6431 C CA . GLU B 2 333 ? 138.863 120.942 100.951 1.00 199.38 333 GLU B CA 1
ATOM 6432 C C . GLU B 2 333 ? 137.440 120.535 101.303 1.00 199.38 333 GLU B C 1
ATOM 6433 O O . GLU B 2 333 ? 136.495 121.318 101.132 1.00 199.38 333 GLU B O 1
ATOM 6439 N N . THR B 2 334 ? 137.274 119.315 101.813 1.00 193.29 334 THR B N 1
ATOM 6440 C CA . THR B 2 334 ? 135.950 118.847 102.201 1.00 193.29 334 THR B CA 1
ATOM 6441 C C . THR B 2 334 ? 135.365 119.727 103.288 1.00 193.29 334 THR B C 1
ATOM 6442 O O . THR B 2 334 ? 134.175 120.064 103.256 1.00 193.29 334 THR B O 1
ATOM 6446 N N . GLU B 2 335 ? 136.181 120.101 104.265 1.00 199.75 335 GLU B N 1
ATOM 6447 C CA . GLU B 2 335 ? 135.685 120.986 105.308 1.00 199.75 335 GLU B CA 1
ATOM 6448 C C . GLU B 2 335 ? 135.313 122.345 104.737 1.00 199.75 335 GLU B C 1
ATOM 6449 O O . GLU B 2 335 ? 134.294 122.927 105.122 1.00 199.75 335 GLU B O 1
ATOM 6455 N N . GLU B 2 336 ? 136.116 122.857 103.806 1.00 193.74 336 GLU B N 1
ATOM 6456 C CA . GLU B 2 336 ? 135.874 124.192 103.283 1.00 193.74 336 GLU B CA 1
ATOM 6457 C C . GLU B 2 336 ? 134.595 124.246 102.465 1.00 193.74 336 GLU B C 1
ATOM 6458 O O . GLU B 2 336 ? 133.865 125.242 102.517 1.00 193.74 336 GLU B O 1
ATOM 6464 N N . LEU B 2 337 ? 134.300 123.194 101.706 1.00 180.09 337 LEU B N 1
ATOM 6465 C CA . LEU B 2 337 ? 133.136 123.286 100.834 1.00 180.09 337 LEU B CA 1
ATOM 6466 C C . LEU B 2 337 ? 131.824 123.342 101.602 1.00 180.09 337 LEU B C 1
ATOM 6467 O O . LEU B 2 337 ? 130.791 123.636 100.995 1.00 180.09 337 LEU B O 1
ATOM 6472 N N . LYS B 2 338 ? 131.819 123.009 102.897 1.00 168.59 338 LYS B N 1
ATOM 6473 C CA . LYS B 2 338 ? 130.652 123.116 103.783 1.00 168.59 338 LYS B CA 1
ATOM 6474 C C . LYS B 2 338 ? 130.434 124.524 104.346 1.00 168.59 338 LYS B C 1
ATOM 6475 O O . LYS B 2 338 ? 129.495 124.720 105.119 1.00 168.59 338 LYS B O 1
ATOM 6481 N N . ARG B 2 339 ? 131.298 125.504 104.063 1.00 173.57 339 ARG B N 1
ATOM 6482 C CA . ARG B 2 339 ? 131.275 126.763 104.793 1.00 173.57 339 ARG B CA 1
ATOM 6483 C C . ARG B 2 339 ? 130.224 127.699 104.213 1.00 173.57 339 ARG B C 1
ATOM 6484 O O . ARG B 2 339 ? 130.266 128.038 103.027 1.00 173.57 339 ARG B O 1
ATOM 6492 N N . PHE B 2 340 ? 129.286 128.116 105.057 1.00 165.78 340 PHE B N 1
ATOM 6493 C CA . PHE B 2 340 ? 128.274 129.102 104.709 1.00 165.78 340 PHE B CA 1
ATOM 6494 C C . PHE B 2 340 ? 128.087 130.036 105.891 1.00 165.78 340 PHE B C 1
ATOM 6495 O O . PHE B 2 340 ? 127.895 129.572 107.017 1.00 165.78 340 PHE B O 1
ATOM 6503 N N . ASP B 2 341 ? 128.141 131.338 105.637 1.00 177.34 341 ASP B N 1
ATOM 6504 C CA . ASP B 2 341 ? 127.854 132.342 106.668 1.00 177.34 341 ASP B CA 1
ATOM 6505 C C . ASP B 2 341 ? 128.815 132.144 107.841 1.00 177.34 341 ASP B C 1
ATOM 6506 O O . ASP B 2 341 ? 129.977 131.756 107.660 1.00 177.34 341 ASP B O 1
ATOM 6511 N N . ASP B 2 342 ? 128.331 132.425 109.038 1.00 172.07 342 ASP B N 1
ATOM 6512 C CA . ASP B 2 342 ? 129.034 132.209 110.289 1.00 172.07 342 ASP B CA 1
ATOM 6513 C C . ASP B 2 342 ? 127.996 131.758 111.300 1.00 172.07 342 ASP B C 1
ATOM 6514 O O . ASP B 2 342 ? 126.793 131.913 111.065 1.00 172.07 342 ASP B O 1
ATOM 6519 N N . PRO B 2 343 ? 128.409 131.163 112.433 1.00 156.68 343 PRO B N 1
ATOM 6520 C CA . PRO B 2 343 ? 127.487 130.760 113.483 1.00 156.68 343 PRO B CA 1
ATOM 6521 C C . PRO B 2 343 ? 126.616 131.935 113.881 1.00 156.68 343 PRO B C 1
ATOM 6522 O O . PRO B 2 343 ? 127.144 133.016 114.142 1.00 156.68 343 PRO B O 1
ATOM 6526 N N . GLY B 2 344 ? 125.300 131.746 113.925 1.00 158.62 344 GLY B N 1
ATOM 6527 C CA . GLY B 2 344 ? 124.413 132.814 114.328 1.00 158.62 344 GLY B CA 1
ATOM 6528 C C . GLY B 2 344 ? 123.093 132.802 113.594 1.00 158.62 344 GLY B C 1
ATOM 6529 O O . GLY B 2 344 ? 122.915 132.059 112.627 1.00 158.62 344 GLY B O 1
ATOM 6530 N N . LEU B 2 345 ? 122.127 133.573 114.076 1.00 154.51 345 LEU B N 1
ATOM 6531 C CA . LEU B 2 345 ? 120.780 133.618 113.522 1.00 154.51 345 LEU B CA 1
ATOM 6532 C C . LEU B 2 345 ? 120.630 134.902 112.725 1.00 154.51 345 LEU B C 1
ATOM 6533 O O . LEU B 2 345 ? 120.840 135.980 113.271 1.00 154.51 345 LEU B O 1
ATOM 6538 N N . MET B 2 346 ? 120.247 134.812 111.458 1.00 162.61 346 MET B N 1
ATOM 6539 C CA . MET B 2 346 ? 119.990 135.997 110.644 1.00 162.61 346 MET B CA 1
ATOM 6540 C C . MET B 2 346 ? 118.521 136.124 110.319 1.00 162.61 346 MET B C 1
ATOM 6541 O O . MET B 2 346 ? 117.935 135.198 109.766 1.00 162.61 346 MET B O 1
ATOM 6546 N N . LEU B 2 347 ? 117.923 137.269 110.625 1.00 162.03 347 LEU B N 1
ATOM 6547 C CA . LEU B 2 347 ? 116.521 137.502 110.325 1.00 162.03 347 LEU B CA 1
ATOM 6548 C C . LEU B 2 347 ? 116.290 137.669 108.825 1.00 162.03 347 LEU B C 1
ATOM 6549 O O . LEU B 2 347 ? 116.916 138.494 108.172 1.00 162.03 347 LEU B O 1
ATOM 6554 N N . MET B 2 348 ? 115.348 136.904 108.295 1.00 167.07 348 MET B N 1
ATOM 6555 C CA . MET B 2 348 ? 114.864 137.003 106.928 1.00 167.07 348 MET B CA 1
ATOM 6556 C C . MET B 2 348 ? 113.652 137.916 106.853 1.00 167.07 348 MET B C 1
ATOM 6557 O O . MET B 2 348 ? 113.578 138.763 105.971 1.00 167.07 348 MET B O 1
ATOM 6562 N N . GLY B 2 349 ? 112.699 137.771 107.766 1.00 170.78 349 GLY B N 1
ATOM 6563 C CA . GLY B 2 349 ? 111.478 138.571 107.788 1.00 170.78 349 GLY B CA 1
ATOM 6564 C C . GLY B 2 349 ? 110.428 138.006 108.737 1.00 170.78 349 GLY B C 1
ATOM 6565 O O . GLY B 2 349 ? 110.733 137.137 109.546 1.00 170.78 349 GLY B O 1
ATOM 6566 N N . PHE B 2 350 ? 109.190 138.471 108.639 1.00 165.20 350 PHE B N 1
ATOM 6567 C CA . PHE B 2 350 ? 108.077 138.062 109.488 1.00 165.20 350 PHE B CA 1
ATOM 6568 C C . PHE B 2 350 ? 106.941 137.452 108.680 1.00 165.20 350 PHE B C 1
ATOM 6569 O O . PHE B 2 350 ? 106.605 137.946 107.610 1.00 165.20 350 PHE B O 1
ATOM 6577 N N . LYS B 2 351 ? 106.326 136.385 109.195 1.00 156.17 351 LYS B N 1
ATOM 6578 C CA . LYS B 2 351 ? 105.292 135.607 108.510 1.00 156.17 351 LYS B CA 1
ATOM 6579 C C . LYS B 2 351 ? 104.135 135.291 109.462 1.00 156.17 351 LYS B C 1
ATOM 6580 O O . LYS B 2 351 ? 104.383 134.913 110.603 1.00 156.17 351 LYS B O 1
ATOM 6586 N N . PRO B 2 352 ? 102.870 135.446 109.056 1.00 160.20 352 PRO B N 1
ATOM 6587 C CA . PRO B 2 352 ? 101.731 135.212 109.933 1.00 160.20 352 PRO B CA 1
ATOM 6588 C C . PRO B 2 352 ? 101.548 133.725 110.224 1.00 160.20 352 PRO B C 1
ATOM 6589 O O . PRO B 2 352 ? 101.658 132.888 109.332 1.00 160.20 352 PRO B O 1
ATOM 6593 N N . LEU B 2 353 ? 101.254 133.393 111.482 1.00 161.44 353 LEU B N 1
ATOM 6594 C CA . LEU B 2 353 ? 101.389 132.031 112.016 1.00 161.44 353 LEU B CA 1
ATOM 6595 C C . LEU B 2 353 ? 100.561 130.977 111.282 1.00 161.44 353 LEU B C 1
ATOM 6596 O O . LEU B 2 353 ? 100.962 129.820 111.213 1.00 161.44 353 LEU B O 1
ATOM 6601 N N . VAL B 2 354 ? 99.437 131.368 110.690 1.00 163.70 354 VAL B N 1
ATOM 6602 C CA . VAL B 2 354 ? 98.560 130.462 109.944 1.00 163.70 354 VAL B CA 1
ATOM 6603 C C . VAL B 2 354 ? 99.262 129.751 108.788 1.00 163.70 354 VAL B C 1
ATOM 6604 O O . VAL B 2 354 ? 98.864 128.651 108.425 1.00 163.70 354 VAL B O 1
ATOM 6608 N N . LEU B 2 355 ? 100.315 130.332 108.214 1.00 168.84 355 LEU B N 1
ATOM 6609 C CA . LEU B 2 355 ? 101.034 129.740 107.086 1.00 168.84 355 LEU B CA 1
ATOM 6610 C C . LEU B 2 355 ? 101.962 128.588 107.475 1.00 168.84 355 LEU B C 1
ATOM 6611 O O . LEU B 2 355 ? 102.394 127.845 106.598 1.00 168.84 355 LEU B O 1
ATOM 6616 N N . LEU B 2 356 ? 102.286 128.410 108.753 1.00 162.63 356 LEU B N 1
ATOM 6617 C CA . LEU B 2 356 ? 103.161 127.325 109.186 1.00 162.63 356 LEU B CA 1
ATOM 6618 C C . LEU B 2 356 ? 102.350 126.030 109.302 1.00 162.63 356 LEU B C 1
ATOM 6619 O O . LEU B 2 356 ? 101.724 125.787 110.335 1.00 162.63 356 LEU B O 1
ATOM 6624 N N . LYS B 2 357 ? 102.315 125.197 108.252 1.00 177.84 357 LYS B N 1
ATOM 6625 C CA . LYS B 2 357 ? 101.534 123.956 108.292 1.00 177.84 357 LYS B CA 1
ATOM 6626 C C . LYS B 2 357 ? 101.933 123.064 109.465 1.00 177.84 357 LYS B C 1
ATOM 6627 O O . LYS B 2 357 ? 103.113 122.900 109.767 1.00 177.84 357 LYS B O 1
ATOM 6633 N N . LYS B 2 358 ? 100.944 122.433 110.090 1.00 154.00 358 LYS B N 1
ATOM 6634 C CA . LYS B 2 358 ? 101.130 121.564 111.254 1.00 154.00 358 LYS B CA 1
ATOM 6635 C C . LYS B 2 358 ? 101.956 120.326 110.932 1.00 154.00 358 LYS B C 1
ATOM 6636 O O . LYS B 2 358 ? 102.862 119.994 111.681 1.00 154.00 358 LYS B O 1
ATOM 6642 N N . HIS B 2 359 ? 101.682 119.648 109.827 1.00 156.02 359 HIS B N 1
ATOM 6643 C CA . HIS B 2 359 ? 102.369 118.404 109.464 1.00 156.02 359 HIS B CA 1
ATOM 6644 C C . HIS B 2 359 ? 103.731 118.598 108.791 1.00 156.02 359 HIS B C 1
ATOM 6645 O O . HIS B 2 359 ? 104.316 117.623 108.334 1.00 156.02 359 HIS B O 1
ATOM 6652 N N . HIS B 2 360 ? 104.304 119.805 108.790 1.00 157.44 360 HIS B N 1
ATOM 6653 C CA . HIS B 2 360 ? 105.680 120.050 108.324 1.00 157.44 360 HIS B CA 1
ATOM 6654 C C . HIS B 2 360 ? 106.689 119.947 109.468 1.00 157.44 360 HIS B C 1
ATOM 6655 O O . HIS B 2 360 ? 107.630 120.731 109.570 1.00 157.44 360 HIS B O 1
ATOM 6662 N N . TYR B 2 361 ? 106.499 118.993 110.366 1.00 145.71 361 TYR B N 1
ATOM 6663 C CA . TYR B 2 361 ? 107.511 118.669 111.358 1.00 145.71 361 TYR B CA 1
ATOM 6664 C C . TYR B 2 361 ? 108.786 118.151 110.682 1.00 145.71 361 TYR B C 1
ATOM 6665 O O . TYR B 2 361 ? 108.739 117.647 109.563 1.00 145.71 361 TYR B O 1
ATOM 6674 N N . LEU B 2 362 ? 109.928 118.255 111.355 1.00 150.34 362 LEU B N 1
ATOM 6675 C CA . LEU B 2 362 ? 111.207 117.753 110.854 1.00 150.34 362 LEU B CA 1
ATOM 6676 C C . LEU B 2 362 ? 112.106 117.252 111.974 1.00 150.34 362 LEU B C 1
ATOM 6677 O O . LEU B 2 362 ? 112.619 116.140 111.886 1.00 150.34 362 LEU B O 1
ATOM 6682 N N . ARG B 2 363 ? 112.372 118.045 113.001 1.00 154.37 363 ARG B N 1
ATOM 6683 C CA . ARG B 2 363 ? 113.223 117.666 114.134 1.00 154.37 363 ARG B CA 1
ATOM 6684 C C . ARG B 2 363 ? 112.730 118.400 115.371 1.00 154.37 363 ARG B C 1
ATOM 6685 O O . ARG B 2 363 ? 112.010 119.388 115.221 1.00 154.37 363 ARG B O 1
ATOM 6693 N N . PRO B 2 364 ? 113.076 117.975 116.582 1.00 148.90 364 PRO B N 1
ATOM 6694 C CA . PRO B 2 364 ? 112.515 118.597 117.769 1.00 148.90 364 PRO B CA 1
ATOM 6695 C C . PRO B 2 364 ? 112.878 120.079 117.857 1.00 148.90 364 PRO B C 1
ATOM 6696 O O . PRO B 2 364 ? 113.967 120.479 117.454 1.00 148.90 364 PRO B O 1
ATOM 6700 N N . SER B 2 365 ? 111.954 120.899 118.355 1.00 147.81 365 SER B N 1
ATOM 6701 C CA . SER B 2 365 ? 112.133 122.350 118.458 1.00 147.81 365 SER B CA 1
ATOM 6702 C C . SER B 2 365 ? 113.199 122.739 119.481 1.00 147.81 365 SER B C 1
ATOM 6703 O O . SER B 2 365 ? 113.583 121.935 120.323 1.00 147.81 365 SER B O 1
ATOM 6706 N N . LEU B 2 366 ? 113.622 123.999 119.471 1.00 158.84 366 LEU B N 1
ATOM 6707 C CA . LEU B 2 366 ? 114.516 124.583 120.474 1.00 158.84 366 LEU B CA 1
ATOM 6708 C C . LEU B 2 366 ? 113.874 125.836 121.091 1.00 158.84 366 LEU B C 1
ATOM 6709 O O . LEU B 2 366 ? 112.868 126.334 120.596 1.00 158.84 366 LEU B O 1
ATOM 6714 N N . PHE B 2 367 ? 114.422 126.338 122.190 1.00 154.74 367 PHE B N 1
ATOM 6715 C CA . PHE B 2 367 ? 113.918 127.489 122.922 1.00 154.74 367 PHE B CA 1
ATOM 6716 C C . PHE B 2 367 ? 114.969 128.592 122.962 1.00 154.74 367 PHE B C 1
ATOM 6717 O O . PHE B 2 367 ? 116.136 128.302 123.216 1.00 154.74 367 PHE B O 1
ATOM 6725 N N . VAL B 2 368 ? 114.581 129.844 122.712 1.00 144.34 368 VAL B N 1
ATOM 6726 C CA . VAL B 2 368 ? 115.512 130.977 122.602 1.00 144.34 368 VAL B CA 1
ATOM 6727 C C . VAL B 2 368 ? 115.183 132.061 123.617 1.00 144.34 368 VAL B C 1
ATOM 6728 O O . VAL B 2 368 ? 114.023 132.441 123.756 1.00 144.34 368 VAL B O 1
ATOM 6732 N N . TYR B 2 369 ? 116.197 132.584 124.305 1.00 157.62 369 TYR B N 1
ATOM 6733 C CA . TYR B 2 369 ? 116.057 133.527 125.424 1.00 157.62 369 TYR B CA 1
ATOM 6734 C C . TYR B 2 369 ? 117.232 134.524 125.429 1.00 157.62 369 TYR B C 1
ATOM 6735 O O . TYR B 2 369 ? 118.327 134.143 125.022 1.00 157.62 369 TYR B O 1
ATOM 6744 N N . PRO B 2 370 ? 117.082 135.791 125.851 1.00 157.03 370 PRO B N 1
ATOM 6745 C CA . PRO B 2 370 ? 118.142 136.781 125.721 1.00 157.03 370 PRO B CA 1
ATOM 6746 C C . PRO B 2 370 ? 119.285 136.495 126.679 1.00 157.03 370 PRO B C 1
ATOM 6747 O O . PRO B 2 370 ? 119.074 135.977 127.767 1.00 157.03 370 PRO B O 1
ATOM 6751 N N . GLU B 2 371 ? 120.504 136.860 126.301 1.00 175.15 371 GLU B N 1
ATOM 6752 C CA . GLU B 2 371 ? 121.700 136.571 127.091 1.00 175.15 371 GLU B CA 1
ATOM 6753 C C . GLU B 2 371 ? 122.494 137.848 127.351 1.00 175.15 371 GLU B C 1
ATOM 6754 O O . GLU B 2 371 ? 123.433 138.196 126.635 1.00 175.15 371 GLU B O 1
ATOM 6760 N N . GLU B 2 372 ? 122.077 138.577 128.378 1.00 187.41 372 GLU B N 1
ATOM 6761 C CA . GLU B 2 372 ? 122.541 139.929 128.655 1.00 187.41 372 GLU B CA 1
ATOM 6762 C C . GLU B 2 372 ? 124.027 140.009 129.003 1.00 187.41 372 GLU B C 1
ATOM 6763 O O . GLU B 2 372 ? 124.630 141.060 128.888 1.00 187.41 372 GLU B O 1
ATOM 6769 N N . SER B 2 373 ? 124.643 138.909 129.422 1.00 190.81 373 SER B N 1
ATOM 6770 C CA . SER B 2 373 ? 126.024 138.893 129.918 1.00 190.81 373 SER B CA 1
ATOM 6771 C C . SER B 2 373 ? 127.082 139.290 128.885 1.00 190.81 373 SER B C 1
ATOM 6772 O O . SER B 2 373 ? 128.175 139.693 129.275 1.00 190.81 373 SER B O 1
ATOM 6775 N N . LEU B 2 374 ? 126.786 139.176 127.587 1.00 188.75 374 LEU B N 1
ATOM 6776 C CA . LEU B 2 374 ? 127.718 139.518 126.503 1.00 188.75 374 LEU B CA 1
ATOM 6777 C C . LEU B 2 374 ? 127.403 140.858 125.826 1.00 188.75 374 LEU B C 1
ATOM 6778 O O . LEU B 2 374 ? 128.315 141.557 125.397 1.00 188.75 374 LEU B O 1
ATOM 6783 N N . VAL B 2 375 ? 126.126 141.223 125.718 1.00 185.88 375 VAL B N 1
ATOM 6784 C CA . VAL B 2 375 ? 125.650 142.420 125.017 1.00 185.88 375 VAL B CA 1
ATOM 6785 C C . VAL B 2 375 ? 124.543 143.067 125.829 1.00 185.88 375 VAL B C 1
ATOM 6786 O O . VAL B 2 375 ? 123.431 142.557 125.893 1.00 185.88 375 VAL B O 1
ATOM 6790 N N . ILE B 2 376 ? 124.844 144.195 126.443 1.00 184.04 376 ILE B N 1
ATOM 6791 C CA . ILE B 2 376 ? 123.942 144.958 127.286 1.00 184.04 376 ILE B CA 1
ATOM 6792 C C . ILE B 2 376 ? 122.874 145.615 126.411 1.00 184.04 376 ILE B C 1
ATOM 6793 O O . ILE B 2 376 ? 123.157 146.080 125.312 1.00 184.04 376 ILE B O 1
ATOM 6798 N N . GLY B 2 377 ? 121.640 145.648 126.893 1.00 178.55 377 GLY B N 1
ATOM 6799 C CA . GLY B 2 377 ? 120.452 146.120 126.195 1.00 178.55 377 GLY B CA 1
ATOM 6800 C C . GLY B 2 377 ? 119.691 145.037 125.434 1.00 178.55 377 GLY B C 1
ATOM 6801 O O . GLY B 2 377 ? 118.536 145.259 125.071 1.00 178.55 377 GLY B O 1
ATOM 6802 N N . SER B 2 378 ? 120.275 143.857 125.209 1.00 173.36 378 SER B N 1
ATOM 6803 C CA . SER B 2 378 ? 119.670 142.810 124.381 1.00 173.36 378 SER B CA 1
ATOM 6804 C C . SER B 2 378 ? 118.269 142.437 124.850 1.00 173.36 378 SER B C 1
ATOM 6805 O O . SER B 2 378 ? 117.342 142.346 124.049 1.00 173.36 378 SER B O 1
ATOM 6808 N N . SER B 2 379 ? 118.068 142.291 126.149 1.00 170.69 379 SER B N 1
ATOM 6809 C CA . SER B 2 379 ? 116.778 141.920 126.717 1.00 170.69 379 SER B CA 1
ATOM 6810 C C . SER B 2 379 ? 115.670 142.920 126.407 1.00 170.69 379 SER B C 1
ATOM 6811 O O . SER B 2 379 ? 114.515 142.540 126.224 1.00 170.69 379 SER B O 1
ATOM 6814 N N . THR B 2 380 ? 115.987 144.205 126.300 1.00 174.32 380 THR B N 1
ATOM 6815 C CA . THR B 2 380 ? 114.988 145.229 126.008 1.00 174.32 380 THR B CA 1
ATOM 6816 C C . THR B 2 380 ? 114.462 145.058 124.590 1.00 174.32 380 THR B C 1
ATOM 6817 O O . THR B 2 380 ? 113.256 145.006 124.388 1.00 174.32 380 THR B O 1
ATOM 6821 N N . LEU B 2 381 ? 115.340 144.867 123.604 1.00 167.77 381 LEU B N 1
ATOM 6822 C CA . LEU B 2 381 ? 114.881 144.521 122.263 1.00 167.77 381 LEU B CA 1
ATOM 6823 C C . LEU B 2 381 ? 114.101 143.219 122.300 1.00 167.77 381 LEU B C 1
ATOM 6824 O O . LEU B 2 381 ? 113.003 143.157 121.763 1.00 167.77 381 LEU B O 1
ATOM 6829 N N . PHE B 2 382 ? 114.631 142.190 122.949 1.00 152.92 382 PHE B N 1
ATOM 6830 C CA . PHE B 2 382 ? 114.010 140.880 122.920 1.00 152.92 382 PHE B CA 1
ATOM 6831 C C . PHE B 2 382 ? 112.579 140.945 123.433 1.00 152.92 382 PHE B C 1
ATOM 6832 O O . PHE B 2 382 ? 111.649 140.445 122.810 1.00 152.92 382 PHE B O 1
ATOM 6840 N N . SER B 2 383 ? 112.380 141.605 124.563 1.00 170.41 383 SER B N 1
ATOM 6841 C CA . SER B 2 383 ? 111.054 141.737 125.144 1.00 170.41 383 SER B CA 1
ATOM 6842 C C . SER B 2 383 ? 110.150 142.603 124.274 1.00 170.41 383 SER B C 1
ATOM 6843 O O . SER B 2 383 ? 109.009 142.225 124.032 1.00 170.41 383 SER B O 1
ATOM 6846 N N . ALA B 2 384 ? 110.649 143.708 123.725 1.00 167.91 384 ALA B N 1
ATOM 6847 C CA . ALA B 2 384 ? 109.865 144.531 122.819 1.00 167.91 384 ALA B CA 1
ATOM 6848 C C . ALA B 2 384 ? 109.386 143.724 121.609 1.00 167.91 384 ALA B C 1
ATOM 6849 O O . ALA B 2 384 ? 108.213 143.777 121.241 1.00 167.91 384 ALA B O 1
ATOM 6851 N N . LEU B 2 385 ? 110.271 142.924 121.028 1.00 164.30 385 LEU B N 1
ATOM 6852 C CA . LEU B 2 385 ? 109.935 142.053 119.918 1.00 164.30 385 LEU B CA 1
ATOM 6853 C C . LEU B 2 385 ? 108.894 141.037 120.334 1.00 164.30 385 LEU B C 1
ATOM 6854 O O . LEU B 2 385 ? 107.906 140.876 119.623 1.00 164.30 385 LEU B O 1
ATOM 6859 N N . LEU B 2 386 ? 109.075 140.385 121.483 1.00 162.80 386 LEU B N 1
ATOM 6860 C CA . LEU B 2 386 ? 108.113 139.385 121.921 1.00 162.80 386 LEU B CA 1
ATOM 6861 C C . LEU B 2 386 ? 106.734 140.003 122.077 1.00 162.80 386 LEU B C 1
ATOM 6862 O O . LEU B 2 386 ? 105.739 139.460 121.583 1.00 162.80 386 LEU B O 1
ATOM 6867 N N . ILE B 2 387 ? 106.669 141.166 122.727 1.00 169.16 387 ILE B N 1
ATOM 6868 C CA . ILE B 2 387 ? 105.415 141.865 122.995 1.00 169.16 387 ILE B CA 1
ATOM 6869 C C . ILE B 2 387 ? 104.701 142.171 121.687 1.00 169.16 387 ILE B C 1
ATOM 6870 O O . ILE B 2 387 ? 103.550 141.777 121.500 1.00 169.16 387 ILE B O 1
ATOM 6875 N N . LYS B 2 388 ? 105.382 142.816 120.738 1.00 169.86 388 LYS B N 1
ATOM 6876 C CA . LYS B 2 388 ? 104.718 143.247 119.508 1.00 169.86 388 LYS B CA 1
ATOM 6877 C C . LYS B 2 388 ? 104.341 142.092 118.600 1.00 169.86 388 LYS B C 1
ATOM 6878 O O . LYS B 2 388 ? 103.223 142.081 118.094 1.00 169.86 388 LYS B O 1
ATOM 6884 N N . CYS B 2 389 ? 105.197 141.097 118.409 1.00 173.86 389 CYS B N 1
ATOM 6885 C CA . CYS B 2 389 ? 104.809 139.976 117.560 1.00 173.86 389 CYS B CA 1
ATOM 6886 C C . CYS B 2 389 ? 103.730 139.101 118.212 1.00 173.86 389 CYS B C 1
ATOM 6887 O O . CYS B 2 389 ? 102.883 138.585 117.486 1.00 173.86 389 CYS B O 1
ATOM 6890 N N . LEU B 2 390 ? 103.661 138.998 119.547 1.00 166.99 390 LEU B N 1
ATOM 6891 C CA . LEU B 2 390 ? 102.499 138.404 120.202 1.00 166.99 390 LEU B CA 1
ATOM 6892 C C . LEU B 2 390 ? 101.248 139.200 119.888 1.00 166.99 390 LEU B C 1
ATOM 6893 O O . LEU B 2 390 ? 100.225 138.610 119.556 1.00 166.99 390 LEU B O 1
ATOM 6898 N N . GLU B 2 391 ? 101.303 140.529 119.971 1.00 173.08 391 GLU B N 1
ATOM 6899 C CA . GLU B 2 391 ? 100.101 141.309 119.710 1.00 173.08 391 GLU B CA 1
ATOM 6900 C C . GLU B 2 391 ? 99.663 141.172 118.260 1.00 173.08 391 GLU B C 1
ATOM 6901 O O . GLU B 2 391 ? 98.463 141.098 117.975 1.00 173.08 391 GLU B O 1
ATOM 6907 N N . LYS B 2 392 ? 100.600 141.040 117.310 1.00 163.78 392 LYS B N 1
ATOM 6908 C CA . LYS B 2 392 ? 100.317 140.900 115.870 1.00 163.78 392 LYS B CA 1
ATOM 6909 C C . LYS B 2 392 ? 100.124 139.479 115.337 1.00 163.78 392 LYS B C 1
ATOM 6910 O O . LYS B 2 392 ? 99.833 139.335 114.157 1.00 163.78 392 LYS B O 1
ATOM 6916 N N . GLU B 2 393 ? 100.212 138.440 116.158 1.00 173.25 393 GLU B N 1
ATOM 6917 C CA . GLU B 2 393 ? 99.942 137.045 115.758 1.00 173.25 393 GLU B CA 1
ATOM 6918 C C . GLU B 2 393 ? 100.887 136.524 114.649 1.00 173.25 393 GLU B C 1
ATOM 6919 O O . GLU B 2 393 ? 100.472 135.966 113.634 1.00 173.25 393 GLU B O 1
ATOM 6925 N N . VAL B 2 394 ? 102.192 136.741 114.816 1.00 164.09 394 VAL B N 1
ATOM 6926 C CA . VAL B 2 394 ? 103.200 136.587 113.755 1.00 164.09 394 VAL B CA 1
ATOM 6927 C C . VAL B 2 394 ? 104.464 135.871 114.232 1.00 164.09 394 VAL B C 1
ATOM 6928 O O . VAL B 2 394 ? 104.956 136.147 115.321 1.00 164.09 394 VAL B O 1
ATOM 6932 N N . ALA B 2 395 ? 105.039 135.004 113.396 1.00 164.70 395 ALA B N 1
ATOM 6933 C CA . ALA B 2 395 ? 106.375 134.434 113.572 1.00 164.70 395 ALA B CA 1
ATOM 6934 C C . ALA B 2 395 ? 107.448 135.258 112.857 1.00 164.70 395 ALA B C 1
ATOM 6935 O O . ALA B 2 395 ? 107.179 135.866 111.822 1.00 164.70 395 ALA B O 1
ATOM 6937 N N . ALA B 2 396 ? 108.686 135.222 113.337 1.00 162.21 396 ALA B N 1
ATOM 6938 C CA . ALA B 2 396 ? 109.831 135.618 112.521 1.00 162.21 396 ALA B CA 1
ATOM 6939 C C . ALA B 2 396 ? 110.361 134.412 111.746 1.00 162.21 396 ALA B C 1
ATOM 6940 O O . ALA B 2 396 ? 110.119 133.274 112.128 1.00 162.21 396 ALA B O 1
ATOM 6942 N N . LEU B 2 397 ? 111.132 134.637 110.692 1.00 164.03 397 LEU B N 1
ATOM 6943 C CA . LEU B 2 397 ? 111.817 133.599 109.936 1.00 164.03 397 LEU B CA 1
ATOM 6944 C C . LEU B 2 397 ? 113.288 133.959 109.829 1.00 164.03 397 LEU B C 1
ATOM 6945 O O . LEU B 2 397 ? 113.617 135.108 109.540 1.00 164.03 397 LEU B O 1
ATOM 6950 N N . CYS B 2 398 ? 114.167 132.999 110.061 1.00 164.99 398 CYS B N 1
ATOM 6951 C CA . CYS B 2 398 ? 115.603 133.200 110.103 1.00 164.99 398 CYS B CA 1
ATOM 6952 C C . CYS B 2 398 ? 116.358 132.126 109.340 1.00 164.99 398 CYS B C 1
ATOM 6953 O O . CYS B 2 398 ? 115.933 130.977 109.259 1.00 164.99 398 CYS B O 1
ATOM 6956 N N . ARG B 2 399 ? 117.534 132.485 108.843 1.00 156.45 399 ARG B N 1
ATOM 6957 C CA . ARG B 2 399 ? 118.539 131.509 108.448 1.00 156.45 399 ARG B CA 1
ATOM 6958 C C . ARG B 2 399 ? 119.363 131.171 109.682 1.00 156.45 399 ARG B C 1
ATOM 6959 O O . ARG B 2 399 ? 119.813 132.069 110.391 1.00 156.45 399 ARG B O 1
ATOM 6967 N N . TYR B 2 400 ? 119.556 129.900 109.911 1.00 154.41 400 TYR B N 1
ATOM 6968 C CA . TYR B 2 400 ? 120.161 129.359 111.094 1.00 154.41 400 TYR B CA 1
ATOM 6969 C C . TYR B 2 400 ? 121.458 128.685 110.765 1.00 154.41 400 TYR B C 1
ATOM 6970 O O . TYR B 2 400 ? 121.551 127.938 109.793 1.00 154.41 400 TYR B O 1
ATOM 6979 N N . THR B 2 401 ? 122.441 128.899 111.615 1.00 154.46 401 THR B N 1
ATOM 6980 C CA . THR B 2 401 ? 123.733 128.229 111.478 1.00 154.46 401 THR B CA 1
ATOM 6981 C C . THR B 2 401 ? 124.235 127.857 112.862 1.00 154.46 401 THR B C 1
ATOM 6982 O O . THR B 2 401 ? 124.729 128.740 113.593 1.00 154.46 401 THR B O 1
ATOM 6986 N N . PRO B 2 402 ? 124.159 126.600 113.251 1.00 147.35 402 PRO B N 1
ATOM 6987 C CA . PRO B 2 402 ? 124.414 126.246 114.651 1.00 147.35 402 PRO B CA 1
ATOM 6988 C C . PRO B 2 402 ? 125.840 126.525 115.077 1.00 147.35 402 PRO B C 1
ATOM 6989 O O . PRO B 2 402 ? 126.081 127.210 116.073 1.00 147.35 402 PRO B O 1
ATOM 6993 N N . ARG B 2 403 ? 126.820 126.016 114.336 1.00 159.20 403 ARG B N 1
ATOM 6994 C CA . ARG B 2 403 ? 128.248 125.977 114.688 1.00 159.20 403 ARG B CA 1
ATOM 6995 C C . ARG B 2 403 ? 129.085 126.247 113.451 1.00 159.20 403 ARG B C 1
ATOM 6996 O O . ARG B 2 403 ? 128.524 126.299 112.359 1.00 159.20 403 ARG B O 1
ATOM 7004 N N . ARG B 2 404 ? 130.396 126.448 113.567 1.00 163.57 404 ARG B N 1
ATOM 7005 C CA . ARG B 2 404 ? 131.209 126.796 112.388 1.00 163.57 404 ARG B CA 1
ATOM 7006 C C . ARG B 2 404 ? 131.126 125.695 111.329 1.00 163.57 404 ARG B C 1
ATOM 7007 O O . ARG B 2 404 ? 131.109 124.518 111.672 1.00 163.57 404 ARG B O 1
ATOM 7015 N N . ASN B 2 405 ? 131.108 126.074 110.050 1.00 156.88 405 ASN B N 1
ATOM 7016 C CA . ASN B 2 405 ? 131.201 125.154 108.918 1.00 156.88 405 ASN B CA 1
ATOM 7017 C C . ASN B 2 405 ? 130.031 124.171 108.889 1.00 156.88 405 ASN B C 1
ATOM 7018 O O . ASN B 2 405 ? 130.204 122.955 108.961 1.00 156.88 405 ASN B O 1
ATOM 7023 N N . ILE B 2 406 ? 128.800 124.667 108.857 1.00 150.15 406 ILE B N 1
ATOM 7024 C CA . ILE B 2 406 ? 127.614 123.833 108.652 1.00 150.15 406 ILE B CA 1
ATOM 7025 C C . ILE B 2 406 ? 126.711 124.534 107.633 1.00 150.15 406 ILE B C 1
ATOM 7026 O O . ILE B 2 406 ? 126.526 125.745 107.740 1.00 150.15 406 ILE B O 1
ATOM 7031 N N . PRO B 2 407 ? 126.143 123.831 106.643 1.00 142.11 407 PRO B N 1
ATOM 7032 C CA . PRO B 2 407 ? 125.184 124.432 105.727 1.00 142.11 407 PRO B CA 1
ATOM 7033 C C . PRO B 2 407 ? 124.017 125.005 106.483 1.00 142.11 407 PRO B C 1
ATOM 7034 O O . PRO B 2 407 ? 123.578 124.450 107.511 1.00 142.11 407 PRO B O 1
ATOM 7038 N N . PRO B 2 408 ? 123.455 126.113 106.017 1.00 139.42 408 PRO B N 1
ATOM 7039 C CA . PRO B 2 408 ? 122.415 126.796 106.779 1.00 139.42 408 PRO B CA 1
ATOM 7040 C C . PRO B 2 408 ? 121.123 126.009 106.790 1.00 139.42 408 PRO B C 1
ATOM 7041 O O . PRO B 2 408 ? 120.957 125.011 106.090 1.00 139.42 408 PRO B O 1
ATOM 7045 N N . TYR B 2 409 ? 120.202 1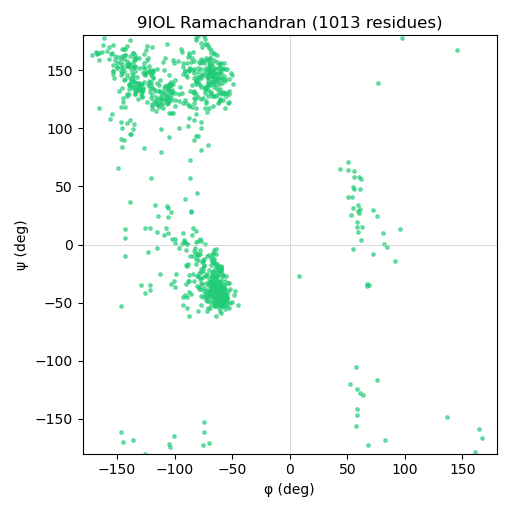26.476 107.620 1.00 144.03 409 TYR B N 1
ATOM 7046 C CA . TYR B 2 409 ? 118.869 125.916 107.698 1.00 144.03 409 TYR B CA 1
ATOM 7047 C C . TYR B 2 409 ? 117.873 127.044 107.886 1.00 144.03 409 TYR B C 1
ATOM 7048 O O . TYR B 2 409 ? 118.220 128.125 108.366 1.00 144.03 409 TYR B O 1
ATOM 7057 N N . PHE B 2 410 ? 116.637 126.831 107.450 1.00 146.42 410 PHE B N 1
ATOM 7058 C CA . PHE B 2 410 ? 115.571 127.795 107.659 1.00 146.42 410 PHE B CA 1
ATOM 7059 C C . PHE B 2 410 ? 114.778 127.408 108.890 1.00 146.42 410 PHE B C 1
ATOM 7060 O O . PHE B 2 410 ? 114.240 126.306 108.984 1.00 146.42 410 PHE B O 1
ATOM 7068 N N . VAL B 2 411 ? 114.691 128.339 109.831 1.00 144.32 411 VAL B N 1
ATOM 7069 C CA . VAL B 2 411 ? 113.947 128.154 111.064 1.00 144.32 411 VAL B CA 1
ATOM 7070 C C . VAL B 2 411 ? 112.992 129.322 111.239 1.00 144.32 411 VAL B C 1
ATOM 7071 O O . VAL B 2 411 ? 113.234 130.432 110.761 1.00 144.32 411 VAL B O 1
ATOM 7075 N N . ALA B 2 412 ? 111.900 129.061 111.944 1.00 149.68 412 ALA B N 1
ATOM 7076 C CA . ALA B 2 412 ? 110.870 130.055 112.199 1.00 149.68 412 ALA B CA 1
ATOM 7077 C C . ALA B 2 412 ? 110.732 130.261 113.696 1.00 149.68 412 ALA B C 1
ATOM 7078 O O . ALA B 2 412 ? 110.570 129.294 114.445 1.00 149.68 412 ALA B O 1
ATOM 7080 N N . LEU B 2 413 ? 110.786 131.516 114.126 1.00 154.64 413 LEU B N 1
ATOM 7081 C CA . LEU B 2 413 ? 110.667 131.856 115.536 1.00 154.64 413 LEU B CA 1
ATOM 7082 C C . LEU B 2 413 ? 109.207 132.139 115.850 1.00 154.64 413 LEU B C 1
ATOM 7083 O O . LEU B 2 413 ? 108.589 133.013 115.235 1.00 154.64 413 LEU B O 1
ATOM 7088 N N . VAL B 2 414 ? 108.643 131.405 116.789 1.00 154.00 414 VAL B N 1
ATOM 7089 C CA . VAL B 2 414 ? 107.248 131.533 117.177 1.00 154.00 414 VAL B CA 1
ATOM 7090 C C . VAL B 2 414 ? 107.192 132.118 118.576 1.00 154.00 414 VAL B C 1
ATOM 7091 O O . VAL B 2 414 ? 107.822 131.571 119.469 1.00 154.00 414 VAL B O 1
ATOM 7095 N N . PRO B 2 415 ? 106.485 133.217 118.830 1.00 155.64 415 PRO B N 1
ATOM 7096 C CA . PRO B 2 415 ? 106.411 133.762 120.166 1.00 155.64 415 PRO B CA 1
ATOM 7097 C C . PRO B 2 415 ? 105.614 132.854 121.092 1.00 155.64 415 PRO B C 1
ATOM 7098 O O . PRO B 2 415 ? 104.680 132.181 120.668 1.00 155.64 415 PRO B O 1
ATOM 7102 N N . GLN B 2 416 ? 105.989 132.845 122.363 1.00 163.04 416 GLN B N 1
ATOM 7103 C CA . GLN B 2 416 ? 105.437 131.972 123.385 1.00 163.04 416 GLN B CA 1
ATOM 7104 C C . GLN B 2 416 ? 105.346 132.747 124.694 1.00 163.04 416 GLN B C 1
ATOM 7105 O O . GLN B 2 416 ? 106.347 133.224 125.227 1.00 163.04 416 GLN B O 1
ATOM 7111 N N . GLU B 2 417 ? 104.134 132.898 125.203 1.00 175.68 417 GLU B N 1
ATOM 7112 C CA . GLU B 2 417 ? 103.878 133.708 126.383 1.00 175.68 417 GLU B CA 1
ATOM 7113 C C . GLU B 2 417 ? 103.980 132.869 127.650 1.00 175.68 417 GLU B C 1
ATOM 7114 O O . GLU B 2 417 ? 103.628 131.688 127.664 1.00 175.68 417 GLU B O 1
ATOM 7120 N N . GLU B 2 418 ? 104.462 133.496 128.722 1.00 184.42 418 GLU B N 1
ATOM 7121 C CA . GLU B 2 418 ? 104.626 132.802 129.993 1.00 184.42 418 GLU B CA 1
ATOM 7122 C C . GLU B 2 418 ? 103.282 132.343 130.532 1.00 184.42 418 GLU B C 1
ATOM 7123 O O . GLU B 2 418 ? 102.279 133.048 130.419 1.00 184.42 418 GLU B O 1
ATOM 7129 N N . GLU B 2 419 ? 103.262 131.152 131.124 1.00 189.63 419 GLU B N 1
ATOM 7130 C CA . GLU B 2 419 ? 102.033 130.611 131.685 1.00 189.63 419 GLU B CA 1
ATOM 7131 C C . GLU B 2 419 ? 102.342 129.808 132.934 1.00 189.63 419 GLU B C 1
ATOM 7132 O O . GLU B 2 419 ? 103.113 128.845 132.885 1.00 189.63 419 GLU B O 1
ATOM 7138 N N . LEU B 2 420 ? 101.732 130.202 134.045 1.00 192.20 420 LEU B N 1
ATOM 7139 C CA . LEU B 2 420 ? 101.871 129.518 135.318 1.00 192.20 420 LEU B CA 1
ATOM 7140 C C . LEU B 2 420 ? 100.603 128.733 135.605 1.00 192.20 420 LEU B C 1
ATOM 7141 O O . LEU B 2 420 ? 99.499 129.193 135.308 1.00 192.20 420 LEU B O 1
ATOM 7146 N N . ASP B 2 421 ? 100.749 127.580 136.245 1.00 207.86 421 ASP B N 1
ATOM 7147 C CA . ASP B 2 421 ? 99.617 126.815 136.772 1.00 207.86 421 ASP B CA 1
ATOM 7148 C C . ASP B 2 421 ? 99.106 127.365 138.117 1.00 207.86 421 ASP B C 1
ATOM 7149 O O . ASP B 2 421 ? 99.617 128.336 138.672 1.00 207.86 421 ASP B O 1
ATOM 7154 N N . ASP B 2 422 ? 98.075 126.735 138.667 1.00 214.58 422 ASP B N 1
ATOM 7155 C CA . ASP B 2 422 ? 97.508 127.067 139.972 1.00 214.58 422 ASP B CA 1
ATOM 7156 C C . ASP B 2 422 ? 98.442 126.781 141.153 1.00 214.58 422 ASP B C 1
ATOM 7157 O O . ASP B 2 422 ? 98.116 127.147 142.243 1.00 214.58 422 ASP B O 1
ATOM 7162 N N . GLN B 2 423 ? 99.588 126.155 140.980 1.00 208.52 423 GLN B N 1
ATOM 7163 C CA . GLN B 2 423 ? 100.646 125.963 141.971 1.00 208.52 423 GLN B CA 1
ATOM 7164 C C . GLN B 2 423 ? 101.801 126.963 141.798 1.00 208.52 423 GLN B C 1
ATOM 7165 O O . GLN B 2 423 ? 102.828 126.842 142.472 1.00 208.52 423 GLN B O 1
ATOM 7171 N N . LYS B 2 424 ? 101.677 127.918 140.868 1.00 205.49 424 LYS B N 1
ATOM 7172 C CA . LYS B 2 424 ? 102.728 128.850 140.430 1.00 205.49 424 LYS B CA 1
ATOM 7173 C C . LYS B 2 424 ? 103.978 128.169 139.865 1.00 205.49 424 LYS B C 1
ATOM 7174 O O . LYS B 2 424 ? 105.027 128.800 139.768 1.00 205.49 424 LYS B O 1
ATOM 7180 N N . ILE B 2 425 ? 103.895 126.911 139.452 1.00 197.57 425 ILE B N 1
ATOM 7181 C CA . ILE B 2 425 ? 104.960 126.284 138.669 1.00 197.57 425 ILE B CA 1
ATOM 7182 C C . ILE B 2 425 ? 104.939 126.899 137.270 1.00 197.57 425 ILE B C 1
ATOM 7183 O O . ILE B 2 425 ? 103.877 127.102 136.679 1.00 197.57 425 ILE B O 1
ATOM 7188 N N . GLN B 2 426 ? 106.111 127.206 136.724 1.00 180.08 426 GLN B N 1
ATOM 7189 C CA . GLN B 2 426 ? 106.208 127.738 135.378 1.00 180.08 426 GLN B CA 1
ATOM 7190 C C . GLN B 2 426 ? 106.036 126.608 134.364 1.00 180.08 426 GLN B C 1
ATOM 7191 O O . GLN B 2 426 ? 106.929 125.783 134.194 1.00 180.08 426 GLN B O 1
ATOM 7197 N N . VAL B 2 427 ? 104.872 126.543 133.711 1.00 180.88 427 VAL B N 1
ATOM 7198 C CA . VAL B 2 427 ? 104.541 125.465 132.771 1.00 180.88 427 VAL B CA 1
ATOM 7199 C C . VAL B 2 427 ? 105.248 125.693 131.447 1.00 180.88 427 VAL B C 1
ATOM 7200 O O . VAL B 2 427 ? 105.964 124.825 130.959 1.00 180.88 427 VAL B O 1
ATOM 7204 N N . THR B 2 428 ? 105.085 126.889 130.889 1.00 168.69 428 THR B N 1
ATOM 7205 C CA . THR B 2 428 ? 105.772 127.326 129.675 1.00 168.69 428 THR B CA 1
ATOM 7206 C C . THR B 2 428 ? 106.610 128.554 129.981 1.00 168.69 428 THR B C 1
ATOM 7207 O O . THR B 2 428 ? 106.048 129.590 130.339 1.00 168.69 428 THR B O 1
ATOM 7211 N N . PRO B 2 429 ? 107.928 128.550 129.792 1.00 157.47 429 PRO B N 1
ATOM 7212 C CA . PRO B 2 429 ? 108.733 129.750 129.977 1.00 157.47 429 PRO B CA 1
ATOM 7213 C C . PRO B 2 429 ? 108.524 130.765 128.842 1.00 157.47 429 PRO B C 1
ATOM 7214 O O . PRO B 2 429 ? 108.229 130.363 127.719 1.00 157.47 429 PRO B O 1
ATOM 7218 N N . PRO B 2 430 ? 108.692 132.071 129.086 1.00 154.07 430 PRO B N 1
ATOM 7219 C CA . PRO B 2 430 ? 108.537 133.107 128.070 1.00 154.07 430 PRO B CA 1
ATOM 7220 C C . PRO B 2 430 ? 109.696 133.135 127.083 1.00 154.07 430 PRO B C 1
ATOM 7221 O O . PRO B 2 430 ? 110.849 133.143 127.498 1.00 154.07 430 PRO B O 1
ATOM 7225 N N . GLY B 2 431 ? 109.417 133.239 125.786 1.00 158.34 431 GLY B N 1
ATOM 7226 C CA . GLY B 2 431 ? 110.457 133.391 124.773 1.00 158.34 431 GLY B CA 1
ATOM 7227 C C . GLY B 2 431 ? 109.976 133.121 123.356 1.00 158.34 431 GLY B C 1
ATOM 7228 O O . GLY B 2 431 ? 108.782 133.174 123.075 1.00 158.34 431 GLY B O 1
ATOM 7229 N N . PHE B 2 432 ? 110.904 132.810 122.457 1.00 149.78 432 PHE B N 1
ATOM 7230 C CA . PHE B 2 432 ? 110.581 132.338 121.119 1.00 149.78 432 PHE B CA 1
ATOM 7231 C C . PHE B 2 432 ? 110.844 130.850 121.008 1.00 149.78 432 PHE B C 1
ATOM 7232 O O . PHE B 2 432 ? 111.917 130.380 121.387 1.00 149.78 432 PHE B O 1
ATOM 7240 N N . GLN B 2 433 ? 109.892 130.107 120.457 1.00 147.88 433 GLN B N 1
ATOM 7241 C CA . GLN B 2 433 ? 110.112 128.717 120.095 1.00 147.88 433 GLN B CA 1
ATOM 7242 C C . GLN B 2 433 ? 110.763 128.675 118.724 1.00 147.88 433 GLN B C 1
ATOM 7243 O O . GLN B 2 433 ? 110.319 129.354 117.804 1.00 147.88 433 GLN B O 1
ATOM 7249 N N . LEU B 2 434 ? 111.836 127.918 118.565 1.00 149.28 434 LEU B N 1
ATOM 7250 C CA . LEU B 2 434 ? 112.566 127.796 117.312 1.00 149.28 434 LEU B CA 1
ATOM 7251 C C . LEU B 2 434 ? 112.161 126.485 116.656 1.00 149.28 434 LEU B C 1
ATOM 7252 O O . LEU B 2 434 ? 112.450 125.406 117.171 1.00 149.28 434 LEU B O 1
ATOM 7257 N N . VAL B 2 435 ? 111.476 126.610 115.525 1.00 143.22 435 VAL B N 1
ATOM 7258 C CA . VAL B 2 435 ? 110.934 125.524 114.710 1.00 143.22 435 VAL B CA 1
ATOM 7259 C C . VAL B 2 435 ? 111.775 125.365 113.459 1.00 143.22 435 VAL B C 1
ATOM 7260 O O . VAL B 2 435 ? 112.002 126.343 112.756 1.00 143.22 435 VAL B O 1
ATOM 7264 N N . PHE B 2 436 ? 112.232 124.156 113.144 1.00 135.15 436 PHE B N 1
ATOM 7265 C CA . PHE B 2 436 ? 112.909 123.886 111.877 1.00 135.15 436 PHE B CA 1
ATOM 7266 C C . PHE B 2 436 ? 111.906 123.670 110.754 1.00 135.15 436 PHE B C 1
ATOM 7267 O O . PHE B 2 436 ? 110.873 123.040 110.965 1.00 135.15 436 PHE B O 1
ATOM 7275 N N . LEU B 2 437 ? 112.195 124.186 109.560 1.00 151.97 437 LEU B N 1
ATOM 7276 C CA . LEU B 2 437 ? 111.355 124.033 108.375 1.00 151.97 437 LEU B CA 1
ATOM 7277 C C . LEU B 2 437 ? 112.058 123.165 107.330 1.00 151.97 437 LEU B C 1
ATOM 7278 O O . LEU B 2 437 ? 113.270 123.281 107.160 1.00 151.97 437 LEU B O 1
ATOM 7283 N N . PRO B 2 438 ? 111.337 122.296 106.616 1.00 161.30 438 PRO B N 1
ATOM 7284 C CA . PRO B 2 438 ? 111.962 121.373 105.672 1.00 161.30 438 PRO B CA 1
ATOM 7285 C C . PRO B 2 438 ? 112.300 122.037 104.351 1.00 161.30 438 PRO B C 1
ATOM 7286 O O . PRO B 2 438 ? 111.654 122.992 103.920 1.00 161.30 438 PRO B O 1
ATOM 7290 N N . PHE B 2 439 ? 113.330 121.505 103.704 1.00 167.47 439 PHE B N 1
ATOM 7291 C CA . PHE B 2 439 ? 113.636 121.903 102.343 1.00 167.47 439 PHE B CA 1
ATOM 7292 C C . PHE B 2 439 ? 112.748 121.143 101.368 1.00 167.47 439 PHE B C 1
ATOM 7293 O O . PHE B 2 439 ? 111.916 120.320 101.751 1.00 167.47 439 PHE B O 1
ATOM 7301 N N . ALA B 2 440 ? 112.872 121.418 100.068 1.00 166.84 440 ALA B N 1
ATOM 7302 C CA . ALA B 2 440 ? 112.114 120.702 99.050 1.00 166.84 440 ALA B CA 1
ATOM 7303 C C . ALA B 2 440 ? 112.467 119.214 99.000 1.00 166.84 440 ALA B C 1
ATOM 7304 O O . ALA B 2 440 ? 111.593 118.376 98.817 1.00 166.84 440 ALA B O 1
ATOM 7306 N N . ASP B 2 441 ? 113.733 118.869 99.204 1.00 177.40 441 ASP B N 1
ATOM 7307 C CA . ASP B 2 441 ? 114.188 117.481 99.204 1.00 177.40 441 ASP B CA 1
ATOM 7308 C C . ASP B 2 441 ? 113.593 116.645 100.340 1.00 177.40 441 ASP B C 1
ATOM 7309 O O . ASP B 2 441 ? 113.664 115.420 100.291 1.00 177.40 441 ASP B O 1
ATOM 7314 N N . ASP B 2 442 ? 113.017 117.264 101.371 1.00 173.07 442 ASP B N 1
ATOM 7315 C CA . ASP B 2 442 ? 112.524 116.507 102.512 1.00 173.07 442 ASP B CA 1
ATOM 7316 C C . ASP B 2 442 ? 111.163 115.876 102.263 1.00 173.07 442 ASP B C 1
ATOM 7317 O O . ASP B 2 442 ? 110.855 114.848 102.872 1.00 173.07 442 ASP B O 1
ATOM 7322 N N . LYS B 2 443 ? 110.324 116.443 101.383 1.00 173.61 443 LYS B N 1
ATOM 7323 C CA . LYS B 2 443 ? 109.026 115.848 101.035 1.00 173.61 443 LYS B CA 1
ATOM 7324 C C . LYS B 2 443 ? 109.204 114.587 100.180 1.00 173.61 443 LYS B C 1
ATOM 7325 O O . LYS B 2 443 ? 109.922 114.615 99.185 1.00 173.61 443 LYS B O 1
ATOM 7331 N N . ARG B 2 444 ? 108.483 113.514 100.501 1.00 174.68 444 ARG B N 1
ATOM 7332 C CA . ARG B 2 444 ? 108.310 112.295 99.689 1.00 174.68 444 ARG B CA 1
ATOM 7333 C C . ARG B 2 444 ? 106.928 112.331 99.033 1.00 174.68 444 ARG B C 1
ATOM 7334 O O . ARG B 2 444 ? 105.940 112.587 99.712 1.00 174.68 444 ARG B O 1
ATOM 7342 N N . LYS B 2 445 ? 106.826 112.079 97.731 1.00 187.97 445 LYS B N 1
ATOM 7343 C CA . LYS B 2 445 ? 105.544 112.072 97.005 1.00 187.97 445 LYS B CA 1
ATOM 7344 C C . LYS B 2 445 ? 104.717 110.827 97.335 1.00 187.97 445 LYS B C 1
ATOM 7345 O O . LYS B 2 445 ? 105.250 109.724 97.360 1.00 187.97 445 LYS B O 1
ATOM 7351 N N . MET B 2 446 ? 103.416 110.987 97.576 1.00 192.66 446 MET B N 1
ATOM 7352 C CA . MET B 2 446 ? 102.497 109.881 97.880 1.00 192.66 446 MET B CA 1
ATOM 7353 C C . MET B 2 446 ? 101.897 109.229 96.620 1.00 192.66 446 MET B C 1
ATOM 7354 O O . MET B 2 446 ? 101.703 109.915 95.617 1.00 192.66 446 MET B O 1
ATOM 7359 N N . PRO B 2 447 ? 101.544 107.933 96.661 1.00 191.64 447 PRO B N 1
ATOM 7360 C CA . PRO B 2 447 ? 100.845 107.256 95.567 1.00 191.64 447 PRO B CA 1
ATOM 7361 C C . PRO B 2 447 ? 99.417 107.750 95.455 1.00 191.64 447 PRO B C 1
ATOM 7362 O O . PRO B 2 447 ? 98.799 108.163 96.437 1.00 191.64 447 PRO B O 1
ATOM 7366 N N . PHE B 2 448 ? 98.859 107.687 94.244 1.00 196.37 448 PHE B N 1
ATOM 7367 C CA . PHE B 2 448 ? 97.479 108.202 94.024 1.00 196.37 448 PHE B CA 1
ATOM 7368 C C . PHE B 2 448 ? 96.468 107.294 94.723 1.00 196.37 448 PHE B C 1
ATOM 7369 O O . PHE B 2 448 ? 96.709 106.070 94.809 1.00 196.37 448 PHE B O 1
ATOM 7377 N N . THR B 2 449 ? 95.324 107.814 95.169 1.00 202.63 449 THR B N 1
ATOM 7378 C CA . THR B 2 449 ? 94.206 107.002 95.688 1.00 202.63 449 THR B CA 1
ATOM 7379 C C . THR B 2 449 ? 92.863 107.712 95.507 1.00 202.63 449 THR B C 1
ATOM 7380 O O . THR B 2 449 ? 92.792 108.938 95.552 1.00 202.63 449 THR B O 1
ATOM 7384 N N . GLU B 2 450 ? 91.785 106.954 95.317 1.00 202.02 450 GLU B N 1
ATOM 7385 C CA . GLU B 2 450 ? 90.423 107.476 95.165 1.00 202.02 450 GLU B CA 1
ATOM 7386 C C . GLU B 2 450 ? 89.779 107.882 96.501 1.00 202.02 450 GLU B C 1
ATOM 7387 O O . GLU B 2 450 ? 89.843 107.142 97.484 1.00 202.02 450 GLU B O 1
ATOM 7393 N N . LYS B 2 451 ? 89.099 109.033 96.528 1.00 187.83 451 LYS B N 1
ATOM 7394 C CA . LYS B 2 451 ? 88.283 109.477 97.665 1.00 187.83 451 LYS B CA 1
ATOM 7395 C C . LYS B 2 451 ? 87.033 108.610 97.803 1.00 187.83 451 LYS B C 1
ATOM 7396 O O . LYS B 2 451 ? 86.303 108.430 96.834 1.00 187.83 451 LYS B O 1
ATOM 7402 N N . ILE B 2 452 ? 86.744 108.141 99.011 1.00 188.12 452 ILE B N 1
ATOM 7403 C CA . ILE B 2 452 ? 85.484 107.471 99.355 1.00 188.12 452 ILE B CA 1
ATOM 7404 C C . ILE B 2 452 ? 84.975 108.068 100.666 1.00 188.12 452 ILE B C 1
ATOM 7405 O O . ILE B 2 452 ? 85.735 108.203 101.617 1.00 188.12 452 ILE B O 1
ATOM 7410 N N . MET B 2 453 ? 83.699 108.437 100.717 1.00 187.03 453 MET B N 1
ATOM 7411 C CA . MET B 2 453 ? 83.137 109.301 101.756 1.00 187.03 453 MET B CA 1
ATOM 7412 C C . MET B 2 453 ? 82.212 108.549 102.712 1.00 187.03 453 MET B C 1
ATOM 7413 O O . MET B 2 453 ? 81.303 107.851 102.266 1.00 187.03 453 MET B O 1
ATOM 7418 N N . ALA B 2 454 ? 82.423 108.683 104.017 1.00 180.88 454 ALA B N 1
ATOM 7419 C CA . ALA B 2 454 ? 81.522 108.108 105.010 1.00 180.88 454 ALA B CA 1
ATOM 7420 C C . ALA B 2 454 ? 80.156 108.812 105.044 1.00 180.88 454 ALA B C 1
ATOM 7421 O O . ALA B 2 454 ? 80.027 109.986 104.701 1.00 180.88 454 ALA B O 1
ATOM 7423 N N . THR B 2 455 ? 79.124 108.105 105.486 1.00 185.37 455 THR B N 1
ATOM 7424 C CA . THR B 2 455 ? 77.781 108.660 105.683 1.00 185.37 455 THR B CA 1
ATOM 7425 C C . THR B 2 455 ? 77.665 109.366 107.038 1.00 185.37 455 THR B C 1
ATOM 7426 O O . THR B 2 455 ? 78.403 109.044 107.974 1.00 185.37 455 THR B O 1
ATOM 7430 N N . PRO B 2 456 ? 76.708 110.289 107.217 1.00 177.63 456 PRO B N 1
ATOM 7431 C CA . PRO B 2 456 ? 76.533 110.948 108.500 1.00 177.63 456 PRO B CA 1
ATOM 7432 C C . PRO B 2 456 ? 76.128 109.972 109.607 1.00 177.63 456 PRO B C 1
ATOM 7433 O O . PRO B 2 456 ? 76.486 110.188 110.756 1.00 177.63 456 PRO B O 1
ATOM 7437 N N . GLU B 2 457 ? 75.448 108.869 109.299 1.00 182.98 457 GLU B N 1
ATOM 7438 C CA . GLU B 2 457 ? 75.092 107.847 110.287 1.00 182.98 457 GLU B CA 1
ATOM 7439 C C . GLU B 2 457 ? 76.340 107.111 110.767 1.00 182.98 457 GLU B C 1
ATOM 7440 O O . GLU B 2 457 ? 76.523 106.902 111.967 1.00 182.98 457 GLU B O 1
ATOM 7446 N N . GLN B 2 458 ? 77.241 106.788 109.837 1.00 179.19 458 GLN B N 1
ATOM 7447 C CA . GLN B 2 458 ? 78.528 106.181 110.165 1.00 179.19 458 GLN B CA 1
ATOM 7448 C C . GLN B 2 458 ? 79.346 107.102 111.069 1.00 179.19 458 GLN B C 1
ATOM 7449 O O . GLN B 2 458 ? 79.793 106.703 112.148 1.00 179.19 458 GLN B O 1
ATOM 7455 N N . VAL B 2 459 ? 79.478 108.367 110.665 1.00 177.06 459 VAL B N 1
ATOM 7456 C CA . VAL B 2 459 ? 80.157 109.381 111.470 1.00 177.06 459 VAL B CA 1
ATOM 7457 C C . VAL B 2 459 ? 79.482 109.526 112.831 1.00 177.06 459 VAL B C 1
ATOM 7458 O O . VAL B 2 459 ? 80.170 109.569 113.840 1.00 177.06 459 VAL B O 1
ATOM 7462 N N . GLY B 2 460 ? 78.154 109.506 112.894 1.00 180.09 460 GLY B N 1
ATOM 7463 C CA . GLY B 2 460 ? 77.388 109.610 114.134 1.00 180.09 460 GLY B CA 1
ATOM 7464 C C . GLY B 2 460 ? 77.732 108.510 115.133 1.00 180.09 460 GLY B C 1
ATOM 7465 O O . GLY B 2 460 ? 78.150 108.798 116.256 1.00 180.09 460 GLY B O 1
ATOM 7466 N N . LYS B 2 461 ? 77.666 107.245 114.716 1.00 175.81 461 LYS B N 1
ATOM 7467 C CA . LYS B 2 461 ? 78.123 106.148 115.571 1.00 175.81 461 LYS B CA 1
ATOM 7468 C C . LYS B 2 461 ? 79.566 106.359 115.982 1.00 175.81 461 LYS B C 1
ATOM 7469 O O . LYS B 2 461 ? 79.914 106.208 117.149 1.00 175.81 461 LYS B O 1
ATOM 7475 N N . MET B 2 462 ? 80.417 106.765 115.055 1.00 174.52 462 MET B N 1
ATOM 7476 C CA . MET B 2 462 ? 81.818 106.900 115.379 1.00 174.52 462 MET B CA 1
ATOM 7477 C C . MET B 2 462 ? 82.090 108.026 116.373 1.00 174.52 462 MET B C 1
ATOM 7478 O O . MET B 2 462 ? 82.895 107.859 117.277 1.00 174.52 462 MET B O 1
ATOM 7483 N N . LYS B 2 463 ? 81.368 109.139 116.293 1.00 175.15 463 LYS B N 1
ATOM 7484 C CA . LYS B 2 463 ? 81.443 110.185 117.309 1.00 175.15 463 LYS B CA 1
ATOM 7485 C C . LYS B 2 463 ? 81.064 109.624 118.664 1.00 175.15 463 LYS B C 1
ATOM 7486 O O . LYS B 2 463 ? 81.755 109.880 119.643 1.00 175.15 463 LYS B O 1
ATOM 7492 N N . ALA B 2 464 ? 79.996 108.834 118.726 1.00 173.78 464 ALA B N 1
ATOM 7493 C CA . ALA B 2 464 ? 79.574 108.246 119.984 1.00 173.78 464 ALA B CA 1
ATOM 7494 C C . ALA B 2 464 ? 80.696 107.380 120.549 1.00 173.78 464 ALA B C 1
ATOM 7495 O O . ALA B 2 464 ? 81.062 107.506 121.715 1.00 173.78 464 ALA B O 1
ATOM 7497 N N . ILE B 2 465 ? 81.314 106.580 119.683 1.00 175.18 465 ILE B N 1
ATOM 7498 C CA . ILE B 2 465 ? 82.451 105.745 120.034 1.00 175.18 465 ILE B CA 1
ATOM 7499 C C . ILE B 2 465 ? 83.627 106.592 120.526 1.00 175.18 465 ILE B C 1
ATOM 7500 O O . ILE B 2 465 ? 84.210 106.293 121.561 1.00 175.18 465 ILE B O 1
ATOM 7505 N N . VAL B 2 466 ? 83.958 107.674 119.832 1.00 169.58 466 VAL B N 1
ATOM 7506 C CA . VAL B 2 466 ? 85.074 108.541 120.201 1.00 169.58 466 VAL B CA 1
ATOM 7507 C C . VAL B 2 466 ? 84.848 109.172 121.564 1.00 169.58 466 VAL B C 1
ATOM 7508 O O . VAL B 2 466 ? 85.718 109.121 122.428 1.00 169.58 466 VAL B O 1
ATOM 7512 N N . GLU B 2 467 ? 83.662 109.719 121.806 1.00 179.48 467 GLU B N 1
ATOM 7513 C CA . GLU B 2 467 ? 83.342 110.308 123.101 1.00 179.48 467 GLU B CA 1
ATOM 7514 C C . GLU B 2 467 ? 83.397 109.265 124.216 1.00 179.48 467 GLU B C 1
ATOM 7515 O O . GLU B 2 467 ? 83.970 109.514 125.273 1.00 179.48 467 GLU B O 1
ATOM 7521 N N . LYS B 2 468 ? 82.874 108.065 123.972 1.00 174.90 468 LYS B N 1
ATOM 7522 C CA . LYS B 2 468 ? 82.957 106.955 124.922 1.00 174.90 468 LYS B CA 1
ATOM 7523 C C . LYS B 2 468 ? 84.390 106.521 125.207 1.00 174.90 468 LYS B C 1
ATOM 7524 O O . LYS B 2 468 ? 84.612 105.877 126.219 1.00 174.90 468 LYS B O 1
ATOM 7530 N N . LEU B 2 469 ? 85.360 106.874 124.370 1.00 171.04 469 LEU B N 1
ATOM 7531 C CA . LEU B 2 469 ? 86.782 106.587 124.555 1.00 171.04 469 LEU B CA 1
ATOM 7532 C C . LEU B 2 469 ? 87.599 107.816 124.935 1.00 171.04 469 LEU B C 1
ATOM 7533 O O . LEU B 2 469 ? 88.832 107.793 124.878 1.00 171.04 469 LEU B O 1
ATOM 7538 N N . ARG B 2 470 ? 86.951 108.908 125.333 1.00 168.96 470 ARG B N 1
ATOM 7539 C CA . ARG B 2 470 ? 87.675 110.113 125.722 1.00 168.96 470 ARG B CA 1
ATOM 7540 C C . ARG B 2 470 ? 88.458 109.941 127.021 1.00 168.96 470 ARG B C 1
ATOM 7541 O O . ARG B 2 470 ? 88.014 109.213 127.908 1.00 168.96 470 ARG B O 1
ATOM 7549 N N . PHE B 2 471 ? 89.586 110.633 127.158 1.00 166.97 471 PHE B N 1
ATOM 7550 C CA . PHE B 2 471 ? 90.374 110.733 128.391 1.00 166.97 471 PHE B CA 1
ATOM 7551 C C . PHE B 2 471 ? 91.246 112.000 128.390 1.00 166.97 471 PHE B C 1
ATOM 7552 O O . PHE B 2 471 ? 91.341 112.683 127.377 1.00 166.97 471 PHE B O 1
ATOM 7560 N N . THR B 2 472 ? 91.871 112.351 129.514 1.00 169.63 472 THR B N 1
ATOM 7561 C CA . THR B 2 472 ? 92.749 113.534 129.609 1.00 169.63 472 THR B CA 1
ATOM 7562 C C . THR B 2 472 ? 94.215 113.167 129.420 1.00 169.63 472 THR B C 1
ATOM 7563 O O . THR B 2 472 ? 94.723 112.292 130.112 1.00 169.63 472 THR B O 1
ATOM 7567 N N . TYR B 2 473 ? 94.918 113.876 128.536 1.00 166.51 473 TYR B N 1
ATOM 7568 C CA . TYR B 2 473 ? 96.327 113.636 128.220 1.00 166.51 473 TYR B CA 1
ATOM 7569 C C . TYR B 2 473 ? 97.269 114.649 128.884 1.00 166.51 473 TYR B C 1
ATOM 7570 O O . TYR B 2 473 ? 97.012 115.852 128.836 1.00 166.51 473 TYR B O 1
ATOM 7579 N N . ARG B 2 474 ? 98.389 114.158 129.426 1.00 171.66 474 ARG B N 1
ATOM 7580 C CA . ARG B 2 474 ? 99.526 114.938 129.944 1.00 171.66 474 ARG B CA 1
ATOM 7581 C C . ARG B 2 474 ? 100.851 114.302 129.552 1.00 171.66 474 ARG B C 1
ATOM 7582 O O . ARG B 2 474 ? 100.981 113.082 129.628 1.00 171.66 474 ARG B O 1
ATOM 7590 N N . SER B 2 475 ? 101.879 115.087 129.240 1.00 167.14 475 SER B N 1
ATOM 7591 C CA . SER B 2 475 ? 103.177 114.551 128.798 1.00 167.14 475 SER B CA 1
ATOM 7592 C C . SER B 2 475 ? 103.865 113.650 129.818 1.00 167.14 475 SER B C 1
ATOM 7593 O O . SER B 2 475 ? 104.510 112.679 129.440 1.00 167.14 475 SER B O 1
ATOM 7596 N N . ASP B 2 476 ? 103.706 113.900 131.110 1.00 172.13 476 ASP B N 1
ATOM 7597 C CA . ASP B 2 476 ? 104.311 113.075 132.156 1.00 172.13 476 ASP B CA 1
ATOM 7598 C C . ASP B 2 476 ? 103.635 111.706 132.339 1.00 172.13 476 ASP B C 1
ATOM 7599 O O . ASP B 2 476 ? 104.058 110.920 133.185 1.00 172.13 476 ASP B O 1
ATOM 7604 N N . SER B 2 477 ? 102.599 111.381 131.568 1.00 172.32 477 SER B N 1
ATOM 7605 C CA . SER B 2 477 ? 101.794 110.170 131.784 1.00 172.32 477 SER B CA 1
ATOM 7606 C C . SER B 2 477 ? 102.491 108.844 131.475 1.00 172.32 477 SER B C 1
ATOM 7607 O O . SER B 2 477 ? 102.039 107.815 131.970 1.00 172.32 477 SER B O 1
ATOM 7610 N N . PHE B 2 478 ? 103.540 108.820 130.650 1.00 168.96 478 PHE B N 1
ATOM 7611 C CA . PHE B 2 478 ? 104.092 107.572 130.108 1.00 168.96 478 PHE B CA 1
ATOM 7612 C C . PHE B 2 478 ? 105.598 107.450 130.311 1.00 168.96 478 PHE B C 1
ATOM 7613 O O . PHE B 2 478 ? 106.354 108.348 129.958 1.00 168.96 478 PHE B O 1
ATOM 7621 N N . GLU B 2 479 ? 106.047 106.310 130.821 1.00 174.99 479 GLU B N 1
ATOM 7622 C CA . GLU B 2 479 ? 107.467 105.973 130.951 1.00 174.99 479 GLU B CA 1
ATOM 7623 C C . GLU B 2 479 ? 107.951 105.100 129.789 1.00 174.99 479 GLU B C 1
ATOM 7624 O O . GLU B 2 479 ? 107.160 104.394 129.172 1.00 174.99 479 GLU B O 1
ATOM 7630 N N . ASN B 2 480 ? 109.251 105.089 129.513 1.00 171.46 480 ASN B N 1
ATOM 7631 C CA . ASN B 2 480 ? 109.854 104.324 128.430 1.00 171.46 480 ASN B CA 1
ATOM 7632 C C . ASN B 2 480 ? 110.054 102.885 128.879 1.00 171.46 480 ASN B C 1
ATOM 7633 O O . ASN B 2 480 ? 110.915 102.628 129.740 1.00 171.46 480 ASN B O 1
ATOM 7638 N N . PRO B 2 481 ? 109.327 101.903 128.315 1.00 171.35 481 PRO B N 1
ATOM 7639 C CA . PRO B 2 481 ? 109.386 100.530 128.792 1.00 171.35 481 PRO B CA 1
ATOM 7640 C C . PRO B 2 481 ? 110.789 99.955 128.700 1.00 171.35 481 PRO B C 1
ATOM 7641 O O . PRO B 2 481 ? 111.232 99.256 129.609 1.00 171.35 481 PRO B O 1
ATOM 7645 N N . VAL B 2 482 ? 111.517 100.291 127.632 1.00 166.95 482 VAL B N 1
ATOM 7646 C CA . VAL B 2 482 ? 112.841 99.721 127.416 1.00 166.95 482 VAL B CA 1
ATOM 7647 C C . VAL B 2 482 ? 113.800 100.181 128.501 1.00 166.95 482 VAL B C 1
ATOM 7648 O O . VAL B 2 482 ? 114.493 99.372 129.131 1.00 166.95 482 VAL B O 1
ATOM 7652 N N . LEU B 2 483 ? 113.876 101.481 128.796 1.00 161.57 483 LEU B N 1
ATOM 7653 C CA . LEU B 2 483 ? 114.760 101.953 129.865 1.00 161.57 483 LEU B CA 1
ATOM 7654 C C . LEU B 2 483 ? 114.306 101.406 131.211 1.00 161.57 483 LEU B C 1
ATOM 7655 O O . LEU B 2 483 ? 115.119 100.916 131.988 1.00 161.57 483 LEU B O 1
ATOM 7660 N N . GLN B 2 484 ? 113.005 101.443 131.471 1.00 172.47 484 GLN B N 1
ATOM 7661 C CA . GLN B 2 484 ? 112.455 101.022 132.745 1.00 172.47 484 GLN B CA 1
ATOM 7662 C C . GLN B 2 484 ? 112.771 99.563 133.058 1.00 172.47 484 GLN B C 1
ATOM 7663 O O . GLN B 2 484 ? 113.099 99.266 134.206 1.00 172.47 484 GLN B O 1
ATOM 7669 N N . GLN B 2 485 ? 112.756 98.659 132.079 1.00 179.47 485 GLN B N 1
ATOM 7670 C CA . GLN B 2 485 ? 113.170 97.284 132.336 1.00 179.47 485 GLN B CA 1
ATOM 7671 C C . GLN B 2 485 ? 114.690 97.158 132.486 1.00 179.47 485 GLN B C 1
ATOM 7672 O O . GLN B 2 485 ? 115.170 96.449 133.367 1.00 179.47 485 GLN B O 1
ATOM 7678 N N . HIS B 2 486 ? 115.464 97.871 131.667 1.00 180.16 486 HIS B N 1
ATOM 7679 C CA . HIS B 2 486 ? 116.927 97.777 131.671 1.00 180.16 486 HIS B CA 1
ATOM 7680 C C . HIS B 2 486 ? 117.525 98.109 133.037 1.00 180.16 486 HIS B C 1
ATOM 7681 O O . HIS B 2 486 ? 118.317 97.349 133.591 1.00 180.16 486 HIS B O 1
ATOM 7688 N N . PHE B 2 487 ? 117.091 99.207 133.637 1.00 182.63 487 PHE B N 1
ATOM 7689 C CA . PHE B 2 487 ? 117.589 99.594 134.947 1.00 182.63 487 PHE B CA 1
ATOM 7690 C C . PHE B 2 487 ? 117.129 98.640 136.043 1.00 182.63 487 PHE B C 1
ATOM 7691 O O . PHE B 2 487 ? 117.904 98.339 136.945 1.00 182.63 487 PHE B O 1
ATOM 7699 N N . ARG B 2 488 ? 115.932 98.059 135.946 1.00 187.11 488 ARG B N 1
ATOM 7700 C CA . ARG B 2 488 ? 115.527 96.990 136.862 1.00 187.11 488 ARG B CA 1
ATOM 7701 C C . ARG B 2 488 ? 116.487 95.811 136.778 1.00 187.11 488 ARG B C 1
ATOM 7702 O O . ARG B 2 488 ? 116.927 95.306 137.807 1.00 187.11 488 ARG B O 1
ATOM 7710 N N . ASN B 2 489 ? 116.870 95.414 135.572 1.00 185.99 489 ASN B N 1
ATOM 7711 C CA . ASN B 2 489 ? 117.807 94.316 135.393 1.00 185.99 489 ASN B CA 1
ATOM 7712 C C . ASN B 2 489 ? 119.163 94.646 136.021 1.00 185.99 489 ASN B C 1
ATOM 7713 O O . ASN B 2 489 ? 119.698 93.847 136.789 1.00 185.99 489 ASN B O 1
ATOM 7718 N N . LEU B 2 490 ? 119.696 95.840 135.762 1.00 193.22 490 LEU B N 1
ATOM 7719 C CA . LEU B 2 490 ? 120.964 96.273 136.342 1.00 193.22 490 LEU B CA 1
ATOM 7720 C C . LEU B 2 490 ? 120.925 96.259 137.868 1.00 193.22 490 LEU B C 1
ATOM 7721 O O . LEU B 2 490 ? 121.845 95.752 138.497 1.00 193.22 490 LEU B O 1
ATOM 7726 N N . GLU B 2 491 ? 119.869 96.776 138.482 1.00 203.85 491 GLU B N 1
ATOM 7727 C CA . GLU B 2 491 ? 119.782 96.807 139.937 1.00 203.85 491 GLU B CA 1
ATOM 7728 C C . GLU B 2 491 ? 119.744 95.412 140.537 1.00 203.85 491 GLU B C 1
ATOM 7729 O O . GLU B 2 491 ? 120.420 95.165 141.529 1.00 203.85 491 GLU B O 1
ATOM 7735 N N . ALA B 2 492 ? 119.012 94.474 139.934 1.00 204.25 492 ALA B N 1
ATOM 7736 C CA . ALA B 2 492 ? 118.973 93.109 140.441 1.00 204.25 492 ALA B CA 1
ATOM 7737 C C . ALA B 2 492 ? 120.366 92.471 140.460 1.00 204.25 492 ALA B C 1
ATOM 7738 O O . ALA B 2 492 ? 120.697 91.738 141.390 1.00 204.25 492 ALA B O 1
ATOM 7740 N N . LEU B 2 493 ? 121.196 92.785 139.466 1.00 208.60 493 LEU B N 1
ATOM 7741 C CA . LEU B 2 493 ? 122.589 92.363 139.443 1.00 208.60 493 LEU B CA 1
ATOM 7742 C C . LEU B 2 493 ? 123.415 93.125 140.482 1.00 208.60 493 LEU B C 1
ATOM 7743 O O . LEU B 2 493 ? 124.128 92.507 141.263 1.00 208.60 493 LEU B O 1
ATOM 7748 N N . ALA B 2 494 ? 123.302 94.447 140.543 1.00 202.86 494 ALA B N 1
ATOM 7749 C CA . ALA B 2 494 ? 124.086 95.268 141.461 1.00 202.86 494 ALA B CA 1
ATOM 7750 C C . ALA B 2 494 ? 123.823 94.915 142.930 1.00 202.86 494 ALA B C 1
ATOM 7751 O O . ALA B 2 494 ? 124.734 94.944 143.752 1.00 202.86 494 ALA B O 1
ATOM 7753 N N . LEU B 2 495 ? 122.584 94.555 143.256 1.00 212.81 495 LEU B N 1
ATOM 7754 C CA . LEU B 2 495 ? 122.145 94.155 144.587 1.00 212.81 495 LEU B CA 1
ATOM 7755 C C . LEU B 2 495 ? 122.295 92.649 144.852 1.00 212.81 495 LEU B C 1
ATOM 7756 O O . LEU B 2 495 ? 121.926 92.180 145.925 1.00 212.81 495 LEU B O 1
ATOM 7761 N N . ASP B 2 496 ? 122.805 91.872 143.893 1.00 223.88 496 ASP B N 1
ATOM 7762 C CA . ASP B 2 496 ? 122.918 90.406 143.950 1.00 223.88 496 ASP B CA 1
ATOM 7763 C C . ASP B 2 496 ? 121.576 89.664 144.132 1.00 223.88 496 ASP B C 1
ATOM 7764 O O . ASP B 2 496 ? 121.540 88.459 144.375 1.00 223.88 496 ASP B O 1
ATOM 7769 N N . LEU B 2 497 ? 120.463 90.377 143.992 1.00 228.16 497 LEU B N 1
ATOM 7770 C CA . LEU B 2 497 ? 119.099 89.865 144.073 1.00 228.16 497 LEU B CA 1
ATOM 7771 C C . LEU B 2 497 ? 118.780 88.905 142.915 1.00 228.16 497 LEU B C 1
ATOM 7772 O O . LEU B 2 497 ? 118.006 87.964 143.077 1.00 228.16 497 LEU B O 1
ATOM 7777 N N . MET B 2 498 ? 119.446 89.098 141.774 1.00 235.21 498 MET B N 1
ATOM 7778 C CA . MET B 2 498 ? 119.513 88.204 140.609 1.00 235.21 498 MET B CA 1
ATOM 7779 C C . MET B 2 498 ? 118.225 88.024 139.788 1.00 235.21 498 MET B C 1
ATOM 7780 O O . MET B 2 498 ? 118.309 87.902 138.568 1.00 235.21 498 MET B O 1
ATOM 7785 N N . GLU B 2 499 ? 117.042 88.028 140.396 1.00 227.10 499 GLU B N 1
ATOM 7786 C CA . GLU B 2 499 ? 115.759 87.847 139.704 1.00 227.10 499 GLU B CA 1
ATOM 7787 C C . GLU B 2 499 ? 115.000 89.184 139.583 1.00 227.10 499 GLU B C 1
ATOM 7788 O O . GLU B 2 499 ? 114.282 89.561 140.509 1.00 227.10 499 GLU B O 1
ATOM 7794 N N . PRO B 2 500 ? 115.154 89.945 138.486 1.00 215.75 500 PRO B N 1
ATOM 7795 C CA . PRO B 2 500 ? 114.621 91.295 138.402 1.00 215.75 500 PRO B CA 1
ATOM 7796 C C . PRO B 2 500 ? 113.100 91.354 138.333 1.00 215.75 500 PRO B C 1
ATOM 7797 O O . PRO B 2 500 ? 112.431 90.525 137.715 1.00 215.75 500 PRO B O 1
ATOM 7801 N N . GLU B 2 501 ? 112.560 92.423 138.908 1.00 211.05 501 GLU B N 1
ATOM 7802 C CA . GLU B 2 501 ? 111.175 92.842 138.747 1.00 211.05 501 GLU B CA 1
ATOM 7803 C C . GLU B 2 501 ? 110.842 93.044 137.265 1.00 211.05 501 GLU B C 1
ATOM 7804 O O . GLU B 2 501 ? 111.545 93.751 136.544 1.00 211.05 501 GLU B O 1
ATOM 7810 N N . GLN B 2 502 ? 109.745 92.452 136.811 1.00 210.04 502 GLN B N 1
ATOM 7811 C CA . GLN B 2 502 ? 109.200 92.734 135.489 1.00 210.04 502 GLN B CA 1
ATOM 7812 C C . GLN B 2 502 ? 108.351 94.001 135.576 1.00 210.04 502 GLN B C 1
ATOM 7813 O O . GLN B 2 502 ? 107.270 93.992 136.162 1.00 210.04 502 GLN B O 1
ATOM 7819 N N . ALA B 2 503 ? 108.850 95.106 135.032 1.00 205.08 503 ALA B N 1
ATOM 7820 C CA . ALA B 2 503 ? 108.143 96.378 135.045 1.00 205.08 503 ALA B CA 1
ATOM 7821 C C . ALA B 2 503 ? 106.864 96.289 134.194 1.00 205.08 503 ALA B C 1
ATOM 7822 O O . ALA B 2 503 ? 106.911 95.859 133.039 1.00 205.08 503 ALA B O 1
ATOM 7824 N N . VAL B 2 504 ? 105.724 96.795 134.668 1.00 204.70 504 VAL B N 1
ATOM 7825 C CA . VAL B 2 504 ? 104.508 96.887 133.832 1.00 204.70 504 VAL B CA 1
ATOM 7826 C C . VAL B 2 504 ? 104.693 97.896 132.695 1.00 204.70 504 VAL B C 1
ATOM 7827 O O . VAL B 2 504 ? 105.039 99.055 132.932 1.00 204.70 504 VAL B O 1
ATOM 7831 N N . ASP B 2 505 ? 104.416 97.493 131.454 1.00 202.11 505 ASP B N 1
ATOM 7832 C CA . ASP B 2 505 ? 104.395 98.413 130.320 1.00 202.11 505 ASP B CA 1
ATOM 7833 C C . ASP B 2 505 ? 103.070 99.189 130.278 1.00 202.11 505 ASP B C 1
ATOM 7834 O O . ASP B 2 505 ? 102.076 98.769 129.688 1.00 202.11 505 ASP B O 1
ATOM 7839 N N . LEU B 2 506 ? 103.083 100.367 130.893 1.00 195.11 506 LEU B N 1
ATOM 7840 C CA . LEU B 2 506 ? 101.938 101.266 130.919 1.00 195.11 506 LEU B CA 1
ATOM 7841 C C . LEU B 2 506 ? 101.574 101.855 129.553 1.00 195.11 506 LEU B C 1
ATOM 7842 O O . LEU B 2 506 ? 100.532 102.495 129.445 1.00 195.11 506 LEU B O 1
ATOM 7847 N N . THR B 2 507 ? 102.373 101.671 128.499 1.00 188.16 507 THR B N 1
ATOM 7848 C CA . THR B 2 507 ? 101.982 102.128 127.160 1.00 188.16 507 THR B CA 1
ATOM 7849 C C . THR B 2 507 ? 100.923 101.230 126.540 1.00 188.16 507 THR B C 1
ATOM 7850 O O . THR B 2 507 ? 100.273 101.638 125.588 1.00 188.16 507 THR B O 1
ATOM 7854 N N . LEU B 2 508 ? 100.734 100.012 127.045 1.00 184.70 508 LEU B N 1
ATOM 7855 C CA . LEU B 2 508 ? 99.741 99.082 126.519 1.00 184.70 508 LEU B CA 1
ATOM 7856 C C . LEU B 2 508 ? 98.298 99.568 126.757 1.00 184.70 508 LEU B C 1
ATOM 7857 O O . LEU B 2 508 ? 98.025 100.155 127.805 1.00 184.70 508 LEU B O 1
ATOM 7862 N N . PRO B 2 509 ? 97.352 99.313 125.841 1.00 173.98 509 PRO B N 1
ATOM 7863 C CA . PRO B 2 509 ? 95.956 99.714 125.996 1.00 173.98 509 PRO B CA 1
ATOM 7864 C C . PRO B 2 509 ? 95.238 98.914 127.085 1.00 173.98 509 PRO B C 1
ATOM 7865 O O . PRO B 2 509 ? 95.536 97.742 127.315 1.00 173.98 509 PRO B O 1
ATOM 7869 N N . LYS B 2 510 ? 94.244 99.522 127.731 1.00 189.92 510 LYS B N 1
ATOM 7870 C CA . LYS B 2 510 ? 93.454 98.918 128.816 1.00 189.92 510 LYS B CA 1
ATOM 7871 C C . LYS B 2 510 ? 92.266 98.115 128.270 1.00 189.92 510 LYS B C 1
ATOM 7872 O O . LYS B 2 510 ? 91.101 98.388 128.555 1.00 189.92 510 LYS B O 1
ATOM 7878 N N . VAL B 2 511 ? 92.587 97.150 127.417 1.00 187.01 511 VAL B N 1
ATOM 7879 C CA . VAL B 2 511 ? 91.676 96.506 126.463 1.00 187.01 511 VAL B CA 1
ATOM 7880 C C . VAL B 2 511 ? 90.320 96.122 127.047 1.00 187.01 511 VAL B C 1
ATOM 7881 O O . VAL B 2 511 ? 89.284 96.488 126.502 1.00 187.01 511 VAL B O 1
ATOM 7885 N N . GLU B 2 512 ? 90.295 95.404 128.158 1.00 193.32 512 GLU B N 1
ATOM 7886 C CA . GLU B 2 512 ? 89.068 94.847 128.717 1.00 193.32 512 GLU B CA 1
ATOM 7887 C C . GLU B 2 512 ? 88.131 95.949 129.212 1.00 193.32 512 GLU B C 1
ATOM 7888 O O . GLU B 2 512 ? 86.933 95.929 128.942 1.00 193.32 512 GLU B O 1
ATOM 7894 N N . ALA B 2 513 ? 88.692 96.954 129.886 1.00 189.97 513 ALA B N 1
ATOM 7895 C CA . ALA B 2 513 ? 87.937 98.116 130.325 1.00 189.97 513 ALA B CA 1
ATOM 7896 C C . ALA B 2 513 ? 87.412 98.905 129.126 1.00 189.97 513 ALA B C 1
ATOM 7897 O O . ALA B 2 513 ? 86.267 99.343 129.131 1.00 189.97 513 ALA B O 1
ATOM 7899 N N . MET B 2 514 ? 88.216 99.043 128.073 1.00 185.32 514 MET B N 1
ATOM 7900 C CA . MET B 2 514 ? 87.813 99.749 126.859 1.00 185.32 514 MET B CA 1
ATOM 7901 C C . MET B 2 514 ? 86.667 99.014 126.159 1.00 185.32 514 MET B C 1
ATOM 7902 O O . MET B 2 514 ? 85.647 99.622 125.842 1.00 185.32 514 MET B O 1
ATOM 7907 N N . ASN B 2 515 ? 86.753 97.691 126.032 1.00 185.46 515 ASN B N 1
ATOM 7908 C CA . ASN B 2 515 ? 85.652 96.866 125.547 1.00 185.46 515 ASN B CA 1
ATOM 7909 C C . ASN B 2 515 ? 84.387 97.050 126.392 1.00 185.46 515 ASN B C 1
ATOM 7910 O O . ASN B 2 515 ? 83.304 97.273 125.857 1.00 185.46 515 ASN B O 1
ATOM 7915 N N . LYS B 2 516 ? 84.512 96.995 127.720 1.00 186.65 516 LYS B N 1
ATOM 7916 C CA . LYS B 2 516 ? 83.380 97.177 128.631 1.00 186.65 516 LYS B CA 1
ATOM 7917 C C . LYS B 2 516 ? 82.739 98.550 128.440 1.00 186.65 516 LYS B C 1
ATOM 7918 O O . LYS B 2 516 ? 81.524 98.650 128.307 1.00 186.65 516 LYS B O 1
ATOM 7924 N N . ARG B 2 517 ? 83.558 99.596 128.353 1.00 188.31 517 ARG B N 1
ATOM 7925 C CA . ARG B 2 517 ? 83.131 100.983 128.135 1.00 188.31 517 ARG B CA 1
ATOM 7926 C C . ARG B 2 517 ? 82.442 101.180 126.779 1.00 188.31 517 ARG B C 1
ATOM 7927 O O . ARG B 2 517 ? 81.568 102.029 126.665 1.00 188.31 517 ARG B O 1
ATOM 7935 N N . LEU B 2 518 ? 82.776 100.374 125.769 1.00 191.83 518 LEU B N 1
ATOM 7936 C CA . LEU B 2 518 ? 82.123 100.379 124.453 1.00 191.83 518 LEU B CA 1
ATOM 7937 C C . LEU B 2 518 ? 80.800 99.613 124.405 1.00 191.83 518 LEU B C 1
ATOM 7938 O O . LEU B 2 518 ? 79.888 100.010 123.678 1.00 191.83 518 LEU B O 1
ATOM 7943 N N . GLY B 2 519 ? 80.679 98.507 125.137 1.00 195.37 519 GLY B N 1
ATOM 7944 C CA . GLY B 2 519 ? 79.452 97.734 125.145 1.00 195.37 519 GLY B CA 1
ATOM 7945 C C . GLY B 2 519 ? 79.151 97.219 123.754 1.00 195.37 519 GLY B C 1
ATOM 7946 O O . GLY B 2 519 ? 80.001 96.613 123.093 1.00 195.37 519 GLY B O 1
ATOM 7947 N N . SER B 2 520 ? 77.933 97.471 123.287 1.00 202.08 520 SER B N 1
ATOM 7948 C CA . SER B 2 520 ? 77.481 96.950 122.007 1.00 202.08 520 SER B CA 1
ATOM 7949 C C . SER B 2 520 ? 77.748 97.898 120.848 1.00 202.08 520 SER B C 1
ATOM 7950 O O . SER B 2 520 ? 77.366 97.593 119.712 1.00 202.08 520 SER B O 1
ATOM 7953 N N . LEU B 2 521 ? 78.392 99.053 121.089 1.00 198.34 521 LEU B N 1
ATOM 7954 C CA . LEU B 2 521 ? 78.670 100.034 120.034 1.00 198.34 521 LEU B CA 1
ATOM 7955 C C . LEU B 2 521 ? 79.560 99.464 118.936 1.00 198.34 521 LEU B C 1
ATOM 7956 O O . LEU B 2 521 ? 79.382 99.789 117.766 1.00 198.34 521 LEU B O 1
ATOM 7961 N N . VAL B 2 522 ? 80.535 98.636 119.302 1.00 204.43 522 VAL B N 1
ATOM 7962 C CA . VAL B 2 522 ? 81.432 98.044 118.312 1.00 204.43 522 VAL B CA 1
ATOM 7963 C C . VAL B 2 522 ? 80.654 97.135 117.389 1.00 204.43 522 VAL B C 1
ATOM 7964 O O . VAL B 2 522 ? 80.774 97.270 116.175 1.00 204.43 522 VAL B O 1
ATOM 7968 N N . ASP B 2 523 ? 79.849 96.221 117.936 1.00 214.89 523 ASP B N 1
ATOM 7969 C CA . ASP B 2 523 ? 79.116 95.327 117.048 1.00 214.89 523 ASP B CA 1
ATOM 7970 C C . ASP B 2 523 ? 78.107 96.094 116.212 1.00 214.89 523 ASP B C 1
ATOM 7971 O O . ASP B 2 523 ? 77.888 95.766 115.040 1.00 214.89 523 ASP B O 1
ATOM 7976 N N . GLU B 2 524 ? 77.533 97.188 116.729 1.00 212.51 524 GLU B N 1
ATOM 7977 C CA . GLU B 2 524 ? 76.595 98.029 116.000 1.00 212.51 524 GLU B CA 1
ATOM 7978 C C . GLU B 2 524 ? 77.312 98.697 114.834 1.00 212.51 524 GLU B C 1
ATOM 7979 O O . GLU B 2 524 ? 76.849 98.648 113.699 1.00 212.51 524 GLU B O 1
ATOM 7985 N N . PHE B 2 525 ? 78.467 99.300 115.099 1.00 202.14 525 PHE B N 1
ATOM 7986 C CA . PHE B 2 525 ? 79.260 99.912 114.056 1.00 202.14 525 PHE B CA 1
ATOM 7987 C C . PHE B 2 525 ? 79.672 98.881 113.007 1.00 202.14 525 PHE B C 1
ATOM 7988 O O . PHE B 2 525 ? 79.593 99.161 111.812 1.00 202.14 525 PHE B O 1
ATOM 7996 N N . LYS B 2 526 ? 80.068 97.676 113.434 1.00 204.76 526 LYS B N 1
ATOM 7997 C CA . LYS B 2 526 ? 80.545 96.662 112.505 1.00 204.76 526 LYS B CA 1
ATOM 7998 C C . LYS B 2 526 ? 79.428 96.202 111.583 1.00 204.76 526 LYS B C 1
ATOM 7999 O O . LYS B 2 526 ? 79.575 96.212 110.355 1.00 204.76 526 LYS B O 1
ATOM 8005 N N . GLU B 2 527 ? 78.295 95.809 112.165 1.00 213.62 527 GLU B N 1
ATOM 8006 C CA . GLU B 2 527 ? 77.148 95.406 111.366 1.00 213.62 527 GLU B CA 1
ATOM 8007 C C . GLU B 2 527 ? 76.750 96.508 110.404 1.00 213.62 527 GLU B C 1
ATOM 8008 O O . GLU B 2 527 ? 76.359 96.240 109.263 1.00 213.62 527 GLU B O 1
ATOM 8014 N N . LEU B 2 528 ? 76.830 97.772 110.833 1.00 208.21 528 LEU B N 1
ATOM 8015 C CA . LEU B 2 528 ? 76.430 98.899 110.005 1.00 208.21 528 LEU B CA 1
ATOM 8016 C C . LEU B 2 528 ? 77.382 99.118 108.830 1.00 208.21 528 LEU B C 1
ATOM 8017 O O . LEU B 2 528 ? 76.923 99.199 107.694 1.00 208.21 528 LEU B O 1
ATOM 8022 N N . VAL B 2 529 ? 78.687 99.264 109.068 1.00 203.30 529 VAL B N 1
ATOM 8023 C CA . VAL B 2 529 ? 79.626 99.663 108.009 1.00 203.30 529 VAL B CA 1
ATOM 8024 C C . VAL B 2 529 ? 80.166 98.479 107.209 1.00 203.30 529 VAL B C 1
ATOM 8025 O O . VAL B 2 529 ? 80.283 98.571 105.990 1.00 203.30 529 VAL B O 1
ATOM 8029 N N . TYR B 2 530 ? 80.497 97.362 107.852 1.00 205.75 530 TYR B N 1
ATOM 8030 C CA . TYR B 2 530 ? 81.136 96.262 107.150 1.00 205.75 530 TYR B CA 1
ATOM 8031 C C . TYR B 2 530 ? 80.090 95.429 106.415 1.00 205.75 530 TYR B C 1
ATOM 8032 O O . TYR B 2 530 ? 78.992 95.206 106.932 1.00 205.75 530 TYR B O 1
ATOM 8041 N N . PRO B 2 531 ? 80.400 94.957 105.215 1.00 198.95 531 PRO B N 1
ATOM 8042 C CA . PRO B 2 531 ? 79.503 94.041 104.523 1.00 198.95 531 PRO B CA 1
ATOM 8043 C C . PRO B 2 531 ? 79.458 92.710 105.249 1.00 198.95 531 PRO B C 1
ATOM 8044 O O . PRO B 2 531 ? 80.318 92.434 106.099 1.00 198.95 531 PRO B O 1
ATOM 8048 N N . PRO B 2 532 ? 78.476 91.859 104.948 1.00 205.17 532 PRO B N 1
ATOM 8049 C CA . PRO B 2 532 ? 78.396 90.566 105.646 1.00 205.17 532 PRO B CA 1
ATOM 8050 C C . PRO B 2 532 ? 79.628 89.705 105.455 1.00 205.17 532 PRO B C 1
ATOM 8051 O O . PRO B 2 532 ? 79.868 88.799 106.262 1.00 205.17 532 PRO B O 1
ATOM 8055 N N . ASP B 2 533 ? 80.418 89.960 104.420 1.00 206.47 533 ASP B N 1
ATOM 8056 C CA . ASP B 2 533 ? 81.679 89.272 104.197 1.00 206.47 533 ASP B CA 1
ATOM 8057 C C . ASP B 2 533 ? 82.828 90.189 104.595 1.00 206.47 533 ASP B C 1
ATOM 8058 O O . ASP B 2 533 ? 82.804 91.386 104.294 1.00 206.47 533 ASP B O 1
ATOM 8063 N N . TYR B 2 534 ? 83.816 89.628 105.283 1.00 196.24 534 TYR B N 1
ATOM 8064 C CA . TYR B 2 534 ? 84.971 90.395 105.736 1.00 196.24 534 TYR B CA 1
ATOM 8065 C C . TYR B 2 534 ? 85.760 90.956 104.561 1.00 196.24 534 TYR B C 1
ATOM 8066 O O . TYR B 2 534 ? 86.658 90.299 104.037 1.00 196.24 534 TYR B O 1
ATOM 8895 N N . SER E 5 1 ? 91.610 122.886 88.902 1.00 26.26 1 SER M N 1
ATOM 8896 C CA . SER E 5 1 ? 92.679 123.589 89.622 1.00 24.42 1 SER M CA 1
ATOM 8897 C C . SER E 5 1 ? 93.369 122.725 90.687 1.00 19.15 1 SER M C 1
ATOM 8898 O O . SER E 5 1 ? 94.453 123.067 91.160 1.00 20.30 1 SER M O 1
ATOM 8901 N N . LYS E 5 2 ? 92.741 121.613 91.119 1.00 18.79 2 LYS M N 1
ATOM 8902 C CA . LYS E 5 2 ? 93.288 120.719 92.189 1.00 17.91 2 LYS M CA 1
ATOM 8903 C C . LYS E 5 2 ? 94.550 120.014 91.674 1.00 16.84 2 LYS M C 1
ATOM 8904 O O . LYS E 5 2 ? 95.467 119.806 92.499 1.00 20.29 2 LYS M O 1
ATOM 8910 N N . VAL E 5 3 ? 94.587 119.664 90.386 1.00 18.14 3 VAL M N 1
ATOM 8911 C CA . VAL E 5 3 ? 95.794 119.130 89.735 1.00 20.73 3 VAL M CA 1
ATOM 8912 C C . VAL E 5 3 ? 96.266 120.160 88.702 1.00 24.62 3 VAL M C 1
ATOM 8913 O O . VAL E 5 3 ? 95.441 120.763 88.012 1.00 21.36 3 VAL M O 1
ATOM 8917 N N . LYS E 5 4 ? 97.577 120.409 88.635 1.00 280.37 4 LYS M N 1
ATOM 8918 C CA . LYS E 5 4 ? 98.159 121.610 88.007 1.00 280.37 4 LYS M CA 1
ATOM 8919 C C . LYS E 5 4 ? 99.052 121.264 86.810 1.00 280.37 4 LYS M C 1
ATOM 8920 O O . LYS E 5 4 ? 99.913 120.388 86.897 1.00 280.37 4 LYS M O 1
ATOM 8926 N N . ARG E 5 5 ? 98.872 121.993 85.703 1.00 299.74 5 ARG M N 1
ATOM 8927 C CA . ARG E 5 5 ? 99.560 121.787 84.407 1.00 299.74 5 ARG M CA 1
ATOM 8928 C C . ARG E 5 5 ? 101.062 122.111 84.434 1.00 299.74 5 ARG M C 1
ATOM 8929 O O . ARG E 5 5 ? 101.783 121.748 83.506 1.00 299.74 5 ARG M O 1
ATOM 8931 N N . LYS E 5 6 ? 101.539 122.777 85.492 1.00 299.15 6 LYS M N 1
ATOM 8932 C CA . LYS E 5 6 ? 102.939 123.199 85.673 1.00 299.15 6 LYS M CA 1
ATOM 8933 C C . LYS E 5 6 ? 103.962 122.057 85.794 1.00 299.15 6 LYS M C 1
ATOM 8934 O O . LYS E 5 6 ? 105.159 122.314 85.665 1.00 299.15 6 LYS M O 1
ATOM 8940 N N . LYS E 5 7 ? 103.525 120.822 86.080 1.00 292.94 7 LYS M N 1
ATOM 8941 C CA . LYS E 5 7 ? 104.399 119.657 86.310 1.00 292.94 7 LYS M CA 1
ATOM 8942 C C . LYS E 5 7 ? 105.375 119.482 85.138 1.00 292.94 7 LYS M C 1
ATOM 8943 O O . LYS E 5 7 ? 104.910 119.344 84.003 1.00 292.94 7 LYS M O 1
ATOM 8949 N N . PRO E 5 8 ? 106.700 119.475 85.360 1.00 283.42 8 PRO M N 1
ATOM 8950 C CA . PRO E 5 8 ? 107.635 119.365 84.243 1.00 283.42 8 PRO M CA 1
ATOM 8951 C C . PRO E 5 8 ? 107.631 117.987 83.568 1.00 283.42 8 PRO M C 1
ATOM 8952 O O . PRO E 5 8 ? 107.331 116.970 84.197 1.00 283.42 8 PRO M O 1
ATOM 8956 N N . ARG E 5 9 ? 108.044 117.961 82.297 1.00 275.60 9 ARG M N 1
ATOM 8957 C CA . ARG E 5 9 ? 107.990 116.811 81.380 1.00 275.60 9 ARG M CA 1
ATOM 8958 C C . ARG E 5 9 ? 109.352 116.490 80.757 1.00 275.60 9 ARG M C 1
ATOM 8959 O O . ARG E 5 9 ? 110.174 117.385 80.570 1.00 275.60 9 ARG M O 1
ATOM 8967 N N . GLY E 5 10 ? 109.578 115.224 80.399 1.00 265.97 10 GLY M N 1
ATOM 8968 C CA . GLY E 5 10 ? 110.693 114.801 79.546 1.00 265.97 10 GLY M CA 1
ATOM 8969 C C . GLY E 5 10 ? 112.037 115.313 80.051 1.00 265.97 10 GLY M C 1
ATOM 8970 O O . GLY E 5 10 ? 112.408 115.047 81.195 1.00 265.97 10 GLY M O 1
ATOM 8971 N N . LEU E 5 11 ? 112.732 116.100 79.224 1.00 243.02 11 LEU M N 1
ATOM 8972 C CA . LEU E 5 11 ? 113.998 116.754 79.568 1.00 243.02 11 LEU M CA 1
ATOM 8973 C C . LEU E 5 11 ? 113.959 117.458 80.939 1.00 243.02 11 LEU M C 1
ATOM 8974 O O . LEU E 5 11 ? 114.905 117.396 81.717 1.00 243.02 11 LEU M O 1
ATOM 8979 N N . PHE E 5 12 ? 112.847 118.114 81.267 1.00 247.80 12 PHE M N 1
ATOM 8980 C CA . PHE E 5 12 ? 112.676 118.838 82.523 1.00 247.80 12 PHE M CA 1
ATOM 8981 C C . PHE E 5 12 ? 112.344 117.934 83.720 1.00 247.80 12 PHE M C 1
ATOM 8982 O O . PHE E 5 12 ? 112.346 118.403 84.857 1.00 247.80 12 PHE M O 1
ATOM 8990 N N . SER E 5 13 ? 112.077 116.647 83.504 1.00 259.29 13 SER M N 1
ATOM 8991 C CA . SER E 5 13 ? 111.795 115.670 84.559 1.00 259.29 13 SER M CA 1
ATOM 8992 C C . SER E 5 13 ? 112.141 114.252 84.128 1.00 259.29 13 SER M C 1
ATOM 8993 O O . SER E 5 13 ? 112.756 113.514 84.905 1.00 259.29 13 SER M O 1
#

Secondary structure (DSSP, 8-state):
--EEEEEEEE-SSTTTS--TTS--HHHHHHHHHHHHHHHHHHSS----EEEEEES-SS-B-TT--SSTTTTEEEEEEEE---HHHHHIIIII---------HHHHHHHHHHHHHHHHTTS--SEEEEEEE----S----TTHHHHHHHHHHTTEEEEEEESS------HHHHHHHHHHHHHHHHHHHHHHHT-EEEHHHHHHHSSSPPPP---PPPEEEEEEETTTEEEEEEEEEEEE-----PPPEEEETTT--STTEEEEEEEEESSGGG-B--GGGEEEEEEETTEEEE--HHHHHHHS----SSEEEEEEEEEGGG--GGG-EEEEEEEEEEPTT-HHHHHHHHHHHHHHHHHTEEEEEEEESSSSSPPEEEEEEEEE-SS-EEEEEEE---GGGB----PPPSTT-SSSPPPHHHHHHHHHHHHHTB-EE--SSSS-PEES--GGGSPPHHHHHHHHHHHHHHH-SSS-PPPPPHHHHHHHSPPHHHHHHTHHHHHHHHHHS--EE-/--EEEEEEE--GGGG---PPPHHHHHHHHHHHHHHHHHHHT---EEEEEEES-SS-B-TT--TTEEEEEEEE---HHHHHHHHTT-HHHHHHHHHHHH-------HHHHHHHHHHHHHT-SS--S-EEEEEEE--SSTTTT-HHHHHHHHHHHHHHHHTT-EEEEEEBP-TT---TTTTTTTTS--------PPPB-SHHHHHHHHHHHHSPP--SB--EEESSSS-EEEEEEE-SB----PPPPEEEETTT--BEEEEEEEEESSS--B--GGGEEEEEEETTEEEEE-HHHHHHHT--S-SEEEEEEEEEGGGS-TT---S--EEEEE-TTTEETHHHHHHHHHHHHHHHTEEEEEEEE-SSS---EEEEEEEE--EE-TT--EEE-SEEEEEE---GGGBPPPPP-------HHHHHHHHHHHHHTB----GGG---HHHHHHHHHHHHHHTT--S------TTS--HHHHHHHHTTHHHHHHHHHS-S--/--S-TT---GGG-

InterPro domains:
  IPR002035 von Willebrand factor, type A [SM00327] (7-249)
  IPR005160 Ku70/Ku80 C-terminal arm [PF03730] (477-568)
  IPR005161 Ku70/Ku80, N-terminal alpha/beta [PF03731] (9-243)
  IPR006164 Ku70/Ku80, DNA-binding domain [PF02735] (253-453)
  IPR006164 Ku70/Ku80, DNA-binding domain [SM00559] (302-441)
  IPR014893 Ku, C-terminal [PF08785] (593-705)
  IPR016194 SPOC-like, C-terminal domain superfamily [G3DSA:2.40.290.10] (243-443)
  IPR016194 SPOC-like, C-terminal domain superfamily [SSF100939] (243-545)
  IPR024193 Ku80 [PIRSF016570] (1-707)
  IPR024193 Ku80 [cd00873] (244-543)
  IPR036465 von Willebrand factor A-like domain superfamily [G3DSA:3.40.50.410] (1-242)
  IPR036465 von Willebrand factor A-like domain superfamily [SSF53300] (6-241)
  IPR036494 Ku, C-terminal domain superfamily [G3DSA:1.25.40.240] (561-710)
  IPR036494 Ku, C-terminal domain superfamily [SSF101420] (559-709)

Radius of gyration: 36.63 Å; Cα contacts (8 Å, |Δi|>4): 1838; chains: 3; bounding box: 79×68×123 Å